Protein AF-0000000067870259 (afdb_homodimer)

Organism: Synechococcus elongatus (strain ATCC 33912 / PCC 7942 / FACHB-805) (NCBI:txid1140)

Secondary structure (DSSP, 8-state):
---BHHHHHT--HHHHHHHTB---BSSS---EEE-GGGGGT---GGGTTHHHHHHHHHHHHHHHHHS--STTSHHHHHHHHHT-BPPPTTBTT----SSTT--SB-HHHHHHHHHHHHHHHHTT---GGGGGSGGGT-TT--HHHHHHHHHHHTTTHHHHHHHHHHHHHT--EEEEEETTEEEEEEB-TTT--B-B--BGGGEEE---S-HHHHHHHHHTT-HHHHHHHHHHHGGGGB-TTS-B----HHHHHHHHHH-HHHHHHHHHHHHHSPPPPP-TTT-TT-TTHHHHHHHHHHHHS------S---TTTHHHHHHHHHHHHHHHHHTSSGGGGGB-TTSPBPPHHHHHHHHHHHHHHHHHHTT-EEEES--SSSS--SEEEEETTTEEEEEEEEETTS-HHHIIIIIHHHHHHHHT-SEEEEEEEE-SS--HHHHHHHHHHHHHHHTT---PEEEEEE---PPPGGG--/---BHHHHHT--HHHHHHHTB---BSSS---EEE-GGGGGT---GGGTTHHHHHHHHHHHHHHHHHH--STTSHHHHHHHHHT-BPPPTTBTT----SSTT--SB-HHHHHHHHHHHHHHHHTT---GGGGGSGGGT-TT--HHHHHHHHHHHTTTHHHHHHHHHHHHHT--EEEEEETTEEEEEEB-TTT--B-B--BGGGEEE---S-HHHHHHHHHTT-HHHHHHHHHHHGGGGB-TTSSB----HHHHHHHHHH-HHHHHHHHHHHHHSPPPPP-TTT-TT-TTHHHHHHHHHHHHS------S---TTTHHHHHHHHHHHHHHHHHTSSGGGGGB-TT-PBPPHHHHHHHHHHHHHHHHHHTT-EEEES--SSSS--SEEEEETTTEEEEEEEEETTS-HHHIIIIIHHHHHHHHT-SEEEEEEEE-SS--HHHHHHHHHHHHHHHTT---PEEEEEE---PPPGGGG-

Solvent-accessible surface area (backbone atoms only — not comparable to full-atom values): 50590 Å² total; per-residue (Å²): 130,84,49,36,47,29,65,64,64,72,48,52,64,66,59,35,51,75,72,35,42,51,69,48,34,70,29,30,49,40,66,50,24,47,37,68,68,29,32,72,71,43,82,52,74,61,40,61,56,40,36,56,50,50,45,51,56,40,44,53,36,47,53,27,39,70,68,35,86,47,92,74,36,73,37,30,47,53,32,28,61,71,46,44,24,59,60,66,81,47,57,53,53,27,73,51,44,71,57,93,71,43,48,29,32,37,67,48,60,12,45,55,48,42,51,51,49,39,54,44,39,72,64,68,51,80,62,49,66,53,68,77,49,38,51,58,39,37,81,93,30,45,56,62,44,48,16,30,44,44,49,58,69,37,52,69,33,37,48,53,42,22,25,50,50,22,62,77,66,67,42,54,58,30,82,43,75,56,94,91,39,77,41,52,21,30,22,44,78,67,69,60,46,53,41,43,54,47,53,42,61,32,31,29,71,42,68,73,80,56,51,40,60,57,44,42,62,68,32,59,82,30,59,65,57,46,47,49,52,44,59,70,57,42,74,78,35,35,38,98,83,64,42,79,42,80,58,37,28,52,57,47,35,52,49,38,67,74,35,44,68,57,42,52,50,49,52,53,50,55,69,69,47,79,70,76,58,50,54,76,86,72,32,62,68,34,76,62,55,37,56,59,51,16,52,50,49,40,68,76,56,68,75,80,85,85,66,94,69,86,38,61,84,46,39,63,60,52,52,49,47,54,52,48,50,51,35,45,37,27,63,70,65,60,49,17,58,71,49,28,30,97,84,68,43,74,42,55,65,65,40,57,51,49,28,48,46,46,33,50,47,54,47,25,55,77,67,42,27,22,76,37,32,30,35,34,59,36,59,32,58,38,57,28,38,40,25,51,18,47,71,14,44,34,36,39,38,74,43,43,58,82,46,71,53,61,55,46,58,72,55,48,46,57,47,36,28,58,29,65,67,32,89,42,38,36,42,37,34,34,33,67,53,87,75,52,62,70,58,50,52,48,52,50,49,49,51,52,39,46,74,72,71,24,82,68,65,44,77,42,81,30,58,38,59,77,72,80,60,72,81,66,75,107,130,85,49,36,45,31,65,64,65,72,49,53,65,64,59,35,51,75,72,37,42,51,69,47,35,69,30,30,47,40,66,50,23,47,38,66,69,28,33,73,71,44,82,51,75,62,42,60,57,39,35,58,51,49,44,51,55,39,44,54,36,48,55,26,40,68,69,34,84,46,92,72,36,72,38,31,45,54,33,28,59,72,46,44,24,59,59,65,82,48,58,50,52,26,75,53,48,70,57,94,70,45,45,30,32,37,68,50,59,13,44,54,49,41,52,52,49,38,53,42,39,73,65,68,51,81,60,50,67,53,69,78,50,39,51,57,39,37,81,91,31,44,58,62,42,48,16,31,42,45,48,57,70,36,52,67,33,38,47,52,43,21,25,51,50,21,61,76,67,67,43,54,60,31,83,44,74,56,97,91,39,76,42,52,21,29,21,44,78,68,70,60,45,54,41,46,54,48,53,41,60,32,29,28,70,42,68,72,78,55,48,40,59,56,43,43,63,68,31,59,80,29,60,64,57,46,48,50,53,45,59,70,56,44,74,76,35,34,38,99,83,65,44,80,42,80,57,36,26,53,56,48,34,50,49,36,68,74,34,42,69,57,42,50,49,49,52,52,50,55,69,69,46,79,68,76,59,50,55,77,85,72,32,63,71,34,75,62,54,37,57,58,52,16,52,50,49,39,68,75,55,71,76,78,86,86,65,94,71,86,38,61,86,47,37,63,60,53,54,49,49,53,53,47,51,51,35,46,37,27,63,72,64,62,48,18,57,70,49,28,29,97,85,68,44,75,41,55,66,64,41,58,52,50,29,48,47,44,33,49,47,54,48,26,56,76,67,42,27,24,76,39,33,30,35,34,60,36,58,32,59,38,56,28,39,40,25,50,18,47,72,15,44,34,37,39,40,76,42,42,59,82,47,70,52,62,56,44,58,73,54,47,46,56,47,36,30,57,30,65,68,33,90,42,37,37,40,38,35,34,33,68,52,88,74,53,63,72,57,50,52,47,54,50,50,49,51,52,39,45,73,72,71,25,83,67,65,43,78,42,83,31,58,37,59,77,73,82,61,73,81,66,75,108

Structure (mmCIF, N/CA/C/O backbone):
data_AF-0000000067870259-model_v1
#
loop_
_entity.id
_entity.type
_entity.pdbx_description
1 polymer 'Protein NO VEIN C-terminal domain-containing protein'
#
loop_
_atom_site.group_PDB
_atom_site.id
_atom_site.type_symbol
_atom_site.label_atom_id
_atom_site.label_alt_id
_atom_site.label_comp_id
_atom_site.label_asym_id
_atom_site.label_entity_id
_atom_site.label_seq_id
_atom_site.pdbx_PDB_ins_code
_atom_site.Cartn_x
_atom_site.Cartn_y
_atom_site.Cartn_z
_atom_site.occupancy
_atom_site.B_iso_or_equiv
_atom_site.auth_seq_id
_atom_site.auth_comp_id
_atom_site.auth_asym_id
_atom_site.auth_atom_id
_atom_site.pdbx_PDB_model_num
ATOM 1 N N . MET A 1 1 ? 15.633 -12.688 -12.703 1 74.81 1 MET A N 1
ATOM 2 C CA . MET A 1 1 ? 16.297 -11.789 -11.758 1 74.81 1 MET A CA 1
ATOM 3 C C . MET A 1 1 ? 16.328 -10.359 -12.281 1 74.81 1 MET A C 1
ATOM 5 O O . MET A 1 1 ? 16.344 -10.141 -13.492 1 74.81 1 MET A O 1
ATOM 9 N N . PRO A 1 2 ? 16.234 -9.438 -11.305 1 81.19 2 PRO A N 1
ATOM 10 C CA . PRO A 1 2 ? 16.312 -8.031 -11.711 1 81.19 2 PRO A CA 1
ATOM 11 C C . PRO A 1 2 ? 17.625 -7.691 -12.414 1 81.19 2 PRO A C 1
ATOM 13 O O . PRO A 1 2 ? 18.641 -8.375 -12.211 1 81.19 2 PRO A O 1
ATOM 16 N N . ARG A 1 3 ? 17.594 -6.727 -13.32 1 83.69 3 ARG A N 1
ATOM 17 C CA . ARG A 1 3 ? 18.766 -6.285 -14.055 1 83.69 3 ARG A CA 1
ATOM 18 C C . ARG A 1 3 ? 19.188 -4.875 -13.633 1 83.69 3 ARG A C 1
ATOM 20 O O . ARG A 1 3 ? 18.328 -4.02 -13.398 1 83.69 3 ARG A O 1
ATOM 27 N N . ARG A 1 4 ? 20.469 -4.719 -13.578 1 89.06 4 ARG A N 1
ATOM 28 C CA . ARG A 1 4 ? 21.016 -3.398 -13.297 1 89.06 4 ARG A CA 1
ATOM 29 C C . ARG A 1 4 ? 21.031 -2.531 -14.547 1 89.06 4 ARG A C 1
ATOM 31 O O . ARG A 1 4 ? 20.891 -3.039 -15.664 1 89.06 4 ARG A O 1
ATOM 38 N N . ILE A 1 5 ? 21.188 -1.274 -14.336 1 88.94 5 ILE A N 1
ATOM 39 C CA . ILE A 1 5 ? 21.234 -0.318 -15.438 1 88.94 5 ILE A CA 1
ATOM 40 C C . ILE A 1 5 ? 22.359 -0.676 -16.406 1 88.94 5 ILE A C 1
ATOM 42 O O . ILE A 1 5 ? 22.188 -0.619 -17.625 1 88.94 5 ILE A O 1
ATOM 46 N N . SER A 1 6 ? 23.5 -1.085 -15.867 1 92.56 6 SER A N 1
ATOM 47 C CA . SER A 1 6 ? 24.625 -1.472 -16.703 1 92.56 6 SER A CA 1
ATOM 48 C C . SER A 1 6 ? 24.266 -2.637 -17.625 1 92.56 6 SER A C 1
ATOM 50 O O . SER A 1 6 ? 24.609 -2.637 -18.797 1 92.56 6 SER A O 1
ATOM 52 N N . GLU A 1 7 ? 23.516 -3.578 -17.047 1 89.81 7 GLU A N 1
ATOM 53 C CA . GLU A 1 7 ? 23.109 -4.758 -17.797 1 89.81 7 GLU A CA 1
ATOM 54 C C . GLU A 1 7 ? 22.062 -4.398 -18.859 1 89.81 7 GLU A C 1
ATOM 56 O O . GLU A 1 7 ? 22.094 -4.918 -19.969 1 89.81 7 GLU A O 1
ATOM 61 N N . ILE A 1 8 ? 21.219 -3.559 -18.562 1 85.31 8 ILE A N 1
ATOM 62 C CA . ILE A 1 8 ? 20.109 -3.184 -19.453 1 85.31 8 ILE A CA 1
ATOM 63 C C . ILE A 1 8 ? 20.656 -2.426 -20.656 1 85.31 8 ILE A C 1
ATOM 65 O O . ILE A 1 8 ? 20.219 -2.65 -21.797 1 85.31 8 ILE A O 1
ATOM 69 N N . PHE A 1 9 ? 21.641 -1.62 -20.438 1 90 9 PHE A N 1
ATOM 70 C CA . PHE A 1 9 ? 22.156 -0.773 -21.516 1 90 9 PHE A CA 1
ATOM 71 C C . PHE A 1 9 ? 23.406 -1.378 -22.141 1 90 9 PHE A C 1
ATOM 73 O O . PHE A 1 9 ? 23.953 -0.83 -23.094 1 90 9 PHE A O 1
ATOM 80 N N . GLY A 1 10 ? 23.859 -2.455 -21.625 1 91.12 10 GLY A N 1
ATOM 81 C CA . GLY A 1 10 ? 24.969 -3.18 -22.203 1 91.12 10 GLY A CA 1
ATOM 82 C C . GLY A 1 10 ? 26.297 -2.467 -22.031 1 91.12 10 GLY A C 1
ATOM 83 O O . GLY A 1 10 ? 27.109 -2.398 -22.969 1 91.12 10 GLY A O 1
ATOM 84 N N . VAL A 1 11 ? 26.5 -1.808 -20.953 1 94.75 11 VAL A N 1
ATOM 85 C CA . VAL A 1 11 ? 27.75 -1.147 -20.625 1 94.75 11 VAL A CA 1
ATOM 86 C C . VAL A 1 11 ? 28.344 -1.751 -19.359 1 94.75 11 VAL A C 1
ATOM 88 O O . VAL A 1 11 ? 27.656 -2.473 -18.625 1 94.75 11 VAL A O 1
ATOM 91 N N . THR A 1 12 ? 29.594 -1.467 -19.125 1 95.12 12 THR A N 1
ATOM 92 C CA . THR A 1 12 ? 30.25 -2.014 -17.938 1 95.12 12 THR A CA 1
ATOM 93 C C . THR A 1 12 ? 29.922 -1.164 -16.719 1 95.12 12 THR A C 1
ATOM 95 O O . THR A 1 12 ? 29.594 0.019 -16.844 1 95.12 12 THR A O 1
ATOM 98 N N . GLU A 1 13 ? 29.984 -1.777 -15.586 1 93.75 13 GLU A N 1
ATOM 99 C CA . GLU A 1 13 ? 29.797 -1.045 -14.336 1 93.75 13 GLU A CA 1
ATOM 100 C C . GLU A 1 13 ? 30.844 0.064 -14.195 1 93.75 13 GLU A C 1
ATOM 102 O O . GLU A 1 13 ? 30.547 1.137 -13.664 1 93.75 13 GLU A O 1
ATOM 107 N N . GLU A 1 14 ? 32 -0.22 -14.609 1 94.94 14 GLU A N 1
ATOM 108 C CA . GLU A 1 14 ? 33.094 0.755 -14.531 1 94.94 14 GLU A CA 1
ATOM 109 C C . GLU A 1 14 ? 32.781 1.977 -15.398 1 94.94 14 GLU A C 1
ATOM 111 O O . GLU A 1 14 ? 33.094 3.107 -15.008 1 94.94 14 GLU A O 1
ATOM 116 N N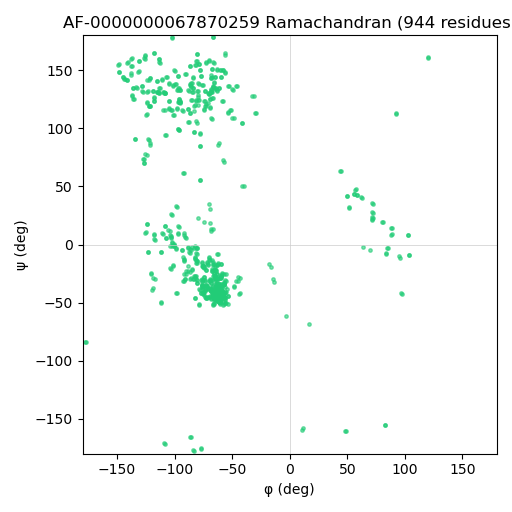 . ASP A 1 15 ? 32.219 1.736 -16.547 1 96.19 15 ASP A N 1
ATOM 117 C CA . ASP A 1 15 ? 31.859 2.84 -17.422 1 96.19 15 ASP A CA 1
ATOM 118 C C . ASP A 1 15 ? 30.844 3.764 -16.75 1 96.19 15 ASP A C 1
ATOM 120 O O . ASP A 1 15 ? 30.969 4.988 -16.828 1 96.19 15 ASP A O 1
ATOM 124 N N . LEU A 1 16 ? 29.875 3.18 -16.141 1 94.81 16 LEU A N 1
ATOM 125 C CA . LEU A 1 16 ? 28.875 3.969 -15.438 1 94.81 16 LEU A CA 1
ATOM 126 C C . LEU A 1 16 ? 29.5 4.723 -14.266 1 94.81 16 LEU A C 1
ATOM 128 O O . LEU A 1 16 ? 29.156 5.883 -14.023 1 94.81 16 LEU A O 1
ATOM 132 N N . ARG A 1 17 ? 30.344 4.035 -13.602 1 94.12 17 ARG A N 1
ATOM 133 C CA . ARG A 1 17 ? 31.016 4.641 -12.461 1 94.12 17 ARG A CA 1
ATOM 134 C C . ARG A 1 17 ? 31.844 5.855 -12.891 1 94.12 17 ARG A C 1
ATOM 136 O O . ARG A 1 17 ? 31.859 6.871 -12.195 1 94.12 17 ARG A O 1
ATOM 143 N N . ARG A 1 18 ? 32.5 5.766 -13.961 1 95.12 18 ARG A N 1
ATOM 144 C CA . ARG A 1 18 ? 33.312 6.863 -14.484 1 95.12 18 ARG A CA 1
ATOM 145 C C . ARG A 1 18 ? 32.438 8.078 -14.789 1 95.12 18 ARG A C 1
ATOM 147 O O . ARG A 1 18 ? 32.875 9.219 -14.633 1 95.12 18 ARG A O 1
ATOM 154 N N . GLU A 1 19 ? 31.25 7.762 -15.242 1 96 19 GLU A N 1
ATOM 155 C CA . GLU A 1 19 ? 30.328 8.844 -15.57 1 96 19 GLU A CA 1
ATOM 156 C C . GLU A 1 19 ? 29.531 9.289 -14.336 1 96 19 GLU A C 1
ATOM 158 O O . GLU A 1 19 ? 28.766 10.25 -14.398 1 96 19 GLU A O 1
ATOM 163 N N . GLY A 1 20 ? 29.672 8.547 -13.195 1 94.88 20 GLY A N 1
ATOM 164 C CA . GLY A 1 20 ? 28.984 8.883 -11.945 1 94.88 20 GLY A CA 1
ATOM 165 C C . GLY A 1 20 ? 27.547 8.43 -11.914 1 94.88 20 GLY A C 1
ATOM 166 O O . GLY A 1 20 ? 26.75 8.914 -11.102 1 94.88 20 GLY A O 1
ATOM 167 N N . VAL A 1 21 ? 27.172 7.48 -12.766 1 94.69 21 VAL A N 1
ATOM 168 C CA . VAL A 1 21 ? 25.781 7.055 -12.914 1 94.69 21 VAL A CA 1
ATOM 169 C C . VAL A 1 21 ? 25.453 6.02 -11.844 1 94.69 21 VAL A C 1
ATOM 171 O O .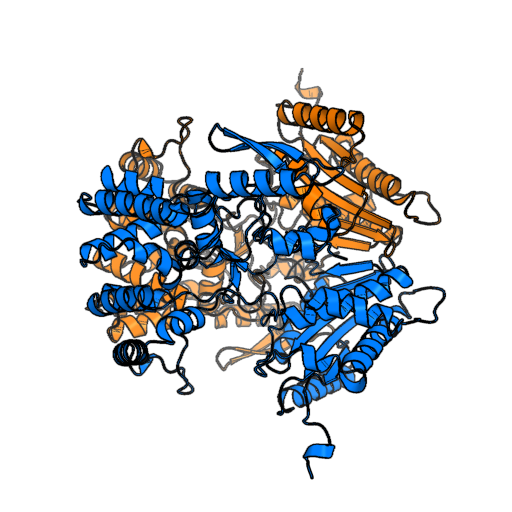 VAL A 1 21 ? 26.25 5.125 -11.555 1 94.69 21 VAL A O 1
ATOM 174 N N . PHE A 1 22 ? 24.281 6.219 -11.234 1 93 22 PHE A N 1
ATOM 175 C CA . PHE A 1 22 ? 23.75 5.23 -10.305 1 93 22 PHE A CA 1
ATOM 176 C C . PHE A 1 22 ? 23.328 3.961 -11.039 1 93 22 PHE A C 1
ATOM 178 O O . PHE A 1 22 ? 22.453 3.992 -11.898 1 93 22 PHE A O 1
ATOM 185 N N . ASN A 1 23 ? 24.031 2.926 -10.656 1 91.75 23 ASN A N 1
ATOM 186 C CA . ASN A 1 23 ? 23.766 1.647 -11.312 1 91.75 23 ASN A CA 1
ATOM 187 C C . ASN A 1 23 ? 22.719 0.831 -10.547 1 91.75 23 ASN A C 1
ATOM 189 O O . ASN A 1 23 ? 23.016 -0.278 -10.094 1 91.75 23 ASN A O 1
ATOM 193 N N . GLY A 1 24 ? 21.516 1.433 -10.461 1 88.69 24 GLY A N 1
ATOM 194 C CA . GLY A 1 24 ? 20.438 0.778 -9.75 1 88.69 24 GLY A CA 1
ATOM 195 C C . GLY A 1 24 ? 19.641 -0.189 -10.609 1 88.69 24 GLY A C 1
ATOM 196 O O . GLY A 1 24 ? 20.172 -0.727 -11.586 1 88.69 24 GLY A O 1
ATOM 197 N N . PHE A 1 25 ? 18.5 -0.562 -10.086 1 83.62 25 PHE A N 1
ATOM 198 C CA . PHE A 1 25 ? 17.594 -1.468 -10.789 1 83.62 25 PHE A CA 1
ATOM 199 C C . PHE A 1 25 ? 16.5 -0.69 -11.516 1 83.62 25 PHE A C 1
ATOM 201 O O . PHE A 1 25 ? 16.062 0.359 -11.047 1 83.62 25 PHE A O 1
ATOM 208 N N . ILE A 1 26 ? 16.141 -1.173 -12.602 1 72.25 26 ILE A N 1
ATOM 209 C CA . ILE A 1 26 ? 15.031 -0.535 -13.289 1 72.25 26 ILE A CA 1
ATOM 210 C C . ILE A 1 26 ? 13.719 -1.203 -12.883 1 72.25 26 ILE A C 1
ATOM 212 O O . ILE A 1 26 ? 12.688 -0.537 -12.758 1 72.25 26 ILE A O 1
ATOM 216 N N . ASP A 1 27 ? 13.828 -2.52 -12.586 1 73.5 27 ASP A N 1
ATOM 217 C CA . ASP A 1 27 ? 12.617 -3.303 -12.391 1 73.5 27 ASP A CA 1
ATOM 218 C C . ASP A 1 27 ? 12.328 -3.496 -10.898 1 73.5 27 ASP A C 1
ATOM 220 O O . ASP A 1 27 ? 11.328 -4.125 -10.531 1 73.5 27 ASP A O 1
ATOM 224 N N . LEU A 1 28 ? 13.195 -2.977 -10.086 1 78 28 LEU A N 1
ATOM 225 C CA . LEU A 1 28 ? 13.055 -3.082 -8.641 1 78 28 LEU A CA 1
ATOM 226 C C . LEU A 1 28 ? 13.289 -1.735 -7.965 1 78 28 LEU A C 1
ATOM 228 O O . LEU A 1 28 ? 14.195 -0.993 -8.359 1 78 28 LEU A O 1
ATOM 232 N N . ASP A 1 29 ? 12.469 -1.399 -7.043 1 71.44 29 ASP A N 1
ATOM 233 C CA . ASP A 1 29 ? 12.641 -0.141 -6.32 1 71.44 29 ASP A CA 1
ATOM 234 C C . ASP A 1 29 ? 13.828 -0.216 -5.363 1 71.44 29 ASP A C 1
ATOM 236 O O . ASP A 1 29 ? 14 -1.216 -4.664 1 71.44 29 ASP A O 1
ATOM 240 N N . SER A 1 30 ? 14.719 0.724 -5.664 1 75.06 30 SER A N 1
ATOM 241 C CA . SER A 1 30 ? 15.758 0.895 -4.66 1 75.06 30 SER A CA 1
ATOM 242 C C . SER A 1 30 ? 15.414 2.016 -3.686 1 75.06 30 SER A C 1
ATOM 244 O O . SER A 1 30 ? 14.828 3.025 -4.078 1 75.06 30 SER A O 1
ATOM 246 N N . LYS A 1 31 ? 15.539 1.817 -2.482 1 79.38 31 LYS A N 1
ATOM 247 C CA . LYS A 1 31 ? 15.125 2.762 -1.449 1 79.38 31 LYS A CA 1
ATOM 248 C C . LYS A 1 31 ? 16.141 3.889 -1.296 1 79.38 31 LYS A C 1
ATOM 250 O O . LYS A 1 31 ? 16.703 4.094 -0.211 1 79.38 31 LYS A O 1
ATOM 255 N N . PHE A 1 32 ? 16.422 4.598 -2.473 1 85.75 32 PHE A N 1
ATOM 256 C CA . PHE A 1 32 ? 17.25 5.801 -2.453 1 85.75 32 PHE A CA 1
ATOM 257 C C . PHE A 1 32 ? 16.422 7.031 -2.814 1 85.75 32 PHE A C 1
ATOM 259 O O . PHE A 1 32 ? 15.352 6.914 -3.424 1 85.75 32 PHE A O 1
ATOM 266 N N . TYR A 1 33 ? 16.922 8.188 -2.352 1 85.44 33 TYR A N 1
ATOM 267 C CA . TYR A 1 33 ? 16.266 9.43 -2.74 1 85.44 33 TYR A CA 1
ATOM 268 C C . TYR A 1 33 ? 17.281 10.5 -3.1 1 85.44 33 TYR A C 1
ATOM 270 O O . TYR A 1 33 ? 18.438 10.445 -2.662 1 85.44 33 TYR A O 1
ATOM 278 N N . VAL A 1 34 ? 16.891 11.383 -3.912 1 89.69 34 VAL A N 1
ATOM 279 C CA . VAL A 1 34 ? 17.719 12.539 -4.246 1 89.69 34 VAL A CA 1
ATOM 280 C C . VAL A 1 34 ? 17.719 13.531 -3.084 1 89.69 34 VAL A C 1
ATOM 282 O O . VAL A 1 34 ? 16.672 14.086 -2.74 1 89.69 34 VAL A O 1
ATOM 285 N N . ASP A 1 35 ? 18.859 13.719 -2.52 1 88.88 35 ASP A N 1
ATOM 286 C CA . ASP A 1 35 ? 19.016 14.617 -1.378 1 88.88 35 ASP A CA 1
ATOM 287 C C . ASP A 1 35 ? 19.422 16.016 -1.834 1 88.88 35 ASP A C 1
ATOM 289 O O . ASP A 1 35 ? 20.531 16.219 -2.326 1 88.88 35 ASP A O 1
ATOM 293 N N . PRO A 1 36 ? 18.562 16.969 -1.602 1 91.88 36 PRO A N 1
ATOM 294 C CA . PRO A 1 36 ? 18.906 18.328 -2.037 1 91.88 36 PRO A CA 1
ATOM 295 C C . PRO A 1 36 ? 20.188 18.844 -1.391 1 91.88 36 PRO A C 1
ATOM 297 O O . PRO A 1 36 ? 20.891 19.672 -1.982 1 91.88 36 PRO A O 1
ATOM 300 N N . HIS A 1 37 ? 20.516 18.406 -0.236 1 89.44 37 HIS A N 1
ATOM 301 C CA . HIS A 1 37 ? 21.719 18.844 0.465 1 89.44 37 HIS A CA 1
ATOM 302 C C . HIS A 1 37 ? 22.969 18.453 -0.308 1 89.44 37 HIS A C 1
ATOM 304 O O . HIS A 1 37 ? 23.984 19.156 -0.239 1 89.44 37 HIS A O 1
ATOM 310 N N . LEU A 1 38 ? 22.875 17.422 -1.017 1 92.38 38 LEU A N 1
ATOM 311 C CA . LEU A 1 38 ? 24.031 16.906 -1.745 1 92.38 38 LEU A CA 1
ATOM 312 C C . LEU A 1 38 ? 24.25 17.672 -3.047 1 92.38 38 LEU A C 1
ATOM 314 O O . LEU A 1 38 ? 25.312 17.578 -3.662 1 92.38 38 LEU A O 1
ATOM 318 N N . LEU A 1 39 ? 23.234 18.406 -3.467 1 93.62 39 LEU A N 1
ATOM 319 C CA . LEU A 1 39 ? 23.359 19.203 -4.676 1 93.62 39 LEU A CA 1
ATOM 320 C C . LEU A 1 39 ? 24.406 20.297 -4.492 1 93.62 39 LEU A C 1
ATOM 322 O O . LEU A 1 39 ? 25 20.766 -5.469 1 93.62 39 LEU A O 1
ATOM 326 N N . ARG A 1 40 ? 24.688 20.641 -3.262 1 90 40 ARG A N 1
ATOM 327 C CA . ARG A 1 40 ? 25.609 21.719 -2.947 1 90 40 ARG A CA 1
ATOM 328 C C . ARG A 1 40 ? 27.047 21.344 -3.312 1 90 40 ARG A C 1
ATOM 330 O O . ARG A 1 40 ? 27.844 22.203 -3.693 1 90 40 ARG A O 1
ATOM 337 N N . SER A 1 41 ? 27.328 20.109 -3.232 1 88.81 41 SER A N 1
ATOM 338 C CA . SER A 1 41 ? 28.734 19.703 -3.334 1 88.81 41 SER A CA 1
ATOM 339 C C . SER A 1 41 ? 28.953 18.828 -4.555 1 88.81 41 SER A C 1
ATOM 341 O O . SER A 1 41 ? 30.062 18.328 -4.77 1 88.81 41 SER A O 1
ATOM 343 N N . THR A 1 42 ? 27.938 18.656 -5.32 1 92.06 42 THR A N 1
ATOM 344 C CA . THR A 1 42 ? 28.094 17.75 -6.453 1 92.06 42 THR A CA 1
ATOM 345 C C . THR A 1 42 ? 29.109 18.297 -7.445 1 92.06 42 THR A C 1
ATOM 347 O O . THR A 1 42 ? 29.234 19.516 -7.617 1 92.06 42 THR A O 1
ATOM 350 N N . LYS A 1 43 ? 29.891 17.391 -8.062 1 92.31 43 LYS A N 1
ATOM 351 C CA . LYS A 1 43 ? 30.922 17.75 -9.031 1 92.31 43 LYS A CA 1
ATOM 352 C C . LYS A 1 43 ? 30.453 17.5 -10.461 1 92.31 43 LYS A C 1
ATOM 354 O O . LYS A 1 43 ? 31.203 17.719 -11.414 1 92.31 43 LYS A O 1
ATOM 359 N N . ILE A 1 44 ? 29.25 17.047 -10.617 1 95 44 ILE A N 1
ATOM 360 C CA . ILE A 1 44 ? 28.688 16.812 -11.945 1 95 44 ILE A CA 1
ATOM 361 C C . ILE A 1 44 ? 28.453 18.156 -12.641 1 95 44 ILE A C 1
ATOM 363 O O . ILE A 1 44 ? 27.703 19 -12.148 1 95 44 ILE A O 1
ATOM 367 N N . PRO A 1 45 ? 29 18.297 -13.797 1 95.69 45 PRO A N 1
ATOM 368 C CA . PRO A 1 45 ? 28.969 19.609 -14.445 1 95.69 45 PRO A CA 1
ATOM 369 C C . PRO A 1 45 ? 27.547 20.109 -14.719 1 95.69 45 PRO A C 1
ATOM 371 O O . PRO A 1 45 ? 27.25 21.281 -14.508 1 95.69 45 PRO A O 1
ATOM 374 N N . GLU A 1 46 ? 26.719 19.234 -15.195 1 96.56 46 GLU A N 1
ATOM 375 C CA . GLU A 1 46 ? 25.359 19.609 -15.57 1 96.56 46 GLU A CA 1
ATOM 376 C C . GLU A 1 46 ? 24.547 20.047 -14.344 1 96.56 46 GLU A C 1
ATOM 378 O O . GLU A 1 46 ? 23.516 20.688 -14.484 1 96.56 46 GLU A O 1
ATOM 383 N N . LEU A 1 47 ? 25 19.688 -13.086 1 96.56 47 LEU A N 1
ATOM 384 C CA . LEU A 1 47 ? 24.234 19.969 -11.875 1 96.56 47 LEU A CA 1
ATOM 385 C C . LEU A 1 47 ? 24.891 21.078 -11.062 1 96.56 47 LEU A C 1
ATOM 387 O O . LEU A 1 47 ? 24.547 21.297 -9.898 1 96.56 47 LEU A O 1
ATOM 391 N N . GLU A 1 48 ? 25.766 21.797 -11.617 1 94.62 48 GLU A N 1
ATOM 392 C CA . GLU A 1 48 ? 26.531 22.812 -10.906 1 94.62 48 GLU A CA 1
ATOM 393 C C . GLU A 1 48 ? 25.625 23.891 -10.32 1 94.62 48 GLU A C 1
ATOM 395 O O . GLU A 1 48 ? 25.844 24.359 -9.203 1 94.62 48 GLU A O 1
ATOM 400 N N . ASN A 1 49 ? 24.594 24.25 -11.047 1 94.5 49 ASN A N 1
ATOM 401 C CA . ASN A 1 49 ? 23.703 25.328 -10.609 1 94.5 49 ASN A CA 1
ATOM 402 C C . ASN A 1 49 ? 22.391 24.797 -10.055 1 94.5 49 ASN A C 1
ATOM 404 O O . ASN A 1 49 ? 21.438 25.547 -9.852 1 94.5 49 ASN A O 1
ATOM 408 N N . SER A 1 50 ? 22.344 23.5 -9.906 1 96.06 50 SER A N 1
ATOM 409 C CA . SER A 1 50 ? 21.094 22.891 -9.5 1 96.06 50 SER A CA 1
ATOM 410 C C . SER A 1 50 ? 20.672 23.344 -8.102 1 96.06 50 SER A C 1
ATOM 412 O O . SER A 1 50 ? 19.5 23.594 -7.852 1 96.06 50 SER A O 1
ATOM 414 N N . TYR A 1 51 ? 21.656 23.453 -7.211 1 95 51 TYR A N 1
ATOM 415 C CA . TYR A 1 51 ? 21.312 23.891 -5.863 1 95 51 TYR A CA 1
ATOM 416 C C . TYR A 1 51 ? 20.828 25.328 -5.871 1 95 51 TYR A C 1
ATOM 418 O O . TYR A 1 51 ? 19.891 25.688 -5.137 1 95 51 TYR A O 1
ATOM 426 N N . LEU A 1 52 ? 21.453 26.156 -6.645 1 94.94 52 LEU A N 1
ATOM 427 C CA . LEU A 1 52 ? 21 27.531 -6.773 1 94.94 52 LEU A CA 1
ATOM 428 C C . LEU A 1 52 ? 19.562 27.594 -7.289 1 94.94 52 LEU A C 1
ATOM 430 O O . LEU A 1 52 ? 18.766 28.406 -6.816 1 94.94 52 LEU A O 1
ATOM 434 N N . SER A 1 53 ? 19.297 26.781 -8.273 1 95.25 53 SER A N 1
ATOM 435 C CA . SER A 1 53 ? 17.938 26.703 -8.797 1 95.25 53 SER A CA 1
ATOM 436 C C . SER A 1 53 ? 16.953 26.297 -7.703 1 95.25 53 SER A C 1
ATOM 438 O O . SER A 1 53 ? 15.852 26.828 -7.621 1 95.25 53 SER A O 1
ATOM 440 N N . PHE A 1 54 ? 17.391 25.359 -6.945 1 94.75 54 PHE A N 1
ATOM 441 C CA . PHE A 1 54 ? 16.594 24.875 -5.816 1 94.75 54 PHE A CA 1
ATOM 442 C C . PHE A 1 54 ? 16.328 26 -4.824 1 94.75 54 PHE A C 1
ATOM 444 O O . PHE A 1 54 ? 15.18 26.266 -4.453 1 94.75 54 PHE A O 1
ATOM 451 N N . LYS A 1 55 ? 17.344 26.719 -4.477 1 94.31 55 LYS A N 1
ATOM 452 C CA . LYS A 1 55 ? 17.234 27.828 -3.527 1 94.31 55 LYS A CA 1
ATOM 453 C C . LYS A 1 55 ? 16.375 28.953 -4.086 1 94.31 55 LYS A C 1
ATOM 455 O O . LYS A 1 55 ? 15.547 29.516 -3.363 1 94.31 55 LYS A O 1
ATOM 460 N N . THR A 1 56 ? 16.594 29.234 -5.32 1 96 56 THR A N 1
ATOM 461 C CA . THR A 1 56 ? 15.844 30.312 -5.961 1 96 56 THR A CA 1
ATOM 462 C C . THR A 1 56 ? 14.352 30.016 -5.969 1 96 56 THR A C 1
ATOM 464 O O . THR A 1 56 ? 13.531 30.891 -5.707 1 96 56 THR A O 1
ATOM 467 N N . HIS A 1 57 ? 14.047 28.781 -6.289 1 96.75 57 HIS A N 1
ATOM 468 C CA . HIS A 1 57 ? 12.648 28.375 -6.305 1 96.75 57 HIS A CA 1
ATOM 469 C C . HIS A 1 57 ? 11.984 28.625 -4.953 1 96.75 57 HIS A C 1
ATOM 471 O O . HIS A 1 57 ? 10.906 29.203 -4.887 1 96.75 57 HIS A O 1
ATOM 477 N N . PHE A 1 58 ? 12.625 28.281 -3.893 1 96.81 58 PHE A N 1
ATOM 478 C CA . PHE A 1 58 ? 12.008 28.359 -2.572 1 96.81 58 PHE A CA 1
ATOM 479 C C . PHE A 1 58 ? 12.102 29.766 -2.018 1 96.81 58 PHE A C 1
ATOM 481 O O . PHE A 1 58 ? 11.242 30.203 -1.236 1 96.81 58 PHE A O 1
ATOM 488 N N . THR A 1 59 ? 13.133 30.5 -2.467 1 96.88 59 THR A N 1
ATOM 489 C CA . THR A 1 59 ? 13.18 31.922 -2.111 1 96.88 59 THR A CA 1
ATOM 490 C C . THR A 1 59 ? 11.961 32.656 -2.658 1 96.88 59 THR A C 1
ATOM 492 O O . THR A 1 59 ? 11.375 33.5 -1.974 1 96.88 59 THR A O 1
ATOM 495 N N . LYS A 1 60 ? 11.602 32.312 -3.832 1 97.12 60 LYS A N 1
ATOM 496 C CA . LYS A 1 60 ? 10.406 32.906 -4.422 1 97.12 60 LYS A CA 1
ATOM 497 C C . LYS A 1 60 ? 9.164 32.562 -3.6 1 97.12 60 LYS A C 1
ATOM 499 O O . LYS A 1 60 ? 8.297 33.406 -3.395 1 97.12 60 LYS A O 1
ATOM 504 N N . ILE A 1 61 ? 9.102 31.375 -3.16 1 97.12 61 ILE A N 1
ATOM 505 C CA . ILE A 1 61 ? 7.965 30.922 -2.365 1 97.12 61 ILE A CA 1
ATOM 506 C C . ILE A 1 61 ? 7.934 31.672 -1.037 1 97.12 61 ILE A C 1
ATOM 508 O O . ILE A 1 61 ? 6.867 32.094 -0.585 1 97.12 61 ILE A O 1
ATOM 512 N N . ILE A 1 62 ? 9.094 31.844 -0.438 1 96.62 62 ILE A N 1
ATOM 513 C CA . ILE A 1 62 ? 9.188 32.562 0.835 1 96.62 62 ILE A CA 1
ATOM 514 C C . ILE A 1 62 ? 8.711 34 0.664 1 96.62 62 ILE A C 1
ATOM 516 O O . ILE A 1 62 ? 7.949 34.5 1.485 1 96.62 62 ILE A O 1
ATOM 520 N N . HIS A 1 63 ? 9.109 34.625 -0.428 1 96.69 63 HIS A N 1
ATOM 521 C CA . HIS A 1 63 ? 8.695 36 -0.696 1 96.69 63 HIS A CA 1
ATOM 522 C C . HIS A 1 63 ? 7.18 36.094 -0.835 1 96.69 63 HIS A C 1
ATOM 524 O O . HIS A 1 63 ? 6.562 37.031 -0.319 1 96.69 63 HIS A O 1
ATOM 530 N N . LEU A 1 64 ? 6.668 35.156 -1.486 1 96.88 64 LEU A N 1
ATOM 531 C CA . LEU A 1 64 ? 5.219 35.125 -1.651 1 96.88 64 LEU A CA 1
ATOM 532 C C . LEU A 1 64 ? 4.523 34.969 -0.305 1 96.88 64 LEU A C 1
ATOM 534 O O . LEU A 1 64 ? 3.531 35.625 -0.028 1 96.88 64 LEU A O 1
ATOM 538 N N . LEU A 1 65 ? 5.07 34.125 0.517 1 95.75 65 LEU A N 1
ATOM 539 C CA . LEU A 1 65 ? 4.434 33.812 1.794 1 95.75 65 LEU A CA 1
ATOM 540 C C . LEU A 1 65 ? 4.637 34.969 2.787 1 95.75 65 LEU A C 1
ATOM 542 O O . LEU A 1 65 ? 3.801 35.156 3.668 1 95.75 65 LEU A O 1
ATOM 546 N N . GLU A 1 66 ? 5.727 35.656 2.641 1 95.31 66 GLU A N 1
ATOM 547 C CA . GLU A 1 66 ? 5.93 36.875 3.447 1 95.31 66 GLU A CA 1
ATOM 548 C C . GLU A 1 66 ? 4.879 37.938 3.139 1 95.31 66 GLU A C 1
ATOM 550 O O . GLU A 1 66 ? 4.469 38.688 4.023 1 95.31 66 GLU A O 1
ATOM 555 N N . ALA A 1 67 ? 4.5 37.969 1.925 1 94.06 67 ALA A N 1
ATOM 556 C CA . ALA A 1 67 ? 3.527 38.969 1.471 1 94.06 67 ALA A CA 1
ATOM 557 C C . ALA A 1 67 ? 2.102 38.531 1.784 1 94.06 67 ALA A C 1
ATOM 559 O O . ALA A 1 67 ? 1.157 39.312 1.661 1 94.06 67 ALA A O 1
ATOM 560 N N . THR A 1 68 ? 1.988 37.281 2.166 1 91.56 68 THR A N 1
ATOM 561 C CA . THR A 1 68 ? 0.678 36.719 2.457 1 91.56 68 THR A CA 1
ATOM 562 C C . THR A 1 68 ? 0.102 37.312 3.74 1 91.56 68 THR A C 1
ATOM 564 O O . THR A 1 68 ? 0.797 37.406 4.754 1 91.56 68 THR A O 1
ATOM 567 N N . LYS A 1 69 ? -1.114 37.781 3.705 1 84.31 69 LYS A N 1
ATOM 568 C CA . LYS A 1 69 ? -1.776 38.344 4.875 1 84.31 69 LYS A CA 1
ATOM 569 C C . LYS A 1 69 ? -2.693 37.312 5.543 1 84.31 69 LYS A C 1
ATOM 571 O O . LYS A 1 69 ? -2.805 37.281 6.77 1 84.31 69 LYS A O 1
ATOM 576 N N . HIS A 1 70 ? -3.33 36.656 4.73 1 78.19 70 HIS A N 1
ATOM 577 C CA . HIS A 1 70 ? -4.176 35.594 5.258 1 78.19 70 HIS A CA 1
ATOM 578 C C . HIS A 1 70 ? -4.133 34.375 4.363 1 78.19 70 HIS A C 1
ATOM 580 O O . HIS A 1 70 ? -3.775 34.469 3.188 1 78.19 70 HIS A O 1
ATOM 586 N N . SER A 1 71 ? -4.441 33.312 5.016 1 72.38 71 SER A N 1
ATOM 587 C CA . SER A 1 71 ? -4.457 32.062 4.273 1 72.38 71 SER A CA 1
ATOM 588 C C . SER A 1 71 ? -5.43 32.125 3.104 1 72.38 71 SER A C 1
ATOM 590 O O . SER A 1 71 ? -6.559 32.594 3.25 1 72.38 71 SER A O 1
ATOM 592 N N . GLY A 1 72 ? -4.992 31.875 1.871 1 72.12 72 GLY A N 1
ATOM 593 C CA . GLY A 1 72 ? -5.875 31.812 0.715 1 72.12 72 GLY A CA 1
ATOM 594 C C . GLY A 1 72 ? -5.789 33.062 -0.16 1 72.12 72 GLY A C 1
ATOM 595 O O . GLY A 1 72 ? -6.371 33.094 -1.246 1 72.12 72 GLY A O 1
ATOM 596 N N . ASP A 1 73 ? -5.098 34 0.37 1 83.31 73 ASP A N 1
ATOM 597 C CA . ASP A 1 73 ? -5.012 35.188 -0.469 1 83.31 73 ASP A CA 1
ATOM 598 C C . ASP A 1 73 ? -4.211 34.906 -1.739 1 83.31 73 ASP A C 1
ATOM 600 O O . ASP A 1 73 ? -3.84 33.781 -2.006 1 83.31 73 ASP A O 1
ATOM 604 N N . SER A 1 74 ? -4.102 35.906 -2.557 1 88.31 74 SER A N 1
ATOM 605 C CA . SER A 1 74 ? -3.504 35.719 -3.875 1 88.31 74 SER A CA 1
ATOM 606 C C . SER A 1 74 ? -2.061 35.25 -3.766 1 88.31 74 SER A C 1
ATOM 608 O O . SER A 1 74 ? -1.634 34.344 -4.52 1 88.31 74 SER A O 1
ATOM 610 N N . PHE A 1 75 ? -1.298 35.812 -2.848 1 92.5 75 PHE A N 1
ATOM 611 C CA . PHE A 1 75 ? 0.095 35.406 -2.66 1 92.5 75 PHE A CA 1
ATOM 612 C C . PHE A 1 75 ? 0.193 34 -2.121 1 92.5 75 PHE A C 1
ATOM 614 O O . PHE A 1 75 ? 1.049 33.219 -2.551 1 92.5 75 PHE A O 1
ATOM 621 N N . PHE A 1 76 ? -0.663 33.688 -1.234 1 90.44 76 PHE A N 1
ATOM 622 C CA . PHE A 1 76 ? -0.728 32.344 -0.674 1 90.44 76 PHE A CA 1
ATOM 623 C C . PHE A 1 76 ? -1.01 31.312 -1.765 1 90.44 76 PHE A C 1
ATOM 625 O O . PHE A 1 76 ? -0.333 30.297 -1.848 1 90.44 76 PHE A O 1
ATOM 632 N N . ARG A 1 77 ? -1.899 31.625 -2.602 1 88.12 77 ARG A N 1
ATOM 633 C CA . ARG A 1 77 ? -2.279 30.719 -3.686 1 88.12 77 ARG A CA 1
ATOM 634 C C . ARG A 1 77 ? -1.136 30.547 -4.676 1 88.12 77 ARG A C 1
ATOM 636 O O . ARG A 1 77 ? -0.932 29.453 -5.211 1 88.12 77 ARG A O 1
ATOM 643 N N . ALA A 1 78 ? -0.559 31.594 -4.875 1 93.94 78 ALA A N 1
ATOM 644 C CA . ALA A 1 78 ? 0.593 31.531 -5.77 1 93.94 78 ALA A CA 1
ATOM 645 C C . ALA A 1 78 ? 1.682 30.625 -5.195 1 93.94 78 ALA A C 1
ATOM 647 O O . ALA A 1 78 ? 2.295 29.844 -5.922 1 93.94 78 ALA A O 1
ATOM 648 N N . ALA A 1 79 ? 1.918 30.734 -3.934 1 95.44 79 ALA A N 1
ATOM 649 C CA . ALA A 1 79 ? 2.891 29.875 -3.26 1 95.44 79 ALA A CA 1
ATOM 650 C C . ALA A 1 79 ? 2.453 28.406 -3.295 1 95.44 79 ALA A C 1
ATOM 652 O O . ALA A 1 79 ? 3.264 27.516 -3.553 1 95.44 79 ALA A O 1
ATOM 653 N N . HIS A 1 80 ? 1.203 28.219 -3.08 1 91.44 80 HIS A N 1
ATOM 654 C CA . HIS A 1 80 ? 0.62 26.875 -3.117 1 91.44 80 HIS A CA 1
ATOM 655 C C . HIS A 1 80 ? 0.857 26.219 -4.465 1 91.44 80 HIS A C 1
ATOM 657 O O . HIS A 1 80 ? 1.294 25.062 -4.523 1 91.44 80 HIS A O 1
ATOM 663 N N . LYS A 1 81 ? 0.663 26.906 -5.496 1 91.69 81 LYS A N 1
ATOM 664 C CA . LYS A 1 81 ? 0.841 26.375 -6.848 1 91.69 81 LYS A CA 1
ATOM 665 C C . LYS A 1 81 ? 2.293 25.984 -7.098 1 91.69 81 LYS A C 1
ATOM 667 O O . LYS A 1 81 ? 2.562 24.984 -7.77 1 91.69 81 LYS A O 1
ATOM 672 N N . LYS A 1 82 ? 3.141 26.703 -6.5 1 95.44 82 LYS A N 1
ATOM 673 C CA . LYS A 1 82 ? 4.566 26.469 -6.723 1 95.44 82 LYS A CA 1
ATOM 674 C C . LYS A 1 82 ? 5.074 25.312 -5.867 1 95.44 82 LYS A C 1
ATOM 676 O O . LYS A 1 82 ? 6.195 24.844 -6.062 1 95.44 82 LYS A O 1
ATOM 681 N N . LEU A 1 83 ? 4.223 24.859 -5.004 1 94.31 83 LEU A N 1
ATOM 682 C CA . LEU A 1 83 ? 4.629 23.766 -4.121 1 94.31 83 LEU A CA 1
ATOM 683 C C . LEU A 1 83 ? 4.027 22.453 -4.578 1 94.31 83 LEU A C 1
ATOM 685 O O . LEU A 1 83 ? 4.164 21.438 -3.896 1 94.31 83 LEU A O 1
ATOM 689 N N . ILE A 1 84 ? 3.383 22.469 -5.699 1 90.12 84 ILE A N 1
ATOM 690 C CA . ILE A 1 84 ? 2.867 21.25 -6.305 1 90.12 84 ILE A CA 1
ATOM 691 C C . ILE A 1 84 ? 3.932 20.625 -7.203 1 90.12 84 ILE A C 1
ATOM 693 O O . ILE A 1 84 ? 4.402 21.25 -8.148 1 90.12 84 ILE A O 1
ATOM 697 N N . PHE A 1 85 ? 4.336 19.438 -6.812 1 89.06 85 PHE A N 1
ATOM 698 C CA . PHE A 1 85 ? 5.367 18.719 -7.551 1 89.06 85 PHE A CA 1
ATOM 699 C C . PHE A 1 85 ? 4.863 17.359 -7.996 1 89.06 85 PHE A C 1
ATOM 701 O O . PHE A 1 85 ? 5.074 16.359 -7.305 1 89.06 85 PHE A O 1
ATOM 708 N N . PRO A 1 86 ? 4.305 17.25 -9.133 1 77.12 86 PRO A N 1
ATOM 709 C CA . PRO A 1 86 ? 3.854 15.945 -9.609 1 77.12 86 PRO A CA 1
ATOM 710 C C . PRO A 1 86 ? 5.008 14.984 -9.883 1 77.12 86 PRO A C 1
ATOM 712 O O . PRO A 1 86 ? 6.148 15.422 -10.07 1 77.12 86 PRO A O 1
ATOM 715 N N . GLU A 1 87 ? 4.66 13.703 -9.844 1 71 87 GLU A N 1
ATOM 716 C CA . GLU A 1 87 ? 5.684 12.703 -10.141 1 71 87 GLU A CA 1
ATOM 717 C C . GLU A 1 87 ? 6.09 12.75 -11.609 1 71 87 GLU A C 1
ATOM 719 O O . GLU A 1 87 ? 5.242 12.938 -12.492 1 71 87 GLU A O 1
ATOM 724 N N . LEU A 1 88 ? 7.395 12.773 -11.766 1 69.25 88 LEU A N 1
ATOM 725 C CA . LEU A 1 88 ? 7.902 12.812 -13.133 1 69.25 88 LEU A CA 1
ATOM 726 C C . LEU A 1 88 ? 8.062 11.398 -13.688 1 69.25 88 LEU A C 1
ATOM 728 O O . LEU A 1 88 ? 8.57 10.508 -12.992 1 69.25 88 LEU A O 1
ATOM 732 N N . PRO A 1 89 ? 7.543 11.336 -14.859 1 62.16 89 PRO A N 1
ATOM 733 C CA . PRO A 1 89 ? 7.734 10.031 -15.5 1 62.16 89 PRO A CA 1
ATOM 734 C C . PRO A 1 89 ? 9.195 9.75 -15.852 1 62.16 89 PRO A C 1
ATOM 736 O O . PRO A 1 89 ? 10.023 10.664 -15.828 1 62.16 89 PRO A O 1
ATOM 739 N N . PHE A 1 90 ? 9.758 8.648 -15.93 1 62.97 90 PHE A N 1
ATOM 740 C CA . PHE A 1 90 ? 11 8.164 -16.531 1 62.97 90 PHE A CA 1
ATOM 741 C C . PHE A 1 90 ? 12.125 8.133 -15.508 1 62.97 90 PHE A C 1
ATOM 743 O O . PHE A 1 90 ? 13.273 7.836 -15.844 1 62.97 90 PHE A O 1
ATOM 750 N N . VAL A 1 91 ? 11.734 8.789 -14.297 1 61.56 91 VAL A N 1
ATOM 751 C CA . VAL A 1 91 ? 12.828 8.766 -13.328 1 61.56 91 VAL A CA 1
ATOM 752 C C . VAL A 1 91 ? 12.859 7.406 -12.617 1 61.56 91 VAL A C 1
ATOM 754 O O . VAL A 1 91 ? 11.836 6.949 -12.102 1 61.56 91 VAL A O 1
ATOM 757 N N . SER A 1 92 ? 13.844 6.621 -12.992 1 57.31 92 SER A N 1
ATOM 758 C CA . SER A 1 92 ? 14.016 5.238 -12.555 1 57.31 92 SER A CA 1
ATOM 759 C C . SER A 1 92 ? 14.391 5.164 -11.078 1 57.31 92 SER A C 1
ATOM 761 O O . SER A 1 92 ? 15.367 4.512 -10.711 1 57.31 92 SER A O 1
ATOM 763 N N . LEU A 1 93 ? 14.25 6.066 -10.172 1 55.5 93 LEU A N 1
ATOM 764 C CA . LEU A 1 93 ? 14.617 5.809 -8.781 1 55.5 93 LEU A CA 1
ATOM 765 C C . LEU A 1 93 ? 13.531 5.008 -8.07 1 55.5 93 LEU A C 1
ATOM 767 O O . LEU A 1 93 ? 13.742 4.527 -6.957 1 55.5 93 LEU A O 1
ATOM 771 N N . GLY A 1 94 ? 12.75 4.301 -8.922 1 50.34 94 GLY A N 1
ATOM 772 C CA . GLY A 1 94 ? 11.945 3.184 -8.461 1 50.34 94 GLY A CA 1
ATOM 773 C C . GLY A 1 94 ? 10.867 3.596 -7.477 1 50.34 94 GLY A C 1
ATOM 774 O O . GLY A 1 94 ? 10.391 2.773 -6.691 1 50.34 94 GLY A O 1
ATOM 775 N N . TYR A 1 95 ? 10.727 4.91 -7.047 1 45.5 95 TYR A N 1
ATOM 776 C CA . TYR A 1 95 ? 9.711 5.035 -6 1 45.5 95 TYR A CA 1
ATOM 777 C C . TYR A 1 95 ? 8.312 4.805 -6.562 1 45.5 95 TYR A C 1
ATOM 779 O O . TYR A 1 95 ? 7.398 5.586 -6.301 1 45.5 95 TYR A O 1
ATOM 787 N N . SER A 1 96 ? 8.227 3.891 -7.551 1 42.34 96 SER A N 1
ATOM 788 C CA . SER A 1 96 ? 6.863 3.859 -8.078 1 42.34 96 SER A CA 1
ATOM 789 C C . SER A 1 96 ? 5.852 3.562 -6.98 1 42.34 96 SER A C 1
ATOM 791 O O . SER A 1 96 ? 5.977 2.566 -6.266 1 42.34 96 SER A O 1
ATOM 793 N N . THR A 1 97 ? 5.602 4.508 -6.047 1 39.47 97 THR A N 1
ATOM 794 C CA . THR A 1 97 ? 4.492 4.25 -5.133 1 39.47 97 THR A CA 1
ATOM 795 C C . THR A 1 97 ? 3.385 3.469 -5.832 1 39.47 97 THR A C 1
ATOM 797 O O . THR A 1 97 ? 3.248 3.535 -7.055 1 39.47 97 THR A O 1
ATOM 800 N N . GLU A 1 98 ? 3.037 2.5 -5.289 1 38.19 98 GLU A N 1
ATOM 801 C CA . GLU A 1 98 ? 1.793 1.787 -5.562 1 38.19 98 GLU A CA 1
ATOM 802 C C . GLU A 1 98 ? 0.703 2.742 -6.039 1 38.19 98 GLU A C 1
ATOM 804 O O . GLU A 1 98 ? 0.433 3.756 -5.395 1 38.19 98 GLU A O 1
ATOM 809 N N . GLY A 1 99 ? 0.232 2.635 -7.398 1 39.59 99 GLY A N 1
ATOM 810 C CA . GLY A 1 99 ? -0.879 3.277 -8.078 1 39.59 99 GLY A CA 1
ATOM 811 C C . GLY A 1 99 ? -0.486 4.57 -8.773 1 39.59 99 GLY A C 1
ATOM 812 O O . GLY A 1 99 ? 0.524 5.184 -8.422 1 39.59 99 GLY A O 1
ATOM 813 N N . ILE A 1 100 ? -0.501 4.684 -10 1 36.94 100 ILE A N 1
ATOM 814 C CA . ILE A 1 100 ? -0.396 5.898 -10.797 1 36.94 100 ILE A CA 1
ATOM 815 C C . ILE A 1 100 ? -0.61 7.125 -9.914 1 36.94 100 ILE A C 1
ATOM 817 O O . ILE A 1 100 ? -0.245 8.242 -10.289 1 36.94 100 ILE A O 1
ATOM 821 N N . SER A 1 101 ? -1.376 6.891 -8.93 1 37.34 101 SER A N 1
ATOM 822 C CA . SER A 1 101 ? -1.63 8.156 -8.25 1 37.34 101 SER A CA 1
ATOM 823 C C . SER A 1 101 ? -0.5 8.508 -7.289 1 37.34 101 SER A C 1
ATOM 825 O O . SER A 1 101 ? -0.742 8.773 -6.109 1 37.34 101 SER A O 1
ATOM 827 N N . GLY A 1 102 ? 0.56 7.711 -7.102 1 46.88 102 GLY A N 1
ATOM 828 C CA . GLY A 1 102 ? 1.68 8.172 -6.297 1 46.88 102 GLY A CA 1
ATOM 829 C C . GLY A 1 102 ? 2.02 9.633 -6.531 1 46.88 102 GLY A C 1
ATOM 830 O O . GLY A 1 102 ? 3.004 9.945 -7.203 1 46.88 102 GLY A O 1
ATOM 831 N N . SER A 1 103 ? 1.119 10.352 -6.465 1 55.31 103 SER A N 1
ATOM 832 C CA . SER A 1 103 ? 1.171 11.727 -6.945 1 55.31 103 SER A CA 1
ATOM 833 C C . SER A 1 103 ? 2.199 12.547 -6.172 1 55.31 103 SER A C 1
ATOM 835 O O . SER A 1 103 ? 2.426 12.305 -4.984 1 55.31 103 SER A O 1
ATOM 837 N N . GLY A 1 104 ? 3.576 12.586 -6.5 1 71.75 104 GLY A N 1
ATOM 838 C CA . GLY A 1 104 ? 4.383 13.68 -5.977 1 71.75 104 GLY A CA 1
ATOM 839 C C . GLY A 1 104 ? 3.668 14.5 -4.918 1 71.75 104 GLY A C 1
ATOM 840 O O . GLY A 1 104 ? 2.979 13.938 -4.059 1 71.75 104 GLY A O 1
ATOM 841 N N . ILE A 1 105 ? 4.039 15.406 -4.785 1 85.44 105 ILE A N 1
ATOM 842 C CA . ILE A 1 105 ? 3.336 16.359 -3.93 1 85.44 105 ILE A CA 1
ATOM 843 C C . ILE A 1 105 ? 2.148 16.953 -4.684 1 85.44 105 ILE A C 1
ATOM 845 O O . ILE A 1 105 ? 2.312 17.859 -5.5 1 85.44 105 ILE A O 1
ATOM 849 N N . GLY A 1 106 ? 1.045 16.328 -4.422 1 80.12 106 GLY A N 1
ATOM 850 C CA . GLY A 1 106 ? -0.178 16.812 -5.043 1 80.12 106 GLY A CA 1
ATOM 851 C C . GLY A 1 106 ? -0.736 18.062 -4.375 1 80.12 106 GLY A C 1
ATOM 852 O O . GLY A 1 106 ? -0.141 18.578 -3.432 1 80.12 106 GLY A O 1
ATOM 853 N N . SER A 1 107 ? -1.838 18.5 -4.801 1 78.06 107 SER A N 1
ATOM 854 C CA . SER A 1 107 ? -2.428 19.766 -4.375 1 78.06 107 SER A CA 1
ATOM 855 C C . SER A 1 107 ? -2.713 19.766 -2.875 1 78.06 107 SER A C 1
ATOM 857 O O . SER A 1 107 ? -2.453 20.75 -2.188 1 78.06 107 SER A O 1
ATOM 859 N N . GLY A 1 108 ? -3.215 18.656 -2.352 1 75.88 108 GLY A N 1
ATOM 860 C CA . GLY A 1 108 ? -3.537 18.578 -0.936 1 75.88 108 GLY A CA 1
ATOM 861 C C . GLY A 1 108 ? -2.314 18.656 -0.041 1 75.88 108 GLY A C 1
ATOM 862 O O . GLY A 1 108 ? -2.271 19.453 0.896 1 75.88 108 GLY A O 1
ATOM 863 N N . ILE A 1 109 ? -1.392 17.828 -0.352 1 81 109 ILE A N 1
ATOM 864 C CA . ILE A 1 109 ? -0.149 17.828 0.412 1 81 109 ILE A CA 1
ATOM 865 C C . ILE A 1 109 ? 0.533 19.188 0.305 1 81 109 ILE A C 1
ATOM 867 O O . ILE A 1 109 ? 1.062 19.703 1.293 1 81 109 ILE A O 1
ATOM 871 N N . ALA A 1 110 ? 0.451 19.781 -0.894 1 88.44 110 ALA A N 1
ATOM 872 C CA . ALA A 1 110 ? 1.057 21.078 -1.134 1 88.44 110 ALA A CA 1
ATOM 873 C C . ALA A 1 110 ? 0.393 22.156 -0.281 1 88.44 110 ALA A C 1
ATOM 875 O O . ALA A 1 110 ? 1.059 23.078 0.186 1 88.44 110 ALA A O 1
ATOM 876 N N . LEU A 1 111 ? -0.783 22.047 -0.15 1 83.62 111 LEU A N 1
ATOM 877 C CA . LEU A 1 111 ? -1.505 23.016 0.655 1 83.62 111 LEU A CA 1
ATOM 878 C C . LEU A 1 111 ? -1.052 22.969 2.111 1 83.62 111 LEU A C 1
ATOM 880 O O . LEU A 1 111 ? -0.814 24.016 2.729 1 83.62 111 LEU A O 1
ATOM 884 N N . ASN A 1 112 ? -0.986 21.797 2.635 1 80.69 112 ASN A N 1
ATOM 885 C CA . ASN A 1 112 ? -0.49 21.641 3.998 1 80.69 112 ASN A CA 1
ATOM 886 C C . ASN A 1 112 ? 0.924 22.188 4.148 1 80.69 112 ASN A C 1
ATOM 888 O O . ASN A 1 112 ? 1.238 22.844 5.148 1 80.69 112 ASN A O 1
ATOM 892 N N . LEU A 1 113 ? 1.631 21.875 3.201 1 89.75 113 LEU A N 1
ATOM 893 C CA . LEU A 1 113 ? 3.002 22.375 3.205 1 89.75 113 LEU A CA 1
ATOM 894 C C . LEU A 1 113 ? 3.029 23.891 3.172 1 89.75 113 LEU A C 1
ATOM 896 O O . LEU A 1 113 ? 3.848 24.516 3.85 1 89.75 113 LEU A O 1
ATOM 900 N N . THR A 1 114 ? 2.189 24.469 2.396 1 91.31 114 THR A N 1
ATOM 901 C CA . THR A 1 114 ? 2.113 25.922 2.289 1 91.31 114 THR A CA 1
ATOM 902 C C . THR A 1 114 ? 1.736 26.531 3.631 1 91.31 114 THR A C 1
ATOM 904 O O . THR A 1 114 ? 2.336 27.531 4.055 1 91.31 114 THR A O 1
ATOM 907 N N . ASN A 1 115 ? 0.825 25.969 4.25 1 84.19 115 ASN A N 1
ATOM 908 C CA . ASN A 1 115 ? 0.411 26.453 5.562 1 84.19 115 ASN A CA 1
ATOM 909 C C . ASN A 1 115 ? 1.549 26.375 6.578 1 84.19 115 ASN A C 1
ATOM 911 O O . ASN A 1 115 ? 1.794 27.328 7.324 1 84.19 115 ASN A O 1
ATOM 915 N N . THR A 1 116 ? 2.111 25.266 6.586 1 86.19 116 THR A N 1
ATOM 916 C CA . THR A 1 116 ? 3.223 25.062 7.508 1 86.19 116 THR A CA 1
ATOM 917 C C . THR A 1 116 ? 4.355 26.047 7.223 1 86.19 116 THR A C 1
ATOM 919 O O . THR A 1 116 ? 4.914 26.641 8.148 1 86.19 116 THR A O 1
ATOM 922 N N . ALA A 1 117 ? 4.668 26.172 5.996 1 92.56 117 ALA A N 1
ATOM 923 C CA . ALA A 1 117 ? 5.723 27.109 5.605 1 92.56 117 ALA A CA 1
ATOM 924 C C . ALA A 1 117 ? 5.367 28.531 6.02 1 92.56 117 ALA A C 1
ATOM 926 O O . ALA A 1 117 ? 6.223 29.281 6.504 1 92.56 117 ALA A O 1
ATOM 927 N N . TRP A 1 118 ? 4.195 28.859 5.781 1 92.19 118 TRP A N 1
ATOM 928 C CA . TRP A 1 118 ? 3.742 30.188 6.148 1 92.19 118 TRP A CA 1
ATOM 929 C C . TRP A 1 118 ? 3.896 30.422 7.648 1 92.19 118 TRP A C 1
ATOM 931 O O . TRP A 1 118 ? 4.375 31.469 8.07 1 92.19 118 TRP A O 1
ATOM 941 N N . GLU A 1 119 ? 3.545 29.469 8.438 1 85.19 119 GLU A N 1
ATOM 942 C CA . GLU A 1 119 ? 3.686 29.562 9.883 1 85.19 119 GLU A CA 1
ATOM 943 C C . GLU A 1 119 ? 5.148 29.719 10.289 1 85.19 119 GLU A C 1
ATOM 945 O O . GLU A 1 119 ? 5.465 30.5 11.188 1 85.19 119 GLU A O 1
ATOM 950 N N . ILE A 1 120 ? 5.938 29 9.695 1 89.19 120 ILE A N 1
ATOM 951 C CA . ILE A 1 120 ? 7.367 29.047 9.984 1 89.19 120 ILE A CA 1
ATOM 952 C C . ILE A 1 120 ? 7.914 30.438 9.648 1 89.19 120 ILE A C 1
ATOM 954 O O . ILE A 1 120 ? 8.68 31.016 10.422 1 89.19 120 ILE A O 1
ATOM 958 N N . ILE A 1 121 ? 7.48 30.906 8.539 1 92 121 ILE A N 1
ATOM 959 C CA . ILE A 1 121 ? 7.945 32.219 8.078 1 92 121 ILE A CA 1
ATOM 960 C C . ILE A 1 121 ? 7.438 33.312 9.023 1 92 121 ILE A C 1
ATOM 962 O O . ILE A 1 121 ? 8.164 34.25 9.344 1 92 121 ILE A O 1
ATOM 966 N N . GLN A 1 122 ? 6.277 33.156 9.523 1 89.06 122 GLN A N 1
ATOM 967 C CA . GLN A 1 122 ? 5.723 34.094 10.484 1 89.06 122 GLN A CA 1
ATOM 968 C C . GLN A 1 122 ? 6.496 34.062 11.797 1 89.06 122 GLN A C 1
ATOM 970 O O . GLN A 1 122 ? 6.539 35.062 12.523 1 89.06 122 GLN A O 1
ATOM 975 N N . ALA A 1 123 ? 7.043 33 12.039 1 86.25 123 ALA A N 1
ATOM 976 C CA . ALA A 1 123 ? 7.84 32.844 13.25 1 86.25 123 ALA A CA 1
ATOM 977 C C . ALA A 1 123 ? 9.234 33.438 13.07 1 86.25 123 ALA A C 1
ATOM 979 O O . ALA A 1 123 ? 10.055 33.406 13.992 1 86.25 123 ALA A O 1
ATOM 980 N N . GLY A 1 124 ? 9.484 33.906 11.883 1 87.88 124 GLY A N 1
ATOM 981 C CA . GLY A 1 124 ? 10.711 34.656 11.656 1 87.88 124 GLY A CA 1
ATOM 982 C C . GLY A 1 124 ? 11.781 33.844 10.953 1 87.88 124 GLY A C 1
ATOM 983 O O . GLY A 1 124 ? 12.93 34.281 10.836 1 87.88 124 GLY A O 1
ATOM 984 N N . ILE A 1 125 ? 11.469 32.719 10.516 1 90.44 125 ILE A N 1
ATOM 985 C CA . ILE A 1 125 ? 12.43 31.859 9.82 1 90.44 125 ILE A CA 1
ATOM 986 C C . ILE A 1 125 ? 12.203 31.969 8.312 1 90.44 125 ILE A C 1
ATOM 988 O O . ILE A 1 125 ? 11.234 31.406 7.789 1 90.44 125 ILE A O 1
ATOM 992 N N . THR A 1 126 ? 13.141 32.562 7.594 1 93.44 126 THR A N 1
ATOM 993 C CA . THR A 1 126 ? 12.922 32.812 6.176 1 93.44 126 THR A CA 1
ATOM 994 C C . THR A 1 126 ? 14.031 32.188 5.332 1 93.44 126 THR A C 1
ATOM 996 O O . THR A 1 126 ? 14.242 32.594 4.184 1 93.44 126 THR A O 1
ATOM 999 N N . ASP A 1 127 ? 14.766 31.266 5.898 1 92.81 127 ASP A N 1
ATOM 1000 C CA . ASP A 1 127 ? 15.805 30.562 5.156 1 92.81 127 ASP A CA 1
ATOM 1001 C C . ASP A 1 127 ? 15.211 29.469 4.289 1 92.81 127 ASP A C 1
ATOM 1003 O O . ASP A 1 127 ? 14.539 28.562 4.793 1 92.81 127 ASP A O 1
ATOM 1007 N N . PRO A 1 128 ? 15.523 29.422 3.014 1 93.88 128 PRO A N 1
ATOM 1008 C CA . PRO A 1 128 ? 14.961 28.422 2.111 1 93.88 128 PRO A CA 1
ATOM 1009 C C . PRO A 1 128 ? 15.359 27 2.49 1 93.88 128 PRO A C 1
ATOM 1011 O O . PRO A 1 128 ? 14.711 26.031 2.072 1 93.88 128 PRO A O 1
ATOM 1014 N N . VAL A 1 129 ? 16.375 26.859 3.281 1 90.44 129 VAL A N 1
ATOM 1015 C CA . VAL A 1 129 ? 16.891 25.562 3.695 1 90.44 129 VAL A CA 1
ATOM 1016 C C . VAL A 1 129 ? 15.812 24.812 4.477 1 90.44 129 VAL A C 1
ATOM 1018 O O . VAL A 1 129 ? 15.852 23.578 4.578 1 90.44 129 VAL A O 1
ATOM 1021 N N . ILE A 1 130 ? 14.828 25.516 4.91 1 89.56 130 ILE A N 1
ATOM 1022 C CA . ILE A 1 130 ? 13.766 24.922 5.699 1 89.56 130 ILE A CA 1
ATOM 1023 C C . ILE A 1 130 ? 13.016 23.891 4.852 1 89.56 130 ILE A C 1
ATOM 1025 O O . ILE A 1 130 ? 12.508 22.891 5.371 1 89.56 130 ILE A O 1
ATOM 1029 N N . PHE A 1 131 ? 12.992 24.078 3.584 1 91.69 131 PHE A N 1
ATOM 1030 C CA . PHE A 1 131 ? 12.242 23.188 2.701 1 91.69 131 PHE A CA 1
ATOM 1031 C C . PHE A 1 131 ? 12.984 21.875 2.508 1 91.69 131 PHE A C 1
ATOM 1033 O O . PHE A 1 131 ? 12.391 20.875 2.111 1 91.69 131 PHE A O 1
ATOM 1040 N N . GLU A 1 132 ? 14.266 21.859 2.797 1 88.25 132 GLU A N 1
ATOM 1041 C CA . GLU A 1 132 ? 15.016 20.609 2.797 1 88.25 132 GLU A CA 1
ATOM 1042 C C . GLU A 1 132 ? 14.688 19.766 4.027 1 88.25 132 GLU A C 1
ATOM 1044 O O . GLU A 1 132 ? 14.875 18.547 4.02 1 88.25 132 GLU A O 1
ATOM 1049 N N . LEU A 1 133 ? 14.133 20.453 5.008 1 83.75 133 LEU A N 1
ATOM 1050 C CA . LEU A 1 133 ? 13.891 19.812 6.293 1 83.75 133 LEU A CA 1
ATOM 1051 C C . LEU A 1 133 ? 12.398 19.547 6.484 1 83.75 133 LEU A C 1
ATOM 1053 O O . LEU A 1 133 ? 11.984 19.047 7.535 1 83.75 133 LEU A O 1
ATOM 1057 N N . VAL A 1 134 ? 11.633 19.797 5.5 1 85.69 134 VAL A N 1
ATOM 1058 C CA . VAL A 1 134 ? 10.18 19.719 5.648 1 85.69 134 VAL A CA 1
ATOM 1059 C C . VAL A 1 134 ? 9.773 18.266 5.938 1 85.69 134 VAL A C 1
ATOM 1061 O O . VAL A 1 134 ? 8.742 18.031 6.559 1 85.69 134 VAL A O 1
ATOM 1064 N N . GLY A 1 135 ? 10.555 17.297 5.496 1 80.69 135 GLY A N 1
ATOM 1065 C CA . GLY A 1 135 ? 10.289 15.891 5.766 1 80.69 135 GLY A CA 1
ATOM 1066 C C . GLY A 1 135 ? 10.258 15.562 7.246 1 80.69 135 GLY A C 1
ATOM 1067 O O . GLY A 1 135 ? 9.68 14.555 7.652 1 80.69 135 GLY A O 1
ATOM 1068 N N . LEU A 1 136 ? 10.781 16.438 8.031 1 76 136 LEU A N 1
ATOM 1069 C CA . LEU A 1 136 ? 10.836 16.234 9.469 1 76 136 LEU A CA 1
ATOM 1070 C C . LEU A 1 136 ? 9.531 16.688 10.133 1 76 136 LEU A C 1
ATOM 1072 O O . LEU A 1 136 ? 9.195 16.219 11.219 1 76 136 LEU A O 1
ATOM 1076 N N . ILE A 1 137 ? 8.828 17.531 9.445 1 77.25 137 ILE A N 1
ATOM 1077 C CA . ILE A 1 137 ? 7.75 18.203 10.172 1 77.25 137 ILE A CA 1
ATOM 1078 C C . ILE A 1 137 ? 6.41 17.906 9.5 1 77.25 137 ILE A C 1
ATOM 1080 O O . ILE A 1 137 ? 5.355 18.031 10.133 1 77.25 137 ILE A O 1
ATOM 1084 N N . GLU A 1 138 ? 6.547 17.625 8.266 1 79.12 138 GLU A N 1
ATOM 1085 C CA . GLU A 1 138 ? 5.297 17.359 7.555 1 79.12 138 GLU A CA 1
ATOM 1086 C C . GLU A 1 138 ? 5 15.867 7.488 1 79.12 138 GLU A C 1
ATOM 1088 O O . GLU A 1 138 ? 5.777 15.102 6.914 1 79.12 138 GLU A O 1
ATOM 1093 N N . GLU A 1 139 ? 3.904 15.367 7.961 1 71.5 139 GLU A N 1
ATOM 1094 C CA . GLU A 1 139 ? 3.537 13.961 8.086 1 71.5 139 GLU A CA 1
ATOM 1095 C C . GLU A 1 139 ? 3.471 13.281 6.719 1 71.5 139 GLU A C 1
ATOM 1097 O O . GLU A 1 139 ? 3.891 12.133 6.57 1 71.5 139 GLU A O 1
ATOM 1102 N N . ASN A 1 140 ? 2.994 13.898 5.711 1 75.44 140 ASN A N 1
ATOM 1103 C CA . ASN A 1 140 ? 2.777 13.227 4.434 1 75.44 140 ASN A CA 1
ATOM 1104 C C . ASN A 1 140 ? 3.941 13.453 3.477 1 75.44 140 ASN A C 1
ATOM 1106 O O . ASN A 1 140 ? 3.855 13.117 2.295 1 75.44 140 ASN A O 1
ATOM 1110 N N . ILE A 1 141 ? 5.008 13.914 4.051 1 82.44 141 ILE A N 1
ATOM 1111 C CA . ILE A 1 141 ? 6.172 14.133 3.199 1 82.44 141 ILE A CA 1
ATOM 1112 C C . ILE A 1 141 ? 7.367 13.359 3.754 1 82.44 141 ILE A C 1
ATOM 1114 O O . ILE A 1 141 ? 7.812 13.617 4.875 1 82.44 141 ILE A O 1
ATOM 1118 N N . GLY A 1 142 ? 7.754 12.383 3.021 1 79.19 142 GLY A N 1
ATOM 1119 C CA . GLY A 1 142 ? 8.969 11.648 3.34 1 79.19 142 GLY A CA 1
ATOM 1120 C C . GLY A 1 142 ? 10.102 11.914 2.373 1 79.19 142 GLY A C 1
ATOM 1121 O O . GLY A 1 142 ? 10.039 12.859 1.579 1 79.19 142 GLY A O 1
ATOM 1122 N N . ALA A 1 143 ? 11.125 11.148 2.518 1 79.5 143 ALA A N 1
ATOM 1123 C CA . ALA A 1 143 ? 12.305 11.328 1.671 1 79.5 143 ALA A CA 1
ATOM 1124 C C . ALA A 1 143 ? 11.961 11.117 0.199 1 79.5 143 ALA A C 1
ATOM 1126 O O . ALA A 1 143 ? 12.531 11.773 -0.678 1 79.5 143 ALA A O 1
ATOM 1127 N N . ASP A 1 144 ? 11 10.328 -0.067 1 80.19 144 ASP A N 1
ATOM 1128 C CA . ASP A 1 144 ? 10.57 10.07 -1.438 1 80.19 144 ASP A CA 1
ATOM 1129 C C . ASP A 1 144 ? 9.992 11.328 -2.08 1 80.19 144 ASP A C 1
ATOM 1131 O O . ASP A 1 144 ? 10.312 11.648 -3.225 1 80.19 144 ASP A O 1
ATOM 1135 N N . ARG A 1 145 ? 9.18 11.992 -1.342 1 84 145 ARG A N 1
ATOM 1136 C CA . ARG A 1 145 ? 8.555 13.203 -1.872 1 84 145 ARG A CA 1
ATOM 1137 C C . ARG A 1 145 ? 9.555 14.352 -1.944 1 84 145 ARG A C 1
ATOM 1139 O O . ARG A 1 145 ? 9.469 15.203 -2.83 1 84 145 ARG A O 1
ATOM 1146 N N . ILE A 1 146 ? 10.516 14.336 -1.009 1 86.56 146 ILE A N 1
ATOM 1147 C CA . ILE A 1 146 ? 11.609 15.289 -1.11 1 86.56 146 ILE A CA 1
ATOM 1148 C C . ILE A 1 146 ? 12.391 15.047 -2.396 1 86.56 146 ILE A C 1
ATOM 1150 O O . ILE A 1 146 ? 12.789 15.992 -3.078 1 86.56 146 ILE A O 1
ATOM 1154 N N . SER A 1 147 ? 12.562 13.781 -2.641 1 86.69 147 SER A N 1
ATOM 1155 C CA . SER A 1 147 ? 13.234 13.406 -3.879 1 86.69 147 SER A CA 1
ATOM 1156 C C . SER A 1 147 ? 12.461 13.898 -5.098 1 86.69 147 SER A C 1
ATOM 1158 O O . SER A 1 147 ? 13.047 14.492 -6.008 1 86.69 147 SER A O 1
ATOM 1160 N N . ASP A 1 148 ? 11.203 13.742 -5.066 1 84.38 148 ASP A N 1
ATOM 1161 C CA . ASP A 1 148 ? 10.352 14.172 -6.176 1 84.38 148 ASP A CA 1
ATOM 1162 C C . ASP A 1 148 ? 10.406 15.68 -6.363 1 84.38 148 ASP A C 1
ATOM 1164 O O . ASP A 1 148 ? 10.508 16.172 -7.492 1 84.38 148 ASP A O 1
ATOM 1168 N N . MET A 1 149 ? 10.289 16.328 -5.281 1 90.81 149 MET A N 1
ATOM 1169 C CA . MET A 1 149 ? 10.359 17.781 -5.305 1 90.81 149 MET A CA 1
ATOM 1170 C C . MET A 1 149 ? 11.688 18.25 -5.887 1 90.81 149 MET A C 1
ATOM 1172 O O . MET A 1 149 ? 11.719 19.125 -6.75 1 90.81 149 MET A O 1
ATOM 1176 N N . THR A 1 150 ? 12.727 17.641 -5.469 1 91.12 150 THR A N 1
ATOM 1177 C CA . THR A 1 150 ? 14.062 18.016 -5.918 1 91.12 150 THR A CA 1
ATOM 1178 C C . THR A 1 150 ? 14.234 17.734 -7.406 1 91.12 150 THR A C 1
ATOM 1180 O O . THR A 1 150 ? 14.703 18.594 -8.164 1 91.12 150 THR A O 1
ATOM 1183 N N . ILE A 1 151 ? 13.836 16.562 -7.797 1 90 151 ILE A N 1
ATOM 1184 C CA . ILE A 1 151 ? 13.945 16.156 -9.195 1 90 151 ILE A CA 1
ATOM 1185 C C . ILE A 1 151 ? 13.125 17.109 -10.07 1 90 151 ILE A C 1
ATOM 1187 O O . ILE A 1 151 ? 13.562 17.5 -11.148 1 90 151 ILE A O 1
ATOM 1191 N N . HIS A 1 152 ? 12.008 17.484 -9.594 1 89.5 152 HIS A N 1
ATOM 1192 C CA . HIS A 1 152 ? 11.148 18.391 -10.344 1 89.5 152 HIS A CA 1
ATOM 1193 C C . HIS A 1 152 ? 11.82 19.75 -10.562 1 89.5 152 HIS A C 1
ATOM 1195 O O . HIS A 1 152 ? 11.703 20.328 -11.633 1 89.5 152 HIS A O 1
ATOM 1201 N N . ILE A 1 153 ? 12.438 20.172 -9.594 1 92.25 153 ILE A N 1
ATOM 1202 C CA . ILE A 1 153 ? 13.055 21.484 -9.641 1 92.25 153 ILE A CA 1
ATOM 1203 C C . ILE A 1 153 ? 14.273 21.453 -10.562 1 92.25 153 ILE A C 1
ATOM 1205 O O . ILE A 1 153 ? 14.508 22.391 -11.328 1 92.25 153 ILE A O 1
ATOM 1209 N N . ILE A 1 154 ? 14.953 20.375 -10.547 1 90.88 154 ILE A N 1
ATOM 1210 C CA . ILE A 1 154 ? 16.172 20.312 -11.344 1 90.88 154 ILE A CA 1
ATOM 1211 C C . ILE A 1 154 ? 15.922 19.516 -12.617 1 90.88 154 ILE A C 1
ATOM 1213 O O . ILE A 1 154 ? 16.828 18.859 -13.133 1 90.88 154 ILE A O 1
ATOM 1217 N N . LEU A 1 155 ? 14.797 19.391 -13.141 1 85.69 155 LEU A N 1
ATOM 1218 C CA . LEU A 1 155 ? 14.297 18.516 -14.188 1 85.69 155 LEU A CA 1
ATOM 1219 C C . LEU A 1 155 ? 15.07 18.703 -15.477 1 85.69 155 LEU A C 1
ATOM 1221 O O . LEU A 1 155 ? 15.156 17.781 -16.297 1 85.69 155 LEU A O 1
ATOM 1225 N N . LEU A 1 156 ? 15.672 19.875 -15.695 1 89 156 LEU A N 1
ATOM 1226 C CA . LEU A 1 156 ? 16.391 20.078 -16.953 1 89 156 LEU A CA 1
ATOM 1227 C C . LEU A 1 156 ? 17.844 19.625 -16.828 1 89 156 LEU A C 1
ATOM 1229 O O . LEU A 1 156 ? 18.453 19.219 -17.828 1 89 156 LEU A O 1
ATOM 1233 N N . ASP A 1 157 ? 18.312 19.594 -15.664 1 94.69 157 ASP A N 1
ATOM 1234 C CA . ASP A 1 157 ? 19.703 19.25 -15.43 1 94.69 157 ASP A CA 1
ATOM 1235 C C . ASP A 1 157 ? 19.922 17.734 -15.57 1 94.69 157 ASP A C 1
ATOM 1237 O O . ASP A 1 157 ? 20.922 17.297 -16.156 1 94.69 157 ASP A O 1
ATOM 1241 N N . LEU A 1 158 ? 18.984 16.938 -15.172 1 92.69 158 LEU A N 1
ATOM 1242 C CA . LEU A 1 158 ? 19.156 15.492 -15.156 1 92.69 158 LEU A CA 1
ATOM 1243 C C . LEU A 1 158 ? 19.062 14.922 -16.562 1 92.69 158 LEU A C 1
ATOM 1245 O O . LEU A 1 158 ? 19.875 14.07 -16.953 1 92.69 158 LEU A O 1
ATOM 1249 N N . PRO A 1 159 ? 18.125 15.375 -17.391 1 91.75 159 PRO A N 1
ATOM 1250 C CA . PRO A 1 159 ? 18.125 14.914 -18.781 1 91.75 159 PRO A CA 1
ATOM 1251 C C . PRO A 1 159 ? 19.375 15.344 -19.547 1 91.75 159 PRO A C 1
ATOM 1253 O O . PRO A 1 159 ? 19.891 14.586 -20.375 1 91.75 159 PRO A O 1
ATOM 1256 N N . THR A 1 160 ? 19.844 16.578 -19.266 1 95.69 160 THR A N 1
ATOM 1257 C CA . THR A 1 160 ? 21.094 17.016 -19.906 1 95.69 160 THR A CA 1
ATOM 1258 C C . THR A 1 160 ? 22.25 16.109 -19.516 1 95.69 160 THR A C 1
ATOM 1260 O O . THR A 1 160 ? 23.047 15.719 -20.375 1 95.69 160 THR A O 1
ATOM 1263 N N . TYR A 1 161 ? 22.359 15.828 -18.266 1 95.94 161 TYR A N 1
ATOM 1264 C CA . TYR A 1 161 ? 23.344 14.883 -17.766 1 95.94 161 TYR A CA 1
ATOM 1265 C C . TYR A 1 161 ? 23.203 13.531 -18.438 1 95.94 161 TYR A C 1
ATOM 1267 O O . TYR A 1 161 ? 24.188 12.945 -18.891 1 95.94 161 TYR A O 1
ATOM 1275 N N . SER A 1 162 ? 21.984 13.016 -18.547 1 94.56 162 SER A N 1
ATOM 1276 C CA . SER A 1 162 ? 21.703 11.719 -19.141 1 94.56 162 SER A CA 1
ATOM 1277 C C . SER A 1 162 ? 22.062 11.695 -20.609 1 94.56 162 SER A C 1
ATOM 1279 O O . SER A 1 162 ? 22.562 10.688 -21.125 1 94.56 162 SER A O 1
ATOM 1281 N N . GLU A 1 163 ? 21.781 12.789 -21.25 1 96.12 163 GLU A N 1
ATOM 1282 C CA . GLU A 1 163 ? 22.125 12.906 -22.672 1 96.12 163 GLU A CA 1
ATOM 1283 C C . GLU A 1 163 ? 23.625 12.836 -22.875 1 96.12 163 GLU A C 1
ATOM 1285 O O . GLU A 1 163 ? 24.109 12.148 -23.797 1 96.12 163 GLU A O 1
ATOM 1290 N N . ARG A 1 164 ? 24.359 13.547 -22.109 1 97.12 164 ARG A N 1
ATOM 1291 C CA . ARG A 1 164 ? 25.812 13.508 -22.203 1 97.12 164 ARG A CA 1
ATOM 1292 C C . ARG A 1 164 ? 26.344 12.102 -21.953 1 97.12 164 ARG A C 1
ATOM 1294 O O . ARG A 1 164 ? 27.203 11.617 -22.703 1 97.12 164 ARG A O 1
ATOM 1301 N N . VAL A 1 165 ? 25.875 11.469 -20.938 1 96.88 165 VAL A N 1
ATOM 1302 C CA . VAL A 1 165 ? 26.312 10.117 -20.578 1 96.88 165 VAL A CA 1
ATOM 1303 C C . VAL A 1 165 ? 26 9.164 -21.734 1 96.88 165 VAL A C 1
ATOM 1305 O O . VAL A 1 165 ? 26.812 8.305 -22.078 1 96.88 165 VAL A O 1
ATOM 1308 N N . ALA A 1 166 ? 24.797 9.305 -22.281 1 96.06 166 ALA A N 1
ATOM 1309 C CA . ALA A 1 166 ? 24.391 8.445 -23.391 1 96.06 166 ALA A CA 1
ATOM 1310 C C . ALA A 1 166 ? 25.344 8.609 -24.578 1 96.06 166 ALA A C 1
ATOM 1312 O O . ALA A 1 166 ? 25.719 7.621 -25.219 1 96.06 166 ALA A O 1
ATOM 1313 N N . LYS A 1 167 ? 25.688 9.812 -24.844 1 96.75 167 LYS A N 1
ATOM 1314 C CA . LYS A 1 167 ? 26.625 10.102 -25.938 1 96.75 167 LYS A CA 1
ATOM 1315 C C . LYS A 1 167 ? 28 9.516 -25.656 1 96.75 167 LYS A C 1
ATOM 1317 O O . LYS A 1 167 ? 28.578 8.844 -26.516 1 96.75 167 LYS A O 1
ATOM 1322 N N . ASN A 1 168 ? 28.484 9.727 -24.453 1 97.44 168 ASN A N 1
ATOM 1323 C CA . ASN A 1 168 ? 29.812 9.266 -24.078 1 97.44 168 ASN A CA 1
ATOM 1324 C C . ASN A 1 168 ? 29.906 7.738 -24.125 1 97.44 168 ASN A C 1
ATOM 1326 O O . ASN A 1 168 ? 30.953 7.191 -24.484 1 97.44 168 ASN A O 1
ATOM 1330 N N . LEU A 1 169 ? 28.844 7.07 -23.766 1 96.88 169 LEU A N 1
ATOM 1331 C CA . LEU A 1 169 ? 28.859 5.613 -23.672 1 96.88 169 LEU A CA 1
ATOM 1332 C C . LEU A 1 169 ? 28.219 4.984 -24.906 1 96.88 169 LEU A C 1
ATOM 1334 O O . LEU A 1 169 ? 28.047 3.764 -24.969 1 96.88 169 LEU A O 1
ATOM 1338 N N . SER A 1 170 ? 27.766 5.742 -25.828 1 95.25 170 SER A N 1
ATOM 1339 C CA . SER A 1 170 ? 27.141 5.285 -27.062 1 95.25 170 SER A CA 1
ATOM 1340 C C . SER A 1 170 ? 25.938 4.391 -26.797 1 95.25 170 SER A C 1
ATOM 1342 O O . SER A 1 170 ? 25.844 3.291 -27.344 1 95.25 170 SER A O 1
ATOM 1344 N N . LEU A 1 171 ? 25.109 4.879 -25.891 1 93.88 171 LEU A N 1
ATOM 1345 C CA . LEU A 1 171 ? 23.891 4.141 -25.578 1 93.88 171 LEU A CA 1
ATOM 1346 C C . LEU A 1 171 ? 22.828 4.359 -26.641 1 93.88 171 LEU A C 1
ATOM 1348 O O . LEU A 1 171 ? 22.875 5.348 -27.375 1 93.88 171 LEU A O 1
ATOM 1352 N N . ASN A 1 172 ? 21.938 3.375 -26.719 1 91.44 172 ASN A N 1
ATOM 1353 C CA . ASN A 1 172 ? 20.734 3.607 -27.516 1 91.44 172 ASN A CA 1
ATOM 1354 C C . ASN A 1 172 ? 19.891 4.746 -26.938 1 91.44 172 ASN A C 1
ATOM 1356 O O . ASN A 1 172 ? 19.719 4.84 -25.719 1 91.44 172 ASN A O 1
ATOM 1360 N N . THR A 1 173 ? 19.469 5.664 -27.781 1 92.19 173 THR A N 1
ATOM 1361 C CA . THR A 1 173 ? 18.75 6.832 -27.281 1 92.19 173 THR A CA 1
ATOM 1362 C C . THR A 1 173 ? 17.406 6.992 -28 1 92.19 173 THR A C 1
ATOM 1364 O O . THR A 1 173 ? 17.188 6.352 -29.031 1 92.19 173 THR A O 1
ATOM 1367 N N . CYS A 1 174 ? 16.562 7.676 -27.422 1 89 174 CYS A N 1
ATOM 1368 C CA . CYS A 1 174 ? 15.312 8.102 -28.031 1 89 174 CYS A CA 1
ATOM 1369 C C . CYS A 1 174 ? 15.016 9.562 -27.688 1 89 174 CYS A C 1
ATOM 1371 O O . CYS A 1 174 ? 15.562 10.102 -26.734 1 89 174 CYS A O 1
ATOM 1373 N N . GLN A 1 175 ? 14.172 10.109 -28.5 1 89.75 175 GLN A N 1
ATOM 1374 C CA . GLN A 1 175 ? 13.797 11.508 -28.281 1 89.75 175 GLN A CA 1
ATOM 1375 C C . GLN A 1 175 ? 12.758 11.641 -27.188 1 89.75 175 GLN A C 1
ATOM 1377 O O . GLN A 1 175 ? 11.828 10.836 -27.094 1 89.75 175 GLN A O 1
ATOM 1382 N N . ALA A 1 176 ? 13.016 12.547 -26.297 1 85.38 176 ALA A N 1
ATOM 1383 C CA . ALA A 1 176 ? 12.07 12.867 -25.219 1 85.38 176 ALA A CA 1
ATOM 1384 C C . ALA A 1 176 ? 11.977 14.375 -25 1 85.38 176 ALA A C 1
ATOM 1386 O O . ALA A 1 176 ? 12.93 15.109 -25.266 1 85.38 176 ALA A O 1
ATOM 1387 N N . LYS A 1 177 ? 10.82 14.75 -24.656 1 84.94 177 LYS A N 1
ATOM 1388 C CA . LYS A 1 177 ? 10.602 16.172 -24.422 1 84.94 177 LYS A CA 1
ATOM 1389 C C . LYS A 1 177 ? 10.289 16.453 -22.938 1 84.94 177 LYS A C 1
ATOM 1391 O O . LYS A 1 177 ? 9.555 15.688 -22.312 1 84.94 177 LYS A O 1
ATOM 1396 N N . ALA A 1 178 ? 10.938 17.375 -22.359 1 80.94 178 ALA A N 1
ATOM 1397 C CA . ALA A 1 178 ? 10.688 17.859 -21 1 80.94 178 ALA A CA 1
ATOM 1398 C C . ALA A 1 178 ? 10.703 19.375 -20.938 1 80.94 178 ALA A C 1
ATOM 1400 O O . ALA A 1 178 ? 11.672 20.016 -21.359 1 80.94 178 ALA A O 1
ATOM 1401 N N . ARG A 1 179 ? 9.688 20 -20.453 1 82.56 179 ARG A N 1
ATOM 1402 C CA . ARG A 1 179 ? 9.539 21.438 -20.297 1 82.56 179 ARG A CA 1
ATOM 1403 C C . ARG A 1 179 ? 9.875 22.172 -21.594 1 82.56 179 ARG A C 1
ATOM 1405 O O . ARG A 1 179 ? 10.664 23.109 -21.594 1 82.56 179 ARG A O 1
ATOM 1412 N N . GLY A 1 180 ? 9.445 21.656 -22.688 1 83.31 180 GLY A N 1
ATOM 1413 C CA . GLY A 1 180 ? 9.578 22.312 -23.984 1 83.31 180 GLY A CA 1
ATOM 1414 C C . GLY A 1 180 ? 10.922 22.047 -24.641 1 83.31 180 GLY A C 1
ATOM 1415 O O . GLY A 1 180 ? 11.148 22.453 -25.781 1 83.31 180 GLY A O 1
ATOM 1416 N N . LYS A 1 181 ? 11.773 21.359 -24 1 90.38 181 LYS A N 1
ATOM 1417 C CA . LYS A 1 181 ? 13.094 21.047 -24.547 1 90.38 181 LYS A CA 1
ATOM 1418 C C . LYS A 1 181 ? 13.188 19.578 -24.953 1 90.38 181 LYS A C 1
ATOM 1420 O O . LYS A 1 181 ? 12.602 18.719 -24.297 1 90.38 181 LYS A O 1
ATOM 1425 N N . GLU A 1 182 ? 13.883 19.391 -26 1 93.31 182 GLU A N 1
ATOM 1426 C CA . GLU A 1 182 ? 14.055 18.031 -26.5 1 93.31 182 GLU A CA 1
ATOM 1427 C C . GLU A 1 182 ? 15.406 17.453 -26.078 1 93.31 182 GLU A C 1
ATOM 1429 O O . GLU A 1 182 ? 16.406 18.156 -26.062 1 93.31 182 GLU A O 1
ATOM 1434 N N . PHE A 1 183 ? 15.367 16.25 -25.703 1 92.69 183 PHE A N 1
ATOM 1435 C CA . PHE A 1 183 ? 16.562 15.531 -25.266 1 92.69 183 PHE A CA 1
ATOM 1436 C C . PHE A 1 183 ? 16.656 14.172 -25.953 1 92.69 183 PHE A C 1
ATOM 1438 O O . PHE A 1 183 ? 15.648 13.625 -26.391 1 92.69 183 PHE A O 1
ATOM 1445 N N . LEU A 1 184 ? 17.875 13.727 -26.172 1 94.19 184 LEU A N 1
ATOM 1446 C CA . LEU A 1 184 ? 18.125 12.336 -26.547 1 94.19 184 LEU A CA 1
ATOM 1447 C C . LEU A 1 184 ? 18.516 11.5 -25.312 1 94.19 184 LEU A C 1
ATOM 1449 O O . LEU A 1 184 ? 19.688 11.438 -24.953 1 94.19 184 LEU A O 1
ATOM 1453 N N . LEU A 1 185 ? 17.531 10.82 -24.828 1 91.75 185 LEU A N 1
ATOM 1454 C CA . LEU A 1 185 ? 17.734 10.094 -23.578 1 91.75 185 LEU A CA 1
ATOM 1455 C C . LEU A 1 185 ? 18 8.617 -23.844 1 91.75 185 LEU A C 1
ATOM 1457 O O . LEU A 1 185 ? 17.578 8.078 -24.875 1 91.75 185 LEU A O 1
ATOM 1461 N N . PRO A 1 186 ? 18.812 8.023 -22.906 1 90.94 186 PRO A N 1
ATOM 1462 C CA . PRO A 1 186 ? 18.984 6.574 -23.031 1 90.94 186 PRO A CA 1
ATOM 1463 C C . PRO A 1 186 ? 17.656 5.832 -23.094 1 90.94 186 PRO A C 1
ATOM 1465 O O . PRO A 1 186 ? 16.719 6.176 -22.375 1 90.94 186 PRO A O 1
ATOM 1468 N N . ALA A 1 187 ? 17.625 4.875 -24.031 1 86.5 187 ALA A N 1
ATOM 1469 C CA . ALA A 1 187 ? 16.406 4.109 -24.234 1 86.5 187 ALA A CA 1
ATOM 1470 C C . ALA A 1 187 ? 16.656 2.613 -24.094 1 86.5 187 ALA A C 1
ATOM 1472 O O . ALA A 1 187 ? 17.688 2.105 -24.547 1 86.5 187 ALA A O 1
ATOM 1473 N N . ILE A 1 188 ? 15.836 1.966 -23.328 1 77.38 188 ILE A N 1
ATOM 1474 C CA . ILE A 1 188 ? 15.945 0.518 -23.188 1 77.38 188 ILE A CA 1
ATOM 1475 C C . ILE A 1 188 ? 15.664 -0.157 -24.531 1 77.38 188 ILE A C 1
ATOM 1477 O O . ILE A 1 188 ? 14.688 0.168 -25.203 1 77.38 188 ILE A O 1
ATOM 1481 N N . ALA A 1 189 ? 16.516 -1.05 -24.766 1 72.06 189 ALA A N 1
ATOM 1482 C CA . ALA A 1 189 ? 16.391 -1.732 -26.047 1 72.06 189 ALA A CA 1
ATOM 1483 C C . ALA A 1 189 ? 15.062 -2.459 -26.156 1 72.06 189 ALA A C 1
ATOM 1485 O O . ALA A 1 189 ? 14.609 -3.088 -25.203 1 72.06 189 ALA A O 1
ATOM 1486 N N . GLY A 1 190 ? 14.367 -2.377 -27.219 1 66.19 190 GLY A N 1
ATOM 1487 C CA . GLY A 1 190 ? 13.117 -3.084 -27.438 1 66.19 190 GLY A CA 1
ATOM 1488 C C . GLY A 1 190 ? 11.891 -2.242 -27.141 1 66.19 190 GLY A C 1
ATOM 1489 O O . GLY A 1 190 ? 10.883 -2.33 -27.844 1 66.19 190 GLY A O 1
ATOM 1490 N N . SER A 1 191 ? 12 -1.463 -25.984 1 64.94 191 SER A N 1
ATOM 1491 C CA . SER A 1 191 ? 10.82 -0.686 -25.594 1 64.94 191 SER A CA 1
ATOM 1492 C C . SER A 1 191 ? 10.977 0.781 -25.984 1 64.94 191 SER A C 1
ATOM 1494 O O . SER A 1 191 ? 9.992 1.521 -26.047 1 64.94 191 SER A O 1
ATOM 1496 N N . ASN A 1 192 ? 12.117 1.256 -26.234 1 68.88 192 ASN A N 1
ATOM 1497 C CA . ASN A 1 192 ? 12.445 2.648 -26.516 1 68.88 192 ASN A CA 1
ATOM 1498 C C . ASN A 1 192 ? 11.883 3.586 -25.453 1 68.88 192 ASN A C 1
ATOM 1500 O O . ASN A 1 192 ? 11.359 4.652 -25.781 1 68.88 192 ASN A O 1
ATOM 1504 N N . ARG A 1 193 ? 11.805 3.158 -24.328 1 73.06 193 ARG A N 1
ATOM 1505 C CA . ARG A 1 193 ? 11.422 4.004 -23.203 1 73.06 193 ARG A CA 1
ATOM 1506 C C . ARG A 1 193 ? 12.602 4.836 -22.719 1 73.06 193 ARG A C 1
ATOM 1508 O O . ARG A 1 193 ? 13.664 4.297 -22.406 1 73.06 193 ARG A O 1
ATOM 1515 N N . PRO A 1 194 ? 12.305 6.129 -22.734 1 81.81 194 PRO A N 1
ATOM 1516 C CA . PRO A 1 194 ? 13.406 6.965 -22.25 1 81.81 194 PRO A CA 1
ATOM 1517 C C . PRO A 1 194 ? 13.688 6.781 -20.766 1 81.81 194 PRO A C 1
ATOM 1519 O O . PRO A 1 194 ? 12.758 6.574 -19.984 1 81.81 194 PRO A O 1
ATOM 1522 N N . THR A 1 195 ? 14.93 6.855 -20.406 1 84.06 195 THR A N 1
ATOM 1523 C CA . THR A 1 195 ? 15.367 6.707 -19.031 1 84.06 195 THR A CA 1
ATOM 1524 C C . THR A 1 195 ? 16.25 7.883 -18.609 1 84.06 195 THR A C 1
ATOM 1526 O O . THR A 1 195 ? 17.156 8.273 -19.344 1 84.06 195 THR A O 1
ATOM 1529 N N . VAL A 1 196 ? 15.898 8.414 -17.453 1 89.44 196 VAL A N 1
ATOM 1530 C CA . VAL A 1 196 ? 16.734 9.469 -16.891 1 89.44 196 VAL A CA 1
ATOM 1531 C C . VAL A 1 196 ? 17.719 8.859 -15.875 1 89.44 196 VAL A C 1
ATOM 1533 O O . VAL A 1 196 ? 17.297 8.18 -14.938 1 89.44 196 VAL A O 1
ATOM 1536 N N . LEU A 1 197 ? 18.953 9.094 -16.141 1 91.31 197 LEU A N 1
ATOM 1537 C CA . LEU A 1 197 ? 20 8.586 -15.25 1 91.31 197 LEU A CA 1
ATOM 1538 C C . LEU A 1 197 ? 20.219 9.531 -14.078 1 91.31 197 LEU A C 1
ATOM 1540 O O . LEU A 1 197 ? 20.109 10.75 -14.227 1 91.31 197 LEU A O 1
ATOM 1544 N N . ILE A 1 198 ? 20.5 8.992 -12.953 1 91.81 198 ILE A N 1
ATOM 1545 C CA . ILE A 1 198 ? 20.719 9.781 -11.742 1 91.81 198 ILE A CA 1
ATOM 1546 C C . ILE A 1 198 ? 22.156 9.617 -11.266 1 91.81 198 ILE A C 1
ATOM 1548 O O . ILE A 1 198 ? 22.672 8.5 -11.188 1 91.81 198 ILE A O 1
ATOM 1552 N N . PRO A 1 199 ? 22.828 10.719 -10.984 1 94.12 199 PRO A N 1
ATOM 1553 C CA . PRO A 1 199 ? 24.172 10.625 -10.445 1 94.12 199 PRO A CA 1
ATOM 1554 C C . PRO A 1 199 ? 24.203 10.047 -9.031 1 94.12 199 PRO A C 1
ATOM 1556 O O . PRO A 1 199 ? 23.375 10.398 -8.195 1 94.12 199 PRO A O 1
ATOM 1559 N N . CYS A 1 200 ? 25.203 9.25 -8.711 1 93 200 CYS A N 1
ATOM 1560 C CA . CYS A 1 200 ? 25.375 8.656 -7.391 1 93 200 CYS A CA 1
ATOM 1561 C C . CYS A 1 200 ? 25.609 9.727 -6.332 1 93 200 CYS A C 1
ATOM 1563 O O . CYS A 1 200 ? 25.141 9.586 -5.195 1 93 200 CYS A O 1
ATOM 1565 N N . GLU A 1 201 ? 26.172 10.789 -6.711 1 93.25 201 GLU A N 1
ATOM 1566 C CA . GLU A 1 201 ? 26.656 11.805 -5.77 1 93.25 201 GLU A CA 1
ATOM 1567 C C . GLU A 1 201 ? 25.5 12.555 -5.129 1 93.25 201 GLU A C 1
ATOM 1569 O O . GLU A 1 201 ? 25.672 13.242 -4.125 1 93.25 201 GLU A O 1
ATOM 1574 N N . ILE A 1 202 ? 24.312 12.438 -5.695 1 93.25 202 ILE A N 1
ATOM 1575 C CA . ILE A 1 202 ? 23.219 13.219 -5.137 1 93.25 202 ILE A CA 1
ATOM 1576 C C . ILE A 1 202 ? 22.219 12.281 -4.465 1 93.25 202 ILE A C 1
ATOM 1578 O O . ILE A 1 202 ? 21.125 12.711 -4.062 1 93.25 202 ILE A O 1
ATOM 1582 N N . LEU A 1 203 ? 22.594 11.008 -4.324 1 90.81 203 LEU A N 1
ATOM 1583 C CA . LEU A 1 203 ? 21.672 10.016 -3.773 1 90.81 203 LEU A CA 1
ATOM 1584 C C . LEU A 1 203 ? 22.062 9.672 -2.338 1 90.81 203 LEU A C 1
ATOM 1586 O O . LEU A 1 203 ? 23.234 9.57 -2.01 1 90.81 203 LEU A O 1
ATOM 1590 N N . ASN A 1 204 ? 21.031 9.57 -1.572 1 87.56 204 ASN A N 1
ATOM 1591 C CA . ASN A 1 204 ? 21.172 9.07 -0.21 1 87.56 204 ASN A CA 1
ATOM 1592 C C . ASN A 1 204 ? 20.141 7.973 0.088 1 87.56 204 ASN A C 1
ATOM 1594 O O . ASN A 1 204 ? 19.172 7.801 -0.654 1 87.56 204 ASN A O 1
ATOM 1598 N N . ASP A 1 205 ? 20.469 7.188 1.073 1 81.25 205 ASP A N 1
ATOM 1599 C CA . ASP A 1 205 ? 19.562 6.109 1.474 1 81.25 205 ASP A CA 1
ATOM 1600 C C . ASP A 1 205 ? 18.25 6.664 2.035 1 81.25 205 ASP A C 1
ATOM 1602 O O . ASP A 1 205 ? 18.25 7.711 2.686 1 81.25 205 ASP A O 1
ATOM 1606 N N . LEU A 1 206 ? 17.219 6.027 1.514 1 69.06 206 LEU A N 1
ATOM 1607 C CA . LEU A 1 206 ? 15.922 6.418 2.039 1 69.06 206 LEU A CA 1
ATOM 1608 C C . LEU A 1 206 ? 15.766 5.988 3.494 1 69.06 206 LEU A C 1
ATOM 1610 O O . LEU A 1 206 ? 15.945 4.812 3.82 1 69.06 206 LEU A O 1
ATOM 1614 N N . PRO A 1 207 ? 15.805 7.102 4.344 1 57.47 207 PRO A N 1
ATOM 1615 C CA . PRO A 1 207 ? 15.609 6.688 5.734 1 57.47 207 PRO A CA 1
ATOM 1616 C C . PRO A 1 207 ? 14.344 5.859 5.93 1 57.47 207 PRO A C 1
ATOM 1618 O O . PRO A 1 207 ? 13.359 6.039 5.207 1 57.47 207 PRO A O 1
ATOM 1621 N N . VAL A 1 208 ? 14.43 4.648 6.273 1 47.59 208 VAL A N 1
ATOM 1622 C CA . VAL A 1 208 ? 13.211 3.916 6.605 1 47.59 208 VAL A CA 1
ATOM 1623 C C . VAL A 1 208 ? 12.289 4.801 7.434 1 47.59 208 VAL A C 1
ATOM 1625 O O . VAL A 1 208 ? 12.742 5.508 8.336 1 47.59 208 VAL A O 1
ATOM 1628 N N . ALA A 1 209 ? 11.312 5.285 6.863 1 44.81 209 ALA A N 1
ATOM 1629 C CA . ALA A 1 209 ? 10.273 6.266 7.168 1 44.81 209 ALA A CA 1
ATOM 1630 C C . ALA A 1 209 ? 10.203 6.539 8.664 1 44.81 209 ALA A C 1
ATOM 1632 O O . ALA A 1 209 ? 9.336 7.289 9.125 1 44.81 209 ALA A O 1
ATOM 1633 N N . ASN A 1 210 ? 10.68 5.777 9.609 1 39.16 210 ASN A N 1
ATOM 1634 C CA . ASN A 1 210 ? 10.039 6.059 10.891 1 39.16 210 ASN A CA 1
ATOM 1635 C C . ASN A 1 210 ? 10.68 7.254 11.586 1 39.16 210 ASN A C 1
ATOM 1637 O O . ASN A 1 210 ? 11.883 7.258 11.844 1 39.16 210 ASN A O 1
ATOM 1641 N N . GLY A 1 211 ? 9.922 8.359 11.758 1 42.47 211 GLY A N 1
ATOM 1642 C CA . GLY A 1 211 ? 9.867 9.609 12.508 1 42.47 211 GLY A CA 1
ATOM 1643 C C . GLY A 1 211 ? 11.195 9.992 13.133 1 42.47 211 GLY A C 1
ATOM 1644 O O . GLY A 1 211 ? 11.773 11.023 12.789 1 42.47 211 GLY A O 1
ATOM 1645 N N . TRP A 1 212 ? 11.641 9.25 14.117 1 41.62 212 TRP A N 1
ATOM 1646 C CA . TRP A 1 212 ? 12.758 9.633 14.977 1 41.62 212 TRP A CA 1
ATOM 1647 C C . TRP A 1 212 ? 14.086 9.484 14.242 1 41.62 212 TRP A C 1
ATOM 1649 O O . TRP A 1 212 ? 14.992 10.297 14.422 1 41.62 212 TRP A O 1
ATOM 1659 N N . ASP A 1 213 ? 14.055 8.508 13.5 1 49.69 213 ASP A N 1
ATOM 1660 C CA . ASP A 1 213 ? 15.352 8.258 12.875 1 49.69 213 ASP A CA 1
ATOM 1661 C C . ASP A 1 213 ? 15.742 9.406 11.945 1 49.69 213 ASP A C 1
ATOM 1663 O O . ASP A 1 213 ? 16.922 9.68 11.75 1 49.69 213 ASP A O 1
ATOM 1667 N N . ASP A 1 214 ? 14.688 10 11.641 1 53.44 214 ASP A N 1
ATOM 1668 C CA . ASP A 1 214 ? 14.961 11.148 10.789 1 53.44 214 ASP A CA 1
ATOM 1669 C C . ASP A 1 214 ? 15.523 12.32 11.602 1 53.44 214 ASP A C 1
ATOM 1671 O O . ASP A 1 214 ? 16.406 13.039 11.133 1 53.44 214 ASP A O 1
ATOM 1675 N N . ILE A 1 215 ? 14.992 12.367 12.852 1 53.84 215 ILE A N 1
ATOM 1676 C CA . ILE A 1 215 ? 15.461 13.438 13.727 1 53.84 215 ILE A CA 1
ATOM 1677 C C . ILE A 1 215 ? 16.906 13.148 14.156 1 53.84 215 ILE A C 1
ATOM 1679 O O . ILE A 1 215 ? 17.734 14.055 14.203 1 53.84 215 ILE A O 1
ATOM 1683 N N . ASP A 1 216 ? 16.969 11.93 14.484 1 53.97 216 ASP A N 1
ATOM 1684 C CA . ASP A 1 216 ? 18.312 11.562 14.953 1 53.97 216 ASP A CA 1
ATOM 1685 C C . ASP A 1 216 ? 19.359 11.844 13.891 1 53.97 216 ASP A C 1
ATOM 1687 O O . ASP A 1 216 ? 20.484 12.25 14.203 1 53.97 216 ASP A O 1
ATOM 1691 N N . ARG A 1 217 ? 18.922 11.656 12.812 1 55.22 217 ARG A N 1
ATOM 1692 C CA . ARG A 1 217 ? 19.844 11.938 11.727 1 55.22 217 ARG A CA 1
ATOM 1693 C C . ARG A 1 217 ? 20.188 13.43 11.68 1 55.22 217 ARG A C 1
ATOM 1695 O O . ARG A 1 217 ? 21.344 13.797 11.484 1 55.22 217 ARG A O 1
ATOM 1702 N N . VAL A 1 218 ? 19.094 14.094 11.852 1 54.34 218 VAL A N 1
ATOM 1703 C CA . VAL A 1 218 ? 19.312 15.531 11.75 1 54.34 218 VAL A CA 1
ATOM 1704 C C . VAL A 1 218 ? 19.969 16.047 13.039 1 54.34 218 VAL A C 1
ATOM 1706 O O . VAL A 1 218 ? 20.828 16.922 13 1 54.34 218 VAL A O 1
ATOM 1709 N N . CYS A 1 219 ? 19.469 15.383 14.148 1 54.28 219 CYS A N 1
ATOM 1710 C CA . CYS A 1 219 ? 19.938 15.875 15.438 1 54.28 219 CYS A CA 1
ATOM 1711 C C . CYS A 1 219 ? 21.188 15.117 15.883 1 54.28 219 CYS A C 1
ATOM 1713 O O . CYS A 1 219 ? 21.734 15.383 16.953 1 54.28 219 CYS A O 1
ATOM 1715 N N . ALA A 1 220 ? 21.375 14.07 15.156 1 51.59 220 ALA A N 1
ATOM 1716 C CA . ALA A 1 220 ? 22.469 13.25 15.633 1 51.59 220 ALA A CA 1
ATOM 1717 C C . ALA A 1 220 ? 23.703 14.102 15.961 1 51.59 220 ALA A C 1
ATOM 1719 O O . ALA A 1 220 ? 24.406 13.828 16.922 1 51.59 220 ALA A O 1
ATOM 1720 N N . HIS A 1 221 ? 23.781 15.109 15.227 1 48.75 221 HIS A N 1
ATOM 1721 C CA . HIS A 1 221 ? 25.016 15.867 15.422 1 48.75 221 HIS A CA 1
ATOM 1722 C C . HIS A 1 221 ? 24.828 16.984 16.438 1 48.75 221 HIS A C 1
ATOM 1724 O O . HIS A 1 221 ? 25.766 17.719 16.75 1 48.75 221 HIS A O 1
ATOM 1730 N N . ASN A 1 222 ? 23.547 17.047 16.828 1 53.03 222 ASN A N 1
ATOM 1731 C CA . ASN A 1 222 ? 23.391 18.141 17.781 1 53.03 222 ASN A CA 1
ATOM 1732 C C . ASN A 1 222 ? 22.75 17.672 19.078 1 53.03 222 ASN A C 1
ATOM 1734 O O . ASN A 1 222 ? 21.547 17.797 19.266 1 53.03 222 ASN A O 1
ATOM 1738 N N . GLU A 1 223 ? 23.625 17.062 19.812 1 59.31 223 GLU A N 1
ATOM 1739 C CA . GLU A 1 223 ? 23.203 16.547 21.109 1 59.31 223 GLU A CA 1
ATOM 1740 C C . GLU A 1 223 ? 22.438 17.609 21.891 1 59.31 223 GLU A C 1
ATOM 1742 O O . GLU A 1 223 ? 21.469 17.297 22.594 1 59.31 223 GLU A O 1
ATOM 1747 N N . ASP A 1 224 ? 22.891 18.812 21.719 1 59.59 224 ASP A N 1
ATOM 1748 C CA . ASP A 1 224 ? 22.25 19.906 22.453 1 59.59 224 ASP A CA 1
ATOM 1749 C C . ASP A 1 224 ? 20.797 20.094 22 1 59.59 224 ASP A C 1
ATOM 1751 O O . ASP A 1 224 ? 19.906 20.25 22.828 1 59.59 224 ASP A O 1
ATOM 1755 N N . LEU A 1 225 ? 20.656 20.047 20.75 1 62.44 225 LEU A N 1
ATOM 1756 C CA . LEU A 1 225 ? 19.297 20.172 20.203 1 62.44 225 LEU A CA 1
ATOM 1757 C C . LEU A 1 225 ? 18.422 19.016 20.656 1 62.44 225 LEU A C 1
ATOM 1759 O O . LEU A 1 225 ? 17.266 19.219 21.031 1 62.44 225 LEU A O 1
ATOM 1763 N N . ARG A 1 226 ? 19.047 17.891 20.656 1 63.06 226 ARG A N 1
ATOM 1764 C CA . ARG A 1 226 ? 18.328 16.719 21.125 1 63.06 226 ARG A CA 1
ATOM 1765 C C . ARG A 1 226 ? 17.922 16.875 22.594 1 63.06 226 ARG A C 1
ATOM 1767 O O . ARG A 1 226 ? 16.781 16.578 22.953 1 63.06 226 ARG A O 1
ATOM 1774 N N . ASN A 1 227 ? 18.812 17.344 23.297 1 65.69 227 ASN A N 1
ATOM 1775 C CA . ASN A 1 227 ? 18.562 17.531 24.719 1 65.69 227 ASN A CA 1
ATOM 1776 C C . ASN A 1 227 ? 17.484 18.594 24.969 1 65.69 227 ASN A C 1
ATOM 1778 O O . ASN A 1 227 ? 16.625 18.406 25.828 1 65.69 227 ASN A O 1
ATOM 1782 N N . ARG A 1 228 ? 17.578 19.578 24.219 1 64.69 228 ARG A N 1
ATOM 1783 C CA . ARG A 1 228 ? 16.594 20.656 24.375 1 64.69 228 ARG A CA 1
ATOM 1784 C C . ARG A 1 228 ? 15.203 20.188 23.984 1 64.69 228 ARG A C 1
ATOM 1786 O O . ARG A 1 228 ? 14.227 20.484 24.672 1 64.69 228 ARG A O 1
ATOM 1793 N N . VAL A 1 229 ? 15.164 19.531 22.875 1 65.25 229 VAL A N 1
ATOM 1794 C CA . VAL A 1 229 ? 13.891 18.984 22.438 1 65.25 229 VAL A CA 1
ATOM 1795 C C . VAL A 1 229 ? 13.359 18 23.484 1 65.25 229 VAL A C 1
ATOM 1797 O O . VAL A 1 229 ? 12.172 18.016 23.812 1 65.25 229 VAL A O 1
ATOM 1800 N N . ASN A 1 230 ? 14.336 17.25 23.984 1 63.91 230 ASN A N 1
ATOM 1801 C CA . ASN A 1 230 ? 13.961 16.281 25.016 1 63.91 230 ASN A CA 1
ATOM 1802 C C . ASN A 1 230 ? 13.461 16.969 26.266 1 63.91 230 ASN A C 1
ATOM 1804 O O . ASN A 1 230 ? 12.539 16.484 26.922 1 63.91 230 ASN A O 1
ATOM 1808 N N . GLU A 1 231 ? 14.094 17.938 26.609 1 64.06 231 GLU A N 1
ATOM 1809 C CA . GLU A 1 231 ? 13.703 18.703 27.797 1 64.06 231 GLU A CA 1
ATOM 1810 C C . GLU A 1 231 ? 12.297 19.281 27.641 1 64.06 231 GLU A C 1
ATOM 1812 O O . GLU A 1 231 ? 11.523 19.297 28.594 1 64.06 231 GLU A O 1
ATOM 1817 N N . ILE A 1 232 ? 12.102 19.734 26.469 1 60.34 232 ILE A N 1
ATOM 1818 C CA . ILE A 1 232 ? 10.805 20.344 26.203 1 60.34 232 ILE A CA 1
ATOM 1819 C C . ILE A 1 232 ? 9.727 19.266 26.203 1 60.34 232 ILE A C 1
ATOM 1821 O O . ILE A 1 232 ? 8.625 19.484 26.719 1 60.34 232 ILE A O 1
ATOM 1825 N N . ILE A 1 233 ? 10.055 18.172 25.531 1 58.47 233 ILE A N 1
ATOM 1826 C CA . ILE A 1 233 ? 9.086 17.094 25.453 1 58.47 233 ILE A CA 1
ATOM 1827 C C . ILE A 1 233 ? 8.883 16.484 26.844 1 58.47 233 ILE A C 1
ATOM 1829 O O . ILE A 1 233 ? 7.801 15.984 27.156 1 58.47 233 ILE A O 1
ATOM 1833 N N . GLY A 1 234 ? 9.719 16.734 27.766 1 52.06 234 GLY A N 1
ATOM 1834 C CA . GLY A 1 234 ? 9.648 16.234 29.125 1 52.06 234 GLY A CA 1
ATOM 1835 C C . GLY A 1 234 ? 9.398 14.75 29.219 1 52.06 234 GLY A C 1
ATOM 1836 O O . GLY A 1 234 ? 9.734 14 28.297 1 52.06 234 GLY A O 1
ATOM 1837 N N . ASP A 1 235 ? 8.938 14.219 30.328 1 49.84 235 ASP A N 1
ATOM 1838 C CA . ASP A 1 235 ? 8.633 12.844 30.719 1 49.84 235 ASP A CA 1
ATOM 1839 C C . ASP A 1 235 ? 7.461 12.289 29.922 1 49.84 235 ASP A C 1
ATOM 1841 O O . ASP A 1 235 ? 7.188 11.086 29.953 1 49.84 235 ASP A O 1
ATOM 1845 N N . SER A 1 236 ? 6.863 13.07 29.438 1 46.44 236 SER A N 1
ATOM 1846 C CA . SER A 1 236 ? 5.652 12.664 28.734 1 46.44 236 SER A CA 1
ATOM 1847 C C . SER A 1 236 ? 5.977 11.727 27.562 1 46.44 236 SER A C 1
ATOM 1849 O O . SER A 1 236 ? 5.078 11.109 27 1 46.44 236 SER A O 1
ATOM 1851 N N . TRP A 1 237 ? 7.203 11.594 27.312 1 49.41 237 TRP A N 1
ATOM 1852 C CA . TRP A 1 237 ? 7.617 10.859 26.125 1 49.41 237 TRP A CA 1
ATOM 1853 C C . TRP A 1 237 ? 8.117 9.469 26.484 1 49.41 237 TRP A C 1
ATOM 1855 O O . TRP A 1 237 ? 8.742 8.789 25.672 1 49.41 237 TRP A O 1
ATOM 1865 N N . LYS A 1 238 ? 8.078 9.312 27.625 1 52.62 238 LYS A N 1
ATOM 1866 C CA . LYS A 1 238 ? 8.43 7.949 28.016 1 52.62 238 LYS A CA 1
ATOM 1867 C C . LYS A 1 238 ? 7.234 7.012 27.891 1 52.62 238 LYS A C 1
ATOM 1869 O O . LYS A 1 238 ? 6.094 7.414 28.141 1 52.62 238 LYS A O 1
ATOM 1874 N N . ASP A 1 239 ? 7.48 6.074 27.078 1 51.25 239 ASP A N 1
ATOM 1875 C CA . ASP A 1 239 ? 6.43 5.062 27.016 1 51.25 239 ASP A CA 1
ATOM 1876 C C . ASP A 1 239 ? 6.164 4.469 28.406 1 51.25 239 ASP A C 1
ATOM 1878 O O . ASP A 1 239 ? 6.82 4.836 29.375 1 51.25 239 ASP A O 1
ATOM 1882 N N . ALA A 1 240 ? 5.016 3.771 28.531 1 46.78 240 ALA A N 1
ATOM 1883 C CA . ALA A 1 240 ? 4.629 3.143 29.797 1 46.78 240 ALA A CA 1
ATOM 1884 C C . ALA A 1 240 ? 5.805 2.412 30.438 1 46.78 240 ALA A C 1
ATOM 1886 O O . ALA A 1 240 ? 5.824 2.188 31.641 1 46.78 240 ALA A O 1
ATOM 1887 N N . SER A 1 241 ? 6.715 1.969 29.625 1 47.38 241 SER A N 1
ATOM 1888 C CA . SER A 1 241 ? 7.828 1.205 30.172 1 47.38 241 SER A CA 1
ATOM 1889 C C . SER A 1 241 ? 9 2.113 30.516 1 47.38 241 SER A C 1
ATOM 1891 O O . SER A 1 241 ? 10.078 1.633 30.891 1 47.38 241 SER A O 1
ATOM 1893 N N . GLY A 1 242 ? 8.805 3.418 30.438 1 51.41 242 GLY A N 1
ATOM 1894 C CA . GLY A 1 242 ? 9.875 4.355 30.766 1 51.41 242 GLY A CA 1
ATOM 1895 C C . GLY A 1 242 ? 10.828 4.594 29.609 1 51.41 242 GLY A C 1
ATOM 1896 O O . GLY A 1 242 ? 11.812 5.32 29.766 1 51.41 242 GLY A O 1
ATOM 1897 N N . LYS A 1 243 ? 10.641 3.832 28.594 1 51.5 243 LYS A N 1
ATOM 1898 C CA . LYS A 1 243 ? 11.508 4.008 27.438 1 51.5 243 LYS A CA 1
ATOM 1899 C C . LYS A 1 243 ? 11.07 5.199 26.594 1 51.5 243 LYS A C 1
ATOM 1901 O O . LYS A 1 243 ? 9.883 5.516 26.531 1 51.5 243 LYS A O 1
ATOM 1906 N N . ARG A 1 244 ? 12.133 5.918 26.172 1 50.53 244 ARG A N 1
ATOM 1907 C CA . ARG A 1 244 ? 11.953 7.109 25.359 1 50.53 244 ARG A CA 1
ATOM 1908 C C . ARG A 1 244 ? 11.023 6.832 24.172 1 50.53 244 ARG A C 1
ATOM 1910 O O . ARG A 1 244 ? 11.227 5.871 23.438 1 50.53 244 ARG A O 1
ATOM 1917 N N . ARG A 1 245 ? 9.883 7.387 24.281 1 56.25 245 ARG A N 1
ATOM 1918 C CA . ARG A 1 245 ? 8.922 7.168 23.203 1 56.25 245 ARG A CA 1
ATOM 1919 C C . ARG A 1 245 ? 9.344 7.898 21.938 1 56.25 245 ARG A C 1
ATOM 1921 O O . ARG A 1 245 ? 9.984 8.953 22 1 56.25 245 ARG A O 1
ATOM 1928 N N . LYS A 1 246 ? 9.383 7.273 20.797 1 59.94 246 LYS A N 1
ATOM 1929 C CA . LYS A 1 246 ? 9.633 7.875 19.5 1 59.94 246 LYS A CA 1
ATOM 1930 C C . LYS A 1 246 ? 8.711 9.062 19.25 1 59.94 246 LYS A C 1
ATOM 1932 O O . LYS A 1 246 ? 7.516 9 19.531 1 59.94 246 LYS A O 1
ATOM 1937 N N . ILE A 1 247 ? 9.297 10.312 19.125 1 62.62 247 ILE A N 1
ATOM 1938 C CA . ILE A 1 247 ? 8.523 11.516 18.844 1 62.62 247 ILE A CA 1
ATOM 1939 C C . ILE A 1 247 ? 7.957 11.438 17.422 1 62.62 247 ILE A C 1
ATOM 1941 O O . ILE A 1 247 ? 8.648 11.016 16.5 1 62.62 247 ILE A O 1
ATOM 1945 N N . THR A 1 248 ? 6.703 11.758 17.281 1 67.38 248 THR A N 1
ATOM 1946 C CA . THR A 1 248 ? 6.066 11.766 15.961 1 67.38 248 THR A CA 1
ATOM 1947 C C . THR A 1 248 ? 6.375 13.062 15.219 1 67.38 248 THR A C 1
ATOM 1949 O O . THR A 1 248 ? 6.773 14.055 15.836 1 67.38 248 THR A O 1
ATOM 1952 N N . LYS A 1 249 ? 6.266 13.062 13.898 1 71.69 249 LYS A N 1
ATOM 1953 C CA . LYS A 1 249 ? 6.473 14.258 13.094 1 71.69 249 LYS A CA 1
ATOM 1954 C C . LYS A 1 249 ? 5.535 15.383 13.531 1 71.69 249 LYS A C 1
ATOM 1956 O O . LYS A 1 249 ? 5.926 16.547 13.547 1 71.69 249 LYS A O 1
ATOM 1961 N N . CYS A 1 250 ? 4.434 15.047 13.953 1 67.75 250 CYS A N 1
ATOM 1962 C CA . CYS A 1 250 ? 3.455 16.031 14.383 1 67.75 250 CYS A CA 1
ATOM 1963 C C . CYS A 1 250 ? 3.908 16.734 15.664 1 67.75 250 CYS A C 1
ATOM 1965 O O . CYS A 1 250 ? 3.783 17.953 15.789 1 67.75 250 CYS A O 1
ATOM 1967 N N . GLU A 1 251 ? 4.34 15.945 16.562 1 68.12 251 GLU A N 1
ATOM 1968 C CA . GLU A 1 251 ? 4.84 16.5 17.812 1 68.12 251 GLU A CA 1
ATOM 1969 C C . GLU A 1 251 ? 6.043 17.406 17.578 1 68.12 251 GLU A C 1
ATOM 1971 O O . GLU A 1 251 ? 6.152 18.469 18.188 1 68.12 251 GLU A O 1
ATOM 1976 N N . LEU A 1 252 ? 6.84 16.906 16.734 1 75.88 252 LEU A N 1
ATOM 1977 C CA . LEU A 1 252 ? 8.023 17.703 16.422 1 75.88 252 LEU A CA 1
ATOM 1978 C C . LEU A 1 252 ? 7.629 19.031 15.766 1 75.88 252 LEU A C 1
ATOM 1980 O O . LEU A 1 252 ? 8.195 20.078 16.094 1 75.88 252 LEU A O 1
ATOM 1984 N N . LYS A 1 253 ? 6.746 18.953 14.828 1 77.56 253 LYS A N 1
ATOM 1985 C CA . LYS A 1 253 ? 6.238 20.156 14.188 1 77.56 253 LYS A CA 1
ATOM 1986 C C . LYS A 1 253 ? 5.703 21.156 15.219 1 77.56 253 LYS A C 1
ATOM 1988 O O . LYS A 1 253 ? 6.016 22.344 15.156 1 77.56 253 LYS A O 1
ATOM 1993 N N . TYR A 1 254 ? 5.012 20.656 16.094 1 70.25 254 TYR A N 1
ATOM 1994 C CA . TYR A 1 254 ? 4.434 21.484 17.156 1 70.25 254 TYR A CA 1
ATOM 1995 C C . TYR A 1 254 ? 5.527 22.156 17.969 1 70.25 254 TYR A C 1
ATOM 1997 O O . TYR A 1 254 ? 5.465 23.359 18.234 1 70.25 254 TYR A O 1
ATOM 2005 N N . ILE A 1 255 ? 6.434 21.406 18.359 1 71.06 255 ILE A N 1
ATOM 2006 C CA . ILE A 1 255 ? 7.523 21.922 19.203 1 71.06 255 ILE A CA 1
ATOM 2007 C C . ILE A 1 255 ? 8.312 22.969 18.422 1 71.06 255 ILE A C 1
ATOM 2009 O O . ILE A 1 255 ? 8.602 24.047 18.953 1 71.06 255 ILE A O 1
ATOM 2013 N N . LEU A 1 256 ? 8.617 22.688 17.281 1 78.06 256 LEU A N 1
ATOM 2014 C CA . LEU A 1 256 ? 9.461 23.578 16.484 1 78.06 256 LEU A CA 1
ATOM 2015 C C . LEU A 1 256 ? 8.727 24.875 16.156 1 78.06 256 LEU A C 1
ATOM 2017 O O . LEU A 1 256 ? 9.359 25.938 16.078 1 78.06 256 LEU A O 1
ATOM 2021 N N . LEU A 1 257 ? 7.469 24.812 16.031 1 76.19 257 LEU A N 1
ATOM 2022 C CA . LEU A 1 257 ? 6.688 26 15.719 1 76.19 257 LEU A CA 1
ATOM 2023 C C . LEU A 1 257 ? 6.523 26.891 16.953 1 76.19 257 LEU A C 1
ATOM 2025 O O . LEU A 1 257 ? 6.438 28.109 16.844 1 76.19 257 LEU A O 1
ATOM 2029 N N . HIS A 1 258 ? 6.492 26.281 18.078 1 73.12 258 HIS A N 1
ATOM 2030 C CA . HIS A 1 258 ? 6.281 27.047 19.297 1 73.12 258 HIS A CA 1
ATOM 2031 C C . HIS A 1 258 ? 7.609 27.469 19.922 1 73.12 258 HIS A C 1
ATOM 2033 O O . HIS A 1 258 ? 7.633 28.281 20.844 1 73.12 258 HIS A O 1
ATOM 2039 N N . HIS A 1 259 ? 8.609 26.891 19.469 1 78.94 259 HIS A N 1
ATOM 2040 C CA . HIS A 1 259 ? 9.953 27.297 19.875 1 78.94 259 HIS A CA 1
ATOM 2041 C C . HIS A 1 259 ? 10.82 27.578 18.656 1 78.94 259 HIS A C 1
ATOM 2043 O O . HIS A 1 259 ? 11.766 26.828 18.375 1 78.94 259 HIS A O 1
ATOM 2049 N N . PRO A 1 260 ? 10.539 28.656 18.078 1 83.75 260 PRO A N 1
ATOM 2050 C CA . PRO A 1 260 ? 11.195 28.953 16.797 1 83.75 260 PRO A CA 1
ATOM 2051 C C . PRO A 1 260 ? 12.719 29 16.922 1 83.75 260 PRO A C 1
ATOM 2053 O O . PRO A 1 260 ? 13.43 28.766 15.93 1 83.75 260 PRO A O 1
ATOM 2056 N N . GLU A 1 261 ? 13.227 29.328 18.094 1 83.94 261 GLU A N 1
ATOM 2057 C CA . GLU A 1 261 ? 14.672 29.344 18.297 1 83.94 261 GLU A CA 1
ATOM 2058 C C . GLU A 1 261 ? 15.289 27.984 18.047 1 83.94 261 GLU A C 1
ATOM 2060 O O . GLU A 1 261 ? 16.406 27.875 17.547 1 83.94 261 GLU A O 1
ATOM 2065 N N . LEU A 1 262 ? 14.562 27 18.375 1 80.25 262 LEU A N 1
ATOM 2066 C CA . LEU A 1 262 ? 15.031 25.641 18.125 1 80.25 262 LEU A CA 1
ATOM 2067 C C . LEU A 1 262 ? 15.117 25.359 16.625 1 80.25 262 LEU A C 1
ATOM 2069 O O . LEU A 1 262 ? 16.047 24.703 16.156 1 80.25 262 LEU A O 1
ATOM 2073 N N . LEU A 1 263 ? 14.148 25.828 15.93 1 83 263 LEU A N 1
ATOM 2074 C CA . LEU A 1 263 ? 14.125 25.641 14.484 1 83 263 LEU A CA 1
ATOM 2075 C C . LEU A 1 263 ? 15.258 26.406 13.82 1 83 263 LEU A C 1
ATOM 2077 O O . LEU A 1 263 ? 15.875 25.922 12.875 1 83 263 LEU A O 1
ATOM 2081 N N . LYS A 1 264 ? 15.469 27.562 14.297 1 85.81 264 LYS A N 1
ATOM 2082 C CA . LYS A 1 264 ? 16.594 28.359 13.789 1 85.81 264 LYS A CA 1
ATOM 2083 C C . LYS A 1 264 ? 17.922 27.656 14.016 1 85.81 264 LYS A C 1
ATOM 2085 O O . LYS A 1 264 ? 18.766 27.625 13.125 1 85.81 264 LYS A O 1
ATOM 2090 N N . ASP A 1 265 ? 18.016 27.156 15.156 1 82.62 265 ASP A N 1
ATOM 2091 C CA . ASP A 1 265 ? 19.234 26.406 15.484 1 82.62 265 ASP A CA 1
ATOM 2092 C C . ASP A 1 265 ? 19.375 25.172 14.602 1 82.62 265 ASP A C 1
ATOM 2094 O O . ASP A 1 265 ? 20.484 24.828 14.18 1 82.62 265 ASP A O 1
ATOM 2098 N N . LEU A 1 266 ? 18.312 24.531 14.367 1 80.75 266 LEU A N 1
ATOM 2099 C CA . LEU A 1 266 ? 18.312 23.344 13.516 1 80.75 266 LEU A CA 1
ATOM 2100 C C . LEU A 1 266 ? 18.766 23.703 12.102 1 80.75 266 LEU A C 1
ATOM 2102 O O . LEU A 1 266 ? 19.562 22.969 11.508 1 80.75 266 LEU A O 1
ATOM 2106 N N . VAL A 1 267 ? 18.281 24.734 11.609 1 83.88 267 VAL A N 1
ATOM 2107 C CA . VAL A 1 267 ? 18.625 25.188 10.266 1 83.88 267 VAL A CA 1
ATOM 2108 C C . VAL A 1 267 ? 20.109 25.531 10.195 1 83.88 267 VAL A C 1
ATOM 2110 O O . VAL A 1 267 ? 20.797 25.172 9.242 1 83.88 267 VAL A O 1
ATOM 2113 N N . GLU A 1 268 ? 20.594 26.188 11.188 1 83.44 268 GLU A N 1
ATOM 2114 C CA . GLU A 1 268 ? 21.984 26.594 11.219 1 83.44 268 GLU A CA 1
ATOM 2115 C C . GLU A 1 268 ? 22.906 25.375 11.289 1 83.44 268 GLU A C 1
ATOM 2117 O O . GLU A 1 268 ? 23.938 25.328 10.609 1 83.44 268 GLU A O 1
ATOM 2122 N N . GLN A 1 269 ? 22.547 24.469 12.078 1 77.75 269 GLN A N 1
ATOM 2123 C CA . GLN A 1 269 ? 23.359 23.25 12.195 1 77.75 269 GLN A CA 1
ATOM 2124 C C . GLN A 1 269 ? 23.344 22.453 10.891 1 77.75 269 GLN A C 1
ATOM 2126 O O . GLN A 1 269 ? 24.375 21.891 10.5 1 77.75 269 GLN A O 1
ATOM 2131 N N . TYR A 1 270 ? 22.203 22.375 10.328 1 79.38 270 TYR A N 1
ATOM 2132 C CA . TYR A 1 270 ? 22.062 21.672 9.055 1 79.38 270 TYR A CA 1
ATOM 2133 C C . TYR A 1 270 ? 22.953 22.297 7.984 1 79.38 270 TYR A C 1
ATOM 2135 O O . TYR A 1 270 ? 23.594 21.578 7.215 1 79.38 270 TYR A O 1
ATOM 2143 N N . LYS A 1 271 ? 23.016 23.562 7.996 1 82.38 271 LYS A N 1
ATOM 2144 C CA . LYS A 1 271 ? 23.828 24.297 7.012 1 82.38 271 LYS A CA 1
ATOM 2145 C C . LYS A 1 271 ? 25.312 24.078 7.254 1 82.38 271 LYS A C 1
ATOM 2147 O O . LYS A 1 271 ? 26.094 24 6.301 1 82.38 271 LYS A O 1
ATOM 2152 N N . LYS A 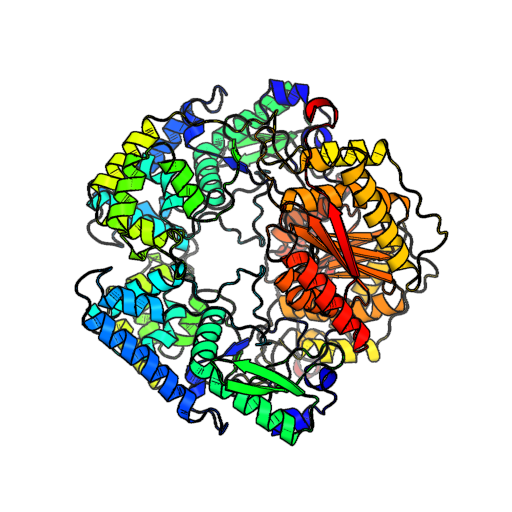1 272 ? 25.625 23.906 8.453 1 79.12 272 LYS A N 1
ATOM 2153 C CA . LYS A 1 272 ? 27.047 23.781 8.82 1 79.12 272 LYS A CA 1
ATOM 2154 C C . LYS A 1 272 ? 27.547 22.359 8.562 1 79.12 272 LYS A C 1
ATOM 2156 O O . LYS A 1 272 ? 28.719 22.172 8.266 1 79.12 272 LYS A O 1
ATOM 2161 N N . ASN A 1 273 ? 26.641 21.484 8.672 1 75.56 273 ASN A N 1
ATOM 2162 C CA . ASN A 1 273 ? 27.047 20.094 8.508 1 75.56 273 ASN A CA 1
ATOM 2163 C C . ASN A 1 273 ? 27.062 19.703 7.031 1 75.56 273 ASN A C 1
ATOM 2165 O O . ASN A 1 273 ? 26.172 20.047 6.273 1 75.56 273 ASN A O 1
ATOM 2169 N N . SER A 1 274 ? 28.188 19.094 6.73 1 73.38 274 SER A N 1
ATOM 2170 C CA . SER A 1 274 ? 28.297 18.594 5.359 1 73.38 274 SER A CA 1
ATOM 2171 C C . SER A 1 274 ? 27.469 17.328 5.164 1 73.38 274 SER A C 1
ATOM 2173 O O . SER A 1 274 ? 27.359 16.5 6.074 1 73.38 274 SER A O 1
ATOM 2175 N N . ALA A 1 275 ? 26.797 17.312 4.023 1 75.75 275 ALA A N 1
ATOM 2176 C CA . ALA A 1 275 ? 26.016 16.109 3.703 1 75.75 275 ALA A CA 1
ATOM 2177 C C . ALA A 1 275 ? 26.938 14.961 3.297 1 75.75 275 ALA A C 1
ATOM 2179 O O . ALA A 1 275 ? 27.953 15.172 2.623 1 75.75 275 ALA A O 1
ATOM 2180 N N . GLU A 1 276 ? 26.672 13.844 3.883 1 77.5 276 GLU A N 1
ATOM 2181 C CA . GLU A 1 276 ? 27.422 12.656 3.475 1 77.5 276 GLU A CA 1
ATOM 2182 C C . GLU A 1 276 ? 26.641 11.852 2.432 1 77.5 276 GLU A C 1
ATOM 2184 O O . GLU A 1 276 ? 25.453 11.57 2.613 1 77.5 276 GLU A O 1
ATOM 2189 N N . LYS A 1 277 ? 27.328 11.68 1.356 1 82.62 277 LYS A N 1
ATOM 2190 C CA . LYS A 1 277 ? 26.719 10.875 0.309 1 82.62 277 LYS A CA 1
ATOM 2191 C C . LYS A 1 277 ? 26.703 9.391 0.686 1 82.62 277 LYS A C 1
ATOM 2193 O O . LYS A 1 277 ? 27.5 8.953 1.518 1 82.62 277 LYS A O 1
ATOM 2198 N N . TYR A 1 278 ? 25.844 8.703 0.135 1 88.69 278 TYR A N 1
ATOM 2199 C CA . TYR A 1 278 ? 25.766 7.266 0.349 1 88.69 278 TYR A CA 1
ATOM 2200 C C . TYR A 1 278 ? 26.984 6.559 -0.234 1 88.69 278 TYR A C 1
ATOM 2202 O O . TYR A 1 278 ? 27.453 6.902 -1.324 1 88.69 278 TYR A O 1
ATOM 2210 N N . ASP A 1 279 ? 27.531 5.637 0.521 1 90.56 279 ASP A N 1
ATOM 2211 C CA . ASP A 1 279 ? 28.672 4.859 0.048 1 90.56 279 ASP A CA 1
ATOM 2212 C C . ASP A 1 279 ? 28.219 3.691 -0.821 1 90.56 279 ASP A C 1
ATOM 2214 O O . ASP A 1 279 ? 27.922 2.607 -0.311 1 90.56 279 ASP A O 1
ATOM 2218 N N . PHE A 1 280 ? 28.25 3.877 -2.084 1 91.69 280 PHE A N 1
ATOM 2219 C CA . PHE A 1 280 ? 27.719 2.873 -3.002 1 91.69 280 PHE A CA 1
ATOM 2220 C C . PHE A 1 280 ? 28.688 1.707 -3.139 1 91.69 280 PHE A C 1
ATOM 2222 O O . PHE A 1 280 ? 28.328 0.64 -3.633 1 91.69 280 PHE A O 1
ATOM 2229 N N . ASP A 1 281 ? 29.891 1.924 -2.719 1 89.75 281 ASP A N 1
ATOM 2230 C CA . ASP A 1 281 ? 30.859 0.829 -2.752 1 89.75 281 ASP A CA 1
ATOM 2231 C C . ASP A 1 281 ? 30.594 -0.172 -1.629 1 89.75 281 ASP A C 1
ATOM 2233 O O . ASP A 1 281 ? 30.594 -1.383 -1.858 1 89.75 281 ASP A O 1
ATOM 2237 N N . LYS A 1 282 ? 30.281 0.337 -0.537 1 90.75 282 LYS A N 1
ATOM 2238 C CA . LYS A 1 282 ? 30.047 -0.517 0.623 1 90.75 282 LYS A CA 1
ATOM 2239 C C . LYS A 1 282 ? 28.562 -0.899 0.726 1 90.75 282 LYS A C 1
ATOM 2241 O O . LYS A 1 282 ? 28.219 -1.915 1.335 1 90.75 282 LYS A O 1
ATOM 2246 N N . ASP A 1 283 ? 27.688 -0.11 0.188 1 92.12 283 ASP A N 1
ATOM 2247 C CA . ASP A 1 283 ? 26.234 -0.304 0.229 1 92.12 283 ASP A CA 1
ATOM 2248 C C . ASP A 1 283 ? 25.781 -0.73 1.622 1 92.12 283 ASP A C 1
ATOM 2250 O O . ASP A 1 283 ? 25.188 -1.804 1.788 1 92.12 283 ASP A O 1
ATOM 2254 N N . PRO A 1 284 ? 25.969 0.097 2.58 1 90.25 284 PRO A N 1
ATOM 2255 C CA . PRO A 1 284 ? 25.703 -0.283 3.969 1 90.25 284 PRO A CA 1
ATOM 2256 C C . PRO A 1 284 ? 24.266 -0.761 4.188 1 90.25 284 PRO A C 1
ATOM 2258 O O . PRO A 1 284 ? 24.031 -1.675 4.984 1 90.25 284 PRO A O 1
ATOM 2261 N N . SER A 1 285 ? 23.297 -0.232 3.504 1 88.75 285 SER A N 1
ATOM 2262 C CA . SER A 1 285 ? 21.891 -0.633 3.668 1 88.75 285 SER A CA 1
ATOM 2263 C C . SER A 1 285 ? 21.594 -1.908 2.891 1 88.75 285 SER A C 1
ATOM 2265 O O . SER A 1 285 ? 20.547 -2.535 3.098 1 88.75 285 SER A O 1
ATOM 2267 N N . GLY A 1 286 ? 22.5 -2.293 2.008 1 91.44 286 GLY A N 1
ATOM 2268 C CA . GLY A 1 286 ? 22.359 -3.531 1.255 1 91.44 286 GLY A CA 1
ATOM 2269 C C . GLY A 1 286 ? 21.281 -3.469 0.188 1 91.44 286 GLY A C 1
ATOM 2270 O O . GLY A 1 286 ? 20.719 -4.496 -0.182 1 91.44 286 GLY A O 1
ATOM 2271 N N . GLN A 1 287 ? 21.016 -2.287 -0.312 1 88.69 287 GLN A N 1
ATOM 2272 C CA . GLN A 1 287 ? 19.938 -2.104 -1.277 1 88.69 287 GLN A CA 1
ATOM 2273 C C . GLN A 1 287 ? 20.328 -2.641 -2.65 1 88.69 287 GLN A C 1
ATOM 2275 O O . GLN A 1 287 ? 19.469 -2.943 -3.475 1 88.69 287 GLN A O 1
ATOM 2280 N N . LEU A 1 288 ? 21.625 -2.777 -2.881 1 90.69 288 LEU A N 1
ATOM 2281 C CA . LEU A 1 288 ? 22.094 -3.172 -4.207 1 90.69 288 LEU A CA 1
ATOM 2282 C C . LEU A 1 288 ? 22.859 -4.496 -4.145 1 90.69 288 LEU A C 1
ATOM 2284 O O . LEU A 1 288 ? 22.609 -5.391 -4.961 1 90.69 288 LEU A O 1
ATOM 2288 N N . ILE A 1 289 ? 23.594 -4.699 -3.145 1 93.38 289 ILE A N 1
ATOM 2289 C CA . ILE A 1 289 ? 24.594 -5.758 -3.1 1 93.38 289 ILE A CA 1
ATOM 2290 C C . ILE A 1 289 ? 23.906 -7.113 -2.961 1 93.38 289 ILE A C 1
ATOM 2292 O O . ILE A 1 289 ? 24.516 -8.156 -3.24 1 93.38 289 ILE A O 1
ATOM 2296 N N . TRP A 1 290 ? 22.672 -7.105 -2.467 1 94.06 290 TRP A N 1
ATOM 2297 C CA . TRP A 1 290 ? 21.969 -8.367 -2.252 1 94.06 290 TRP A CA 1
ATOM 2298 C C . TRP A 1 290 ? 21.938 -9.195 -3.533 1 94.06 290 TRP A C 1
ATOM 2300 O O . TRP A 1 290 ? 22.047 -10.422 -3.494 1 94.06 290 TRP A O 1
ATOM 2310 N N . LEU A 1 291 ? 21.766 -8.586 -4.703 1 93.25 291 LEU A N 1
ATOM 2311 C CA . LEU A 1 291 ? 21.656 -9.289 -5.977 1 93.25 291 LEU A CA 1
ATOM 2312 C C . LEU A 1 291 ? 22.969 -9.969 -6.344 1 93.25 291 LEU A C 1
ATOM 2314 O O . LEU A 1 291 ? 22.984 -11.133 -6.758 1 93.25 291 LEU A O 1
ATOM 2318 N N . ASP A 1 292 ? 24.047 -9.242 -6.164 1 94.19 292 ASP A N 1
ATOM 2319 C CA . ASP A 1 292 ? 25.359 -9.805 -6.461 1 94.19 292 ASP A CA 1
ATOM 2320 C C . ASP A 1 292 ? 25.656 -11.008 -5.562 1 94.19 292 ASP A C 1
ATOM 2322 O O . ASP A 1 292 ? 26.156 -12.031 -6.031 1 94.19 292 ASP A O 1
ATOM 2326 N N . ILE A 1 293 ? 25.328 -10.836 -4.34 1 96.06 293 ILE A N 1
ATOM 2327 C CA . ILE A 1 293 ? 25.547 -11.914 -3.377 1 96.06 293 ILE A CA 1
ATOM 2328 C C . ILE A 1 293 ? 24.703 -13.125 -3.766 1 96.06 293 ILE A C 1
ATOM 2330 O O . ILE A 1 293 ? 25.203 -14.25 -3.812 1 96.06 293 ILE A O 1
ATOM 2334 N N . ALA A 1 294 ? 23.438 -12.883 -4.039 1 96.31 294 ALA A N 1
ATOM 2335 C CA . ALA A 1 294 ? 22.531 -13.969 -4.402 1 96.31 294 ALA A CA 1
ATOM 2336 C C . ALA A 1 294 ? 23.031 -14.719 -5.637 1 96.31 294 ALA A C 1
ATOM 2338 O O . ALA A 1 294 ? 23.031 -15.945 -5.668 1 96.31 294 ALA A O 1
ATOM 2339 N N . ARG A 1 295 ? 23.484 -13.977 -6.621 1 95.06 295 ARG A N 1
ATOM 2340 C CA . ARG A 1 295 ? 23.984 -14.578 -7.859 1 95.06 295 ARG A CA 1
ATOM 2341 C C . ARG A 1 295 ? 25.234 -15.406 -7.602 1 95.06 295 ARG A C 1
ATOM 2343 O O . ARG A 1 295 ? 25.359 -16.531 -8.086 1 95.06 295 ARG A O 1
ATOM 2350 N N . GLU A 1 296 ? 26.109 -14.836 -6.852 1 96.44 296 GLU A N 1
ATOM 2351 C CA . GLU A 1 296 ? 27.359 -15.516 -6.531 1 96.44 296 GLU A CA 1
ATOM 2352 C C . GLU A 1 296 ? 27.094 -16.828 -5.801 1 96.44 296 GLU A C 1
ATOM 2354 O O . GLU A 1 296 ? 27.594 -17.875 -6.207 1 96.44 296 GLU A O 1
ATOM 2359 N N . TYR A 1 297 ? 26.297 -16.797 -4.797 1 96.75 297 TYR A N 1
ATOM 2360 C CA . TYR A 1 297 ? 26.047 -17.984 -3.975 1 96.75 297 TYR A CA 1
ATOM 2361 C C . TYR A 1 297 ? 25.25 -19.031 -4.746 1 96.75 297 TYR A C 1
ATOM 2363 O O . TYR A 1 297 ? 25.516 -20.219 -4.625 1 96.75 297 TYR A O 1
ATOM 2371 N N . ALA A 1 298 ? 24.297 -18.562 -5.52 1 95.56 298 ALA A N 1
ATOM 2372 C CA . ALA A 1 298 ? 23.516 -19.5 -6.316 1 95.56 298 ALA A CA 1
ATOM 2373 C C . ALA A 1 298 ? 24.406 -20.234 -7.324 1 95.56 298 ALA A C 1
ATOM 2375 O O . ALA A 1 298 ? 24.203 -21.406 -7.602 1 95.56 298 ALA A O 1
ATOM 2376 N N . ASN A 1 299 ? 25.406 -19.516 -7.871 1 95 299 ASN A N 1
ATOM 2377 C CA . ASN A 1 299 ? 26.312 -20.094 -8.844 1 95 299 ASN A CA 1
ATOM 2378 C C . ASN A 1 299 ? 27.312 -21.047 -8.172 1 95 299 ASN A C 1
ATOM 2380 O O . ASN A 1 299 ? 27.594 -22.125 -8.695 1 95 299 ASN A O 1
ATOM 2384 N N . LEU A 1 300 ? 27.828 -20.688 -7.004 1 96.31 300 LEU A N 1
ATOM 2385 C CA . LEU A 1 300 ? 28.828 -21.469 -6.289 1 96.31 300 LEU A CA 1
ATOM 2386 C C . LEU A 1 300 ? 28.203 -22.719 -5.684 1 96.31 300 LEU A C 1
ATOM 2388 O O . LEU A 1 300 ? 28.875 -23.75 -5.578 1 96.31 300 LEU A O 1
ATOM 2392 N N . TYR A 1 301 ? 26.938 -22.594 -5.25 1 96.31 301 TYR A N 1
ATOM 2393 C CA . TYR A 1 301 ? 26.297 -23.688 -4.531 1 96.31 301 TYR A CA 1
ATOM 2394 C C . TYR A 1 301 ? 24.969 -24.062 -5.172 1 96.31 301 TYR A C 1
ATOM 2396 O O . TYR A 1 301 ? 23.906 -23.875 -4.574 1 96.31 301 TYR A O 1
ATOM 2404 N N . PRO A 1 302 ? 24.984 -24.656 -6.34 1 94.88 302 PRO A N 1
ATOM 2405 C CA . PRO A 1 302 ? 23.734 -25.062 -6.98 1 94.88 302 PRO A CA 1
ATOM 2406 C C . PRO A 1 302 ? 22.969 -26.109 -6.18 1 94.88 302 PRO A C 1
ATOM 2408 O O . PRO A 1 302 ? 23.562 -26.828 -5.379 1 94.88 302 PRO A O 1
ATOM 2411 N N . LEU A 1 303 ? 21.656 -26.109 -6.305 1 94.19 303 LEU A N 1
ATOM 2412 C CA . LEU A 1 303 ? 20.781 -27.047 -5.594 1 94.19 303 LEU A CA 1
ATOM 2413 C C . LEU A 1 303 ? 20.016 -27.922 -6.574 1 94.19 303 LEU A C 1
ATOM 2415 O O . LEU A 1 303 ? 19.422 -27.422 -7.527 1 94.19 303 LEU A O 1
ATOM 2419 N N . LEU A 1 304 ? 20.094 -29.203 -6.398 1 91.44 304 LEU A N 1
ATOM 2420 C CA . LEU A 1 304 ? 19.266 -30.172 -7.121 1 91.44 304 LEU A CA 1
ATOM 2421 C C . LEU A 1 304 ? 18.172 -30.734 -6.219 1 91.44 304 LEU A C 1
ATOM 2423 O O . LEU A 1 304 ? 18.469 -31.297 -5.168 1 91.44 304 LEU A O 1
ATOM 2427 N N . LEU A 1 305 ? 16.953 -30.484 -6.566 1 90.19 305 LEU A N 1
ATOM 2428 C CA . LEU A 1 305 ? 15.852 -30.938 -5.734 1 90.19 305 LEU A CA 1
ATOM 2429 C C . LEU A 1 305 ? 15.633 -32.438 -5.902 1 90.19 305 LEU A C 1
ATOM 2431 O O . LEU A 1 305 ? 15.078 -33.094 -5.012 1 90.19 305 LEU A O 1
ATOM 2435 N N . GLY A 1 306 ? 16.109 -33.094 -6.934 1 84.25 306 GLY A N 1
ATOM 2436 C CA . GLY A 1 306 ? 16.109 -34.531 -7.113 1 84.25 306 GLY A CA 1
ATOM 2437 C C . GLY A 1 306 ? 14.742 -35.125 -7.379 1 84.25 306 GLY A C 1
ATOM 2438 O O . GLY A 1 306 ? 14.414 -36.188 -6.898 1 84.25 306 GLY A O 1
ATOM 2439 N N . VAL A 1 307 ? 13.812 -34.312 -7.891 1 84.56 307 VAL A N 1
ATOM 2440 C CA . VAL A 1 307 ? 12.492 -34.844 -8.188 1 84.56 307 VAL A CA 1
ATOM 2441 C C . VAL A 1 307 ? 12.148 -34.594 -9.648 1 84.56 307 VAL A C 1
ATOM 2443 O O . VAL A 1 307 ? 12.531 -33.594 -10.227 1 84.56 307 VAL A O 1
ATOM 2446 N N . ASP A 1 308 ? 11.492 -35.594 -10.219 1 81.12 308 ASP A N 1
ATOM 2447 C CA . ASP A 1 308 ? 11.117 -35.5 -11.625 1 81.12 308 ASP A CA 1
ATOM 2448 C C . ASP A 1 308 ? 9.891 -34.625 -11.805 1 81.12 308 ASP A C 1
ATOM 2450 O O . ASP A 1 308 ? 9.789 -33.875 -12.797 1 81.12 308 ASP A O 1
ATOM 2454 N N . LYS A 1 309 ? 8.984 -34.844 -10.766 1 86.75 309 LYS A N 1
ATOM 2455 C CA . LYS A 1 309 ? 7.742 -34.094 -10.891 1 86.75 309 LYS A CA 1
ATOM 2456 C C . LYS A 1 309 ? 7.336 -33.469 -9.547 1 86.75 309 LYS A C 1
ATOM 2458 O O . LYS A 1 309 ? 7.434 -34.125 -8.508 1 86.75 309 LYS A O 1
ATOM 2463 N N . VAL A 1 310 ? 6.965 -32.25 -9.648 1 90.88 310 VAL A N 1
ATOM 2464 C CA . VAL A 1 310 ? 6.449 -31.562 -8.469 1 90.88 310 VAL A CA 1
ATOM 2465 C C . VAL A 1 310 ? 4.953 -31.828 -8.32 1 90.88 310 VAL A C 1
ATOM 2467 O O . VAL A 1 310 ? 4.195 -31.672 -9.281 1 90.88 310 VAL A O 1
ATOM 2470 N N . THR A 1 311 ? 4.551 -32.344 -7.168 1 90.88 311 THR A N 1
ATOM 2471 C CA . THR A 1 311 ? 3.156 -32.656 -6.867 1 90.88 311 THR A CA 1
ATOM 2472 C C . THR A 1 311 ? 2.713 -31.969 -5.578 1 90.88 311 THR A C 1
ATOM 2474 O O . THR A 1 311 ? 3.543 -31.453 -4.824 1 90.88 311 THR A O 1
ATOM 2477 N N . PRO A 1 312 ? 1.389 -31.875 -5.387 1 91.31 312 PRO A N 1
ATOM 2478 C CA . PRO A 1 312 ? 0.888 -31.312 -4.133 1 91.31 312 PRO A CA 1
ATOM 2479 C C . PRO A 1 312 ? 1.416 -32.031 -2.902 1 91.31 312 PRO A C 1
ATOM 2481 O O . PRO A 1 312 ? 1.58 -31.438 -1.842 1 91.31 312 PRO A O 1
ATOM 2484 N N . GLU A 1 313 ? 1.778 -33.281 -3.047 1 92.19 313 GLU A N 1
ATOM 2485 C CA . GLU A 1 313 ? 2.195 -34.125 -1.916 1 92.19 313 GLU A CA 1
ATOM 2486 C C . GLU A 1 313 ? 3.66 -33.875 -1.564 1 92.19 313 GLU A C 1
ATOM 2488 O O . GLU A 1 313 ? 4.059 -34.031 -0.408 1 92.19 313 GLU A O 1
ATOM 2493 N N . ASN A 1 314 ? 4.445 -33.469 -2.568 1 94.75 314 ASN A N 1
ATOM 2494 C CA . ASN A 1 314 ? 5.871 -33.375 -2.285 1 94.75 314 ASN A CA 1
ATOM 2495 C C . ASN A 1 314 ? 6.352 -31.938 -2.281 1 94.75 314 ASN A C 1
ATOM 2497 O O . ASN A 1 314 ? 7.504 -31.656 -1.934 1 94.75 314 ASN A O 1
ATOM 2501 N N . ILE A 1 315 ? 5.484 -30.984 -2.646 1 94.94 315 ILE A N 1
ATOM 2502 C CA . ILE A 1 315 ? 5.891 -29.594 -2.848 1 94.94 315 ILE A CA 1
ATOM 2503 C C . ILE A 1 315 ? 6.445 -29.031 -1.545 1 94.94 315 ILE A C 1
ATOM 2505 O O . ILE A 1 315 ? 7.445 -28.312 -1.554 1 94.94 315 ILE A O 1
ATOM 2509 N N . LEU A 1 316 ? 5.844 -29.344 -0.394 1 95.94 316 LEU A N 1
ATOM 2510 C CA . LEU A 1 316 ? 6.324 -28.812 0.88 1 95.94 316 LEU A CA 1
ATOM 2511 C C . LEU A 1 316 ? 7.754 -29.266 1.149 1 95.94 316 LEU A C 1
ATOM 2513 O O . LEU A 1 316 ? 8.609 -28.453 1.518 1 95.94 316 LEU A O 1
ATOM 2517 N N . GLN A 1 317 ? 7.965 -30.547 0.902 1 95.56 317 GLN A N 1
ATOM 2518 C CA . GLN A 1 317 ? 9.297 -31.094 1.132 1 95.56 317 GLN A CA 1
ATOM 2519 C C . GLN A 1 317 ? 10.32 -30.453 0.205 1 95.56 317 GLN A C 1
ATOM 2521 O O . GLN A 1 317 ? 11.469 -30.219 0.604 1 95.56 317 GLN A O 1
ATOM 2526 N N . LEU A 1 318 ? 9.93 -30.219 -0.959 1 95.69 318 LEU A N 1
ATOM 2527 C CA . LEU A 1 318 ? 10.828 -29.609 -1.932 1 95.69 318 LEU A CA 1
ATOM 2528 C C . LEU A 1 318 ? 11.195 -28.188 -1.511 1 95.69 318 LEU A C 1
ATOM 2530 O O . LEU A 1 318 ? 12.359 -27.797 -1.604 1 95.69 318 LEU A O 1
ATOM 2534 N N . ILE A 1 319 ? 10.188 -27.375 -1.054 1 97.06 319 ILE A N 1
ATOM 2535 C CA . ILE A 1 319 ? 10.453 -26.016 -0.632 1 97.06 319 ILE A CA 1
ATOM 2536 C C . ILE A 1 319 ? 11.273 -26.016 0.655 1 97.06 319 ILE A C 1
ATOM 2538 O O . ILE A 1 319 ? 12.148 -25.172 0.848 1 97.06 319 ILE A O 1
ATOM 2542 N N . LEU A 1 320 ? 11.07 -27.016 1.533 1 97.62 320 LEU A N 1
ATOM 2543 C CA . LEU A 1 320 ? 11.891 -27.156 2.73 1 97.62 320 LEU A CA 1
ATOM 2544 C C . LEU A 1 320 ? 13.344 -27.453 2.365 1 97.62 320 LEU A C 1
ATOM 2546 O O . LEU A 1 320 ? 14.258 -27.016 3.059 1 97.62 320 LEU A O 1
ATOM 2550 N N . LYS A 1 321 ? 13.531 -28.188 1.278 1 97 321 LYS A N 1
ATOM 2551 C CA . LYS A 1 321 ? 14.883 -28.438 0.793 1 97 321 LYS A CA 1
ATOM 2552 C C . LYS A 1 321 ? 15.57 -27.141 0.369 1 97 321 LYS A C 1
ATOM 2554 O O . LYS A 1 321 ? 16.766 -26.953 0.621 1 97 321 LYS A O 1
ATOM 2559 N N . ILE A 1 322 ? 14.836 -26.281 -0.264 1 97.25 322 ILE A N 1
ATOM 2560 C CA . ILE A 1 322 ? 15.367 -24.969 -0.649 1 97.25 322 ILE A CA 1
ATOM 2561 C C . ILE A 1 322 ? 15.727 -24.172 0.601 1 97.25 322 ILE A C 1
ATOM 2563 O O . ILE A 1 322 ? 16.797 -23.578 0.677 1 97.25 322 ILE A O 1
ATOM 2567 N N . CYS A 1 323 ? 14.805 -24.172 1.63 1 98.12 323 CYS A N 1
ATOM 2568 C CA . CYS A 1 323 ? 15.047 -23.469 2.889 1 98.12 323 CYS A CA 1
ATOM 2569 C C . CYS A 1 323 ? 16.266 -24.047 3.6 1 98.12 323 CYS A C 1
ATOM 2571 O O . CYS A 1 323 ? 17.078 -23.312 4.16 1 98.12 323 CYS A O 1
ATOM 2573 N N . ASP A 1 324 ? 16.391 -25.344 3.523 1 98 324 ASP A N 1
ATOM 2574 C CA . ASP A 1 324 ? 17.516 -26.016 4.16 1 98 324 ASP A CA 1
ATOM 2575 C C . ASP A 1 324 ? 18.828 -25.625 3.482 1 98 324 ASP A C 1
ATOM 2577 O O . ASP A 1 324 ? 19.844 -25.391 4.156 1 98 324 ASP A O 1
ATOM 2581 N N . HIS A 1 325 ? 18.797 -25.641 2.193 1 97.62 325 HIS A N 1
ATOM 2582 C CA . HIS A 1 325 ? 19.984 -25.203 1.466 1 97.62 325 HIS A CA 1
ATOM 2583 C C . HIS A 1 325 ? 20.359 -23.766 1.821 1 97.62 325 HIS A C 1
ATOM 2585 O O . HIS A 1 325 ? 21.531 -23.453 2.018 1 97.62 325 HIS A O 1
ATOM 2591 N N . PHE A 1 326 ? 19.375 -22.859 1.867 1 98.12 326 PHE A N 1
ATOM 2592 C CA . PHE A 1 326 ? 19.594 -21.484 2.295 1 98.12 326 PHE A CA 1
ATOM 2593 C C . PHE A 1 326 ? 20.219 -21.438 3.688 1 98.12 326 PHE A C 1
ATOM 2595 O O . PHE A 1 326 ? 21.141 -20.656 3.939 1 98.12 326 PHE A O 1
ATOM 2602 N N . LYS A 1 327 ? 19.75 -22.297 4.582 1 98.31 327 LYS A N 1
ATOM 2603 C CA . LYS A 1 327 ? 20.297 -22.422 5.93 1 98.31 327 LYS A CA 1
ATOM 2604 C C . LYS A 1 327 ? 21.781 -22.766 5.895 1 98.31 327 LYS A C 1
ATOM 2606 O O . LYS A 1 327 ? 22.578 -22.172 6.613 1 98.31 327 LYS A O 1
ATOM 2611 N N . VAL A 1 328 ? 22.125 -23.703 5.086 1 97.88 328 VAL A N 1
ATOM 2612 C CA . VAL A 1 328 ? 23.531 -24.125 4.961 1 97.88 328 VAL A CA 1
ATOM 2613 C C . VAL A 1 328 ? 24.375 -22.953 4.465 1 97.88 328 VAL A C 1
ATOM 2615 O O . VAL A 1 328 ? 25.469 -22.703 4.977 1 97.88 328 VAL A O 1
ATOM 2618 N N . LEU A 1 329 ? 23.812 -22.219 3.465 1 97.94 329 LEU A N 1
ATOM 2619 C CA . LEU A 1 329 ? 24.547 -21.062 2.957 1 97.94 329 LEU A CA 1
ATOM 2620 C C . LEU A 1 329 ? 24.766 -20.031 4.062 1 97.94 329 LEU A C 1
ATOM 2622 O O . LEU A 1 329 ? 25.844 -19.438 4.152 1 97.94 329 LEU A O 1
ATOM 2626 N N . VAL A 1 330 ? 23.75 -19.797 4.918 1 97.62 330 VAL A N 1
ATOM 2627 C CA . VAL A 1 330 ? 23.797 -18.781 5.969 1 97.62 330 VAL A CA 1
ATOM 2628 C C . VAL A 1 330 ? 24.734 -19.25 7.09 1 97.62 330 VAL A C 1
ATOM 2630 O O . VAL A 1 330 ? 25.625 -18.516 7.508 1 97.62 330 VAL A O 1
ATOM 2633 N N . GLU A 1 331 ? 24.609 -20.469 7.512 1 96.88 331 GLU A N 1
ATOM 2634 C CA . GLU A 1 331 ? 25.25 -20.922 8.742 1 96.88 331 GLU A CA 1
ATOM 2635 C C . GLU A 1 331 ? 26.641 -21.484 8.461 1 96.88 331 GLU A C 1
ATOM 2637 O O . GLU A 1 331 ? 27.547 -21.391 9.305 1 96.88 331 GLU A O 1
ATOM 2642 N N . ALA A 1 332 ? 26.859 -22.047 7.273 1 95.5 332 ALA A N 1
ATOM 2643 C CA . ALA A 1 332 ? 28.094 -22.797 7.047 1 95.5 332 ALA A CA 1
ATOM 2644 C C . ALA A 1 332 ? 28.938 -22.141 5.945 1 95.5 332 ALA A C 1
ATOM 2646 O O . ALA A 1 332 ? 30.156 -22.297 5.906 1 95.5 332 ALA A O 1
ATOM 2647 N N . ASN A 1 333 ? 28.297 -21.484 5.02 1 95.81 333 ASN A N 1
ATOM 2648 C CA . ASN A 1 333 ? 29.031 -20.953 3.875 1 95.81 333 ASN A CA 1
ATOM 2649 C C . ASN A 1 333 ? 29.234 -19.438 3.979 1 95.81 333 ASN A C 1
ATOM 2651 O O . ASN A 1 333 ? 29.469 -18.781 2.973 1 95.81 333 ASN A O 1
ATOM 2655 N N . GLY A 1 334 ? 28.969 -18.875 5.09 1 93.69 334 GLY A N 1
ATOM 2656 C CA . GLY A 1 334 ? 29.375 -17.516 5.375 1 93.69 334 GLY A CA 1
ATOM 2657 C C . GLY A 1 334 ? 28.359 -16.469 4.934 1 93.69 334 GLY A C 1
ATOM 2658 O O . GLY A 1 334 ? 28.656 -15.281 4.91 1 93.69 334 GLY A O 1
ATOM 2659 N N . LEU A 1 335 ? 27.156 -16.859 4.508 1 96.44 335 LEU A N 1
ATOM 2660 C CA . LEU A 1 335 ? 26.156 -15.922 4.02 1 96.44 335 LEU A CA 1
ATOM 2661 C C . LEU A 1 335 ? 25.656 -15.031 5.148 1 96.44 335 LEU A C 1
ATOM 2663 O O . LEU A 1 335 ? 25.188 -13.914 4.902 1 96.44 335 LEU A O 1
ATOM 2667 N N . SER A 1 336 ? 25.797 -15.406 6.418 1 96.12 336 SER A N 1
ATOM 2668 C CA . SER A 1 336 ? 25.281 -14.703 7.586 1 96.12 336 SER A CA 1
ATOM 2669 C C . SER A 1 336 ? 25.906 -13.32 7.73 1 96.12 336 SER A C 1
ATOM 2671 O O . SER A 1 336 ? 25.25 -12.383 8.203 1 96.12 336 SER A O 1
ATOM 2673 N N . VAL A 1 337 ? 27.125 -13.18 7.305 1 95.12 337 VAL A N 1
ATOM 2674 C CA . VAL A 1 337 ? 27.875 -11.938 7.496 1 95.12 337 VAL A CA 1
ATOM 2675 C C . VAL A 1 337 ? 27.188 -10.797 6.75 1 95.12 337 VAL A C 1
ATOM 2677 O O . VAL A 1 337 ? 27.266 -9.633 7.156 1 95.12 337 VAL A O 1
ATOM 2680 N N . HIS A 1 338 ? 26.453 -11.156 5.73 1 95.81 338 HIS A N 1
ATOM 2681 C CA . HIS A 1 338 ? 25.875 -10.133 4.867 1 95.81 338 HIS A CA 1
ATOM 2682 C C . HIS A 1 338 ? 24.609 -9.547 5.477 1 95.81 338 HIS A C 1
ATOM 2684 O O . HIS A 1 338 ? 24.125 -8.5 5.031 1 95.81 338 HIS A O 1
ATOM 2690 N N . PHE A 1 339 ? 24.047 -10.211 6.508 1 96.69 339 PHE A N 1
ATOM 2691 C CA . PHE A 1 339 ? 22.891 -9.641 7.199 1 96.69 339 PHE A CA 1
ATOM 2692 C C . PHE A 1 339 ? 23.312 -8.414 8.008 1 96.69 339 PHE A C 1
ATOM 2694 O O . PHE A 1 339 ? 22.453 -7.652 8.461 1 96.69 339 PHE A O 1
ATOM 2701 N N . TRP A 1 340 ? 24.562 -8.258 8.125 1 93.88 340 TRP A N 1
ATOM 2702 C CA . TRP A 1 340 ? 25.156 -7.188 8.93 1 93.88 340 TRP A CA 1
ATOM 2703 C C . TRP A 1 340 ? 26.047 -6.297 8.07 1 93.88 340 TRP A C 1
ATOM 2705 O O . TRP A 1 340 ? 26.734 -6.777 7.164 1 93.88 340 TRP A O 1
ATOM 2715 N N . ASP A 1 341 ? 26.016 -5.059 8.359 1 91.06 341 ASP A N 1
ATOM 2716 C CA . ASP A 1 341 ? 26.906 -4.18 7.609 1 91.06 341 ASP A CA 1
ATOM 2717 C C . ASP A 1 341 ? 28.312 -4.18 8.219 1 91.06 341 ASP A C 1
ATOM 2719 O O . ASP A 1 341 ? 28.578 -4.922 9.164 1 91.06 341 ASP A O 1
ATOM 2723 N N . GLU A 1 342 ? 29.219 -3.393 7.688 1 87.5 342 GLU A N 1
ATOM 2724 C CA . GLU A 1 342 ? 30.609 -3.385 8.133 1 87.5 342 GLU A CA 1
ATOM 2725 C C . GLU A 1 342 ? 30.719 -2.887 9.57 1 87.5 342 GLU A C 1
ATOM 2727 O O . GLU A 1 342 ? 31.656 -3.258 10.289 1 87.5 342 GLU A O 1
ATOM 2732 N N . SER A 1 343 ? 29.75 -2.104 9.984 1 86.44 343 SER A N 1
ATOM 2733 C CA . SER A 1 343 ? 29.734 -1.575 11.344 1 86.44 343 SER A CA 1
ATOM 2734 C C . SER A 1 343 ? 29 -2.508 12.297 1 86.44 343 SER A C 1
ATOM 2736 O O . SER A 1 343 ? 28.656 -2.119 13.414 1 86.44 343 SER A O 1
ATOM 2738 N N . LYS A 1 344 ? 28.594 -3.686 11.836 1 87.56 344 LYS A N 1
ATOM 2739 C CA . LYS A 1 344 ? 27.938 -4.727 12.625 1 87.56 344 LYS A CA 1
ATOM 2740 C C . LYS A 1 344 ? 26.5 -4.324 12.984 1 87.56 344 LYS A C 1
ATOM 2742 O O . LYS A 1 344 ? 26 -4.691 14.047 1 87.56 344 LYS A O 1
ATOM 2747 N N . ASN A 1 345 ? 26.047 -3.428 12.195 1 89.81 345 ASN A N 1
ATOM 2748 C CA . ASN A 1 345 ? 24.609 -3.141 12.312 1 89.81 345 ASN A CA 1
ATOM 2749 C C . ASN A 1 345 ? 23.781 -4.09 11.461 1 89.81 345 ASN A C 1
ATOM 2751 O O . ASN A 1 345 ? 24.156 -4.395 10.32 1 89.81 345 ASN A O 1
ATOM 2755 N N . LEU A 1 346 ? 22.734 -4.547 12.055 1 93.19 346 LEU A N 1
ATOM 2756 C CA . LEU A 1 346 ? 21.828 -5.445 11.344 1 93.19 346 LEU A CA 1
ATOM 2757 C C . LEU A 1 346 ? 21.125 -4.711 10.219 1 93.19 346 LEU A C 1
ATOM 2759 O O . LEU A 1 346 ? 20.578 -3.625 10.422 1 93.19 346 LEU A O 1
ATOM 2763 N N . ARG A 1 347 ? 21.234 -5.293 9.008 1 92.69 347 ARG A N 1
ATOM 2764 C CA . ARG A 1 347 ? 20.484 -4.719 7.891 1 92.69 347 ARG A CA 1
ATOM 2765 C C . ARG A 1 347 ? 18.984 -4.945 8.047 1 92.69 347 ARG A C 1
ATOM 2767 O O . ARG A 1 347 ? 18.562 -5.848 8.773 1 92.69 347 ARG A O 1
ATOM 2774 N N . ASN A 1 348 ? 18.203 -4.117 7.363 1 90.38 348 ASN A N 1
ATOM 2775 C CA . ASN A 1 348 ? 16.75 -4.246 7.402 1 90.38 348 ASN A CA 1
ATOM 2776 C C . ASN A 1 348 ? 16.297 -5.629 6.941 1 90.38 348 ASN A C 1
ATOM 2778 O O . ASN A 1 348 ? 16.922 -6.23 6.066 1 90.38 348 ASN A O 1
ATOM 2782 N N . GLU A 1 349 ? 15.195 -6.059 7.461 1 93.88 349 GLU A N 1
ATOM 2783 C CA . GLU A 1 349 ? 14.633 -7.367 7.141 1 93.88 349 GLU A CA 1
ATOM 2784 C C . GLU A 1 349 ? 14.414 -7.523 5.637 1 93.88 349 GLU A C 1
ATOM 2786 O O . GLU A 1 349 ? 14.492 -8.633 5.105 1 93.88 349 GLU A O 1
ATOM 2791 N N . ARG A 1 350 ? 14.148 -6.465 4.973 1 90.62 350 ARG A N 1
ATOM 2792 C CA . ARG A 1 350 ? 13.953 -6.473 3.525 1 90.62 350 ARG A CA 1
ATOM 2793 C C . ARG A 1 350 ? 15.18 -7.035 2.812 1 90.62 350 ARG A C 1
ATOM 2795 O O . ARG A 1 350 ? 15.055 -7.711 1.79 1 90.62 350 ARG A O 1
ATOM 2802 N N . PHE A 1 351 ? 16.344 -6.766 3.387 1 93.56 351 PHE A N 1
ATOM 2803 C CA . PHE A 1 351 ? 17.562 -7.305 2.803 1 93.56 351 PHE A CA 1
ATOM 2804 C C . PHE A 1 351 ? 17.531 -8.828 2.781 1 93.56 351 PHE A C 1
ATOM 2806 O O . PHE A 1 351 ? 17.812 -9.445 1.752 1 93.56 351 PHE A O 1
ATOM 2813 N N . ALA A 1 352 ? 17.203 -9.367 3.914 1 96.75 352 ALA A N 1
ATOM 2814 C CA . ALA A 1 352 ? 17.141 -10.82 4.023 1 96.75 352 ALA A CA 1
ATOM 2815 C C . ALA A 1 352 ? 16.094 -11.398 3.084 1 96.75 352 ALA A C 1
ATOM 2817 O O . ALA A 1 352 ? 16.297 -12.453 2.48 1 96.75 352 ALA A O 1
ATOM 2818 N N . GLN A 1 353 ? 14.977 -10.766 2.992 1 96 353 GLN A N 1
ATOM 2819 C CA . GLN A 1 353 ? 13.906 -11.203 2.104 1 96 353 GLN A CA 1
ATOM 2820 C C . GLN A 1 353 ? 14.359 -11.18 0.646 1 96 353 GLN A C 1
ATOM 2822 O O . GLN A 1 353 ? 14.117 -12.133 -0.096 1 96 353 GLN A O 1
ATOM 2827 N N . LEU A 1 354 ? 15.047 -10.102 0.276 1 94.38 354 LEU A N 1
ATOM 2828 C CA . LEU A 1 354 ? 15.523 -9.992 -1.098 1 94.38 354 LEU A CA 1
ATOM 2829 C C . LEU A 1 354 ? 16.625 -11.016 -1.38 1 94.38 354 LEU A C 1
ATOM 2831 O O . LEU A 1 354 ? 16.672 -11.586 -2.473 1 94.38 354 LEU A O 1
ATOM 2835 N N . LEU A 1 355 ? 17.453 -11.195 -0.379 1 96.62 355 LEU A N 1
ATOM 2836 C CA . LEU A 1 355 ? 18.516 -12.188 -0.529 1 96.62 355 LEU A CA 1
ATOM 2837 C C . LEU A 1 355 ? 17.938 -13.578 -0.736 1 96.62 355 LEU A C 1
ATOM 2839 O O . LEU A 1 355 ? 18.359 -14.305 -1.639 1 96.62 355 LEU A O 1
ATOM 2843 N N . PHE A 1 356 ? 16.953 -13.922 0.075 1 97.5 356 PHE A N 1
ATOM 2844 C CA . PHE A 1 356 ? 16.266 -15.188 -0.104 1 97.5 356 PHE A CA 1
ATOM 2845 C C . PHE A 1 356 ? 15.594 -15.25 -1.474 1 97.5 356 PHE A C 1
ATOM 2847 O O . PHE A 1 356 ? 15.664 -16.266 -2.158 1 97.5 356 PHE A O 1
ATOM 2854 N N . PHE A 1 357 ? 15.008 -14.195 -1.85 1 94.62 357 PHE A N 1
ATOM 2855 C CA . PHE A 1 357 ? 14.344 -14.109 -3.143 1 94.62 357 PHE A CA 1
ATOM 2856 C C . PHE A 1 357 ? 15.305 -14.438 -4.277 1 94.62 357 PHE A C 1
ATOM 2858 O O . PHE A 1 357 ? 15 -15.258 -5.141 1 94.62 357 PHE A O 1
ATOM 2865 N N . GLY A 1 358 ? 16.453 -13.781 -4.246 1 94.06 358 GLY A N 1
ATOM 2866 C CA . GLY A 1 358 ? 17.438 -14.008 -5.293 1 94.06 358 GLY A CA 1
ATOM 2867 C C . GLY A 1 358 ? 17.938 -15.438 -5.355 1 94.06 358 GLY A C 1
ATOM 2868 O O . GLY A 1 358 ? 18 -16.031 -6.434 1 94.06 358 GLY A O 1
ATOM 2869 N N . ILE A 1 359 ? 18.188 -16.016 -4.258 1 95.94 359 ILE A N 1
ATOM 2870 C CA . ILE A 1 359 ? 18.734 -17.359 -4.188 1 95.94 359 ILE A CA 1
ATOM 2871 C C . ILE A 1 359 ? 17.672 -18.375 -4.57 1 95.94 359 ILE A C 1
ATOM 2873 O O . ILE A 1 359 ? 17.906 -19.25 -5.406 1 95.94 359 ILE A O 1
ATOM 2877 N N . ALA A 1 360 ? 16.484 -18.172 -3.996 1 95.94 360 ALA A N 1
ATOM 2878 C CA . ALA A 1 360 ? 15.375 -19.078 -4.273 1 95.94 360 ALA A CA 1
ATOM 2879 C C . ALA A 1 360 ? 14.961 -19.016 -5.738 1 95.94 360 ALA A C 1
ATOM 2881 O O . ALA A 1 360 ? 14.562 -20.016 -6.328 1 95.94 360 ALA A O 1
ATOM 2882 N N . ASP A 1 361 ? 15.031 -17.812 -6.258 1 94.06 361 ASP A N 1
ATOM 2883 C CA . ASP A 1 361 ? 14.648 -17.625 -7.652 1 94.06 361 ASP A CA 1
ATOM 2884 C C . ASP A 1 361 ? 15.5 -18.5 -8.578 1 94.06 361 ASP A C 1
ATOM 2886 O O . ASP A 1 361 ? 14.992 -19.094 -9.523 1 94.06 361 ASP A O 1
ATOM 2890 N N . ALA A 1 362 ? 16.797 -18.594 -8.305 1 93 362 ALA A N 1
ATOM 2891 C CA . ALA A 1 362 ? 17.703 -19.406 -9.102 1 93 362 ALA A CA 1
ATOM 2892 C C . ALA A 1 362 ? 17.297 -20.891 -9.039 1 93 362 ALA A C 1
ATOM 2894 O O . ALA A 1 362 ? 17.266 -21.562 -10.062 1 93 362 ALA A O 1
ATOM 2895 N N . TYR A 1 363 ? 16.984 -21.328 -7.891 1 94.25 363 TYR A N 1
ATOM 2896 C CA . TYR A 1 363 ? 16.641 -22.734 -7.703 1 94.25 363 TYR A CA 1
ATOM 2897 C C . TYR A 1 363 ? 15.266 -23.047 -8.281 1 94.25 363 TYR A C 1
ATOM 2899 O O . TYR A 1 363 ? 15.055 -24.109 -8.852 1 94.25 363 TYR A O 1
ATOM 2907 N N . CYS A 1 364 ? 14.328 -22.109 -8.117 1 94.19 364 CYS A N 1
ATOM 2908 C CA . CYS A 1 364 ? 13 -22.281 -8.695 1 94.19 364 CYS A CA 1
ATOM 2909 C C . CYS A 1 364 ? 13.062 -22.312 -10.211 1 94.19 364 CYS A C 1
ATOM 2911 O O . CYS A 1 364 ? 12.391 -23.125 -10.844 1 94.19 364 CYS A O 1
ATOM 2913 N N . GLY A 1 365 ? 13.914 -21.484 -10.773 1 91.25 365 GLY A N 1
ATOM 2914 C CA . GLY A 1 365 ? 14.102 -21.5 -12.211 1 91.25 365 GLY A CA 1
ATOM 2915 C C . GLY A 1 365 ? 14.641 -22.828 -12.727 1 91.25 365 GLY A C 1
ATOM 2916 O O . GLY A 1 365 ? 14.172 -23.328 -13.75 1 91.25 365 GLY A O 1
ATOM 2917 N N . ALA A 1 366 ? 15.531 -23.391 -11.992 1 90.12 366 ALA A N 1
ATOM 2918 C CA . ALA A 1 366 ? 16.188 -24.625 -12.391 1 90.12 366 ALA A CA 1
ATOM 2919 C C . ALA A 1 366 ? 15.219 -25.812 -12.312 1 90.12 366 ALA A C 1
ATOM 2921 O O . ALA A 1 366 ? 15.445 -26.844 -12.93 1 90.12 366 ALA A O 1
ATOM 2922 N N . HIS A 1 367 ? 14.141 -25.625 -11.609 1 91.94 367 HIS A N 1
ATOM 2923 C CA . HIS A 1 367 ? 13.25 -26.766 -11.383 1 91.94 367 HIS A CA 1
ATOM 2924 C C . HIS A 1 367 ? 11.828 -26.438 -11.828 1 91.94 367 HIS A C 1
ATOM 2926 O O . HIS A 1 367 ? 10.883 -27.141 -11.453 1 91.94 367 HIS A O 1
ATOM 2932 N N . ASN A 1 368 ? 11.594 -25.359 -12.492 1 92.5 368 ASN A N 1
ATOM 2933 C CA . ASN A 1 368 ? 10.352 -24.906 -13.102 1 92.5 368 ASN A CA 1
ATOM 2934 C C . ASN A 1 368 ? 9.266 -24.672 -12.055 1 92.5 368 ASN A C 1
ATOM 2936 O O . ASN A 1 368 ? 8.133 -25.141 -12.219 1 92.5 368 ASN A O 1
ATOM 2940 N N . LEU A 1 369 ? 9.641 -24.109 -10.945 1 94.88 369 LEU A N 1
ATOM 2941 C CA . LEU A 1 369 ? 8.719 -23.641 -9.914 1 94.88 369 LEU A CA 1
ATOM 2942 C C . LEU A 1 369 ? 8.453 -22.141 -10.062 1 94.88 369 LEU A C 1
ATOM 2944 O O . LEU A 1 369 ? 9.367 -21.375 -10.352 1 94.88 369 LEU A O 1
ATOM 2948 N N . ASP A 1 370 ? 7.238 -21.766 -9.969 1 95 370 ASP A N 1
ATOM 2949 C CA . ASP A 1 370 ? 6.91 -20.344 -10.016 1 95 370 ASP A CA 1
ATOM 2950 C C . ASP A 1 370 ? 7.121 -19.688 -8.656 1 95 370 ASP A C 1
ATOM 2952 O O . ASP A 1 370 ? 6.633 -20.188 -7.637 1 95 370 ASP A O 1
ATOM 2956 N N . LEU A 1 371 ? 7.918 -18.656 -8.633 1 95.44 371 LEU A N 1
ATOM 2957 C CA . LEU A 1 371 ? 8.156 -17.891 -7.422 1 95.44 371 LEU A CA 1
ATOM 2958 C C . LEU A 1 371 ? 7.516 -16.5 -7.527 1 95.44 371 LEU A C 1
ATOM 2960 O O . LEU A 1 371 ? 7.871 -15.719 -8.406 1 95.44 371 LEU A O 1
ATOM 2964 N N . ASN A 1 372 ? 6.531 -16.25 -6.664 1 95.19 372 ASN A N 1
ATOM 2965 C CA . ASN A 1 372 ? 5.848 -14.969 -6.625 1 95.19 372 ASN A CA 1
ATOM 2966 C C . ASN A 1 372 ? 6.207 -14.18 -5.367 1 95.19 372 ASN A C 1
ATOM 2968 O O . ASN A 1 372 ? 6.148 -14.711 -4.258 1 95.19 372 ASN A O 1
ATOM 2972 N N . ARG A 1 373 ? 6.555 -12.914 -5.578 1 93.69 373 ARG A N 1
ATOM 2973 C CA . ARG A 1 373 ? 6.836 -12.016 -4.461 1 93.69 373 ARG A CA 1
ATOM 2974 C C . ARG A 1 373 ? 5.609 -11.18 -4.105 1 93.69 373 ARG A C 1
ATOM 2976 O O . ARG A 1 373 ? 4.98 -10.586 -4.984 1 93.69 373 ARG A O 1
ATOM 2983 N N . GLU A 1 374 ? 5.195 -11.219 -2.898 1 91.94 374 GLU A N 1
ATOM 2984 C CA . GLU A 1 374 ? 4.18 -10.391 -2.254 1 91.94 374 GLU A CA 1
ATOM 2985 C C . GLU A 1 374 ? 2.838 -10.508 -2.969 1 91.94 374 GLU A C 1
ATOM 2987 O O . GLU A 1 374 ? 2.197 -9.492 -3.26 1 91.94 374 GLU A O 1
ATOM 2992 N N . PRO A 1 375 ? 2.463 -11.727 -3.354 1 91.88 375 PRO A N 1
ATOM 2993 C CA . PRO A 1 375 ? 1.083 -11.844 -3.832 1 91.88 375 PRO A CA 1
ATOM 2994 C C . PRO A 1 375 ? 0.056 -11.438 -2.777 1 91.88 375 PRO A C 1
ATOM 2996 O O . PRO A 1 375 ? 0.285 -11.633 -1.58 1 91.88 375 PRO A O 1
ATOM 2999 N N . ASN A 1 376 ? -1.044 -10.812 -3.24 1 87.12 376 ASN A N 1
ATOM 3000 C CA . ASN A 1 376 ? -2.076 -10.32 -2.336 1 87.12 376 ASN A CA 1
ATOM 3001 C C . ASN A 1 376 ? -3.475 -10.68 -2.826 1 87.12 376 ASN A C 1
ATOM 3003 O O . ASN A 1 376 ? -4.141 -9.867 -3.469 1 87.12 376 ASN A O 1
ATOM 3007 N N . ALA A 1 377 ? -3.889 -11.75 -2.391 1 77.88 377 ALA A N 1
ATOM 3008 C CA . ALA A 1 377 ? -5.195 -12.219 -2.848 1 77.88 377 ALA A CA 1
ATOM 3009 C C . ALA A 1 377 ? -6.312 -11.672 -1.961 1 77.88 377 ALA A C 1
ATOM 3011 O O . ALA A 1 377 ? -7.496 -11.891 -2.234 1 77.88 377 ALA A O 1
ATOM 3012 N N . GLY A 1 378 ? -5.887 -10.914 -0.895 1 76.44 378 GLY A N 1
ATOM 3013 C CA . GLY A 1 378 ? -6.977 -10.422 -0.065 1 76.44 378 GLY A CA 1
ATOM 3014 C C . GLY A 1 378 ? -6.508 -9.523 1.061 1 76.44 378 GLY A C 1
ATOM 3015 O O . GLY A 1 378 ? -6.457 -8.305 0.904 1 76.44 378 GLY A O 1
ATOM 3016 N N . ARG A 1 379 ? -6.066 -10.156 2.215 1 75.38 379 ARG A N 1
ATOM 3017 C CA . ARG A 1 379 ? -5.84 -9.438 3.463 1 75.38 379 ARG A CA 1
ATOM 3018 C C . ARG A 1 379 ? -4.363 -9.109 3.65 1 75.38 379 ARG A C 1
ATOM 3020 O O . ARG A 1 379 ? -3.838 -9.203 4.762 1 75.38 379 ARG A O 1
ATOM 3027 N N . GLY A 1 380 ? -3.67 -8.867 2.562 1 79.25 380 GLY A N 1
ATOM 3028 C CA . GLY A 1 380 ? -2.271 -8.477 2.645 1 79.25 380 GLY A CA 1
ATOM 3029 C C . GLY A 1 380 ? -1.339 -9.438 1.933 1 79.25 380 GLY A C 1
ATOM 3030 O O . GLY A 1 380 ? -1.66 -10.617 1.772 1 79.25 380 GLY A O 1
ATOM 3031 N N . PRO A 1 381 ? -0.207 -8.945 1.661 1 88.94 381 PRO A N 1
ATOM 3032 C CA . PRO A 1 381 ? 0.734 -9.734 0.865 1 88.94 381 PRO A CA 1
ATOM 3033 C C . PRO A 1 381 ? 1.584 -10.672 1.717 1 88.94 381 PRO A C 1
ATOM 3035 O O . PRO A 1 381 ? 1.982 -10.32 2.828 1 88.94 381 PRO A O 1
ATOM 3038 N N . VAL A 1 382 ? 1.759 -11.867 1.256 1 92.38 382 VAL A N 1
ATOM 3039 C CA . VAL A 1 382 ? 2.76 -12.773 1.809 1 92.38 382 VAL A CA 1
ATOM 3040 C C . VAL A 1 382 ? 4.105 -12.539 1.122 1 92.38 382 VAL A C 1
ATOM 3042 O O . VAL A 1 382 ? 4.152 -12.078 -0.021 1 92.38 382 VAL A O 1
ATOM 3045 N N . ASP A 1 383 ? 5.168 -12.852 1.833 1 94.75 383 ASP A N 1
ATOM 3046 C CA . ASP A 1 383 ? 6.477 -12.555 1.256 1 94.75 383 ASP A CA 1
ATOM 3047 C C . ASP A 1 383 ? 6.684 -13.312 -0.054 1 94.75 383 ASP A C 1
ATOM 3049 O O . ASP A 1 383 ? 7.059 -12.719 -1.067 1 94.75 383 ASP A O 1
ATOM 3053 N N . PHE A 1 384 ? 6.41 -14.656 0.032 1 96.94 384 PHE A N 1
ATOM 3054 C CA . PHE A 1 384 ? 6.629 -15.453 -1.17 1 96.94 384 PHE A CA 1
ATOM 3055 C C . PHE A 1 384 ? 5.574 -16.547 -1.293 1 96.94 384 PHE A C 1
ATOM 3057 O O . PHE A 1 384 ? 5.141 -17.109 -0.288 1 96.94 384 PHE A O 1
ATOM 3064 N N . LYS A 1 385 ? 5.164 -16.797 -2.447 1 96.88 385 LYS A N 1
ATOM 3065 C CA . LYS A 1 385 ? 4.406 -17.984 -2.812 1 96.88 385 LYS A CA 1
ATOM 3066 C C . LYS A 1 385 ? 5.113 -18.766 -3.91 1 96.88 385 LYS A C 1
ATOM 3068 O O . LYS A 1 385 ? 5.414 -18.234 -4.977 1 96.88 385 LYS A O 1
ATOM 3073 N N . ILE A 1 386 ? 5.469 -19.969 -3.629 1 96.94 386 ILE A N 1
ATOM 3074 C CA . ILE A 1 386 ? 6.125 -20.859 -4.586 1 96.94 386 ILE A CA 1
ATOM 3075 C C . ILE A 1 386 ? 5.152 -21.953 -5.023 1 96.94 386 ILE A C 1
ATOM 3077 O O . ILE A 1 386 ? 4.484 -22.562 -4.191 1 96.94 386 ILE A O 1
ATOM 3081 N N . SER A 1 387 ? 5.074 -22.125 -6.379 1 95.75 387 SER A N 1
ATOM 3082 C CA . SER A 1 387 ? 4.027 -23.047 -6.82 1 95.75 387 SER A CA 1
ATOM 3083 C C . SER A 1 387 ? 4.434 -23.781 -8.094 1 95.75 387 SER A C 1
ATOM 3085 O O . SER A 1 387 ? 5.371 -23.359 -8.781 1 95.75 387 SER A O 1
ATOM 3087 N N . SER A 1 388 ? 3.891 -24.891 -8.312 1 93.25 388 SER A N 1
ATOM 3088 C CA . SER A 1 388 ? 3.805 -25.625 -9.578 1 93.25 388 SER A CA 1
ATOM 3089 C C . SER A 1 388 ? 2.354 -25.875 -9.969 1 93.25 388 SER A C 1
ATOM 3091 O O . SER A 1 388 ? 1.802 -26.938 -9.664 1 93.25 388 SER A O 1
ATOM 3093 N N . GLY A 1 389 ? 1.788 -24.938 -10.617 1 90.12 389 GLY A N 1
ATOM 3094 C CA . GLY A 1 389 ? 0.376 -25.016 -10.953 1 90.12 389 GLY A CA 1
ATOM 3095 C C . GLY A 1 389 ? -0.533 -24.578 -9.828 1 90.12 389 GLY A C 1
ATOM 3096 O O . GLY A 1 389 ? -0.126 -23.781 -8.977 1 90.12 389 GLY A O 1
ATOM 3097 N N . TYR A 1 390 ? -1.786 -25.125 -9.914 1 90.44 390 TYR A N 1
ATOM 3098 C CA . TYR A 1 390 ? -2.848 -24.656 -9.031 1 90.44 390 TYR A CA 1
ATOM 3099 C C . TYR A 1 390 ? -2.82 -25.406 -7.699 1 90.44 390 TYR A C 1
ATOM 3101 O O . TYR A 1 390 ? -3.145 -24.828 -6.656 1 90.44 390 TYR A O 1
ATOM 3109 N N . ASN A 1 391 ? -2.367 -26.594 -7.695 1 90.5 391 ASN A N 1
ATOM 3110 C CA . ASN A 1 391 ? -2.604 -27.469 -6.547 1 90.5 391 ASN A CA 1
ATOM 3111 C C . ASN A 1 391 ? -1.353 -27.609 -5.684 1 90.5 391 ASN A C 1
ATOM 3113 O O . ASN A 1 391 ? -1.432 -28.047 -4.535 1 90.5 391 ASN A O 1
ATOM 3117 N N . ALA A 1 392 ? -0.216 -27.312 -6.242 1 94 392 ALA A N 1
ATOM 3118 C CA . ALA A 1 392 ? 1.041 -27.406 -5.504 1 94 392 ALA A CA 1
ATOM 3119 C C . ALA A 1 392 ? 1.597 -26.016 -5.184 1 94 392 ALA A C 1
ATOM 3121 O O . ALA A 1 392 ? 2.301 -25.422 -6.004 1 94 392 ALA A O 1
ATOM 3122 N N . ARG A 1 393 ? 1.269 -25.562 -4.016 1 94.88 393 ARG A N 1
ATOM 3123 C CA . ARG A 1 393 ? 1.643 -24.203 -3.645 1 94.88 393 ARG A CA 1
ATOM 3124 C C . ARG A 1 393 ? 2.057 -24.125 -2.18 1 94.88 393 ARG A C 1
ATOM 3126 O O . ARG A 1 393 ? 1.479 -24.812 -1.33 1 94.88 393 ARG A O 1
ATOM 3133 N N . VAL A 1 394 ? 3.066 -23.344 -1.861 1 96.94 394 VAL A N 1
ATOM 3134 C CA . VAL A 1 394 ? 3.559 -23.125 -0.504 1 96.94 394 VAL A CA 1
ATOM 3135 C C . VAL A 1 394 ? 3.85 -21.656 -0.288 1 96.94 394 VAL A C 1
ATOM 3137 O O . VAL A 1 394 ? 4.5 -21.016 -1.119 1 96.94 394 VAL A O 1
ATOM 3140 N N . ASN A 1 395 ? 3.301 -21.078 0.8 1 96.88 395 ASN A N 1
ATOM 3141 C CA . ASN A 1 395 ? 3.674 -19.734 1.216 1 96.88 395 ASN A CA 1
ATOM 3142 C C . ASN A 1 395 ? 4.922 -19.75 2.096 1 96.88 395 ASN A C 1
ATOM 3144 O O . ASN A 1 395 ? 5.098 -20.641 2.92 1 96.88 395 ASN A O 1
ATOM 3148 N N . VAL A 1 396 ? 5.781 -18.797 1.859 1 97.88 396 VAL A N 1
ATOM 3149 C CA . VAL A 1 396 ? 6.957 -18.625 2.705 1 97.88 396 VAL A CA 1
ATOM 3150 C C . VAL A 1 396 ? 6.988 -17.203 3.264 1 97.88 396 VAL A C 1
ATOM 3152 O O . VAL A 1 396 ? 6.938 -16.234 2.508 1 97.88 396 VAL A O 1
ATOM 3155 N N . GLU A 1 397 ? 7.008 -17.094 4.57 1 97.12 397 GLU A N 1
ATOM 3156 C CA . GLU A 1 397 ? 7.141 -15.82 5.277 1 97.12 397 GLU A CA 1
ATOM 3157 C C . GLU A 1 397 ? 8.461 -15.75 6.043 1 97.12 397 GLU A C 1
ATOM 3159 O O . GLU A 1 397 ? 8.836 -16.703 6.73 1 97.12 397 GLU A O 1
ATOM 3164 N N . ILE A 1 398 ? 9.195 -14.648 5.875 1 97.62 398 ILE A N 1
ATOM 3165 C CA . ILE A 1 398 ? 10.508 -14.508 6.48 1 97.62 398 ILE A CA 1
ATOM 3166 C C . ILE A 1 398 ? 10.469 -13.414 7.547 1 97.62 398 ILE A C 1
ATOM 3168 O O . ILE A 1 398 ? 9.891 -12.344 7.332 1 97.62 398 ILE A O 1
ATOM 3172 N N . LYS A 1 399 ? 11.055 -13.703 8.711 1 96.75 399 LYS A N 1
ATOM 3173 C CA . LYS A 1 399 ? 11.117 -12.719 9.789 1 96.75 399 LYS A CA 1
ATOM 3174 C C . LYS A 1 399 ? 12.422 -12.844 10.57 1 96.75 399 LYS A C 1
ATOM 3176 O O . LYS A 1 399 ? 12.922 -13.953 10.789 1 96.75 399 LYS A O 1
ATOM 3181 N N . TYR A 1 400 ? 12.953 -11.688 11.008 1 96.56 400 TYR A N 1
ATOM 3182 C CA . TYR A 1 400 ? 14.023 -11.656 12 1 96.56 400 TYR A CA 1
ATOM 3183 C C . TYR A 1 400 ? 13.477 -11.898 13.398 1 96.56 400 TYR A C 1
ATOM 3185 O O . TYR A 1 400 ? 12.367 -11.461 13.727 1 96.56 400 TYR A O 1
ATOM 3193 N N . THR A 1 401 ? 14.312 -12.492 14.25 1 95.31 401 THR A N 1
ATOM 3194 C CA . THR A 1 401 ? 13.906 -12.656 15.641 1 95.31 401 THR A CA 1
ATOM 3195 C C . THR A 1 401 ? 13.805 -11.305 16.344 1 95.31 401 THR A C 1
ATOM 3197 O O . THR A 1 401 ? 13.164 -11.195 17.391 1 95.31 401 THR A O 1
ATOM 3200 N N . SER A 1 402 ? 14.508 -10.32 15.812 1 92.06 402 SER A N 1
ATOM 3201 C CA . SER A 1 402 ? 14.445 -8.977 16.391 1 92.06 402 SER A CA 1
ATOM 3202 C C . SER A 1 402 ? 13.086 -8.336 16.141 1 92.06 402 SER A C 1
ATOM 3204 O O . SER A 1 402 ? 12.766 -7.312 16.75 1 92.06 402 SER A O 1
ATOM 3206 N N . ASN A 1 403 ? 12.281 -8.961 15.219 1 90 403 ASN A N 1
ATOM 3207 C CA . ASN A 1 403 ? 10.945 -8.461 14.922 1 90 403 ASN A CA 1
ATOM 3208 C C . ASN A 1 403 ? 9.867 -9.297 15.617 1 90 403 ASN A C 1
ATOM 3210 O O . ASN A 1 403 ? 10.18 -10.203 16.375 1 90 403 ASN A O 1
ATOM 3214 N N . ASN A 1 404 ? 8.633 -8.93 15.453 1 87.31 404 ASN A N 1
ATOM 3215 C CA . ASN A 1 404 ? 7.523 -9.594 16.125 1 87.31 404 ASN A CA 1
ATOM 3216 C C . ASN A 1 404 ? 7.156 -10.906 15.453 1 87.31 404 ASN A C 1
ATOM 3218 O O . ASN A 1 404 ? 6.18 -10.977 14.703 1 87.31 404 ASN A O 1
ATOM 3222 N N . ILE A 1 405 ? 7.832 -11.945 15.805 1 93.25 405 ILE A N 1
ATOM 3223 C CA . ILE A 1 405 ? 7.648 -13.234 15.148 1 93.25 405 ILE A CA 1
ATOM 3224 C C . ILE A 1 405 ? 6.34 -13.867 15.609 1 93.25 405 ILE A C 1
ATOM 3226 O O . ILE A 1 405 ? 5.699 -14.602 14.852 1 93.25 405 ILE A O 1
ATOM 3230 N N . ARG A 1 406 ? 5.906 -13.562 16.797 1 89.88 406 ARG A N 1
ATOM 3231 C CA . ARG A 1 406 ? 4.672 -14.156 17.312 1 89.88 406 ARG A CA 1
ATOM 3232 C C . ARG A 1 406 ? 3.467 -13.68 16.5 1 89.88 406 ARG A C 1
ATOM 3234 O O . ARG A 1 406 ? 2.676 -14.492 16.016 1 89.88 406 ARG A O 1
ATOM 3241 N N . ALA A 1 407 ? 3.34 -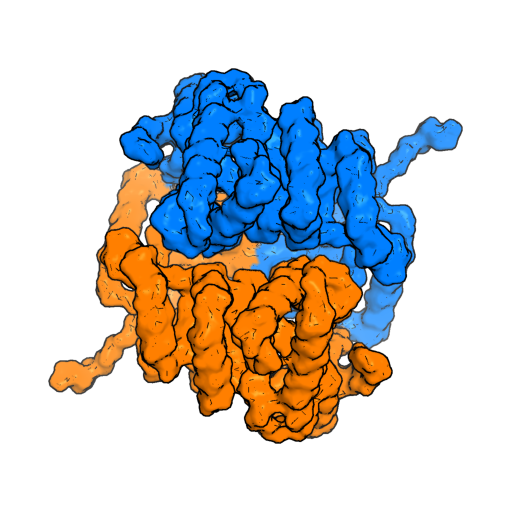12.438 16.328 1 83.94 407 ALA A N 1
ATOM 3242 C CA . ALA A 1 407 ? 2.227 -11.875 15.562 1 83.94 407 ALA A CA 1
ATOM 3243 C C . ALA A 1 407 ? 2.256 -12.359 14.109 1 83.94 407 ALA A C 1
ATOM 3245 O O . ALA A 1 407 ? 1.212 -12.672 13.539 1 83.94 407 ALA A O 1
ATOM 3246 N N . GLY A 1 408 ? 3.434 -12.414 13.586 1 87.62 408 GLY A N 1
ATOM 3247 C CA . GLY A 1 408 ? 3.572 -12.875 12.219 1 87.62 408 GLY A CA 1
ATOM 3248 C C . GLY A 1 408 ? 3.096 -14.305 12.016 1 87.62 408 GLY A C 1
ATOM 3249 O O . GLY A 1 408 ? 2.393 -14.602 11.055 1 87.62 408 GLY A O 1
ATOM 3250 N N . TYR A 1 409 ? 3.402 -15.125 12.961 1 92.06 409 TYR A N 1
ATOM 3251 C CA . TYR A 1 409 ? 3.092 -16.547 12.852 1 92.06 409 TYR A CA 1
ATOM 3252 C C . TYR A 1 409 ? 1.645 -16.828 13.242 1 92.06 409 TYR A C 1
ATOM 3254 O O . TYR A 1 409 ? 0.929 -17.547 12.547 1 92.06 409 TYR A O 1
ATOM 3262 N N . GLU A 1 410 ? 1.232 -16.266 14.305 1 84.44 410 GLU A N 1
ATOM 3263 C CA . GLU A 1 410 ? -0.057 -16.609 14.891 1 84.44 410 GLU A CA 1
ATOM 3264 C C . GLU A 1 410 ? -1.2 -15.891 14.188 1 84.44 410 GLU A C 1
ATOM 3266 O O . GLU A 1 410 ? -2.293 -16.438 14.039 1 84.44 410 GLU A O 1
ATOM 3271 N N . LYS A 1 411 ? -0.927 -14.758 13.758 1 77.62 411 LYS A N 1
ATOM 3272 C CA . LYS A 1 411 ? -2.027 -13.914 13.297 1 77.62 411 LYS A CA 1
ATOM 3273 C C . LYS A 1 411 ? -1.954 -13.703 11.781 1 77.62 411 LYS A C 1
ATOM 3275 O O . LYS A 1 411 ? -2.936 -13.93 11.07 1 77.62 411 LYS A O 1
ATOM 3280 N N . GLN A 1 412 ? -0.86 -13.32 11.242 1 80.5 412 GLN A N 1
ATOM 3281 C CA . GLN A 1 412 ? -0.747 -12.875 9.859 1 80.5 412 GLN A CA 1
ATOM 3282 C C . GLN A 1 412 ? -0.714 -14.062 8.906 1 80.5 412 GLN A C 1
ATOM 3284 O O . GLN A 1 412 ? -1.483 -14.109 7.941 1 80.5 412 GLN A O 1
ATOM 3289 N N . LEU A 1 413 ? 0.156 -15.016 9.156 1 87.88 413 LEU A N 1
ATOM 3290 C CA . LEU A 1 413 ? 0.424 -16.094 8.203 1 87.88 413 LEU A CA 1
ATOM 3291 C C . LEU A 1 413 ? -0.834 -16.906 7.934 1 87.88 413 LEU A C 1
ATOM 3293 O O . LEU A 1 413 ? -1.13 -17.25 6.785 1 87.88 413 LEU A O 1
ATOM 3297 N N . PRO A 1 414 ? -1.632 -17.219 8.969 1 82.38 414 PRO A N 1
ATOM 3298 C CA . PRO A 1 414 ? -2.859 -17.969 8.695 1 82.38 414 PRO A CA 1
ATOM 3299 C C . PRO A 1 414 ? -3.818 -17.203 7.777 1 82.38 414 PRO A C 1
ATOM 3301 O O . PRO A 1 414 ? -4.492 -17.812 6.941 1 82.38 414 PRO A O 1
ATOM 3304 N N . ILE A 1 415 ? -3.842 -15.945 7.906 1 79.19 415 ILE A N 1
ATOM 3305 C CA . ILE A 1 415 ? -4.691 -15.102 7.078 1 79.19 415 ILE A CA 1
ATOM 3306 C C . ILE A 1 415 ? -4.207 -15.141 5.629 1 79.19 415 ILE A C 1
ATOM 3308 O O . ILE A 1 415 ? -5.008 -15.281 4.703 1 79.19 415 ILE A O 1
ATOM 3312 N N . TYR A 1 416 ? -2.908 -15.078 5.48 1 84.94 416 TYR A N 1
ATOM 3313 C CA . TYR A 1 416 ? -2.332 -15.125 4.141 1 84.94 416 TYR A CA 1
ATOM 3314 C C . TYR A 1 416 ? -2.562 -16.484 3.498 1 84.94 416 TYR A C 1
ATOM 3316 O O . TYR A 1 416 ? -2.844 -16.578 2.301 1 84.94 416 TYR A O 1
ATOM 3324 N N . ASP A 1 417 ? -2.434 -17.516 4.277 1 87.5 417 ASP A N 1
ATOM 3325 C CA . ASP A 1 417 ? -2.635 -18.875 3.775 1 87.5 417 ASP A CA 1
ATOM 3326 C C . ASP A 1 417 ? -4.059 -19.062 3.254 1 87.5 417 ASP A C 1
ATOM 3328 O O . ASP A 1 417 ? -4.262 -19.641 2.191 1 87.5 417 ASP A O 1
ATOM 3332 N N . ALA A 1 418 ? -4.953 -18.547 4.012 1 81.44 418 ALA A N 1
ATOM 3333 C CA . ALA A 1 418 ? -6.355 -18.656 3.613 1 81.44 418 ALA A CA 1
ATOM 3334 C C . ALA A 1 418 ? -6.629 -17.859 2.34 1 81.44 418 ALA A C 1
ATOM 3336 O O . ALA A 1 418 ? -7.312 -18.344 1.435 1 81.44 418 ALA A O 1
ATOM 3337 N N . ALA A 1 419 ? -6.066 -16.703 2.289 1 82.31 419 ALA A N 1
ATOM 3338 C CA . ALA A 1 419 ? -6.277 -15.836 1.136 1 82.31 419 ALA A CA 1
ATOM 3339 C C . ALA A 1 419 ? -5.676 -16.438 -0.128 1 82.31 419 ALA A C 1
ATOM 3341 O O . ALA A 1 419 ? -6.285 -16.406 -1.198 1 82.31 419 ALA A O 1
ATOM 3342 N N . GLU A 1 420 ? -4.488 -17 0.029 1 86.06 420 GLU A N 1
ATOM 3343 C CA . GLU A 1 420 ? -3.777 -17.578 -1.107 1 86.06 420 GLU A CA 1
ATOM 3344 C C . GLU A 1 420 ? -4.191 -19.031 -1.34 1 86.06 420 GLU A C 1
ATOM 3346 O O . GLU A 1 420 ? -3.746 -19.672 -2.299 1 86.06 420 GLU A O 1
ATOM 3351 N N . ARG A 1 421 ? -5.043 -19.547 -0.463 1 83.56 421 ARG A N 1
ATOM 3352 C CA . ARG A 1 421 ? -5.566 -20.906 -0.562 1 83.56 421 ARG A CA 1
ATOM 3353 C C . ARG A 1 421 ? -4.434 -21.922 -0.62 1 83.56 421 ARG A C 1
ATOM 3355 O O . ARG A 1 421 ? -4.41 -22.781 -1.501 1 83.56 421 ARG A O 1
ATOM 3362 N N . THR A 1 422 ? -3.467 -21.688 0.237 1 87.5 422 THR A N 1
ATOM 3363 C CA . THR A 1 422 ? -2.371 -22.641 0.358 1 87.5 422 THR A CA 1
ATOM 3364 C C . THR A 1 422 ? -2.549 -23.516 1.596 1 87.5 422 THR A C 1
ATOM 3366 O O . THR A 1 422 ? -2.939 -23.031 2.658 1 87.5 422 THR A O 1
ATOM 3369 N N . GLN A 1 423 ? -2.318 -24.719 1.408 1 82.81 423 GLN A N 1
ATOM 3370 C CA . GLN A 1 423 ? -2.434 -25.656 2.518 1 82.81 423 GLN A CA 1
ATOM 3371 C C . GLN A 1 423 ? -1.166 -25.672 3.367 1 82.81 423 GLN A C 1
ATOM 3373 O O . GLN A 1 423 ? -1.22 -25.922 4.57 1 82.81 423 GLN A O 1
ATOM 3378 N N . TYR A 1 424 ? -0.085 -25.391 2.682 1 92.12 424 TYR A N 1
ATOM 3379 C CA . TYR A 1 424 ? 1.209 -25.438 3.354 1 92.12 424 TYR A CA 1
ATOM 3380 C C . TYR A 1 424 ? 1.848 -24.062 3.4 1 92.12 424 TYR A C 1
ATOM 3382 O O . TYR A 1 424 ? 1.664 -23.25 2.488 1 92.12 424 TYR A O 1
ATOM 3390 N N . SER A 1 425 ? 2.475 -23.781 4.523 1 96 425 SER A N 1
ATOM 3391 C CA . SER A 1 425 ? 3.248 -22.547 4.625 1 96 425 SER A CA 1
ATOM 3392 C C . SER A 1 425 ? 4.445 -22.734 5.555 1 96 425 SER A C 1
ATOM 3394 O O . SER A 1 425 ? 4.461 -23.625 6.395 1 96 425 SER A O 1
ATOM 3396 N N . ILE A 1 426 ? 5.473 -22.031 5.262 1 97.75 426 ILE A N 1
ATOM 3397 C CA . ILE A 1 426 ? 6.719 -22.047 6.023 1 97.75 426 ILE A CA 1
ATOM 3398 C C . ILE A 1 426 ? 6.984 -20.672 6.605 1 97.75 426 ILE A C 1
ATOM 3400 O O . ILE A 1 426 ? 6.938 -19.672 5.887 1 97.75 426 ILE A O 1
ATOM 3404 N N . PHE A 1 427 ? 7.129 -20.594 7.891 1 97.94 427 PHE A N 1
ATOM 3405 C CA . PHE A 1 427 ? 7.605 -19.391 8.57 1 97.94 427 PHE A CA 1
ATOM 3406 C C . PHE A 1 427 ? 9.102 -19.484 8.836 1 97.94 427 PHE A C 1
ATOM 3408 O O . PHE A 1 427 ? 9.531 -20.141 9.789 1 97.94 427 PHE A O 1
ATOM 3415 N N . LEU A 1 428 ? 9.906 -18.859 7.973 1 98.38 428 LEU A N 1
ATOM 3416 C CA . LEU A 1 428 ? 11.359 -18.891 8.07 1 98.38 428 LEU A CA 1
ATOM 3417 C C . LEU A 1 428 ? 11.875 -17.797 8.984 1 98.38 428 LEU A C 1
ATOM 3419 O O . LEU A 1 428 ? 11.742 -16.609 8.672 1 98.38 428 LEU A O 1
ATOM 3423 N N . ILE A 1 429 ? 12.422 -18.172 10.086 1 98.25 429 ILE A N 1
ATOM 3424 C CA . ILE A 1 429 ? 12.914 -17.234 11.086 1 98.25 429 ILE A CA 1
ATOM 3425 C C . ILE A 1 429 ? 14.438 -17.172 11.031 1 98.25 429 ILE A C 1
ATOM 3427 O O . ILE A 1 429 ? 15.117 -18.188 11.172 1 98.25 429 ILE A O 1
ATOM 3431 N N . ILE A 1 430 ? 14.969 -16.016 10.844 1 98.12 430 ILE A N 1
ATOM 3432 C CA . ILE A 1 430 ? 16.406 -15.781 10.914 1 98.12 430 ILE A CA 1
ATOM 3433 C C . ILE A 1 430 ? 16.766 -15.234 12.289 1 98.12 430 ILE A C 1
ATOM 3435 O O . ILE A 1 430 ? 16.344 -14.141 12.672 1 98.12 430 ILE A O 1
ATOM 3439 N N . ARG A 1 431 ? 17.531 -15.992 12.984 1 97.31 431 ARG A N 1
ATOM 3440 C CA . ARG A 1 431 ? 17.953 -15.57 14.312 1 97.31 431 ARG A CA 1
ATOM 3441 C C . ARG A 1 431 ? 18.984 -14.453 14.234 1 97.31 431 ARG A C 1
ATOM 3443 O O . ARG A 1 431 ? 20.078 -14.641 13.688 1 97.31 431 ARG A O 1
ATOM 3450 N N . THR A 1 432 ? 18.641 -13.336 14.797 1 96 432 THR A N 1
ATOM 3451 C CA . THR A 1 432 ? 19.531 -12.18 14.789 1 96 432 THR A CA 1
ATOM 3452 C C . THR A 1 432 ? 19.812 -11.703 16.219 1 96 432 THR A C 1
ATOM 3454 O O . THR A 1 432 ? 20.594 -10.773 16.422 1 96 432 THR A O 1
ATOM 3457 N N . THR A 1 433 ? 19.125 -12.305 17.172 1 94.25 433 THR A N 1
ATOM 3458 C CA . THR A 1 433 ? 19.281 -11.938 18.578 1 94.25 433 THR A CA 1
ATOM 3459 C C . THR A 1 433 ? 19.906 -13.078 19.375 1 94.25 433 THR A C 1
ATOM 3461 O O . THR A 1 433 ? 19.844 -14.234 18.969 1 94.25 433 THR A O 1
ATOM 3464 N N . GLU A 1 434 ? 20.453 -12.711 20.484 1 91.31 434 GLU A N 1
ATOM 3465 C CA . GLU A 1 434 ? 21.016 -13.719 21.375 1 91.31 434 GLU A CA 1
ATOM 3466 C C . GLU A 1 434 ? 19.922 -14.445 22.141 1 91.31 434 GLU A C 1
ATOM 3468 O O . GLU A 1 434 ? 19.953 -15.672 22.297 1 91.31 434 GLU A O 1
ATOM 3473 N N . SER A 1 435 ? 19 -13.625 22.562 1 92.31 435 SER A N 1
ATOM 3474 C CA . SER A 1 435 ? 17.891 -14.219 23.297 1 92.31 435 SER A CA 1
ATOM 3475 C C . SER A 1 435 ? 17.062 -15.133 22.391 1 92.31 435 SER A C 1
ATOM 3477 O O . SER A 1 435 ? 16.812 -14.812 21.234 1 92.31 435 SER A O 1
ATOM 3479 N N . ILE A 1 436 ? 16.641 -16.266 22.906 1 91.5 436 ILE A N 1
ATOM 3480 C CA . ILE A 1 436 ? 15.859 -17.219 22.141 1 91.5 436 ILE A CA 1
ATOM 3481 C C . ILE A 1 436 ? 14.484 -17.406 22.781 1 91.5 436 ILE A C 1
ATOM 3483 O O . ILE A 1 436 ? 13.742 -18.328 22.438 1 91.5 436 ILE A O 1
ATOM 3487 N N . LYS A 1 437 ? 14.172 -16.609 23.719 1 93.69 437 LYS A N 1
ATOM 3488 C CA . LYS A 1 437 ? 12.938 -16.766 24.484 1 93.69 437 LYS A CA 1
ATOM 3489 C C . LYS A 1 437 ? 11.719 -16.719 23.562 1 93.69 437 LYS A C 1
ATOM 3491 O O . LYS A 1 437 ? 10.883 -17.625 23.578 1 93.69 437 LYS A O 1
ATOM 3496 N N . ALA A 1 438 ? 11.633 -15.688 22.75 1 93.31 438 ALA A N 1
ATOM 3497 C CA . ALA A 1 438 ? 10.5 -15.539 21.844 1 93.31 438 ALA A CA 1
ATOM 3498 C C . ALA A 1 438 ? 10.398 -16.719 20.891 1 93.31 438 ALA A C 1
ATOM 3500 O O . ALA A 1 438 ? 9.305 -17.188 20.578 1 93.31 438 ALA A O 1
ATOM 3501 N N . LEU A 1 439 ? 11.523 -17.188 20.422 1 95.62 439 LEU A N 1
ATOM 3502 C CA . LEU A 1 439 ? 11.578 -18.328 19.5 1 95.62 439 LEU A CA 1
ATOM 3503 C C . LEU A 1 439 ? 11.094 -19.594 20.172 1 95.62 439 LEU A C 1
ATOM 3505 O O . LEU A 1 439 ? 10.32 -20.359 19.594 1 95.62 439 LEU A O 1
ATOM 3509 N N . GLU A 1 440 ? 11.539 -19.766 21.359 1 96.38 440 GLU A N 1
ATOM 3510 C CA . GLU A 1 440 ? 11.148 -20.953 22.109 1 96.38 440 GLU A CA 1
ATOM 3511 C C . GLU A 1 440 ? 9.648 -20.953 22.391 1 96.38 440 GLU A C 1
ATOM 3513 O O . GLU A 1 440 ? 8.992 -22 22.281 1 96.38 440 GLU A O 1
ATOM 3518 N N . GLU A 1 441 ? 9.188 -19.844 22.75 1 95.44 441 GLU A N 1
ATOM 3519 C CA . GLU A 1 441 ? 7.754 -19.719 22.984 1 95.44 441 GLU A CA 1
ATOM 3520 C C . GLU A 1 441 ? 6.953 -20.031 21.719 1 95.44 441 GLU A C 1
ATOM 3522 O O . GLU A 1 441 ? 5.902 -20.672 21.797 1 95.44 441 GLU A O 1
ATOM 3527 N N . LEU A 1 442 ? 7.43 -19.578 20.656 1 95.81 442 LEU A N 1
ATOM 3528 C CA . LEU A 1 442 ? 6.75 -19.812 19.391 1 95.81 442 LEU A CA 1
ATOM 3529 C C . LEU A 1 442 ? 6.773 -21.297 19.016 1 95.81 442 LEU A C 1
ATOM 3531 O O . LEU A 1 442 ? 5.777 -21.828 18.531 1 95.81 442 LEU A O 1
ATOM 3535 N N . ILE A 1 443 ? 7.883 -21.922 19.203 1 96.19 443 ILE A N 1
ATOM 3536 C CA . ILE A 1 443 ? 8.023 -23.344 18.906 1 96.19 443 ILE A CA 1
ATOM 3537 C C . ILE A 1 443 ? 7.082 -24.156 19.797 1 96.19 443 ILE A C 1
ATOM 3539 O O . ILE A 1 443 ? 6.434 -25.094 19.328 1 96.19 443 ILE A O 1
ATOM 3543 N N . LYS A 1 444 ? 7.031 -23.781 21.016 1 95.38 444 LYS A N 1
ATOM 3544 C CA . LYS A 1 444 ? 6.105 -24.438 21.938 1 95.38 444 LYS A CA 1
ATOM 3545 C C . LYS A 1 444 ? 4.66 -24.234 21.5 1 95.38 444 LYS A C 1
ATOM 3547 O O . LYS A 1 444 ? 3.861 -25.172 21.531 1 95.38 444 LYS A O 1
ATOM 3552 N N . PHE A 1 445 ? 4.398 -23.047 21.156 1 93.31 445 PHE A N 1
ATOM 3553 C CA . PHE A 1 445 ? 3.057 -22.75 20.672 1 93.31 445 PHE A CA 1
ATOM 3554 C C . PHE A 1 445 ? 2.693 -23.656 19.5 1 93.31 445 PHE A C 1
ATOM 3556 O O . PHE A 1 445 ? 1.605 -24.234 19.484 1 93.31 445 PHE A O 1
ATOM 3563 N N . ARG A 1 446 ? 3.527 -23.75 18.516 1 94.12 446 ARG A N 1
ATOM 3564 C CA . ARG A 1 446 ? 3.264 -24.609 17.375 1 94.12 446 ARG A CA 1
ATOM 3565 C C . ARG A 1 446 ? 3.049 -26.062 17.812 1 94.12 446 ARG A C 1
ATOM 3567 O O . ARG A 1 446 ? 2.145 -26.734 17.312 1 94.12 446 ARG A O 1
ATOM 3574 N N . LYS A 1 447 ? 3.924 -26.531 18.703 1 95.12 447 LYS A N 1
ATOM 3575 C CA . LYS A 1 447 ? 3.809 -27.906 19.203 1 95.12 447 LYS A CA 1
ATOM 3576 C C . LYS A 1 447 ? 2.438 -28.141 19.828 1 95.12 447 LYS A C 1
ATOM 3578 O O . LYS A 1 447 ? 1.823 -29.188 19.609 1 95.12 447 LYS A O 1
ATOM 3583 N N . ASP A 1 448 ? 2.023 -27.203 20.531 1 91.69 448 ASP A N 1
ATOM 3584 C CA . ASP A 1 448 ? 0.715 -27.281 21.172 1 91.69 448 ASP A CA 1
ATOM 3585 C C . ASP A 1 448 ? -0.402 -27.344 20.125 1 91.69 448 ASP A C 1
ATOM 3587 O O . ASP A 1 448 ? -1.369 -28.094 20.297 1 91.69 448 ASP A O 1
ATOM 3591 N N . GLN A 1 449 ? -0.265 -26.578 19.109 1 88.19 449 GLN A N 1
ATOM 3592 C CA . GLN A 1 449 ? -1.262 -26.562 18.047 1 88.19 449 GLN A CA 1
ATOM 3593 C C . GLN A 1 449 ? -1.312 -27.906 17.328 1 88.19 449 GLN A C 1
ATOM 3595 O O . GLN A 1 449 ? -2.395 -28.438 17.078 1 88.19 449 GLN A O 1
ATOM 3600 N N . VAL A 1 450 ? -0.171 -28.453 17.062 1 90 450 VAL A N 1
ATOM 3601 C CA . VAL A 1 450 ? -0.076 -29.734 16.359 1 90 450 VAL A CA 1
ATOM 3602 C C . VAL A 1 450 ? -0.634 -30.844 17.25 1 90 450 VAL A C 1
ATOM 3604 O O . VAL A 1 450 ? -1.362 -31.719 16.781 1 90 450 VAL A O 1
ATOM 3607 N N . ALA A 1 451 ? -0.355 -30.781 18.5 1 92.19 451 ALA A N 1
ATOM 3608 C CA . ALA A 1 451 ? -0.852 -31.766 19.453 1 92.19 451 ALA A CA 1
ATOM 3609 C C . ALA A 1 451 ? -2.373 -31.703 19.562 1 92.19 451 ALA A C 1
ATOM 3611 O O . ALA A 1 451 ? -3.025 -32.719 19.797 1 92.19 451 ALA A O 1
ATOM 3612 N N . ALA A 1 452 ? -2.891 -30.594 19.344 1 85.12 452 ALA A N 1
ATOM 3613 C CA . ALA A 1 452 ? -4.336 -30.391 19.391 1 85.12 452 ALA A CA 1
ATOM 3614 C C . ALA A 1 452 ? -5 -30.781 18.078 1 85.12 452 ALA A C 1
ATOM 3616 O O . ALA A 1 452 ? -6.211 -30.609 17.906 1 85.12 452 ALA A O 1
ATOM 3617 N N . GLY A 1 453 ? -4.18 -31.188 17.047 1 81.88 453 GLY A N 1
ATOM 3618 C CA . GLY A 1 453 ? -4.707 -31.656 15.766 1 81.88 453 GLY A CA 1
ATOM 3619 C C . GLY A 1 453 ? -4.93 -30.531 14.773 1 81.88 453 GLY A C 1
ATOM 3620 O O . GLY A 1 453 ? -5.617 -30.719 13.766 1 81.88 453 GLY A O 1
ATOM 3621 N N . LYS A 1 454 ? -4.352 -29.406 15.102 1 79.25 454 LYS A N 1
ATOM 3622 C CA . LYS A 1 454 ? -4.52 -28.266 14.211 1 79.25 454 LYS A CA 1
ATOM 3623 C C . LYS A 1 454 ? -3.404 -28.203 13.164 1 79.25 454 LYS A C 1
ATOM 3625 O O . LYS A 1 454 ? -2.295 -28.688 13.414 1 79.25 454 LYS A O 1
ATOM 3630 N N . ARG A 1 455 ? -3.83 -27.719 11.992 1 79.88 455 ARG A N 1
ATOM 3631 C CA . ARG A 1 455 ? -2.809 -27.438 10.992 1 79.88 455 ARG A CA 1
ATOM 3632 C C . ARG A 1 455 ? -2.016 -26.188 11.344 1 79.88 455 ARG A C 1
ATOM 3634 O O . ARG A 1 455 ? -2.596 -25.156 11.688 1 79.88 455 ARG A O 1
ATOM 3641 N N . ALA A 1 456 ? -0.72 -26.344 11.43 1 88.88 456 ALA A N 1
ATOM 3642 C CA . ALA A 1 456 ? 0.15 -25.219 11.773 1 88.88 456 ALA A CA 1
ATOM 3643 C C . ALA A 1 456 ? 1.292 -25.078 10.766 1 88.88 456 ALA A C 1
ATOM 3645 O O . ALA A 1 456 ? 1.881 -26.078 10.352 1 88.88 456 ALA A O 1
ATOM 3646 N N . PRO A 1 457 ? 1.57 -23.844 10.367 1 92.81 457 PRO A N 1
ATOM 3647 C CA . PRO A 1 457 ? 2.689 -23.609 9.453 1 92.81 457 PRO A CA 1
ATOM 3648 C C . PRO A 1 457 ? 4.016 -24.156 9.992 1 92.81 457 PRO A C 1
ATOM 3650 O O . PRO A 1 457 ? 4.223 -24.188 11.203 1 92.81 457 PRO A O 1
ATOM 3653 N N . GLU A 1 458 ? 4.855 -24.578 9.102 1 95.69 458 GLU A N 1
ATOM 3654 C CA . GLU A 1 458 ? 6.191 -25.047 9.484 1 95.69 458 GLU A CA 1
ATOM 3655 C C . GLU A 1 458 ? 7.043 -23.875 9.992 1 95.69 458 GLU A C 1
ATOM 3657 O O . GLU A 1 458 ? 6.996 -22.781 9.438 1 95.69 458 GLU A O 1
ATOM 3662 N N . ILE A 1 459 ? 7.668 -24.109 11.125 1 97.5 459 ILE A N 1
ATOM 3663 C CA . ILE A 1 459 ? 8.664 -23.156 11.594 1 97.5 459 ILE A CA 1
ATOM 3664 C C . ILE A 1 459 ? 10.062 -23.609 11.164 1 97.5 459 ILE A C 1
ATOM 3666 O O . ILE A 1 459 ? 10.453 -24.75 11.43 1 97.5 459 ILE A O 1
ATOM 3670 N N . PHE A 1 460 ? 10.734 -22.812 10.461 1 98 460 PHE A N 1
ATOM 3671 C CA . PHE A 1 460 ? 12.086 -23.109 9.984 1 98 460 PHE A CA 1
ATOM 3672 C C . PHE A 1 460 ? 13.07 -22.062 10.484 1 98 460 PHE A C 1
ATOM 3674 O O . PHE A 1 460 ? 12.961 -20.875 10.141 1 98 460 PHE A O 1
ATOM 3681 N N . VAL A 1 461 ? 14.07 -22.469 11.25 1 97.94 461 VAL A N 1
ATOM 3682 C CA . VAL A 1 461 ? 14.961 -21.516 11.914 1 97.94 461 VAL A CA 1
ATOM 3683 C C . VAL A 1 461 ? 16.344 -21.547 11.25 1 97.94 461 VAL A C 1
ATOM 3685 O O . VAL A 1 461 ? 16.891 -22.625 11.023 1 97.94 461 VAL A O 1
ATOM 3688 N N . VAL A 1 462 ? 16.859 -20.422 10.914 1 97.88 462 VAL A N 1
ATOM 3689 C CA . VAL A 1 462 ? 18.203 -20.188 10.383 1 97.88 462 VAL A CA 1
ATOM 3690 C C . VAL A 1 462 ? 18.984 -19.281 11.328 1 97.88 462 VAL A C 1
ATOM 3692 O O . VAL A 1 462 ? 18.469 -18.25 11.766 1 97.88 462 VAL A O 1
ATOM 3695 N N . ASP A 1 463 ? 20.172 -19.625 11.648 1 97.12 463 ASP A N 1
ATOM 3696 C CA . ASP A 1 463 ? 20.984 -18.781 12.523 1 97.12 463 ASP A CA 1
ATOM 3697 C C . ASP A 1 463 ? 21.75 -17.734 11.727 1 97.12 463 ASP A C 1
ATOM 3699 O O . ASP A 1 463 ? 22.766 -18.062 11.086 1 97.12 463 ASP A O 1
ATOM 3703 N N . GLY A 1 464 ? 21.297 -16.547 11.805 1 96.69 464 GLY A N 1
ATOM 3704 C CA . GLY A 1 464 ? 21.922 -15.477 11.039 1 96.69 464 GLY A CA 1
ATOM 3705 C C . GLY A 1 464 ? 22.922 -14.672 11.844 1 96.69 464 GLY A C 1
ATOM 3706 O O . GLY A 1 464 ? 23.391 -13.625 11.391 1 96.69 464 GLY A O 1
ATOM 3707 N N . ARG A 1 465 ? 23.297 -15.117 13.133 1 94.12 465 ARG A N 1
ATOM 3708 C CA . ARG A 1 465 ? 24.281 -14.414 13.969 1 94.12 465 ARG A CA 1
ATOM 3709 C C . ARG A 1 465 ? 25.703 -14.688 13.5 1 94.12 465 ARG A C 1
ATOM 3711 O O . ARG A 1 465 ? 25.969 -15.719 12.883 1 94.12 465 ARG A O 1
ATOM 3718 N N . VAL A 1 466 ? 26.438 -13.594 13.68 1 89.06 466 VAL A N 1
ATOM 3719 C CA . VAL A 1 466 ? 27.844 -13.719 13.312 1 89.06 466 VAL A CA 1
ATOM 3720 C C . VAL A 1 466 ? 28.688 -13.883 14.578 1 89.06 466 VAL A C 1
ATOM 3722 O O . VAL A 1 466 ? 28.578 -13.086 15.508 1 89.06 466 VAL A O 1
ATOM 3725 N N . PHE A 1 467 ? 29.344 -15.047 14.727 1 76.88 467 PHE A N 1
ATOM 3726 C CA . PHE A 1 467 ? 30.203 -15.312 15.875 1 76.88 467 PHE A CA 1
ATOM 3727 C C . PHE A 1 467 ? 31.672 -15.062 15.523 1 76.88 467 PHE A C 1
ATOM 3729 O O . PHE A 1 467 ? 32.062 -15.234 14.375 1 76.88 467 PHE A O 1
ATOM 3736 N N . PRO A 1 468 ? 32.312 -14.32 16.484 1 65.44 468 PRO A N 1
ATOM 3737 C CA . PRO A 1 468 ? 33.75 -14.164 16.266 1 65.44 468 PRO A CA 1
ATOM 3738 C C . PRO A 1 468 ? 34.438 -15.492 15.984 1 65.44 468 PRO A C 1
ATOM 3740 O O . PRO A 1 468 ? 34 -16.547 16.438 1 65.44 468 PRO A O 1
ATOM 3743 N N . SER A 1 469 ? 35.281 -15.648 15 1 54.5 469 SER A N 1
ATOM 3744 C CA . SER A 1 469 ? 36.062 -16.844 14.68 1 54.5 469 SER A CA 1
ATOM 3745 C C . SER A 1 469 ? 36.719 -17.422 15.93 1 54.5 469 SER A C 1
ATOM 3747 O O . SER A 1 469 ? 37 -16.703 16.891 1 54.5 469 SER A O 1
ATOM 3749 N N . ALA A 1 470 ? 36.656 -18.891 16.078 1 49.44 470 ALA A N 1
ATOM 3750 C CA . ALA A 1 470 ? 37.312 -19.656 17.141 1 49.44 470 ALA A CA 1
ATOM 3751 C C . ALA A 1 470 ? 38.75 -19.172 17.375 1 49.44 470 ALA A C 1
ATOM 3753 O O . ALA A 1 470 ? 39.25 -19.203 18.5 1 49.44 470 ALA A O 1
ATOM 3754 N N . SER A 1 471 ? 39.438 -18.922 16.5 1 39.38 471 SER A N 1
ATOM 3755 C CA . SER A 1 471 ? 40.812 -18.578 16.844 1 39.38 471 SER A CA 1
ATOM 3756 C C . SER A 1 471 ? 40.875 -17.359 17.75 1 39.38 471 SER A C 1
ATOM 3758 O O . SER A 1 471 ? 41.906 -17.047 18.328 1 39.38 471 SER A O 1
ATOM 3760 N N . LYS A 1 472 ? 40 -16.484 17.766 1 42.22 472 LYS A N 1
ATOM 3761 C CA . LYS A 1 472 ? 40.125 -15.352 18.688 1 42.22 472 LYS A CA 1
ATOM 3762 C C . LYS A 1 472 ? 39.531 -15.68 20.047 1 42.22 472 LYS A C 1
ATOM 3764 O O . LYS A 1 472 ? 39.531 -14.836 20.953 1 42.22 472 LYS A O 1
ATOM 3769 N N . MET A 1 473 ? 38.688 -16.531 20.203 1 38.88 473 MET A N 1
ATOM 3770 C CA . MET A 1 473 ? 38.312 -16.906 21.547 1 38.88 473 MET A CA 1
ATOM 3771 C C . MET A 1 473 ? 39.469 -17.594 22.281 1 38.88 473 MET A C 1
ATOM 3773 O O . MET A 1 473 ? 39.312 -18.109 23.391 1 38.88 473 MET A O 1
ATOM 3777 N N . LYS A 1 474 ? 40.656 -17.562 21.844 1 30.19 474 LYS A N 1
ATOM 3778 C CA . LYS A 1 474 ? 41.688 -17.922 22.812 1 30.19 474 LYS A CA 1
ATOM 3779 C C . LYS A 1 474 ? 42.062 -16.734 23.688 1 30.19 474 LYS A C 1
ATOM 3781 O O . LYS A 1 474 ? 42.219 -15.625 23.188 1 30.19 474 LYS A O 1
ATOM 3786 N N . MET B 1 1 ? -11.203 -20.234 -4.023 1 75 1 MET B N 1
ATOM 3787 C CA . MET B 1 1 ? -12.117 -19.109 -3.945 1 75 1 MET B CA 1
ATOM 3788 C C . MET B 1 1 ? -12.352 -18.688 -2.496 1 75 1 MET B C 1
ATOM 3790 O O . MET B 1 1 ? -12.305 -19.531 -1.595 1 75 1 MET B O 1
ATOM 3794 N N . PRO B 1 2 ? -12.539 -17.359 -2.344 1 81.31 2 PRO B N 1
ATOM 3795 C CA . PRO B 1 2 ? -12.836 -16.891 -0.989 1 81.31 2 PRO B CA 1
ATOM 3796 C C . PRO B 1 2 ? -14.117 -17.5 -0.417 1 81.31 2 PRO B C 1
ATOM 3798 O O . PRO B 1 2 ? -15 -17.906 -1.173 1 81.31 2 PRO B O 1
ATOM 3801 N N . ARG B 1 3 ? -14.18 -17.656 0.891 1 83.62 3 ARG B N 1
ATOM 3802 C CA . ARG B 1 3 ? -15.352 -18.203 1.57 1 83.62 3 ARG B CA 1
ATOM 3803 C C . ARG B 1 3 ? -16.047 -17.125 2.4 1 83.62 3 ARG B C 1
ATOM 3805 O O . ARG B 1 3 ? -15.391 -16.281 3.021 1 83.62 3 ARG B O 1
ATOM 3812 N N . ARG B 1 4 ? -17.328 -17.234 2.365 1 89 4 ARG B N 1
ATOM 3813 C CA . ARG B 1 4 ? -18.141 -16.344 3.189 1 89 4 ARG B CA 1
ATOM 3814 C C . ARG B 1 4 ? -18.203 -16.828 4.633 1 89 4 ARG B C 1
ATOM 3816 O O . ARG B 1 4 ? -17.875 -17.984 4.914 1 89 4 ARG B O 1
ATOM 3823 N N . ILE B 1 5 ? -18.609 -15.977 5.484 1 88.81 5 ILE B N 1
ATOM 3824 C CA . ILE B 1 5 ? -18.719 -16.297 6.902 1 88.81 5 ILE B CA 1
ATOM 3825 C C . ILE B 1 5 ? -19.672 -17.484 7.09 1 88.81 5 ILE B C 1
ATOM 3827 O O . ILE B 1 5 ? -19.406 -18.375 7.883 1 88.81 5 ILE B O 1
ATOM 3831 N N . SER B 1 6 ? -20.766 -17.5 6.332 1 92.5 6 SER B N 1
ATOM 3832 C CA . SER B 1 6 ? -21.719 -18.609 6.422 1 92.5 6 SER B CA 1
ATOM 3833 C C . SER B 1 6 ? -21.062 -19.938 6.082 1 92.5 6 SER B C 1
ATOM 3835 O O . SER B 1 6 ? -21.297 -20.938 6.766 1 92.5 6 SER B O 1
ATOM 3837 N N . GLU B 1 7 ? -20.219 -19.875 5.055 1 89.88 7 GLU B N 1
ATOM 3838 C CA . GLU B 1 7 ? -19.531 -21.094 4.613 1 89.88 7 GLU B CA 1
ATOM 3839 C C . GLU B 1 7 ? -18.484 -21.531 5.629 1 89.88 7 GLU B C 1
ATOM 3841 O O . GLU B 1 7 ? -18.312 -22.719 5.879 1 89.88 7 GLU B O 1
ATOM 3846 N N . ILE B 1 8 ? -17.828 -20.656 6.207 1 85.38 8 ILE B N 1
ATOM 3847 C CA . ILE B 1 8 ? -16.734 -20.922 7.137 1 85.38 8 ILE B CA 1
ATOM 3848 C C . ILE B 1 8 ? -17.297 -21.547 8.414 1 85.38 8 ILE B C 1
ATOM 3850 O O . ILE B 1 8 ? -16.719 -22.5 8.953 1 85.38 8 ILE B O 1
ATOM 3854 N N . PHE B 1 9 ? -18.422 -21.094 8.828 1 90 9 PHE B N 1
ATOM 3855 C CA . PHE B 1 9 ? -18.984 -21.547 10.102 1 90 9 PHE B CA 1
ATOM 3856 C C . PHE B 1 9 ? -20.031 -22.625 9.875 1 90 9 PHE B C 1
ATOM 3858 O O . PHE B 1 9 ? -20.594 -23.172 10.828 1 90 9 PHE B O 1
ATOM 3865 N N . GLY B 1 10 ? -20.328 -22.922 8.672 1 91.06 10 GLY B N 1
ATOM 3866 C CA . GLY B 1 10 ? -21.234 -24.016 8.344 1 91.06 10 GLY B CA 1
ATOM 3867 C C . GLY B 1 10 ? -22.672 -23.703 8.68 1 91.06 10 GLY B C 1
ATOM 3868 O O . GLY B 1 10 ? -23.391 -24.562 9.211 1 91.06 10 GLY B O 1
ATOM 3869 N N . VAL B 1 11 ? -23.094 -22.516 8.539 1 94.75 11 VAL B N 1
ATOM 3870 C CA . VAL B 1 11 ? -24.469 -22.109 8.758 1 94.75 11 VAL B CA 1
ATOM 3871 C C . VAL B 1 11 ? -25.062 -21.562 7.457 1 94.75 11 VAL B C 1
ATOM 3873 O O . VAL B 1 11 ? -24.328 -21.266 6.508 1 94.75 11 VAL B O 1
ATOM 3876 N N . THR B 1 12 ? -26.359 -21.453 7.434 1 95.06 12 THR B N 1
ATOM 3877 C CA . THR B 1 12 ? -27.016 -20.938 6.227 1 95.06 12 THR B CA 1
ATOM 3878 C C . THR B 1 12 ? -26.969 -19.422 6.191 1 95.06 12 THR B C 1
ATOM 3880 O O . THR B 1 12 ? -26.859 -18.766 7.234 1 95.06 12 THR B O 1
ATOM 3883 N N . GLU B 1 13 ? -27.031 -18.906 5.023 1 93.69 13 GLU B N 1
ATOM 3884 C CA . GLU B 1 13 ? -27.094 -17.453 4.871 1 93.69 13 GLU B CA 1
ATOM 3885 C C . GLU B 1 13 ? -28.328 -16.875 5.562 1 93.69 13 GLU B C 1
ATOM 3887 O O . GLU B 1 13 ? -28.281 -15.781 6.125 1 93.69 13 GLU B O 1
ATOM 3892 N N . GLU B 1 14 ? -29.375 -17.578 5.484 1 94.88 14 GLU B N 1
ATOM 3893 C CA . GLU B 1 14 ? -30.625 -17.156 6.113 1 94.88 14 GLU B CA 1
ATOM 3894 C C . GLU B 1 14 ? -30.484 -17.078 7.629 1 94.88 14 GLU B C 1
ATOM 3896 O O . GLU B 1 14 ? -31.016 -16.172 8.258 1 94.88 14 GLU B O 1
ATOM 3901 N N . ASP B 1 15 ? -29.797 -18.031 8.18 1 96.12 15 ASP B N 1
ATOM 3902 C CA . ASP B 1 15 ? -29.547 -18.016 9.625 1 96.12 15 ASP B CA 1
ATOM 3903 C C . ASP B 1 15 ? -28.797 -16.766 10.039 1 96.12 15 ASP B C 1
ATOM 3905 O O . ASP B 1 15 ? -29.125 -16.141 11.047 1 96.12 15 ASP B O 1
ATOM 3909 N N . LEU B 1 16 ? -27.781 -16.438 9.305 1 94.75 16 LEU B N 1
ATOM 3910 C CA . LEU B 1 16 ? -27.016 -15.242 9.602 1 94.75 16 LEU B CA 1
ATOM 3911 C C . LEU B 1 16 ? -27.859 -13.992 9.438 1 94.75 16 LEU B C 1
ATOM 3913 O O . LEU B 1 16 ? -27.766 -13.062 10.242 1 94.75 16 LEU B O 1
ATOM 3917 N N . ARG B 1 17 ? -28.641 -14.023 8.414 1 94.06 17 ARG B N 1
ATOM 3918 C CA . ARG B 1 17 ? -29.516 -12.891 8.148 1 94.06 17 ARG B CA 1
ATOM 3919 C C . ARG B 1 17 ? -30.5 -12.672 9.289 1 94.06 17 ARG B C 1
ATOM 3921 O O . ARG B 1 17 ? -30.781 -11.539 9.672 1 94.06 17 ARG B O 1
ATOM 3928 N N . ARG B 1 18 ? -31.031 -13.711 9.797 1 95.06 18 ARG B N 1
ATOM 3929 C CA . ARG B 1 18 ? -31.984 -13.633 10.906 1 95.06 18 ARG B CA 1
ATOM 3930 C C . ARG B 1 18 ? -31.328 -13.008 12.141 1 95.06 18 ARG B C 1
ATOM 3932 O O . ARG B 1 18 ? -31.984 -12.305 12.906 1 95.06 18 ARG B O 1
ATOM 3939 N N . GLU B 1 19 ? -30.047 -13.328 12.273 1 95.94 19 GLU B N 1
ATOM 3940 C CA . GLU B 1 19 ? -29.328 -12.781 13.414 1 95.94 19 GLU B CA 1
ATOM 3941 C C . GLU B 1 19 ? -28.75 -11.406 13.094 1 95.94 19 GLU B C 1
ATOM 3943 O O . GLU B 1 19 ? -28.172 -10.758 13.961 1 95.94 19 GLU B O 1
ATOM 3948 N N . GLY B 1 20 ? -28.844 -10.953 11.812 1 94.75 20 GLY B N 1
ATOM 3949 C CA . GLY B 1 20 ? -28.359 -9.641 11.391 1 94.75 20 GLY B CA 1
ATOM 3950 C C . GLY B 1 20 ? -26.859 -9.609 11.141 1 94.75 20 GLY B C 1
ATOM 3951 O O . GLY B 1 20 ? -26.266 -8.539 11.117 1 94.75 20 GLY B O 1
ATOM 3952 N N . VAL B 1 21 ? -26.25 -10.766 10.938 1 94.5 21 VAL B N 1
ATOM 3953 C CA . VAL B 1 21 ? -24.797 -10.867 10.812 1 94.5 21 VAL B CA 1
ATOM 3954 C C . VAL B 1 21 ? -24.375 -10.555 9.375 1 94.5 21 VAL B C 1
ATOM 3956 O O . VAL B 1 21 ? -25.031 -11 8.422 1 94.5 21 VAL B O 1
ATOM 3959 N N . PHE B 1 22 ? -23.328 -9.742 9.273 1 92.88 22 PHE B N 1
ATOM 3960 C CA . PHE B 1 22 ? -22.719 -9.477 7.98 1 92.88 22 PHE B CA 1
ATOM 3961 C C . PHE B 1 22 ? -22 -10.719 7.453 1 92.88 22 PHE B C 1
ATOM 3963 O O . PHE B 1 22 ? -21.062 -11.211 8.07 1 92.88 22 PHE B O 1
ATOM 3970 N N . ASN B 1 23 ? -22.516 -11.141 6.336 1 91.69 23 ASN B N 1
ATOM 3971 C CA . ASN B 1 23 ? -21.953 -12.352 5.738 1 91.69 23 ASN B CA 1
ATOM 3972 C C . ASN B 1 23 ? -20.859 -12.023 4.727 1 91.69 23 ASN B C 1
ATOM 3974 O O . ASN B 1 23 ? -20.984 -12.359 3.549 1 91.69 23 ASN B O 1
ATOM 3978 N N . GLY B 1 24 ? -19.812 -11.383 5.262 1 88.75 24 GLY B N 1
ATOM 3979 C CA . GLY B 1 24 ? -18.688 -10.992 4.414 1 88.75 24 GLY B CA 1
ATOM 3980 C C . GLY B 1 24 ? -17.656 -12.094 4.25 1 88.75 24 GLY B C 1
ATOM 3981 O O . GLY B 1 24 ? -17.984 -13.281 4.367 1 88.75 24 GLY B O 1
ATOM 3982 N N . PHE B 1 25 ? -16.516 -11.68 3.746 1 83.62 25 PHE B N 1
ATOM 3983 C CA . PHE B 1 25 ? -15.391 -12.594 3.541 1 83.62 25 PHE B CA 1
ATOM 3984 C C . PHE B 1 25 ? -14.414 -12.516 4.703 1 83.62 25 PHE B C 1
ATOM 3986 O O . PHE B 1 25 ? -14.227 -11.453 5.293 1 83.62 25 PHE B O 1
ATOM 3993 N N . ILE B 1 26 ? -13.859 -13.586 5.012 1 72.38 26 ILE B N 1
ATOM 3994 C CA . ILE B 1 26 ? -12.828 -13.555 6.043 1 72.38 26 ILE B CA 1
ATOM 3995 C C . ILE B 1 26 ? -11.453 -13.375 5.395 1 72.38 26 ILE B C 1
ATOM 3997 O O . ILE B 1 26 ? -10.586 -12.688 5.945 1 72.38 26 ILE B O 1
ATOM 4001 N N . ASP B 1 27 ? -11.344 -13.922 4.172 1 73.5 27 ASP B N 1
ATOM 4002 C CA . ASP B 1 27 ? -10.023 -13.984 3.553 1 73.5 27 ASP B CA 1
ATOM 4003 C C . ASP B 1 27 ? -9.844 -12.867 2.527 1 73.5 27 ASP B C 1
ATOM 4005 O O . ASP B 1 27 ? -8.789 -12.75 1.909 1 73.5 27 ASP B O 1
ATOM 4009 N N . LEU B 1 28 ? -10.875 -12.086 2.357 1 77.94 28 LEU B N 1
ATOM 4010 C CA . LEU B 1 28 ? -10.852 -10.977 1.416 1 77.94 28 LEU B CA 1
ATOM 4011 C C . LEU B 1 28 ? -11.398 -9.703 2.059 1 77.94 28 LEU B C 1
ATOM 4013 O O . LEU B 1 28 ? -12.391 -9.758 2.793 1 77.94 28 LEU B O 1
ATOM 4017 N N . ASP B 1 29 ? -10.727 -8.633 1.867 1 71.5 29 ASP B N 1
ATOM 4018 C CA . ASP B 1 29 ? -11.203 -7.363 2.416 1 71.5 29 ASP B CA 1
ATOM 4019 C C . ASP B 1 29 ? -12.438 -6.867 1.664 1 71.5 29 ASP B C 1
ATOM 4021 O O . ASP B 1 29 ? -12.484 -6.922 0.434 1 71.5 29 ASP B O 1
ATOM 4025 N N . SER B 1 30 ? -13.453 -6.715 2.512 1 74.81 30 SER B N 1
ATOM 4026 C CA . SER B 1 30 ? -14.602 -6.02 1.939 1 74.81 30 SER B CA 1
ATOM 4027 C C . SER B 1 30 ? -14.562 -4.527 2.26 1 74.81 30 SER B C 1
ATOM 4029 O O . SER B 1 30 ? -14.125 -4.133 3.342 1 74.81 30 SER B O 1
ATOM 4031 N N . LYS B 1 31 ? -14.766 -3.717 1.365 1 79.31 31 LYS B N 1
ATOM 4032 C CA . LYS B 1 31 ? -14.641 -2.27 1.517 1 79.31 31 LYS B CA 1
ATOM 4033 C C . LYS B 1 31 ? -15.859 -1.685 2.225 1 79.31 31 LYS B C 1
ATOM 4035 O O . LYS B 1 31 ? -16.531 -0.805 1.684 1 79.31 31 LYS B O 1
ATOM 4040 N N . PHE B 1 32 ? -16.141 -2.27 3.469 1 85.56 32 PHE B N 1
ATOM 4041 C CA . PHE B 1 32 ? -17.188 -1.713 4.332 1 85.56 32 PHE B CA 1
ATOM 4042 C C . PHE B 1 32 ? -16.562 -1.133 5.602 1 85.56 32 PHE B C 1
ATOM 4044 O O . PHE B 1 32 ? -15.445 -1.484 5.977 1 85.56 32 PHE B O 1
ATOM 4051 N N . TYR B 1 33 ? -17.328 -0.187 6.203 1 85.31 33 TYR B N 1
ATOM 4052 C CA . TYR B 1 33 ? -16.875 0.349 7.484 1 85.31 33 TYR B CA 1
ATOM 4053 C C . TYR B 1 33 ? -18.031 0.497 8.453 1 85.31 33 TYR B C 1
ATOM 4055 O O . TYR B 1 33 ? -19.188 0.59 8.039 1 85.31 33 TYR B O 1
ATOM 4063 N N . VAL B 1 34 ? -17.734 0.441 9.672 1 89.69 34 VAL B N 1
ATOM 4064 C CA . VAL B 1 34 ? -18.734 0.692 10.711 1 89.69 34 VAL B CA 1
ATOM 4065 C C . VAL B 1 34 ? -19.031 2.189 10.797 1 89.69 34 VAL B C 1
ATOM 4067 O O . VAL B 1 34 ? -18.141 2.982 11.125 1 89.69 34 VAL B O 1
ATOM 4070 N N . ASP B 1 35 ? -20.219 2.529 10.508 1 88.81 35 ASP B N 1
ATOM 4071 C CA . ASP B 1 35 ? -20.672 3.92 10.516 1 88.81 35 ASP B CA 1
ATOM 4072 C C . ASP B 1 35 ? -21.266 4.297 11.867 1 88.81 35 ASP B C 1
ATOM 4074 O O . ASP B 1 35 ? -22.359 3.818 12.219 1 88.81 35 ASP B O 1
ATOM 4078 N N . PRO B 1 36 ? -20.641 5.199 12.555 1 91.81 36 PRO B N 1
ATOM 4079 C CA . PRO B 1 36 ? -21.172 5.578 13.859 1 91.81 36 PRO B CA 1
ATOM 4080 C C . PRO B 1 36 ? -22.594 6.152 13.773 1 91.81 36 PRO B C 1
ATOM 4082 O O . PRO B 1 36 ? -23.375 6.031 14.719 1 91.81 36 PRO B O 1
ATOM 4085 N N . HIS B 1 37 ? -22.938 6.754 12.703 1 89.31 37 HIS B N 1
ATOM 4086 C CA . HIS B 1 37 ? -24.25 7.336 12.516 1 89.31 37 HIS B CA 1
ATOM 4087 C C . HIS B 1 37 ? -25.344 6.266 12.555 1 89.31 37 HIS B C 1
ATOM 4089 O O . HIS B 1 37 ? -26.469 6.535 12.961 1 89.31 37 HIS B O 1
ATOM 4095 N N . LEU B 1 38 ? -25 5.125 12.164 1 92.38 38 LEU B N 1
ATOM 4096 C CA . LEU B 1 38 ? -25.969 4.031 12.078 1 92.38 38 LEU B CA 1
ATOM 4097 C C . LEU B 1 38 ? -26.188 3.4 13.453 1 92.38 38 LEU B C 1
ATOM 4099 O O . LEU B 1 38 ? -27.156 2.664 13.648 1 92.38 38 LEU B O 1
ATOM 4103 N N . LEU B 1 39 ? -25.297 3.67 14.383 1 93.56 39 LEU B N 1
ATOM 4104 C CA . LEU B 1 39 ? -25.453 3.154 15.734 1 93.56 39 LEU B CA 1
ATOM 4105 C C . LEU B 1 39 ? -26.703 3.732 16.391 1 93.56 39 LEU B C 1
ATOM 4107 O O . LEU B 1 39 ? -27.281 3.113 17.297 1 93.56 39 LEU B O 1
ATOM 4111 N N . ARG B 1 40 ? -27.141 4.859 15.906 1 89.88 40 ARG B N 1
ATOM 4112 C CA . ARG B 1 40 ? -28.281 5.562 16.5 1 89.88 40 ARG B CA 1
ATOM 4113 C C . ARG B 1 40 ? -29.578 4.785 16.266 1 89.88 40 ARG B C 1
ATOM 4115 O O . ARG B 1 40 ? -30.484 4.832 17.109 1 89.88 40 ARG B O 1
ATOM 4122 N N . SER B 1 41 ? -29.625 4.078 15.219 1 88.88 41 SER B N 1
ATOM 4123 C CA . SER B 1 41 ? -30.906 3.502 14.82 1 88.88 41 SER B CA 1
ATOM 4124 C C . SER B 1 41 ? -30.859 1.978 14.828 1 88.88 41 SER B C 1
ATOM 4126 O O . SER B 1 41 ? -31.812 1.315 14.438 1 88.88 41 SER B O 1
ATOM 4128 N N . THR B 1 42 ? -29.766 1.466 15.266 1 92.12 42 THR B N 1
ATOM 4129 C CA . THR B 1 42 ? -29.641 0.014 15.219 1 92.12 42 THR B CA 1
ATOM 4130 C C . THR B 1 42 ? -30.656 -0.651 16.141 1 92.12 42 THR B C 1
ATOM 4132 O O . THR B 1 42 ? -30.984 -0.106 17.203 1 92.12 42 THR B O 1
ATOM 4135 N N . LYS B 1 43 ? -31.188 -1.809 15.727 1 92.38 43 LYS B N 1
ATOM 4136 C CA . LYS B 1 43 ? -32.156 -2.561 16.5 1 92.38 43 LYS B CA 1
ATOM 4137 C C . LYS B 1 43 ? -31.516 -3.756 17.203 1 92.38 43 LYS B C 1
ATOM 4139 O O . LYS B 1 43 ? -32.188 -4.527 17.875 1 92.38 43 LYS B O 1
ATOM 4144 N N . ILE B 1 44 ? -30.25 -3.918 17.062 1 95 44 ILE B N 1
ATOM 4145 C CA . ILE B 1 44 ? -29.531 -4.992 17.734 1 95 44 ILE B CA 1
ATOM 4146 C C . ILE B 1 44 ? -29.484 -4.73 19.234 1 95 44 ILE B C 1
ATOM 4148 O O . ILE B 1 44 ? -28.969 -3.705 19.672 1 95 44 ILE B O 1
ATOM 4152 N N . PRO B 1 45 ? -29.938 -5.664 19.984 1 95.62 45 PRO B N 1
ATOM 4153 C CA . PRO B 1 45 ? -30.094 -5.418 21.422 1 95.62 45 PRO B CA 1
ATOM 4154 C C . PRO B 1 45 ? -28.766 -5.082 22.109 1 95.62 45 PRO B C 1
ATOM 4156 O O . PRO B 1 45 ? -28.703 -4.184 22.953 1 95.62 45 PRO B O 1
ATOM 4159 N N . GLU B 1 46 ? -27.75 -5.812 21.781 1 96.5 46 GLU B N 1
ATOM 4160 C CA . GLU B 1 46 ? -26.453 -5.633 22.438 1 96.5 46 GLU B CA 1
ATOM 4161 C C . GLU B 1 46 ? -25.859 -4.262 22.109 1 96.5 46 GLU B C 1
ATOM 4163 O O . GLU B 1 46 ? -24.938 -3.803 22.797 1 96.5 46 GLU B O 1
ATOM 4168 N N . LEU B 1 47 ? -26.359 -3.547 21.031 1 96.5 47 LEU B N 1
ATOM 4169 C CA . LEU B 1 47 ? -25.781 -2.281 20.594 1 96.5 47 LEU B CA 1
ATOM 4170 C C . LEU B 1 47 ? -26.703 -1.117 20.922 1 96.5 47 LEU B C 1
ATOM 4172 O O . LEU B 1 47 ? -26.516 -0.007 20.422 1 96.5 47 LEU B O 1
ATOM 4176 N N . GLU B 1 48 ? -27.641 -1.3 21.75 1 94.62 48 GLU B N 1
ATOM 4177 C CA . GLU B 1 48 ? -28.641 -0.29 22.062 1 94.62 48 GLU B CA 1
ATOM 4178 C C . GLU B 1 48 ? -28 0.966 22.641 1 94.62 48 GLU B C 1
ATOM 4180 O O . GLU B 1 48 ? -28.422 2.084 22.328 1 94.62 48 GLU B O 1
ATOM 4185 N N . ASN B 1 49 ? -26.984 0.796 23.469 1 94.56 49 ASN B N 1
ATOM 4186 C CA . ASN B 1 49 ? -26.359 1.93 24.141 1 94.56 49 ASN B CA 1
ATOM 4187 C C . ASN B 1 49 ? -25.031 2.303 23.484 1 94.56 49 ASN B C 1
ATOM 4189 O O . ASN B 1 49 ? -24.266 3.08 24.047 1 94.56 49 ASN B O 1
ATOM 4193 N N . SER B 1 50 ? -24.766 1.679 22.391 1 96 50 SER B N 1
ATOM 4194 C CA . SER B 1 50 ? -23.453 1.879 21.766 1 96 50 SER B CA 1
ATOM 4195 C C . SER B 1 50 ? -23.266 3.328 21.328 1 96 50 SER B C 1
ATOM 4197 O O . SER B 1 50 ? -22.188 3.895 21.484 1 96 50 SER B O 1
ATOM 4199 N N . TYR B 1 51 ? -24.328 3.924 20.781 1 95 51 TYR B N 1
ATOM 4200 C CA . TYR B 1 51 ? -24.203 5.312 20.359 1 95 51 TYR B CA 1
ATOM 4201 C C . TYR B 1 51 ? -24 6.234 21.547 1 95 51 TYR B C 1
ATOM 4203 O O . TYR B 1 51 ? -23.219 7.191 21.469 1 95 51 TYR B O 1
ATOM 4211 N N . LEU B 1 52 ? -24.703 5.984 22.609 1 94.88 52 LEU B N 1
ATOM 4212 C CA . LEU B 1 52 ? -24.5 6.77 23.828 1 94.88 52 LEU B CA 1
ATOM 4213 C C . LEU B 1 52 ? -23.062 6.66 24.312 1 94.88 52 LEU B C 1
ATOM 4215 O O . LEU B 1 52 ? -22.469 7.652 24.75 1 94.88 52 LEU B O 1
ATOM 4219 N N . SER B 1 53 ? -22.547 5.461 24.281 1 95.19 53 SER B N 1
ATOM 4220 C CA . SER B 1 53 ? -21.156 5.258 24.656 1 95.19 53 SER B CA 1
ATOM 4221 C C . SER B 1 53 ? -20.219 6.07 23.766 1 95.19 53 SER B C 1
ATOM 4223 O O . SER B 1 53 ? -19.25 6.656 24.25 1 95.19 53 SER B O 1
ATOM 4225 N N . PHE B 1 54 ? -20.531 6.062 22.531 1 94.62 54 PHE B N 1
ATOM 4226 C CA . PHE B 1 54 ? -19.766 6.828 21.547 1 94.62 54 PHE B CA 1
ATOM 4227 C C . PHE B 1 54 ? -19.812 8.32 21.875 1 94.62 54 PHE B C 1
ATOM 4229 O O . PHE B 1 54 ? -18.781 8.977 21.953 1 94.62 54 PHE B O 1
ATOM 4236 N N . LYS B 1 55 ? -20.984 8.805 22.141 1 94.31 55 LYS B N 1
ATOM 4237 C CA . LYS B 1 55 ? -21.172 10.219 22.453 1 94.31 55 LYS B CA 1
ATOM 4238 C C . LYS B 1 55 ? -20.484 10.586 23.766 1 94.31 55 LYS B C 1
ATOM 4240 O O . LYS B 1 55 ? -19.859 11.648 23.859 1 94.31 55 LYS B O 1
ATOM 4245 N N . THR B 1 56 ? -20.641 9.734 24.703 1 96 56 THR B N 1
ATOM 4246 C CA . THR B 1 56 ? -20.047 9.992 26.016 1 96 56 THR B CA 1
ATOM 4247 C C . THR B 1 56 ? -18.531 10.094 25.922 1 96 56 THR B C 1
ATOM 4249 O O . THR B 1 56 ? -17.922 10.969 26.531 1 96 56 THR B O 1
ATOM 4252 N N . HIS B 1 57 ? -17.969 9.188 25.172 1 96.69 57 HIS B N 1
ATOM 4253 C CA . HIS B 1 57 ? -16.516 9.195 24.984 1 96.69 57 HIS B CA 1
ATOM 4254 C C . HIS B 1 57 ? -16.047 10.531 24.438 1 96.69 57 HIS B C 1
ATOM 4256 O O . HIS B 1 57 ? -15.102 11.125 24.953 1 96.69 57 HIS B O 1
ATOM 4262 N N . PHE B 1 58 ? -16.703 11.047 23.453 1 96.75 58 PHE B N 1
ATOM 4263 C CA . PHE B 1 58 ? -16.25 12.258 22.781 1 96.75 58 PHE B CA 1
ATOM 4264 C C . PHE B 1 58 ? -16.656 13.5 23.562 1 96.75 58 PHE B C 1
ATOM 4266 O O . PHE B 1 58 ? -15.969 14.523 23.5 1 96.75 58 PHE B O 1
ATOM 4273 N N . THR B 1 59 ? -17.766 13.375 24.328 1 96.88 59 THR B N 1
ATOM 4274 C CA . THR B 1 59 ? -18.094 14.469 25.234 1 96.88 59 THR B CA 1
ATOM 4275 C C . THR B 1 59 ? -17 14.688 26.25 1 96.88 59 THR B C 1
ATOM 4277 O O . THR B 1 59 ? -16.641 15.828 26.562 1 96.88 59 THR B O 1
ATOM 4280 N N . LYS B 1 60 ? -16.469 13.625 26.703 1 97.12 60 LYS B N 1
ATOM 4281 C CA . LYS B 1 60 ? -15.359 13.727 27.641 1 97.12 60 LYS B CA 1
ATOM 4282 C C . LYS B 1 60 ? -14.156 14.414 27 1 97.12 60 LYS B C 1
ATOM 4284 O O . LYS B 1 60 ? -13.492 15.234 27.625 1 97.12 60 LYS B O 1
ATOM 4289 N N . ILE B 1 61 ? -13.914 14.086 25.797 1 97.19 61 ILE B N 1
ATOM 4290 C CA . ILE B 1 61 ? -12.797 14.664 25.062 1 97.19 61 ILE B CA 1
ATOM 4291 C C . ILE B 1 61 ? -13.031 16.156 24.859 1 97.19 61 ILE B C 1
ATOM 4293 O O . ILE B 1 61 ? -12.109 16.969 25.031 1 97.19 61 ILE B O 1
ATOM 4297 N N . ILE B 1 62 ? -14.25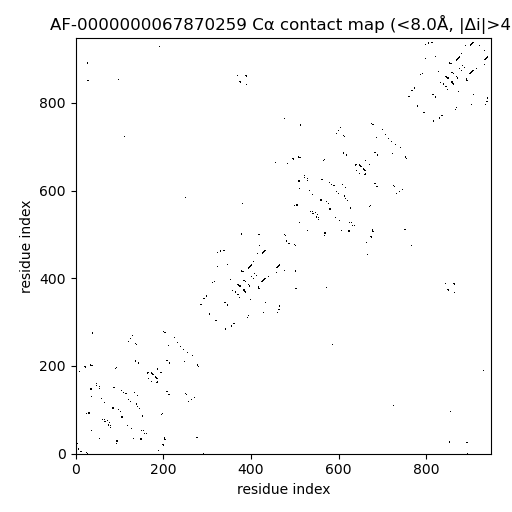 16.516 24.531 1 96.69 62 ILE B N 1
ATOM 4298 C CA . ILE B 1 62 ? -14.594 17.922 24.312 1 96.69 62 ILE B CA 1
ATOM 4299 C C . ILE B 1 62 ? -14.383 18.703 25.594 1 96.69 62 ILE B C 1
ATOM 4301 O O . ILE B 1 62 ? -13.812 19.797 25.578 1 96.69 62 ILE B O 1
ATOM 4305 N N . HIS B 1 63 ? -14.789 18.125 26.719 1 96.69 63 HIS B N 1
ATOM 4306 C CA . HIS B 1 63 ? -14.617 18.797 28 1 96.69 63 HIS B CA 1
ATOM 4307 C C . HIS B 1 63 ? -13.141 19.031 28.312 1 96.69 63 HIS B C 1
ATOM 4309 O O . HIS B 1 63 ? -12.766 20.094 28.797 1 96.69 63 HIS B O 1
ATOM 4315 N N . LEU B 1 64 ? -12.406 18.062 28 1 96.88 64 LEU B N 1
ATOM 4316 C CA . LEU B 1 64 ? -10.969 18.188 28.219 1 96.88 64 LEU B CA 1
ATOM 4317 C C . LEU B 1 64 ? -10.383 19.297 27.344 1 96.88 64 LEU B C 1
ATOM 4319 O O . LEU B 1 64 ? -9.57 20.094 27.812 1 96.88 64 LEU B O 1
ATOM 4323 N N . LEU B 1 65 ? -10.844 19.359 26.125 1 95.75 65 LEU B N 1
ATOM 4324 C CA . LEU B 1 65 ? -10.281 20.312 25.172 1 95.75 65 LEU B CA 1
ATOM 4325 C C . LEU B 1 65 ? -10.789 21.719 25.469 1 95.75 65 LEU B C 1
ATOM 4327 O O . LEU B 1 65 ? -10.094 22.703 25.188 1 95.75 65 LEU B O 1
ATOM 4331 N N . GLU B 1 66 ? -11.977 21.812 26.016 1 95.31 66 GLU B N 1
ATOM 4332 C CA . GLU B 1 66 ? -12.477 23.109 26.469 1 95.31 66 GLU B CA 1
ATOM 4333 C C . GLU B 1 66 ? -11.617 23.672 27.594 1 95.31 66 GLU B C 1
ATOM 4335 O O . GLU B 1 66 ? -11.445 24.891 27.688 1 95.31 66 GLU B O 1
ATOM 4340 N N . ALA B 1 67 ? -11.141 22.812 28.375 1 94 67 ALA B N 1
ATOM 4341 C CA . ALA B 1 67 ? -10.328 23.219 29.531 1 94 67 ALA B CA 1
ATOM 4342 C C . ALA B 1 67 ? -8.883 23.469 29.125 1 94 67 ALA B C 1
ATOM 4344 O O . ALA B 1 67 ? -8.094 24.016 29.906 1 94 67 ALA B O 1
ATOM 4345 N N . THR B 1 68 ? -8.578 23.078 27.938 1 91.38 68 THR B N 1
ATOM 4346 C CA . THR B 1 68 ? -7.215 23.219 27.422 1 91.38 68 THR B CA 1
ATOM 4347 C C . THR B 1 68 ? -6.883 24.688 27.172 1 91.38 68 THR B C 1
ATOM 4349 O O . THR B 1 68 ? -7.676 25.422 26.578 1 91.38 68 THR B O 1
ATOM 4352 N N . LYS B 1 69 ? -5.77 25.156 27.672 1 83.94 69 LYS B N 1
ATOM 4353 C CA . LYS B 1 69 ? -5.34 26.531 27.469 1 83.94 69 LYS B CA 1
ATOM 4354 C C . LYS B 1 69 ? -4.316 26.641 26.344 1 83.94 69 LYS B C 1
ATOM 4356 O O . LYS B 1 69 ? -4.32 27.609 25.594 1 83.94 69 LYS B O 1
ATOM 4361 N N . HIS B 1 70 ? -3.496 25.734 26.375 1 77.94 70 HIS B N 1
ATOM 4362 C CA . HIS B 1 70 ? -2.523 25.688 25.297 1 77.94 70 HIS B CA 1
ATOM 4363 C C . HIS B 1 70 ? -2.252 24.266 24.844 1 77.94 70 HIS B C 1
ATOM 4365 O O . HIS B 1 70 ? -2.508 23.312 25.594 1 77.94 70 HIS B O 1
ATOM 4371 N N . SER B 1 71 ? -1.808 24.219 23.656 1 72.25 71 SER B N 1
ATOM 4372 C CA . SER B 1 71 ? -1.49 22.906 23.109 1 72.25 71 SER B CA 1
ATOM 4373 C C . SER B 1 71 ? -0.436 22.203 23.953 1 72.25 71 SER B C 1
ATOM 4375 O O . SER B 1 71 ? 0.567 22.797 24.328 1 72.25 71 SER B O 1
ATOM 4377 N N . GLY B 1 72 ? -0.704 21 24.453 1 71.88 72 GLY B N 1
ATOM 4378 C CA . GLY B 1 72 ? 0.277 20.219 25.188 1 71.88 72 GLY B CA 1
ATOM 4379 C C . GLY B 1 72 ? 0.046 20.234 26.688 1 71.88 72 GLY B C 1
ATOM 4380 O O . GLY B 1 72 ? 0.71 19.5 27.422 1 71.88 72 GLY B O 1
ATOM 4381 N N . ASP B 1 73 ? -0.855 21.078 27.062 1 83.19 73 ASP B N 1
ATOM 4382 C CA . ASP B 1 73 ? -1.083 21.094 28.5 1 83.19 73 ASP B CA 1
ATOM 4383 C C . ASP B 1 73 ? -1.693 19.766 28.984 1 83.19 73 ASP B C 1
ATOM 4385 O O . ASP B 1 73 ? -1.82 18.828 28.203 1 83.19 73 ASP B O 1
ATOM 4389 N N . SER B 1 74 ? -1.902 19.672 30.234 1 88.12 74 SER B N 1
ATOM 4390 C CA . SER B 1 74 ? -2.33 18.406 30.828 1 88.12 74 SER B CA 1
ATOM 4391 C C . SER B 1 74 ? -3.662 17.938 30.25 1 88.12 74 SER B C 1
ATOM 4393 O O . SER B 1 74 ? -3.848 16.75 29.969 1 88.12 74 SER B O 1
ATOM 4395 N N . PHE B 1 75 ? -4.602 18.859 30.078 1 92.38 75 PHE B N 1
ATOM 4396 C CA . PHE B 1 75 ? -5.91 18.516 29.531 1 92.38 75 PHE B CA 1
ATOM 4397 C C . PHE B 1 75 ? -5.793 18.109 28.062 1 92.38 75 PHE B C 1
ATOM 4399 O O . PHE B 1 75 ? -6.441 17.156 27.641 1 92.38 75 PHE B O 1
ATOM 4406 N N . PHE B 1 76 ? -4.992 18.797 27.375 1 90.31 76 PHE B N 1
ATOM 4407 C CA . PHE B 1 76 ? -4.73 18.469 25.969 1 90.31 76 PHE B CA 1
ATOM 4408 C C . PHE B 1 76 ? -4.16 17.062 25.844 1 90.31 76 PHE B C 1
ATOM 4410 O O . PHE B 1 76 ? -4.621 16.266 25.016 1 90.31 76 PHE B O 1
ATOM 4417 N N . ARG B 1 77 ? -3.266 16.734 26.672 1 87.88 77 ARG B N 1
ATOM 4418 C CA . ARG B 1 77 ? -2.621 15.43 26.641 1 87.88 77 ARG B CA 1
ATOM 4419 C C . ARG B 1 77 ? -3.611 14.32 26.984 1 87.88 77 ARG B C 1
ATOM 4421 O O . ARG B 1 77 ? -3.557 13.234 26.422 1 87.88 77 ARG B O 1
ATOM 4428 N N . ALA B 1 78 ? -4.352 14.672 27.891 1 93.88 78 ALA B N 1
ATOM 4429 C CA . ALA B 1 78 ? -5.383 13.711 28.281 1 93.88 78 ALA B CA 1
ATOM 4430 C C . ALA B 1 78 ? -6.332 13.438 27.109 1 93.88 78 ALA B C 1
ATOM 4432 O O . ALA B 1 78 ? -6.711 12.289 26.859 1 93.88 78 ALA B O 1
ATOM 4433 N N . ALA B 1 79 ? -6.703 14.453 26.406 1 95.5 79 ALA B N 1
ATOM 4434 C CA . ALA B 1 79 ? -7.559 14.305 25.234 1 95.5 79 ALA B CA 1
ATOM 4435 C C . ALA B 1 79 ? -6.855 13.516 24.141 1 95.5 79 ALA B C 1
ATOM 4437 O O . ALA B 1 79 ? -7.457 12.633 23.516 1 95.5 79 ALA B O 1
ATOM 4438 N N . HIS B 1 80 ? -5.613 13.812 23.984 1 91.44 80 HIS B N 1
ATOM 4439 C CA . HIS B 1 80 ? -4.789 13.117 23 1 91.44 80 HIS B CA 1
ATOM 4440 C C . HIS B 1 80 ? -4.77 11.609 23.25 1 91.44 80 HIS B C 1
ATOM 4442 O O . HIS B 1 80 ? -4.977 10.812 22.344 1 91.44 80 HIS B O 1
ATOM 4448 N N . LYS B 1 81 ? -4.609 11.227 24.438 1 91.69 81 LYS B N 1
ATOM 4449 C CA . LYS B 1 81 ? -4.555 9.82 24.828 1 91.69 81 LYS B CA 1
ATOM 4450 C C . LYS B 1 81 ? -5.875 9.117 24.516 1 91.69 81 LYS B C 1
ATOM 4452 O O . LYS B 1 81 ? -5.891 7.957 24.109 1 91.69 81 LYS B O 1
ATOM 4457 N N . LYS B 1 82 ? -6.898 9.852 24.656 1 95.44 82 LYS B N 1
ATOM 4458 C CA . LYS B 1 82 ? -8.227 9.273 24.469 1 95.44 82 LYS B CA 1
ATOM 4459 C C . LYS B 1 82 ? -8.586 9.18 22.984 1 95.44 82 LYS B C 1
ATOM 4461 O O . LYS B 1 82 ? -9.57 8.531 22.625 1 95.44 82 LYS B O 1
ATOM 4466 N N . LEU B 1 83 ? -7.762 9.766 22.188 1 94.25 83 LEU B N 1
ATOM 4467 C CA . LEU B 1 83 ? -8.039 9.75 20.75 1 94.25 83 LEU B CA 1
ATOM 4468 C C . LEU B 1 83 ? -7.16 8.734 20.047 1 94.25 83 LEU B C 1
ATOM 4470 O O . LEU B 1 83 ? -7.168 8.656 18.812 1 94.25 83 LEU B O 1
ATOM 4474 N N . ILE B 1 84 ? -6.418 7.977 20.797 1 90 84 ILE B N 1
ATOM 4475 C CA . ILE B 1 84 ? -5.625 6.887 20.234 1 90 84 ILE B CA 1
ATOM 4476 C C . ILE B 1 84 ? -6.461 5.609 20.188 1 90 84 ILE B C 1
ATOM 4478 O O . ILE B 1 84 ? -6.945 5.141 21.219 1 90 84 ILE B O 1
ATOM 4482 N N . PHE B 1 85 ? -6.68 5.168 18.969 1 89.06 85 PHE B N 1
ATOM 4483 C CA . PHE B 1 85 ? -7.484 3.971 18.75 1 89.06 85 PHE B CA 1
ATOM 4484 C C . PHE B 1 85 ? -6.695 2.92 17.984 1 89.06 85 PHE B C 1
ATOM 4486 O O . PHE B 1 85 ? -6.797 2.838 16.75 1 89.06 85 PHE B O 1
ATOM 4493 N N . PRO B 1 86 ? -6.008 2.068 18.625 1 76.94 86 PRO B N 1
ATOM 4494 C CA . PRO B 1 86 ? -5.281 1.012 17.922 1 76.94 86 PRO B CA 1
ATOM 4495 C C . PRO B 1 86 ? -6.211 0.019 17.219 1 76.94 86 PRO B C 1
ATOM 4497 O O . PRO B 1 86 ? -7.383 -0.093 17.594 1 76.94 86 PRO B O 1
ATOM 4500 N N . GLU B 1 87 ? -5.648 -0.622 16.203 1 71 87 GLU B N 1
ATOM 4501 C CA . GLU B 1 87 ? -6.438 -1.631 15.508 1 71 87 GLU B CA 1
ATOM 4502 C C . GLU B 1 87 ? -6.695 -2.846 16.391 1 71 87 GLU B C 1
ATOM 4504 O O . GLU B 1 87 ? -5.809 -3.275 17.141 1 71 87 GLU B O 1
ATOM 4509 N N . LEU B 1 88 ? -7.953 -3.201 16.391 1 69.44 88 LEU B N 1
ATOM 4510 C CA . LEU B 1 88 ? -8.312 -4.367 17.188 1 69.44 88 LEU B CA 1
ATOM 4511 C C . LEU B 1 88 ? -8.172 -5.648 16.375 1 69.44 88 LEU B C 1
ATOM 4513 O O . LEU B 1 88 ? -8.586 -5.703 15.219 1 69.44 88 LEU B O 1
ATOM 4517 N N . PRO B 1 89 ? -7.539 -6.52 17.078 1 61.88 89 PRO B N 1
ATOM 4518 C CA . PRO B 1 89 ? -7.426 -7.812 16.406 1 61.88 89 PRO B CA 1
ATOM 4519 C C . PRO B 1 89 ? -8.773 -8.516 16.25 1 61.88 89 PRO B C 1
ATOM 4521 O O . PRO B 1 89 ? -9.75 -8.133 16.891 1 61.88 89 PRO B O 1
ATOM 4524 N N . PHE B 1 90 ? -9.117 -9.32 15.359 1 62.56 90 PHE B N 1
ATOM 4525 C CA . PHE B 1 90 ? -10.188 -10.305 15.211 1 62.56 90 PHE B CA 1
ATOM 4526 C C . PHE B 1 90 ? -11.375 -9.711 14.461 1 62.56 90 PHE B C 1
ATOM 4528 O O . PHE B 1 90 ? -12.406 -10.359 14.312 1 62.56 90 PHE B O 1
ATOM 4535 N N . VAL B 1 91 ? -11.242 -8.289 14.328 1 61.31 91 VAL B N 1
ATOM 4536 C CA . VAL B 1 91 ? -12.391 -7.738 13.617 1 61.31 91 VAL B CA 1
ATOM 4537 C C . VAL B 1 91 ? -12.211 -7.93 12.117 1 61.31 91 VAL B C 1
ATOM 4539 O O . VAL B 1 91 ? -11.172 -7.562 11.555 1 61.31 91 VAL B O 1
ATOM 4542 N N . SER B 1 92 ? -12.945 -8.898 11.578 1 56.97 92 SER B N 1
ATOM 4543 C CA . SER B 1 92 ? -12.852 -9.383 10.203 1 56.97 92 SER B CA 1
ATOM 4544 C C . SER B 1 92 ? -13.344 -8.328 9.211 1 56.97 92 SER B C 1
ATOM 4546 O O . SER B 1 92 ? -14.102 -8.633 8.289 1 56.97 92 SER B O 1
ATOM 4548 N N . LEU B 1 93 ? -13.57 -7.074 9.445 1 55.44 93 LEU B N 1
ATOM 4549 C CA . LEU B 1 93 ? -14.039 -6.207 8.375 1 55.44 93 LEU B CA 1
ATOM 4550 C C . LEU B 1 93 ? -12.906 -5.871 7.406 1 55.44 93 LEU B C 1
ATOM 4552 O O . LEU B 1 93 ? -13.148 -5.305 6.34 1 55.44 93 LEU B O 1
ATOM 4556 N N . GLY B 1 94 ? -11.844 -6.762 7.5 1 50.03 94 GLY B N 1
ATOM 4557 C CA . GLY B 1 94 ? -10.891 -6.848 6.406 1 50.03 94 GLY B CA 1
ATOM 4558 C C . GLY B 1 94 ? -10.016 -5.613 6.281 1 50.03 94 GLY B C 1
ATOM 4559 O O . GLY B 1 94 ? -9.43 -5.367 5.227 1 50.03 94 GLY B O 1
ATOM 4560 N N . TYR B 1 95 ? -10.227 -4.508 7.094 1 45.41 95 TYR B N 1
ATOM 4561 C CA . TYR B 1 95 ? -9.383 -3.395 6.676 1 45.41 95 TYR B CA 1
ATOM 4562 C C . TYR B 1 95 ? -7.914 -3.678 6.969 1 45.41 95 TYR B C 1
ATOM 4564 O O . TYR B 1 95 ? -7.312 -3.043 7.836 1 45.41 95 TYR B O 1
ATOM 4572 N N . SER B 1 96 ? -7.566 -4.984 6.922 1 42.25 96 SER B N 1
ATOM 4573 C CA . SER B 1 96 ? -6.176 -5.125 7.34 1 42.25 96 SER B CA 1
ATOM 4574 C C . SER B 1 96 ? -5.246 -4.289 6.465 1 42.25 96 SER B C 1
ATOM 4576 O O . SER B 1 96 ? -5.266 -4.406 5.238 1 42.25 96 SER B O 1
ATOM 4578 N N . THR B 1 97 ? -5.258 -2.936 6.609 1 39.25 97 THR B N 1
ATOM 4579 C CA . THR B 1 97 ? -4.223 -2.184 5.914 1 39.25 97 THR B CA 1
ATOM 4580 C C . THR B 1 97 ? -2.941 -3.002 5.801 1 39.25 97 THR B C 1
ATOM 4582 O O . THR B 1 97 ? -2.693 -3.893 6.617 1 39.25 97 THR B O 1
ATOM 4585 N N . GLU B 1 98 ? -2.494 -3.104 4.734 1 38 98 GLU B N 1
ATOM 4586 C CA . GLU B 1 98 ? -1.134 -3.523 4.41 1 38 98 GLU B CA 1
ATOM 4587 C C . GLU B 1 98 ? -0.157 -3.133 5.516 1 38 98 GLU B C 1
ATOM 4589 O O . GLU B 1 98 ? -0.117 -1.975 5.934 1 38 98 GLU B O 1
ATOM 4594 N N . GLY B 1 99 ? 0.471 -4.16 6.273 1 39.44 99 GLY B N 1
ATOM 4595 C CA . GLY B 1 99 ? 1.534 -4.113 7.266 1 39.44 99 GLY B CA 1
ATOM 4596 C C . GLY B 1 99 ? 1.021 -3.994 8.688 1 39.44 99 GLY B C 1
ATOM 4597 O O . GLY B 1 99 ? -0.107 -3.547 8.914 1 39.44 99 GLY B O 1
ATOM 4598 N N . ILE B 1 100 ? 1.148 -4.91 9.516 1 37 100 ILE B N 1
ATOM 4599 C CA . ILE B 1 100 ? 0.932 -4.883 10.953 1 37 100 ILE B CA 1
ATOM 4600 C C . ILE B 1 100 ? 0.829 -3.438 11.438 1 37 100 ILE B C 1
ATOM 4602 O O . ILE B 1 100 ? 0.297 -3.172 12.516 1 37 100 ILE B O 1
ATOM 4606 N N . SER B 1 101 ? 1.535 -2.641 10.766 1 37.5 101 SER B N 1
ATOM 4607 C CA . SER B 1 101 ? 1.5 -1.336 11.414 1 37.5 101 SER B CA 1
ATOM 4608 C C . SER B 1 101 ? 0.239 -0.565 11.039 1 37.5 101 SER B C 1
ATOM 4610 O O . SER B 1 101 ? 0.301 0.627 10.734 1 37.5 101 SER B O 1
ATOM 4612 N N . GLY B 1 102 ? -0.657 -1.039 10.164 1 46.91 102 GLY B N 1
ATOM 4613 C CA . GLY B 1 102 ? -1.897 -0.311 9.953 1 46.91 102 GLY B CA 1
ATOM 4614 C C . GLY B 1 102 ? -2.512 0.212 11.234 1 46.91 102 GLY B C 1
ATOM 4615 O O . GLY B 1 102 ? -3.488 -0.349 11.734 1 46.91 102 GLY B O 1
ATOM 4616 N N . SER B 1 103 ? -1.809 0.785 11.898 1 55.22 103 SER B N 1
ATOM 4617 C CA . SER B 1 103 ? -2.117 1.148 13.281 1 55.22 103 SER B CA 1
ATOM 4618 C C . SER B 1 103 ? -3.336 2.061 13.352 1 55.22 103 SER B C 1
ATOM 4620 O O . SER B 1 103 ? -3.594 2.838 12.43 1 55.22 103 SER B O 1
ATOM 4622 N N . GLY B 1 104 ? -4.664 1.592 13.43 1 71.69 104 GLY B N 1
ATOM 4623 C CA . GLY B 1 104 ? -5.719 2.488 13.883 1 71.69 104 GLY B CA 1
ATOM 4624 C C . GLY B 1 104 ? -5.273 3.936 13.961 1 71.69 104 GLY B C 1
ATOM 4625 O O . GLY B 1 104 ? -4.562 4.426 13.086 1 71.69 104 GLY B O 1
ATOM 4626 N N . ILE B 1 105 ? -5.832 4.492 14.578 1 85.38 105 ILE B N 1
ATOM 4627 C CA . ILE B 1 105 ? -5.41 5.855 14.891 1 85.38 105 ILE B CA 1
ATOM 4628 C C . ILE B 1 105 ? -4.289 5.824 15.93 1 85.38 105 ILE B C 1
ATOM 4630 O O . ILE B 1 105 ? -4.547 5.68 17.125 1 85.38 105 ILE B O 1
ATOM 4634 N N . GLY B 1 106 ? -3.111 5.867 15.375 1 79.94 106 GLY B N 1
ATOM 4635 C CA . GLY B 1 106 ? -1.949 5.887 16.25 1 79.94 106 GLY B CA 1
ATOM 4636 C C . GLY B 1 106 ? -1.698 7.242 16.875 1 79.94 106 GLY B C 1
ATOM 4637 O O . GLY B 1 106 ? -2.473 8.18 16.672 1 79.94 106 GLY B O 1
ATOM 4638 N N . SER B 1 107 ? -0.662 7.375 17.578 1 77.88 107 SER B N 1
ATOM 4639 C CA . SER B 1 107 ? -0.36 8.555 18.375 1 77.88 107 SER B CA 1
ATOM 4640 C C . SER B 1 107 ? -0.227 9.797 17.5 1 77.88 107 SER B C 1
ATOM 4642 O O . SER B 1 107 ? -0.734 10.867 17.844 1 77.88 107 SER B O 1
ATOM 4644 N N . GLY B 1 108 ? 0.421 9.656 16.344 1 75.62 108 GLY B N 1
ATOM 4645 C CA . GLY B 1 108 ? 0.614 10.797 15.461 1 75.62 108 GLY B CA 1
ATOM 4646 C C . GLY B 1 108 ? -0.682 11.32 14.867 1 75.62 108 GLY B C 1
ATOM 4647 O O . GLY B 1 108 ? -0.963 12.516 14.938 1 75.62 108 GLY B O 1
ATOM 4648 N N . ILE B 1 109 ? -1.401 10.422 14.328 1 81.06 109 ILE B N 1
ATOM 4649 C CA . ILE B 1 109 ? -2.688 10.789 13.742 1 81.06 109 ILE B CA 1
ATOM 4650 C C . ILE B 1 109 ? -3.598 11.367 14.828 1 81.06 109 ILE B C 1
ATOM 4652 O O . ILE B 1 109 ? -4.305 12.344 14.594 1 81.06 109 ILE B O 1
ATOM 4656 N N . ALA B 1 110 ? -3.512 10.781 16.016 1 88.38 110 ALA B N 1
ATOM 4657 C CA . ALA B 1 110 ? -4.324 11.234 17.156 1 88.38 110 ALA B CA 1
ATOM 4658 C C . ALA B 1 110 ? -3.957 12.656 17.547 1 88.38 110 ALA B C 1
ATOM 4660 O O . ALA B 1 110 ? -4.824 13.438 17.938 1 88.38 110 ALA B O 1
ATOM 4661 N N . LEU B 1 111 ? -2.795 12.906 17.484 1 83.44 111 LEU B N 1
ATOM 4662 C CA . LEU B 1 111 ? -2.35 14.25 17.844 1 83.44 111 LEU B CA 1
ATOM 4663 C C . LEU B 1 111 ? -2.922 15.289 16.891 1 83.44 111 LEU B C 1
ATOM 4665 O O . LEU B 1 111 ? -3.406 16.344 17.312 1 83.44 111 LEU B O 1
ATOM 4669 N N . ASN B 1 112 ? -2.82 15.016 15.625 1 80.69 112 ASN B N 1
ATOM 4670 C CA . ASN B 1 112 ? -3.406 15.914 14.633 1 80.69 112 ASN B CA 1
ATOM 4671 C C . ASN B 1 112 ? -4.906 16.094 14.852 1 80.69 112 ASN B C 1
ATOM 4673 O O . ASN B 1 112 ? -5.43 17.203 14.734 1 80.69 112 ASN B O 1
ATOM 4677 N N . LEU B 1 113 ? -5.449 15.023 15.117 1 89.75 113 LEU B N 1
ATOM 4678 C CA . LEU B 1 113 ? -6.883 15.055 15.383 1 89.75 113 LEU B CA 1
ATOM 4679 C C . LEU B 1 113 ? -7.188 15.906 16.609 1 89.75 113 LEU B C 1
ATOM 4681 O O . LEU B 1 113 ? -8.172 16.656 16.625 1 89.75 113 LEU B O 1
ATOM 4685 N N . THR B 1 114 ? -6.406 15.781 17.609 1 91.38 114 THR B N 1
ATOM 4686 C CA . THR B 1 114 ? -6.594 16.547 18.828 1 91.38 114 THR B CA 1
ATOM 4687 C C . THR B 1 114 ? -6.469 18.047 18.547 1 91.38 114 THR B C 1
ATOM 4689 O O . THR B 1 114 ? -7.277 18.844 19.031 1 91.38 114 THR B O 1
ATOM 4692 N N . ASN B 1 115 ? -5.527 18.375 17.812 1 84.19 115 ASN B N 1
ATOM 4693 C CA . ASN B 1 115 ? -5.34 19.781 17.438 1 84.19 115 ASN B CA 1
ATOM 4694 C C . ASN B 1 115 ? -6.531 20.312 16.656 1 84.19 115 ASN B C 1
ATOM 4696 O O . ASN B 1 115 ? -7.02 21.422 16.938 1 84.19 115 ASN B O 1
ATOM 4700 N N . THR B 1 116 ? -6.867 19.578 15.719 1 86.25 116 THR B N 1
ATOM 4701 C CA . THR B 1 116 ? -8.008 19.984 14.898 1 86.25 116 THR B CA 1
ATOM 4702 C C . THR B 1 116 ? -9.266 20.109 15.742 1 86.25 116 THR B C 1
ATOM 4704 O O . THR B 1 116 ? -10.008 21.094 15.609 1 86.25 116 THR B O 1
ATOM 4707 N N . ALA B 1 117 ? -9.484 19.156 16.562 1 92.69 117 ALA B N 1
ATOM 4708 C CA . ALA B 1 117 ? -10.648 19.188 17.438 1 92.69 117 ALA B CA 1
ATOM 4709 C C . ALA B 1 117 ? -10.609 20.406 18.344 1 92.69 117 ALA B C 1
ATOM 4711 O O . ALA B 1 117 ? -11.633 21.062 18.562 1 92.69 117 ALA B O 1
ATOM 4712 N N . TRP B 1 118 ? -9.508 20.625 18.859 1 92.31 118 TRP B N 1
ATOM 4713 C CA . TRP B 1 118 ? -9.352 21.781 19.734 1 92.31 118 TRP B CA 1
ATOM 4714 C C . TRP B 1 118 ? -9.688 23.078 19 1 92.31 118 TRP B C 1
ATOM 4716 O O . TRP B 1 118 ? -10.391 23.938 19.531 1 92.31 118 TRP B O 1
ATOM 4726 N N . GLU B 1 119 ? -9.227 23.203 17.797 1 85.06 119 GLU B N 1
ATOM 4727 C CA . GLU B 1 119 ? -9.523 24.375 16.969 1 85.06 119 GLU B CA 1
ATOM 4728 C C . GLU B 1 119 ? -11.023 24.516 16.734 1 85.06 119 GLU B C 1
ATOM 4730 O O . GLU B 1 119 ? -11.562 25.625 16.781 1 85.06 119 GLU B O 1
ATOM 4735 N N . ILE B 1 120 ? -11.602 23.484 16.453 1 89.38 120 ILE B N 1
ATOM 4736 C CA . ILE B 1 120 ? -13.039 23.469 16.188 1 89.38 120 ILE B CA 1
ATOM 4737 C C . ILE B 1 120 ? -13.805 23.891 17.438 1 89.38 120 ILE B C 1
ATOM 4739 O O . ILE B 1 120 ? -14.734 24.703 17.344 1 89.38 120 ILE B O 1
ATOM 4743 N N . ILE B 1 121 ? -13.367 23.391 18.516 1 92.25 121 ILE B N 1
ATOM 4744 C CA . ILE B 1 121 ? -14.023 23.688 19.781 1 92.25 121 ILE B CA 1
ATOM 4745 C C . ILE B 1 121 ? -13.82 25.172 20.125 1 92.25 121 ILE B C 1
ATOM 4747 O O . ILE B 1 121 ? -14.734 25.828 20.609 1 92.25 121 ILE B O 1
ATOM 4751 N N . GLN B 1 122 ? -12.695 25.703 19.828 1 89.12 122 GLN B N 1
ATOM 4752 C CA . GLN B 1 122 ? -12.422 27.109 20.047 1 89.12 122 GLN B CA 1
ATOM 4753 C C . GLN B 1 122 ? -13.297 27.984 19.156 1 89.12 122 GLN B C 1
ATOM 4755 O O . GLN B 1 122 ? -13.594 29.125 19.5 1 89.12 122 GLN B O 1
ATOM 4760 N N . ALA B 1 123 ? -13.656 27.438 18.109 1 86.31 123 ALA B N 1
ATOM 4761 C CA . ALA B 1 123 ? -14.523 28.172 17.188 1 86.31 123 ALA B CA 1
ATOM 4762 C C . ALA B 1 123 ? -15.977 28.109 17.641 1 86.31 123 ALA B C 1
ATOM 4764 O O . ALA B 1 123 ? -16.859 28.672 16.984 1 86.31 123 ALA B O 1
ATOM 4765 N N . GLY B 1 124 ? -16.203 27.391 18.688 1 88 124 GLY B N 1
ATOM 4766 C CA . GLY B 1 124 ? -17.516 27.406 19.297 1 88 124 GLY B CA 1
ATOM 4767 C C . GLY B 1 124 ? -18.344 26.188 18.984 1 88 124 GLY B C 1
ATOM 4768 O O . GLY B 1 124 ? -19.531 26.141 19.297 1 88 124 GLY B O 1
ATOM 4769 N N . ILE B 1 125 ? -17.797 25.25 18.391 1 90.69 125 ILE B N 1
ATOM 4770 C CA . ILE B 1 125 ? -18.516 24.031 18.047 1 90.69 125 ILE B CA 1
ATOM 4771 C C . ILE B 1 125 ? -18.156 22.922 19.047 1 90.69 125 ILE B C 1
ATOM 4773 O O . ILE B 1 125 ? -17.062 22.375 19.016 1 90.69 125 ILE B O 1
ATOM 4777 N N . THR B 1 126 ? -19.109 22.531 19.859 1 93.56 126 THR B N 1
ATOM 4778 C CA . THR B 1 126 ? -18.812 21.594 20.938 1 93.56 126 THR B CA 1
ATOM 4779 C C . THR B 1 126 ? -19.703 20.359 20.859 1 93.56 126 THR B C 1
ATOM 4781 O O . THR B 1 126 ? -19.875 19.641 21.844 1 93.56 126 THR B O 1
ATOM 4784 N N . ASP B 1 127 ? -20.297 20.141 19.734 1 92.94 127 ASP B N 1
ATOM 4785 C CA . ASP B 1 127 ? -21.125 18.953 19.516 1 92.94 127 ASP B CA 1
ATOM 4786 C C . ASP B 1 127 ? -20.25 17.734 19.219 1 92.94 127 ASP B C 1
ATOM 4788 O O . ASP B 1 127 ? -19.484 17.734 18.266 1 92.94 127 ASP B O 1
ATOM 4792 N N . PRO B 1 128 ? -20.422 16.641 19.938 1 94 128 PRO B N 1
ATOM 4793 C CA . PRO B 1 128 ? -19.594 15.438 19.734 1 94 128 PRO B CA 1
ATOM 4794 C C . PRO B 1 128 ? -19.766 14.836 18.344 1 94 128 PRO B C 1
ATOM 4796 O O . PRO B 1 128 ? -18.906 14.07 17.891 1 94 128 PRO B O 1
ATOM 4799 N N . VAL B 1 129 ? -20.812 15.203 17.672 1 90.5 129 VAL B N 1
ATOM 4800 C CA . VAL B 1 129 ? -21.109 14.68 16.344 1 90.5 129 VAL B CA 1
ATOM 4801 C C . VAL B 1 129 ? -20 15.062 15.367 1 90.5 129 VAL B C 1
ATOM 4803 O O . VAL B 1 129 ? -19.812 14.422 14.328 1 90.5 129 VAL B O 1
ATOM 4806 N N . ILE B 1 130 ? -19.203 16.016 15.75 1 89.62 130 ILE B N 1
ATOM 4807 C CA . ILE B 1 130 ? -18.125 16.484 14.898 1 89.62 130 ILE B CA 1
ATOM 4808 C C . ILE B 1 130 ? -17.125 15.359 14.664 1 89.62 130 ILE B C 1
ATOM 4810 O O . ILE B 1 130 ? -16.5 15.289 13.602 1 89.62 130 ILE B O 1
ATOM 4814 N N . PHE B 1 131 ? -17.016 14.469 15.586 1 91.75 131 PHE B N 1
ATOM 4815 C CA . PHE B 1 131 ? -16.031 13.391 15.477 1 91.75 131 PHE B CA 1
ATOM 4816 C C . PHE B 1 131 ? -16.5 12.336 14.477 1 91.75 131 PHE B C 1
ATOM 4818 O O . PHE B 1 131 ? -15.688 11.547 13.984 1 91.75 131 PHE B O 1
ATOM 4825 N N . GLU B 1 132 ? -17.766 12.32 14.172 1 88.25 132 GLU B N 1
ATOM 4826 C CA . GLU B 1 132 ? -18.266 11.453 13.109 1 88.25 132 GLU B CA 1
ATOM 4827 C C . GLU B 1 132 ? -17.906 12 11.734 1 88.25 132 GLU B C 1
ATOM 4829 O O . GLU B 1 132 ? -17.859 11.258 10.75 1 88.25 132 GLU B O 1
ATOM 4834 N N . LEU B 1 133 ? -17.578 13.289 11.742 1 83.81 133 LEU B N 1
ATOM 4835 C CA . LEU B 1 133 ? -17.344 13.984 10.484 1 83.81 133 LEU B CA 1
ATOM 4836 C C . LEU B 1 133 ? -15.852 14.266 10.289 1 83.81 133 LEU B C 1
ATOM 4838 O O . LEU B 1 133 ? -15.453 14.883 9.305 1 83.81 133 LEU B O 1
ATOM 4842 N N . VAL B 1 134 ? -15.047 13.773 11.156 1 85.69 134 VAL B N 1
ATOM 4843 C CA . VAL B 1 134 ? -13.633 14.109 11.133 1 85.69 134 VAL B CA 1
ATOM 4844 C C . VAL B 1 134 ? -12.992 13.578 9.852 1 85.69 134 VAL B C 1
ATOM 4846 O O . VAL B 1 134 ? -12 14.125 9.375 1 85.69 134 VAL B O 1
ATOM 4849 N N . GLY B 1 135 ? -13.539 12.516 9.281 1 80.94 135 GLY B N 1
ATOM 4850 C CA . GLY B 1 135 ? -13.039 11.961 8.031 1 80.94 135 GLY B CA 1
ATOM 4851 C C . GLY B 1 135 ? -13.086 12.945 6.875 1 80.94 135 GLY B C 1
ATOM 4852 O O . GLY B 1 135 ? -12.359 12.789 5.891 1 80.94 135 GLY B O 1
ATOM 4853 N N . LEU B 1 136 ? -13.844 13.977 7.043 1 76.25 136 LEU B N 1
ATOM 4854 C CA . LEU B 1 136 ? -13.992 14.992 6 1 76.25 136 LEU B CA 1
ATOM 4855 C C . LEU B 1 136 ? -12.867 16.016 6.086 1 76.25 136 LEU B C 1
ATOM 4857 O O . LEU B 1 136 ? -12.555 16.688 5.094 1 76.25 136 LEU B O 1
ATOM 4861 N N . ILE B 1 137 ? -12.266 16.109 7.238 1 77.44 137 ILE B N 1
ATOM 4862 C CA . ILE B 1 137 ? -11.406 17.281 7.422 1 77.44 137 ILE B CA 1
ATOM 4863 C C . ILE B 1 137 ? -9.977 16.828 7.719 1 77.44 137 ILE B C 1
ATOM 4865 O O . ILE B 1 137 ? -9.031 17.594 7.551 1 77.44 137 ILE B O 1
ATOM 4869 N N . GLU B 1 138 ? -9.945 15.648 8.219 1 79.31 138 GLU B N 1
ATOM 4870 C CA . GLU B 1 138 ? -8.609 15.172 8.562 1 79.31 138 GLU B CA 1
ATOM 4871 C C . GLU B 1 138 ? -8.031 14.305 7.449 1 79.31 138 GLU B C 1
ATOM 4873 O O . GLU B 1 138 ? -8.594 13.258 7.117 1 79.31 138 GLU B O 1
ATOM 4878 N N . GLU B 1 139 ? -6.91 14.602 6.871 1 71.38 139 GLU B N 1
ATOM 4879 C CA . GLU B 1 139 ? -6.301 13.945 5.715 1 71.38 139 GLU B CA 1
ATOM 4880 C C . GLU B 1 139 ? -5.98 12.484 6.012 1 71.38 139 GLU B C 1
ATOM 4882 O O . GLU B 1 139 ? -6.16 11.617 5.152 1 71.38 139 GLU B O 1
ATOM 4887 N N . ASN B 1 140 ? -5.535 12.133 7.152 1 75.19 140 ASN B N 1
ATOM 4888 C CA . ASN B 1 140 ? -5.078 10.773 7.414 1 75.19 140 ASN B CA 1
ATOM 4889 C C . ASN B 1 140 ? -6.168 9.93 8.07 1 75.19 140 ASN B C 1
ATOM 4891 O O . ASN B 1 140 ? -5.906 8.82 8.523 1 75.19 140 ASN B O 1
ATOM 4895 N N . ILE B 1 141 ? -7.355 10.453 7.977 1 82.44 141 ILE B N 1
ATOM 4896 C CA . ILE B 1 141 ? -8.453 9.688 8.555 1 82.44 141 ILE B CA 1
ATOM 4897 C C . ILE B 1 141 ? -9.531 9.453 7.504 1 82.44 141 ILE B C 1
ATOM 4899 O O . ILE B 1 141 ? -10.125 10.398 6.988 1 82.44 141 ILE B O 1
ATOM 4903 N N . GLY B 1 142 ? -9.648 8.227 7.141 1 79.12 142 GLY B N 1
ATOM 4904 C CA . GLY B 1 142 ? -10.727 7.82 6.25 1 79.12 142 GLY B CA 1
ATOM 4905 C C . GLY B 1 142 ? -11.797 6.996 6.945 1 79.12 142 GLY B C 1
ATOM 4906 O O . GLY B 1 142 ? -11.828 6.922 8.172 1 79.12 142 GLY B O 1
ATOM 4907 N N . ALA B 1 143 ? -12.672 6.473 6.148 1 79.19 143 ALA B N 1
ATOM 4908 C CA . ALA B 1 143 ? -13.773 5.684 6.688 1 79.19 143 ALA B CA 1
ATOM 4909 C C . ALA B 1 143 ? -13.258 4.461 7.445 1 79.19 143 ALA B C 1
ATOM 4911 O O . ALA B 1 143 ? -13.852 4.035 8.438 1 79.19 143 ALA B O 1
ATOM 4912 N N . ASP B 1 144 ? -12.156 3.975 7.07 1 80.12 144 ASP B N 1
ATOM 4913 C CA . ASP B 1 144 ? -11.555 2.818 7.73 1 80.12 144 ASP B CA 1
ATOM 4914 C C . ASP B 1 144 ? -11.156 3.148 9.164 1 80.12 144 ASP B C 1
ATOM 4916 O O . ASP B 1 144 ? -11.422 2.371 10.086 1 80.12 144 ASP B O 1
ATOM 4920 N N . ARG B 1 145 ? -10.555 4.27 9.32 1 83.88 145 ARG B N 1
ATOM 4921 C CA . ARG B 1 145 ? -10.117 4.668 10.656 1 83.88 145 ARG B CA 1
ATOM 4922 C C . ARG B 1 145 ? -11.305 5.086 11.516 1 83.88 145 ARG B C 1
ATOM 4924 O O . ARG B 1 145 ? -11.289 4.898 12.734 1 83.88 145 ARG B O 1
ATOM 4931 N N . ILE B 1 146 ? -12.328 5.645 10.852 1 86.5 146 ILE B N 1
ATOM 4932 C CA . ILE B 1 146 ? -13.562 5.914 11.578 1 86.5 146 ILE B CA 1
ATOM 4933 C C . ILE B 1 146 ? -14.164 4.602 12.086 1 86.5 146 ILE B C 1
ATOM 4935 O O . ILE B 1 146 ? -14.664 4.539 13.211 1 86.5 146 ILE B O 1
ATOM 4939 N N . SER B 1 147 ? -14.07 3.646 11.219 1 86.62 147 SER B N 1
ATOM 4940 C CA . SER B 1 147 ? -14.539 2.318 11.602 1 86.62 147 SER B CA 1
ATOM 4941 C C . SER B 1 147 ? -13.766 1.786 12.797 1 86.62 147 SER B C 1
ATOM 4943 O O . SER B 1 147 ? -14.359 1.302 13.766 1 86.62 147 SER B O 1
ATOM 4945 N N . ASP B 1 148 ? -12.5 1.959 12.773 1 84.25 148 ASP B N 1
ATOM 4946 C CA . ASP B 1 148 ? -11.641 1.484 13.852 1 84.25 148 ASP B CA 1
ATOM 4947 C C . ASP B 1 148 ? -11.961 2.201 15.164 1 84.25 148 ASP B C 1
ATOM 4949 O O . ASP B 1 148 ? -12.039 1.571 16.219 1 84.25 148 ASP B O 1
ATOM 4953 N N . MET B 1 149 ? -12.062 3.451 15.031 1 90.88 149 MET B N 1
ATOM 4954 C CA . MET B 1 149 ? -12.406 4.262 16.188 1 90.88 149 MET B CA 1
ATOM 4955 C C . MET B 1 149 ? -13.734 3.826 16.797 1 90.88 149 MET B C 1
ATOM 4957 O O . MET B 1 149 ? -13.844 3.641 18 1 90.88 149 MET B O 1
ATOM 4961 N N . THR B 1 150 ? -14.688 3.617 15.969 1 91.06 150 THR B N 1
ATOM 4962 C CA . THR B 1 150 ? -16.016 3.229 16.422 1 91.06 150 THR B CA 1
ATOM 4963 C C . THR B 1 150 ? -15.992 1.847 17.062 1 91.06 150 THR B C 1
ATOM 4965 O O . THR B 1 150 ? -16.531 1.657 18.156 1 91.06 150 THR B O 1
ATOM 4968 N N . ILE B 1 151 ? -15.344 0.933 16.406 1 89.94 151 ILE B N 1
ATOM 4969 C CA . ILE B 1 151 ? -15.25 -0.429 16.922 1 89.94 151 ILE B CA 1
ATOM 4970 C C . ILE B 1 151 ? -14.539 -0.422 18.281 1 89.94 151 ILE B C 1
ATOM 4972 O O . ILE B 1 151 ? -14.945 -1.14 19.188 1 89.94 151 ILE B O 1
ATOM 4976 N N . HIS B 1 152 ? -13.562 0.386 18.406 1 89.5 152 HIS B N 1
ATOM 4977 C CA . HIS B 1 152 ? -12.82 0.475 19.656 1 89.5 152 HIS B CA 1
ATOM 4978 C C . HIS B 1 152 ? -13.711 0.96 20.797 1 89.5 152 HIS B C 1
ATOM 4980 O O . HIS B 1 152 ? -13.602 0.47 21.922 1 89.5 152 HIS B O 1
ATOM 4986 N N . ILE B 1 153 ? -14.477 1.858 20.484 1 92.19 153 ILE B N 1
ATOM 4987 C CA . ILE B 1 153 ? -15.328 2.467 21.5 1 92.19 153 ILE B CA 1
ATOM 4988 C C . ILE B 1 153 ? -16.422 1.488 21.906 1 92.19 153 ILE B C 1
ATOM 4990 O O . ILE B 1 153 ? -16.766 1.379 23.094 1 92.19 153 ILE B O 1
ATOM 4994 N N . ILE B 1 154 ? -16.891 0.747 20.984 1 90.75 154 ILE B N 1
ATOM 4995 C CA . ILE B 1 154 ? -18 -0.148 21.297 1 90.75 154 ILE B CA 1
ATOM 4996 C C . ILE B 1 154 ? -17.484 -1.577 21.438 1 90.75 154 ILE B C 1
ATOM 4998 O O . ILE B 1 154 ? -18.203 -2.535 21.141 1 90.75 154 ILE B O 1
ATOM 5002 N N . LEU B 1 155 ? -16.312 -1.854 21.766 1 85.62 155 LEU B N 1
ATOM 5003 C CA . LEU B 1 155 ? -15.555 -3.1 21.75 1 85.62 155 LEU B CA 1
ATOM 5004 C C . LEU B 1 155 ? -16.219 -4.164 22.609 1 85.62 155 LEU B C 1
ATOM 5006 O O . LEU B 1 155 ? -16.047 -5.359 22.375 1 85.62 155 LEU B O 1
ATOM 5010 N N . LEU B 1 156 ? -17.016 -3.77 23.609 1 89 156 LEU B N 1
ATOM 5011 C CA . LEU B 1 156 ? -17.625 -4.773 24.453 1 89 156 LEU B CA 1
ATOM 5012 C C . LEU B 1 156 ? -18.984 -5.211 23.891 1 89 156 LEU B C 1
ATOM 5014 O O . LEU B 1 156 ? -19.406 -6.348 24.109 1 89 156 LEU B O 1
ATOM 5018 N N . ASP B 1 157 ? -19.547 -4.395 23.125 1 94.62 157 ASP B N 1
ATOM 5019 C CA . ASP B 1 157 ? -20.859 -4.68 22.578 1 94.62 157 ASP B CA 1
ATOM 5020 C C . ASP B 1 157 ? -20.781 -5.703 21.438 1 94.62 157 ASP B C 1
ATOM 5022 O O . ASP B 1 157 ? -21.625 -6.602 21.359 1 94.62 157 ASP B O 1
ATOM 5026 N N . LEU B 1 158 ? -19.75 -5.664 20.656 1 92.56 158 LEU B N 1
ATOM 5027 C CA . LEU B 1 158 ? -19.641 -6.523 19.484 1 92.56 158 LEU B CA 1
ATOM 5028 C C . LEU B 1 158 ? -19.328 -7.957 19.891 1 92.56 158 LEU B C 1
ATOM 5030 O O . LEU B 1 158 ? -19.922 -8.898 19.375 1 92.56 158 LEU B O 1
ATOM 5034 N N . PRO B 1 159 ? -18.422 -8.18 20.828 1 91.62 159 PRO B N 1
ATOM 5035 C CA . PRO B 1 159 ? -18.203 -9.547 21.297 1 91.62 159 PRO B CA 1
ATOM 5036 C C . PRO B 1 159 ? -19.438 -10.141 21.984 1 91.62 159 PRO B C 1
ATOM 5038 O O . PRO B 1 159 ? -19.719 -11.336 21.828 1 91.62 159 PRO B O 1
ATOM 5041 N N . THR B 1 160 ? -20.156 -9.297 22.75 1 95.62 160 THR B N 1
ATOM 5042 C CA . THR B 1 160 ? -21.391 -9.773 23.359 1 95.62 160 THR B CA 1
ATOM 5043 C C . THR B 1 160 ? -22.391 -10.203 22.297 1 95.62 160 THR B C 1
ATOM 5045 O O . THR B 1 160 ? -23.016 -11.266 22.422 1 95.62 160 THR B O 1
ATOM 5048 N N . TYR B 1 161 ? -22.562 -9.391 21.312 1 95.88 161 TYR B N 1
ATOM 5049 C CA . TYR B 1 161 ? -23.406 -9.734 20.172 1 95.88 161 TYR B CA 1
ATOM 5050 C C . TYR B 1 161 ? -22.953 -11.031 19.531 1 95.88 161 TYR B C 1
ATOM 5052 O O . TYR B 1 161 ? -23.766 -11.914 19.25 1 95.88 161 TYR B O 1
ATOM 5060 N N . SER B 1 162 ? -21.656 -11.172 19.281 1 94.44 162 SER B N 1
ATOM 5061 C CA . SER B 1 162 ? -21.078 -12.352 18.641 1 94.44 162 SER B CA 1
ATOM 5062 C C . SER B 1 162 ? -21.297 -13.609 19.469 1 94.44 162 SER B C 1
ATOM 5064 O O . SER B 1 162 ? -21.547 -14.68 18.938 1 94.44 162 SER B O 1
ATOM 5066 N N . GLU B 1 163 ? -21.156 -13.43 20.75 1 96.12 163 GLU B N 1
ATOM 5067 C CA . GLU B 1 163 ? -21.375 -14.547 21.656 1 96.12 163 GLU B CA 1
ATOM 5068 C C . GLU B 1 163 ? -22.828 -15.039 21.594 1 96.12 163 GLU B C 1
ATOM 5070 O O . GLU B 1 163 ? -23.078 -16.25 21.547 1 96.12 163 GLU B O 1
ATOM 5075 N N . ARG B 1 164 ? -23.75 -14.141 21.625 1 97.06 164 ARG B N 1
ATOM 5076 C CA . ARG B 1 164 ? -25.156 -14.516 21.531 1 97.06 164 ARG B CA 1
ATOM 5077 C C . ARG B 1 164 ? -25.438 -15.227 20.203 1 97.06 164 ARG B C 1
ATOM 5079 O O . ARG B 1 164 ? -26.109 -16.266 20.188 1 97.06 164 ARG B O 1
ATOM 5086 N N . VAL B 1 165 ? -24.953 -14.695 19.125 1 96.81 165 VAL B N 1
ATOM 5087 C CA . VAL B 1 165 ? -25.172 -15.281 17.812 1 96.81 165 VAL B CA 1
ATOM 5088 C C . VAL B 1 165 ? -24.562 -16.688 17.766 1 96.81 165 VAL B C 1
ATOM 5090 O O . VAL B 1 165 ? -25.172 -17.609 17.219 1 96.81 165 VAL B O 1
ATOM 5093 N N . ALA B 1 166 ? -23.359 -16.812 18.312 1 96 166 ALA B N 1
ATOM 5094 C CA . ALA B 1 166 ? -22.703 -18.125 18.344 1 96 166 ALA B CA 1
ATOM 5095 C C . ALA B 1 166 ? -23.547 -19.141 19.094 1 96 166 ALA B C 1
ATOM 5097 O O . ALA B 1 166 ? -23.672 -20.297 18.656 1 96 166 ALA B O 1
ATOM 5098 N N . LYS B 1 167 ? -24.094 -18.719 20.188 1 96.75 167 LYS B N 1
ATOM 5099 C CA . LYS B 1 167 ? -24.953 -19.594 20.984 1 96.75 167 LYS B CA 1
ATOM 5100 C C . LYS B 1 167 ? -26.219 -19.969 20.219 1 96.75 167 LYS B C 1
ATOM 5102 O O . LYS B 1 167 ? -26.594 -21.141 20.156 1 96.75 167 LYS B O 1
ATOM 5107 N N . ASN B 1 168 ? -26.844 -18.984 19.609 1 97.38 168 ASN B N 1
ATOM 5108 C CA . ASN B 1 168 ? -28.094 -19.188 18.891 1 97.38 168 ASN B CA 1
ATOM 5109 C C . ASN B 1 168 ? -27.906 -20.141 17.703 1 97.38 168 ASN B C 1
ATOM 5111 O O . ASN B 1 168 ? -28.797 -20.938 17.391 1 97.38 168 ASN B O 1
ATOM 5115 N N . LEU B 1 169 ? -26.766 -20.031 17.062 1 96.88 169 LEU B N 1
ATOM 5116 C CA . LEU B 1 169 ? -26.516 -20.812 15.844 1 96.88 169 LEU B CA 1
ATOM 5117 C C . LEU B 1 169 ? -25.656 -22.031 16.141 1 96.88 169 LEU B C 1
ATOM 5119 O O . LEU B 1 169 ? -25.266 -22.766 15.234 1 96.88 169 LEU B O 1
ATOM 5123 N N . SER B 1 170 ? -25.266 -22.25 17.344 1 95.25 170 SER B N 1
ATOM 5124 C CA . SER B 1 170 ? -24.469 -23.375 17.781 1 95.25 170 SER B CA 1
ATOM 5125 C C . SER B 1 170 ? -23.141 -23.453 17.016 1 95.25 170 SER B C 1
ATOM 5127 O O . SER B 1 170 ? -22.797 -24.516 16.484 1 95.25 170 SER B O 1
ATOM 5129 N N . LEU B 1 171 ? -22.516 -22.312 16.953 1 93.88 171 LEU B N 1
ATOM 5130 C CA . LEU B 1 171 ? -21.219 -22.25 16.281 1 93.88 171 LEU B CA 1
ATOM 5131 C C . LEU B 1 171 ? -20.109 -22.781 17.203 1 93.88 171 LEU B C 1
ATOM 5133 O O . LEU B 1 171 ? -20.281 -22.797 18.422 1 93.88 171 LEU B O 1
ATOM 5137 N N . ASN B 1 172 ? -19.062 -23.234 16.547 1 91.5 172 ASN B N 1
ATOM 5138 C CA . ASN B 1 172 ? -17.844 -23.516 17.328 1 91.5 172 ASN B CA 1
ATOM 5139 C C . ASN B 1 172 ? -17.297 -22.25 17.969 1 91.5 172 ASN B C 1
ATOM 5141 O O . ASN B 1 172 ? -17.266 -21.188 17.328 1 91.5 172 ASN B O 1
ATOM 5145 N N . THR B 1 173 ? -16.969 -22.297 19.234 1 92.06 173 THR B N 1
ATOM 5146 C CA . THR B 1 173 ? -16.516 -21.094 19.922 1 92.06 173 THR B CA 1
ATOM 5147 C C . THR B 1 173 ? -15.172 -21.328 20.609 1 92.06 173 THR B C 1
ATOM 5149 O O . THR B 1 173 ? -14.727 -22.469 20.734 1 92.06 173 THR B O 1
ATOM 5152 N N . CYS B 1 174 ? -14.531 -20.312 20.891 1 88.94 174 CYS B N 1
ATOM 5153 C CA . CYS B 1 174 ? -13.32 -20.312 21.703 1 88.94 174 CYS B CA 1
ATOM 5154 C C . CYS B 1 174 ? -13.328 -19.156 22.688 1 88.94 174 CYS B C 1
ATOM 5156 O O . CYS B 1 174 ? -14.055 -18.172 22.484 1 88.94 174 CYS B O 1
ATOM 5158 N N . GLN B 1 175 ? -12.539 -19.297 23.688 1 89.69 175 GLN B N 1
ATOM 5159 C CA . GLN B 1 175 ? -12.461 -18.25 24.703 1 89.69 175 GLN B CA 1
ATOM 5160 C C . GLN B 1 175 ? -11.562 -17.109 24.25 1 89.69 175 GLN B C 1
ATOM 5162 O O . GLN B 1 175 ? -10.508 -17.344 23.641 1 89.69 175 GLN B O 1
ATOM 5167 N N . ALA B 1 176 ? -12.055 -15.922 24.406 1 85.25 176 ALA B N 1
ATOM 5168 C CA . ALA B 1 176 ? -11.281 -14.719 24.094 1 85.25 176 ALA B CA 1
ATOM 5169 C C . ALA B 1 176 ? -11.492 -13.656 25.172 1 85.25 176 ALA B C 1
ATOM 5171 O O . ALA B 1 176 ? -12.539 -13.609 25.828 1 85.25 176 ALA B O 1
ATOM 5172 N N . LYS B 1 177 ? -10.461 -12.938 25.359 1 84.88 177 LYS B N 1
ATOM 5173 C CA . LYS B 1 177 ? -10.531 -11.883 26.375 1 84.88 177 LYS B CA 1
ATOM 5174 C C . LYS B 1 177 ? -10.422 -10.5 25.734 1 84.88 177 LYS B C 1
ATOM 5176 O O . LYS B 1 177 ? -9.625 -10.305 24.812 1 84.88 177 LYS B O 1
ATOM 5181 N N . ALA B 1 178 ? -11.281 -9.617 26.062 1 80.81 178 ALA B N 1
ATOM 5182 C CA . ALA B 1 178 ? -11.25 -8.219 25.641 1 80.81 178 ALA B CA 1
ATOM 5183 C C . ALA B 1 178 ? -11.555 -7.289 26.812 1 80.81 178 ALA B C 1
ATOM 5185 O O . ALA B 1 178 ? -12.578 -7.434 27.484 1 80.81 178 ALA B O 1
ATOM 5186 N N . ARG B 1 179 ? -10.719 -6.355 27.094 1 82.44 179 ARG B N 1
ATOM 5187 C CA . ARG B 1 179 ? -10.852 -5.371 28.172 1 82.44 179 ARG B CA 1
ATOM 5188 C C . ARG B 1 179 ? -11.188 -6.047 29.5 1 82.44 179 ARG B C 1
ATOM 5190 O O . ARG B 1 179 ? -12.133 -5.645 30.172 1 82.44 179 ARG B O 1
ATOM 5197 N N . GLY B 1 180 ? -10.578 -7.133 29.781 1 83.12 180 GLY B N 1
ATOM 5198 C CA . GLY B 1 180 ? -10.703 -7.82 31.062 1 83.12 180 GLY B CA 1
ATOM 5199 C C . GLY B 1 180 ? -11.906 -8.742 31.125 1 83.12 180 GLY B C 1
ATOM 5200 O O . GLY B 1 180 ? -12.086 -9.461 32.125 1 83.12 180 GLY B O 1
ATOM 5201 N N . LYS B 1 181 ? -12.688 -8.773 30.125 1 90.31 181 LYS B N 1
ATOM 5202 C CA . LYS B 1 181 ? -13.867 -9.641 30.094 1 90.31 181 LYS B CA 1
ATOM 5203 C C . LYS B 1 181 ? -13.648 -10.82 29.156 1 90.31 181 LYS B C 1
ATOM 5205 O O . LYS B 1 181 ? -12.992 -10.695 28.125 1 90.31 181 LYS B O 1
ATOM 5210 N N . GLU B 1 182 ? -14.188 -11.906 29.578 1 93.25 182 GLU B N 1
ATOM 5211 C CA . GLU B 1 182 ? -14.07 -13.125 28.781 1 93.25 182 GLU B CA 1
ATOM 5212 C C . GLU B 1 182 ? -15.32 -13.359 27.953 1 93.25 182 GLU B C 1
ATOM 5214 O O . GLU B 1 182 ? -16.438 -13.125 28.406 1 93.25 182 GLU B O 1
ATOM 5219 N N . PHE B 1 183 ? -15.094 -13.75 26.766 1 92.62 183 PHE B N 1
ATOM 5220 C CA . PHE B 1 183 ? -16.172 -14.047 25.828 1 92.62 183 PHE B CA 1
ATOM 5221 C C . PHE B 1 183 ? -15.953 -15.391 25.156 1 92.62 183 PHE B C 1
ATOM 5223 O O . PHE B 1 183 ? -14.82 -15.875 25.078 1 92.62 183 PHE B O 1
ATOM 5230 N N . LEU B 1 184 ? -17.047 -16.047 24.812 1 94.19 184 LEU B N 1
ATOM 5231 C CA . LEU B 1 184 ? -17 -17.203 23.906 1 94.19 184 LEU B CA 1
ATOM 5232 C C . LEU B 1 184 ? -17.328 -16.781 22.484 1 94.19 184 LEU B C 1
ATOM 5234 O O . LEU B 1 184 ? -18.5 -16.734 22.109 1 94.19 184 LEU B O 1
ATOM 5238 N N . LEU B 1 185 ? -16.297 -16.609 21.734 1 91.69 185 LEU B N 1
ATOM 5239 C CA . LEU B 1 185 ? -16.484 -16.062 20.391 1 91.69 185 LEU B CA 1
ATOM 5240 C C . LEU B 1 185 ? -16.453 -17.188 19.344 1 91.69 185 LEU B C 1
ATOM 5242 O O . LEU B 1 185 ? -15.852 -18.234 19.578 1 91.69 185 LEU B O 1
ATOM 5246 N N . PRO B 1 186 ? -17.219 -16.938 18.234 1 90.81 186 PRO B N 1
ATOM 5247 C CA . PRO B 1 186 ? -17.109 -17.906 17.156 1 90.81 186 PRO B CA 1
ATOM 5248 C C . PRO B 1 186 ? -15.664 -18.141 16.719 1 90.81 186 PRO B C 1
ATOM 5250 O O . PRO B 1 186 ? -14.875 -17.203 16.656 1 90.81 186 PRO B O 1
ATOM 5253 N N . ALA B 1 187 ? -15.375 -19.438 16.531 1 86.44 187 ALA B N 1
ATOM 5254 C CA . ALA B 1 187 ? -14.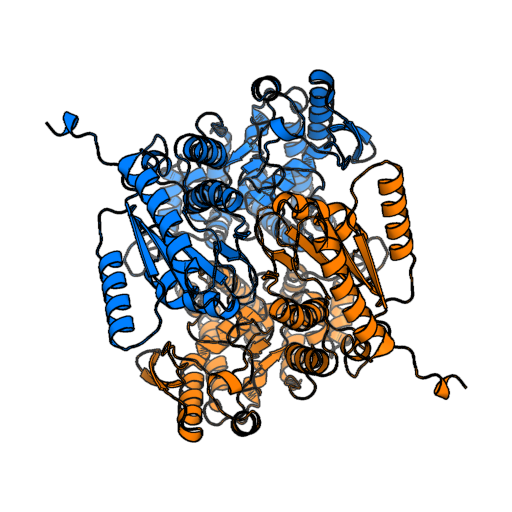016 -19.812 16.156 1 86.44 187 ALA B CA 1
ATOM 5255 C C . ALA B 1 187 ? -14 -20.609 14.852 1 86.44 187 ALA B C 1
ATOM 5257 O O . ALA B 1 187 ? -14.875 -21.453 14.625 1 86.44 187 ALA B O 1
ATOM 5258 N N . ILE B 1 188 ? -13.141 -20.234 13.953 1 77.38 188 ILE B N 1
ATOM 5259 C CA . ILE B 1 188 ? -12.992 -20.984 12.703 1 77.38 188 ILE B CA 1
ATOM 5260 C C . ILE B 1 188 ? -12.469 -22.391 13.008 1 77.38 188 ILE B C 1
ATOM 5262 O O . ILE B 1 188 ? -11.516 -22.547 13.766 1 77.38 188 ILE B O 1
ATOM 5266 N N . ALA B 1 189 ? -13.117 -23.234 12.359 1 72.19 189 ALA B N 1
ATOM 5267 C CA . ALA B 1 189 ? -12.75 -24.625 12.602 1 72.19 189 ALA B CA 1
ATOM 5268 C C . ALA B 1 189 ? -11.305 -24.891 12.219 1 72.19 189 ALA B C 1
ATOM 5270 O O . ALA B 1 189 ? -10.828 -24.422 11.188 1 72.19 189 ALA B O 1
ATOM 5271 N N . GLY B 1 190 ? -10.539 -25.547 12.977 1 66.31 190 GLY B N 1
ATOM 5272 C CA . GLY B 1 190 ? -9.164 -25.906 12.664 1 66.31 190 GLY B CA 1
ATOM 5273 C C . GLY B 1 190 ? -8.148 -24.953 13.266 1 66.31 190 GLY B C 1
ATOM 5274 O O . GLY B 1 190 ? -7.086 -25.375 13.719 1 66.31 190 GLY B O 1
ATOM 5275 N N . SER B 1 191 ? -8.508 -23.609 13.164 1 65.19 191 SER B N 1
ATOM 5276 C CA . SER B 1 191 ? -7.535 -22.641 13.656 1 65.19 191 SER B CA 1
ATOM 5277 C C . SER B 1 191 ? -7.926 -22.125 15.039 1 65.19 191 SER B C 1
ATOM 5279 O O . SER B 1 191 ? -7.094 -21.562 15.75 1 65.19 191 SER B O 1
ATOM 5281 N N . ASN B 1 192 ? -9.102 -22.266 15.469 1 69 192 ASN B N 1
ATOM 5282 C CA . ASN B 1 192 ? -9.648 -21.734 16.719 1 69 192 ASN B CA 1
ATOM 5283 C C . ASN B 1 192 ? -9.375 -20.25 16.859 1 69 192 ASN B C 1
ATOM 5285 O O . ASN B 1 192 ? -9.023 -19.781 17.953 1 69 192 ASN B O 1
ATOM 5289 N N . ARG B 1 193 ? -9.32 -19.594 15.859 1 73.06 193 ARG B N 1
ATOM 5290 C CA . ARG B 1 193 ? -9.211 -18.141 15.883 1 73.06 193 ARG B CA 1
ATOM 5291 C C . ARG B 1 193 ? -10.562 -17.484 16.156 1 73.06 193 ARG B C 1
ATOM 5293 O O . ARG B 1 193 ? -11.531 -17.766 15.445 1 73.06 193 ARG B O 1
ATOM 5300 N N . PRO B 1 194 ? -10.516 -16.688 17.203 1 81.62 194 PRO B N 1
ATOM 5301 C CA . PRO B 1 194 ? -11.797 -16.031 17.469 1 81.62 194 PRO B CA 1
ATOM 5302 C C . PRO B 1 194 ? -12.172 -15.016 16.406 1 81.62 194 PRO B C 1
ATOM 5304 O O . PRO B 1 194 ? -11.297 -14.344 15.852 1 81.62 194 PRO B O 1
ATOM 5307 N N . THR B 1 195 ? -13.438 -14.914 16.156 1 83.94 195 THR B N 1
ATOM 5308 C CA . THR B 1 195 ? -13.969 -13.977 15.172 1 83.94 195 THR B CA 1
ATOM 5309 C C . THR B 1 195 ? -15.086 -13.125 15.773 1 83.94 195 THR B C 1
ATOM 5311 O O . THR B 1 195 ? -15.969 -13.648 16.453 1 83.94 195 THR B O 1
ATOM 5314 N N . VAL B 1 196 ? -14.953 -11.844 15.523 1 89.38 196 VAL B N 1
ATOM 5315 C CA . VAL B 1 196 ? -16.016 -10.938 15.945 1 89.38 196 VAL B CA 1
ATOM 5316 C C . VAL B 1 196 ? -16.969 -10.68 14.773 1 89.38 196 VAL B C 1
ATOM 5318 O O . VAL B 1 196 ? -16.531 -10.25 13.703 1 89.38 196 VAL B O 1
ATOM 5321 N N . LEU B 1 197 ? -18.188 -10.984 15.008 1 91.19 197 LEU B N 1
ATOM 5322 C CA . LEU B 1 197 ? -19.203 -10.773 13.977 1 91.19 197 LEU B CA 1
ATOM 5323 C C . LEU B 1 197 ? -19.719 -9.336 14 1 91.19 197 LEU B C 1
ATOM 5325 O O . LEU B 1 197 ? -19.812 -8.727 15.07 1 91.19 197 LEU B O 1
ATOM 5329 N N . ILE B 1 198 ? -19.984 -8.812 12.875 1 91.69 198 ILE B N 1
ATOM 5330 C CA . ILE B 1 198 ? -20.453 -7.434 12.758 1 91.69 198 ILE B CA 1
ATOM 5331 C C . ILE B 1 198 ? -21.875 -7.414 12.203 1 91.69 198 ILE B C 1
ATOM 5333 O O . ILE B 1 198 ? -22.188 -8.094 11.227 1 91.69 198 ILE B O 1
ATOM 5337 N N . PRO B 1 199 ? -22.766 -6.668 12.836 1 94.06 199 PRO B N 1
ATOM 5338 C CA . PRO B 1 199 ? -24.125 -6.543 12.312 1 94.06 199 PRO B CA 1
ATOM 5339 C C . PRO B 1 199 ? -24.172 -5.762 11 1 94.06 199 PRO B C 1
ATOM 5341 O O . PRO B 1 199 ? -23.5 -4.742 10.859 1 94.06 199 PRO B O 1
ATOM 5344 N N . CYS B 1 200 ? -25.031 -6.152 10.086 1 92.88 200 CYS B N 1
ATOM 5345 C CA . CYS B 1 200 ? -25.203 -5.484 8.805 1 92.88 200 CYS B CA 1
ATOM 5346 C C . CYS B 1 200 ? -25.734 -4.066 9 1 92.88 200 CYS B C 1
ATOM 5348 O O . CYS B 1 200 ? -25.375 -3.16 8.242 1 92.88 200 CYS B O 1
ATOM 5350 N N . GLU B 1 201 ? -26.453 -3.852 10.023 1 93.19 201 GLU B N 1
ATOM 5351 C CA . GLU B 1 201 ? -27.203 -2.611 10.219 1 93.19 201 GLU B CA 1
ATOM 5352 C C . GLU B 1 201 ? -26.266 -1.448 10.531 1 93.19 201 GLU B C 1
ATOM 5354 O O . GLU B 1 201 ? -26.656 -0.285 10.453 1 93.19 201 GLU B O 1
ATOM 5359 N N . ILE B 1 202 ? -25.047 -1.749 10.891 1 93.19 202 ILE B N 1
ATOM 5360 C CA . ILE B 1 202 ? -24.156 -0.649 11.273 1 93.19 202 ILE B CA 1
ATOM 5361 C C . ILE B 1 202 ? -23.078 -0.47 10.219 1 93.19 202 ILE B C 1
ATOM 5363 O O . ILE B 1 202 ? -22.125 0.302 10.414 1 93.19 202 ILE B O 1
ATOM 5367 N N . LEU B 1 203 ? -23.219 -1.168 9.086 1 90.81 203 LEU B N 1
ATOM 5368 C CA . LEU B 1 203 ? -22.188 -1.136 8.055 1 90.81 203 LEU B CA 1
ATOM 5369 C C . LEU B 1 203 ? -22.625 -0.271 6.879 1 90.81 203 LEU B C 1
ATOM 5371 O O . LEU B 1 203 ? -23.797 -0.289 6.488 1 90.81 203 LEU B O 1
ATOM 5375 N N . ASN B 1 204 ? -21.672 0.471 6.438 1 87.5 204 ASN B N 1
ATOM 5376 C CA . ASN B 1 204 ? -21.844 1.229 5.199 1 87.5 204 ASN B CA 1
ATOM 5377 C C . ASN B 1 204 ? -20.656 1.021 4.254 1 87.5 204 ASN B C 1
ATOM 5379 O O . ASN B 1 204 ? -19.609 0.523 4.664 1 87.5 204 ASN B O 1
ATOM 5383 N N . ASP B 1 205 ? -20.906 1.26 3.004 1 80.88 205 ASP B N 1
ATOM 5384 C CA . ASP B 1 205 ? -19.859 1.108 2.006 1 80.88 205 ASP B CA 1
ATOM 5385 C C . ASP B 1 205 ? -18.75 2.145 2.213 1 80.88 205 ASP B C 1
ATOM 5387 O O . ASP B 1 205 ? -19.016 3.262 2.658 1 80.88 205 ASP B O 1
ATOM 5391 N N . LEU B 1 206 ? -17.562 1.592 2.111 1 68.69 206 LEU B N 1
ATOM 5392 C CA . LEU B 1 206 ? -16.422 2.494 2.219 1 68.69 206 LEU B CA 1
ATOM 5393 C C . LEU B 1 206 ? -16.359 3.443 1.026 1 68.69 206 LEU B C 1
ATOM 5395 O O . LEU B 1 206 ? -16.344 3 -0.124 1 68.69 206 LEU B O 1
ATOM 5399 N N . PRO B 1 207 ? -16.703 4.746 1.396 1 56.88 207 PRO B N 1
ATOM 5400 C CA . PRO B 1 207 ? -16.594 5.66 0.255 1 56.88 207 PRO B CA 1
ATOM 5401 C C . PRO B 1 207 ? -15.219 5.609 -0.413 1 56.88 207 PRO B C 1
ATOM 5403 O O . PRO B 1 207 ? -14.211 5.336 0.25 1 56.88 207 PRO B O 1
ATOM 5406 N N . VAL B 1 208 ? -15.086 5.164 -1.585 1 47.75 208 VAL B N 1
ATOM 5407 C CA . VAL B 1 208 ? -13.797 5.273 -2.258 1 47.75 208 VAL B CA 1
ATOM 5408 C C . VAL B 1 208 ? -13.172 6.637 -1.974 1 47.75 208 VAL B C 1
ATOM 5410 O O . VAL B 1 208 ? -13.867 7.66 -1.997 1 47.75 208 VAL B O 1
ATOM 5413 N N . ALA B 1 209 ? -12.25 6.699 -1.181 1 44.34 209 ALA B N 1
ATOM 5414 C CA . ALA B 1 209 ? -11.469 7.73 -0.503 1 44.34 209 ALA B CA 1
ATOM 5415 C C . ALA B 1 209 ? -11.625 9.078 -1.201 1 44.34 209 ALA B C 1
ATOM 5417 O O . ALA B 1 209 ? -10.922 10.039 -0.871 1 44.34 209 ALA B O 1
ATOM 5418 N N . ASN B 1 210 ? -12.102 9.25 -2.439 1 39.84 210 ASN B N 1
ATOM 5419 C CA . ASN B 1 210 ? -11.703 10.578 -2.891 1 39.84 210 ASN B CA 1
ATOM 5420 C C . ASN B 1 210 ? -12.609 11.664 -2.316 1 39.84 210 ASN B C 1
ATOM 5422 O O . ASN B 1 210 ? -13.828 11.531 -2.33 1 39.84 210 ASN B O 1
ATOM 5426 N N . GLY B 1 211 ? -11.984 12.594 -1.557 1 42.53 211 GLY B N 1
ATOM 5427 C CA . GLY B 1 211 ? -12.289 13.852 -0.888 1 42.53 211 GLY B CA 1
ATOM 5428 C C . GLY B 1 211 ? -13.703 14.336 -1.136 1 42.53 211 GLY B C 1
ATOM 5429 O O . GLY B 1 211 ? -14.477 14.523 -0.192 1 42.53 211 GLY B O 1
ATOM 5430 N N . TRP B 1 212 ? -14.039 14.594 -2.332 1 41.66 212 TRP B N 1
ATOM 5431 C CA . TRP B 1 212 ? -15.273 15.289 -2.672 1 41.66 212 TRP B CA 1
ATOM 5432 C C . TRP B 1 212 ? -16.469 14.367 -2.521 1 41.66 212 TRP B C 1
ATOM 5434 O O . TRP B 1 212 ? -17.547 14.797 -2.082 1 41.66 212 TRP B O 1
ATOM 5444 N N . ASP B 1 213 ? -16.172 13.219 -2.881 1 49.62 213 ASP B N 1
ATOM 5445 C CA . ASP B 1 213 ? -17.344 12.336 -2.85 1 49.62 213 ASP B CA 1
ATOM 5446 C C . ASP B 1 213 ? -17.859 12.164 -1.425 1 49.62 213 ASP B C 1
ATOM 5448 O O . ASP B 1 213 ? -19.047 11.945 -1.217 1 49.62 213 ASP B O 1
ATOM 5452 N N . ASP B 1 214 ? -16.906 12.438 -0.657 1 53.06 214 ASP B N 1
ATOM 5453 C CA . ASP B 1 214 ? -17.312 12.352 0.742 1 53.06 214 ASP B CA 1
ATOM 5454 C C . ASP B 1 214 ? -18.141 13.57 1.148 1 53.06 214 ASP B C 1
ATOM 5456 O O . ASP B 1 214 ? -19.109 13.453 1.903 1 53.06 214 ASP B O 1
ATOM 5460 N N . ILE B 1 215 ? -17.719 14.695 0.519 1 53.53 215 ILE B N 1
ATOM 5461 C CA . ILE B 1 215 ? -18.453 15.914 0.813 1 53.53 215 ILE B CA 1
ATOM 5462 C C . ILE B 1 215 ? -19.844 15.844 0.181 1 53.53 215 ILE B C 1
ATOM 5464 O O . ILE B 1 215 ? -20.844 16.234 0.796 1 53.53 215 ILE B O 1
ATOM 5468 N N . ASP B 1 216 ? -19.703 15.398 -1.01 1 53.38 216 ASP B N 1
ATOM 5469 C CA . ASP B 1 216 ? -20.984 15.328 -1.712 1 53.38 216 ASP B CA 1
ATOM 5470 C C . ASP B 1 216 ? -21.969 14.43 -0.965 1 53.38 216 ASP B C 1
ATOM 5472 O O . ASP B 1 216 ? -23.172 14.711 -0.935 1 53.38 216 ASP B O 1
ATOM 5476 N N . ARG B 1 217 ? -21.391 13.523 -0.462 1 54.81 217 ARG B N 1
ATOM 5477 C CA . ARG B 1 217 ? -22.266 12.641 0.303 1 54.81 217 ARG B CA 1
ATOM 5478 C C . ARG B 1 217 ? -22.875 13.367 1.505 1 54.81 217 ARG B C 1
ATOM 5480 O O . ARG B 1 217 ? -24.047 13.203 1.809 1 54.81 217 ARG B O 1
ATOM 5487 N N . VAL B 1 218 ? -21.922 14.07 2.061 1 54.16 218 VAL B N 1
ATOM 5488 C CA . VAL B 1 218 ? -22.406 14.75 3.258 1 54.16 218 VAL B CA 1
ATOM 5489 C C . VAL B 1 218 ? -23.25 15.969 2.861 1 54.16 218 VAL B C 1
ATOM 5491 O O . VAL B 1 218 ? -24.25 16.281 3.518 1 54.16 218 VAL B O 1
ATOM 5494 N N . CYS B 1 219 ? -22.75 16.578 1.721 1 53.94 219 CYS B N 1
ATOM 5495 C CA . CYS B 1 219 ? -23.438 17.812 1.325 1 53.94 219 CYS B CA 1
ATOM 5496 C C . CYS B 1 219 ? -24.547 17.516 0.323 1 53.94 219 CYS B C 1
ATOM 5498 O O . CYS B 1 219 ? -25.203 18.438 -0.165 1 53.94 219 CYS B O 1
ATOM 5500 N N . ALA B 1 220 ? -24.453 16.297 -0.092 1 51.34 220 ALA B N 1
ATOM 5501 C CA . ALA B 1 220 ? -25.422 16.016 -1.155 1 51.34 220 ALA B CA 1
ATOM 5502 C C . ALA B 1 220 ? -26.797 16.562 -0.816 1 51.34 220 ALA B C 1
ATOM 5504 O O . ALA B 1 220 ? -27.516 17.047 -1.697 1 51.34 220 ALA B O 1
ATOM 5505 N N . HIS B 1 221 ? -27.016 16.547 0.405 1 48.12 221 HIS B N 1
ATOM 5506 C CA . HIS B 1 221 ? -28.375 16.922 0.755 1 48.12 221 HIS B CA 1
ATOM 5507 C C . HIS B 1 221 ? -28.469 18.422 1.057 1 48.12 221 HIS B C 1
ATOM 5509 O O . HIS B 1 221 ? -29.547 18.938 1.36 1 48.12 221 HIS B O 1
ATOM 5515 N N . ASN B 1 222 ? -27.25 18.984 1.014 1 52.66 222 ASN B N 1
ATOM 5516 C CA . ASN B 1 222 ? -27.375 20.406 1.333 1 52.66 222 ASN B CA 1
ATOM 5517 C C . ASN B 1 222 ? -26.797 21.281 0.228 1 52.66 222 ASN B C 1
ATOM 5519 O O . ASN B 1 222 ? -25.656 21.734 0.323 1 52.66 222 ASN B O 1
ATOM 5523 N N . GLU B 1 223 ? -27.609 21.344 -0.757 1 59.12 223 GLU B N 1
ATOM 5524 C CA . GLU B 1 223 ? -27.234 22.156 -1.903 1 59.12 223 GLU B CA 1
ATOM 5525 C C . GLU B 1 223 ? -26.766 23.531 -1.46 1 59.12 223 GLU B C 1
ATOM 5527 O O . GLU B 1 223 ? -25.828 24.094 -2.041 1 59.12 223 GLU B O 1
ATOM 5532 N N . ASP B 1 224 ? -27.406 24.016 -0.419 1 59.31 224 ASP B N 1
ATOM 5533 C CA . ASP B 1 224 ? -27.031 25.328 0.08 1 59.31 224 ASP B CA 1
ATOM 5534 C C . ASP B 1 224 ? -25.609 25.344 0.619 1 59.31 224 ASP B C 1
ATOM 5536 O O . ASP B 1 224 ? -24.828 26.25 0.337 1 59.31 224 ASP B O 1
ATOM 5540 N N . LEU B 1 225 ? -25.328 24.344 1.343 1 62.22 225 LEU B N 1
ATOM 5541 C CA . LEU B 1 225 ? -23.984 24.234 1.888 1 62.22 225 LEU B CA 1
ATOM 5542 C C . LEU B 1 225 ? -22.953 24.094 0.771 1 62.22 225 LEU B C 1
ATOM 5544 O O . LEU B 1 225 ? -21.891 24.719 0.819 1 62.22 225 LEU B O 1
ATOM 5548 N N . ARG B 1 226 ? -23.375 23.328 -0.19 1 62.97 226 ARG B N 1
ATOM 5549 C CA . ARG B 1 226 ? -22.5 23.172 -1.346 1 62.97 226 ARG B CA 1
ATOM 5550 C C . ARG B 1 226 ? -22.266 24.5 -2.051 1 62.97 226 ARG B C 1
ATOM 5552 O O . ARG B 1 226 ? -21.141 24.828 -2.41 1 62.97 226 ARG B O 1
ATOM 5559 N N . ASN B 1 227 ? -23.297 25.172 -2.18 1 65.5 227 ASN B N 1
ATOM 5560 C CA . ASN B 1 227 ? -23.219 26.453 -2.855 1 65.5 227 ASN B CA 1
ATOM 5561 C C . ASN B 1 227 ? -22.375 27.453 -2.062 1 65.5 227 ASN B C 1
ATOM 5563 O O . ASN B 1 227 ? -21.578 28.203 -2.639 1 65.5 227 ASN B O 1
ATOM 5567 N N . ARG B 1 228 ? -22.578 27.422 -0.839 1 64.62 228 ARG B N 1
ATOM 5568 C CA . ARG B 1 228 ? -21.828 28.328 0.016 1 64.62 228 ARG B CA 1
ATOM 5569 C C . ARG B 1 228 ? -20.344 28.016 0.002 1 64.62 228 ARG B C 1
ATOM 5571 O O . ARG B 1 228 ? -19.5 28.906 -0.078 1 64.62 228 ARG B O 1
ATOM 5578 N N . VAL B 1 229 ? -20.078 26.75 0.142 1 65.12 229 VAL B N 1
ATOM 5579 C CA . VAL B 1 229 ? -18.688 26.328 0.079 1 65.12 229 VAL B CA 1
ATOM 5580 C C . VAL B 1 229 ? -18.094 26.703 -1.275 1 65.12 229 VAL B C 1
ATOM 5582 O O . VAL B 1 229 ? -16.953 27.188 -1.35 1 65.12 229 VAL B O 1
ATOM 5585 N N . ASN B 1 230 ? -18.953 26.484 -2.262 1 63.69 230 ASN B N 1
ATOM 5586 C CA . ASN B 1 230 ? -18.516 26.828 -3.611 1 63.69 230 ASN B CA 1
ATOM 5587 C C . ASN B 1 230 ? -18.266 28.328 -3.764 1 63.69 230 ASN B C 1
ATOM 5589 O O . ASN B 1 230 ? -17.344 28.734 -4.465 1 63.69 230 ASN B O 1
ATOM 5593 N N . GLU B 1 231 ? -19.094 29.031 -3.264 1 63.94 231 GLU B N 1
ATOM 5594 C CA . GLU B 1 231 ? -18.953 30.484 -3.311 1 63.94 231 GLU B CA 1
ATOM 5595 C C . GLU B 1 231 ? -17.672 30.938 -2.637 1 63.94 231 GLU B C 1
ATOM 5597 O O . GLU B 1 231 ? -17 31.859 -3.117 1 63.94 231 GLU B O 1
ATOM 5602 N N . ILE B 1 232 ? -17.453 30.297 -1.555 1 60.5 232 ILE B N 1
ATOM 5603 C CA . ILE B 1 232 ? -16.266 30.672 -0.789 1 60.5 232 ILE B CA 1
ATOM 5604 C C . ILE B 1 232 ? -15.008 30.25 -1.551 1 60.5 232 ILE B C 1
ATOM 5606 O O . ILE B 1 232 ? -14.016 30.984 -1.579 1 60.5 232 ILE B O 1
ATOM 5610 N N . ILE B 1 233 ? -15.078 29.031 -2.055 1 58.31 233 ILE B N 1
ATOM 5611 C CA . ILE B 1 233 ? -13.914 28.531 -2.781 1 58.31 233 ILE B CA 1
ATOM 5612 C C . ILE B 1 233 ? -13.734 29.312 -4.078 1 58.31 233 ILE B C 1
ATOM 5614 O O . ILE B 1 233 ? -12.617 29.484 -4.562 1 58.31 233 ILE B O 1
ATOM 5618 N N . GLY B 1 234 ? -14.688 30.062 -4.496 1 52.06 234 GLY B N 1
ATOM 5619 C CA . GLY B 1 234 ? -14.648 30.875 -5.703 1 52.06 234 GLY B CA 1
ATOM 5620 C C . GLY B 1 234 ? -14.148 30.109 -6.918 1 52.06 234 GLY B C 1
ATOM 5621 O O . GLY B 1 234 ? -14.266 28.875 -6.98 1 52.06 234 GLY B O 1
ATOM 5622 N N . ASP B 1 235 ? -13.695 30.766 -7.969 1 50 235 ASP B N 1
ATOM 5623 C CA . ASP B 1 235 ? -13.195 30.328 -9.266 1 50 235 ASP B CA 1
ATOM 5624 C C . ASP B 1 235 ? -11.883 29.562 -9.117 1 50 235 ASP B C 1
ATOM 5626 O O . ASP B 1 235 ? -11.406 28.938 -10.07 1 50 235 ASP B O 1
ATOM 5630 N N . SER B 1 236 ? -11.391 29.719 -8.148 1 46.28 236 SER B N 1
ATOM 5631 C CA . SER B 1 236 ? -10.07 29.125 -7.941 1 46.28 236 SER B CA 1
ATOM 5632 C C . SER B 1 236 ? -10.133 27.594 -8.008 1 46.28 236 SER B C 1
ATOM 5634 O O . SER B 1 236 ? -9.094 26.938 -8.07 1 46.28 236 SER B O 1
ATOM 5636 N N . TRP B 1 237 ? -11.281 27.109 -8.062 1 49.69 237 TRP B N 1
ATOM 5637 C CA . TRP B 1 237 ? -11.461 25.672 -7.977 1 49.69 237 TRP B CA 1
ATOM 5638 C C . TRP B 1 237 ? -11.734 25.062 -9.352 1 49.69 237 TRP B C 1
ATOM 5640 O O . TRP B 1 237 ? -12.156 23.906 -9.461 1 49.69 237 TRP B O 1
ATOM 5650 N N . LYS B 1 238 ? -11.758 25.891 -10.141 1 52.66 238 LYS B N 1
ATOM 5651 C CA . LYS B 1 238 ? -11.898 25.359 -11.5 1 52.66 238 LYS B CA 1
ATOM 5652 C C . LYS B 1 238 ? -10.547 24.938 -12.062 1 52.66 238 LYS B C 1
ATOM 5654 O O . LYS B 1 238 ? -9.523 25.578 -11.797 1 52.66 238 LYS B O 1
ATOM 5659 N N . ASP B 1 239 ? -10.539 23.703 -12.336 1 51.72 239 ASP B N 1
ATOM 5660 C CA . ASP B 1 239 ? -9.328 23.266 -13.016 1 51.72 239 ASP B CA 1
ATOM 5661 C C . ASP B 1 239 ? -9.102 24.062 -14.297 1 51.72 239 ASP B C 1
ATOM 5663 O O . ASP B 1 239 ? -9.898 24.938 -14.641 1 51.72 239 ASP B O 1
ATOM 5667 N N . ALA B 1 240 ? -7.852 24 -14.828 1 46.88 240 ALA B N 1
ATOM 5668 C CA . ALA B 1 240 ? -7.477 24.703 -16.047 1 46.88 240 ALA B CA 1
ATOM 5669 C C . ALA B 1 240 ? -8.562 24.578 -17.109 1 46.88 240 ALA B C 1
ATOM 5671 O O . ALA B 1 240 ? -8.656 25.406 -18.016 1 46.88 240 ALA B O 1
ATOM 5672 N N . SER B 1 241 ? -9.305 23.484 -17.062 1 48.09 241 SER B N 1
ATOM 5673 C CA . SER B 1 241 ? -10.305 23.297 -18.109 1 48.09 241 SER B CA 1
ATOM 5674 C C . SER B 1 241 ? -11.656 23.875 -17.688 1 48.09 241 SER B C 1
ATOM 5676 O O . SER B 1 241 ? -12.656 23.688 -18.391 1 48.09 241 SER B O 1
ATOM 5678 N N . GLY B 1 242 ? -11.688 24.609 -16.594 1 51.19 242 GLY B N 1
ATOM 5679 C CA . GLY B 1 242 ? -12.93 25.203 -16.141 1 51.19 242 GLY B CA 1
ATOM 5680 C C . GLY B 1 242 ? -13.789 24.25 -15.328 1 51.19 242 GLY B C 1
ATOM 5681 O O . GLY B 1 242 ? -14.898 24.609 -14.914 1 51.19 242 GLY B O 1
ATOM 5682 N N . LYS B 1 243 ? -13.359 23.047 -15.312 1 51.62 243 LYS B N 1
ATOM 5683 C CA . LYS B 1 243 ? -14.125 22.062 -14.555 1 51.62 243 LYS B CA 1
ATOM 5684 C C . LYS B 1 243 ? -13.812 22.156 -13.062 1 51.62 243 LYS B C 1
ATOM 5686 O O . LYS B 1 243 ? -12.703 22.516 -12.672 1 51.62 243 LYS B O 1
ATOM 5691 N N . ARG B 1 244 ? -14.93 22.031 -12.312 1 50.16 244 ARG B N 1
ATOM 5692 C CA . ARG B 1 244 ? -14.883 22.094 -10.852 1 50.16 244 ARG B CA 1
ATOM 5693 C C . ARG B 1 244 ? -13.797 21.188 -10.297 1 50.16 244 ARG B C 1
ATOM 5695 O O . ARG B 1 244 ? -13.742 20 -10.641 1 50.16 244 ARG B O 1
ATOM 5702 N N . ARG B 1 245 ? -12.797 21.828 -9.812 1 56.31 245 ARG B N 1
ATOM 5703 C CA . ARG B 1 245 ? -11.703 21.016 -9.273 1 56.31 245 ARG B CA 1
ATOM 5704 C C . ARG B 1 245 ? -12.117 20.344 -7.969 1 56.31 245 ARG B C 1
ATOM 5706 O O . ARG B 1 245 ? -12.945 20.875 -7.223 1 56.31 245 ARG B O 1
ATOM 5713 N N . LYS B 1 246 ? -11.914 19.078 -7.805 1 60.22 246 LYS B N 1
ATOM 5714 C CA . LYS B 1 246 ? -12.133 18.328 -6.57 1 60.22 246 LYS B CA 1
ATOM 5715 C C . LYS B 1 246 ? -11.438 19 -5.387 1 60.22 246 LYS B C 1
ATOM 5717 O O . LYS B 1 246 ? -10.281 19.406 -5.496 1 60.22 246 LYS B O 1
ATOM 5722 N N . ILE B 1 247 ? -12.234 19.5 -4.367 1 62.84 247 ILE B N 1
ATOM 5723 C CA . ILE B 1 247 ? -11.688 20.109 -3.16 1 62.84 247 ILE B CA 1
ATOM 5724 C C . ILE B 1 247 ? -10.992 19.047 -2.312 1 62.84 247 ILE B C 1
ATOM 5726 O O . ILE B 1 247 ? -11.5 17.938 -2.156 1 62.84 247 ILE B O 1
ATOM 5730 N N . THR B 1 248 ? -9.805 19.344 -1.857 1 67.44 248 THR B N 1
ATOM 5731 C CA . THR B 1 248 ? -9.062 18.438 -0.998 1 67.44 248 THR B CA 1
ATOM 5732 C C . THR B 1 248 ? -9.547 18.531 0.447 1 67.44 248 THR B C 1
ATOM 5734 O O . THR B 1 248 ? -10.18 19.531 0.825 1 67.44 248 THR B O 1
ATOM 5737 N N . LYS B 1 249 ? -9.32 17.516 1.241 1 71.88 249 LYS B N 1
ATOM 5738 C CA . LYS B 1 249 ? -9.68 17.531 2.658 1 71.88 249 LYS B CA 1
ATOM 5739 C C . LYS B 1 249 ? -9.016 18.703 3.377 1 71.88 249 LYS B C 1
ATOM 5741 O O . LYS B 1 249 ? -9.617 19.328 4.262 1 71.88 249 LYS B O 1
ATOM 5746 N N . CYS B 1 250 ? -7.906 19.031 2.965 1 67.75 250 CYS B N 1
ATOM 5747 C CA . CYS B 1 250 ? -7.18 20.141 3.59 1 67.75 250 CYS B CA 1
ATOM 5748 C C . CYS B 1 250 ? -7.871 21.469 3.322 1 67.75 250 CYS B C 1
ATOM 5750 O O . CYS B 1 250 ? -7.992 22.297 4.223 1 67.75 250 CYS B O 1
ATOM 5752 N N . GLU B 1 251 ? -8.227 21.656 2.119 1 68.38 251 GLU B N 1
ATOM 5753 C CA . GLU B 1 251 ? -8.938 22.875 1.754 1 68.38 251 GLU B CA 1
ATOM 5754 C C . GLU B 1 251 ? -10.258 22.984 2.498 1 68.38 251 GLU B C 1
ATOM 5756 O O . GLU B 1 251 ? -10.625 24.062 2.969 1 68.38 251 GLU B O 1
ATOM 5761 N N . LEU B 1 252 ? -10.883 21.891 2.529 1 76.06 252 LEU B N 1
ATOM 5762 C CA . LEU B 1 252 ? -12.156 21.875 3.24 1 76.06 252 LEU B CA 1
ATOM 5763 C C . LEU B 1 252 ? -11.953 22.203 4.719 1 76.06 252 LEU B C 1
ATOM 5765 O O . LEU B 1 252 ? -12.734 22.953 5.301 1 76.06 252 LEU B O 1
ATOM 5769 N N . LYS B 1 253 ? -10.992 21.578 5.309 1 77.62 253 LYS B N 1
ATOM 5770 C CA . LYS B 1 253 ? -10.664 21.859 6.703 1 77.62 253 LYS B CA 1
ATOM 5771 C C . LYS B 1 253 ? -10.422 23.344 6.918 1 77.62 253 LYS B C 1
ATOM 5773 O O . LYS B 1 253 ? -10.945 23.938 7.871 1 77.62 253 LYS B O 1
ATOM 5778 N N . TYR B 1 254 ? -9.727 23.906 6.066 1 70.38 254 TYR B N 1
ATOM 5779 C CA . TYR B 1 254 ? -9.414 25.328 6.148 1 70.38 254 TYR B CA 1
ATOM 5780 C C . TYR B 1 254 ? -10.688 26.156 6.078 1 70.38 254 TYR B C 1
ATOM 5782 O O . TYR B 1 254 ? -10.875 27.078 6.879 1 70.38 254 TYR B O 1
ATOM 5790 N N . ILE B 1 255 ? -11.469 25.859 5.168 1 71.25 255 ILE B N 1
ATOM 5791 C CA . ILE B 1 255 ? -12.703 26.609 4.961 1 71.25 255 ILE B CA 1
ATOM 5792 C C . ILE B 1 255 ? -13.609 26.469 6.184 1 71.25 255 ILE B C 1
ATOM 5794 O O . ILE B 1 255 ? -14.141 27.469 6.691 1 71.25 255 ILE B O 1
ATOM 5798 N N . LEU B 1 256 ? -13.758 25.328 6.625 1 78.31 256 LEU B N 1
ATOM 5799 C CA . LEU B 1 256 ? -14.672 25.062 7.723 1 78.31 256 LEU B CA 1
ATOM 5800 C C . LEU B 1 256 ? -14.172 25.688 9.023 1 78.31 256 LEU B C 1
ATOM 5802 O O . LEU B 1 256 ? -14.977 26.125 9.852 1 78.31 256 LEU B O 1
ATOM 5806 N N . LEU B 1 257 ? -12.922 25.781 9.164 1 76.56 257 LEU B N 1
ATOM 5807 C CA . LEU B 1 257 ? -12.352 26.359 10.375 1 76.56 257 LEU B CA 1
ATOM 5808 C C . LEU B 1 257 ? -12.461 27.891 10.352 1 76.56 257 LEU B C 1
ATOM 5810 O O . LEU B 1 257 ? -12.602 28.516 11.406 1 76.56 257 LEU B O 1
ATOM 5814 N N . HIS B 1 258 ? -12.422 28.438 9.211 1 73.31 258 HIS B N 1
ATOM 5815 C CA . HIS B 1 258 ? -12.461 29.891 9.086 1 73.31 258 HIS B CA 1
ATOM 5816 C C . HIS B 1 258 ? -13.898 30.391 8.922 1 73.31 258 HIS B C 1
ATOM 5818 O O . HIS B 1 258 ? -14.156 31.578 9.031 1 73.31 258 HIS B O 1
ATOM 5824 N N . HIS B 1 259 ? -14.727 29.516 8.641 1 79 259 HIS B N 1
ATOM 5825 C CA . HIS B 1 259 ? -16.156 29.812 8.594 1 79 259 HIS B CA 1
ATOM 5826 C C . HIS B 1 259 ? -16.953 28.844 9.469 1 79 259 HIS B C 1
ATOM 5828 O O . HIS B 1 259 ? -17.703 28.016 8.953 1 79 259 HIS B O 1
ATOM 5834 N N . PRO B 1 260 ? -16.828 29.062 10.703 1 84.06 260 PRO B N 1
ATOM 5835 C CA . PRO B 1 260 ? -17.406 28.094 11.641 1 84.06 260 PRO B CA 1
ATOM 5836 C C . PRO B 1 260 ? -18.906 27.938 11.461 1 84.06 260 PRO B C 1
ATOM 5838 O O . PRO B 1 260 ? -19.469 26.891 11.812 1 84.06 260 PRO B O 1
ATOM 5841 N N . GLU B 1 261 ? -19.578 28.969 10.961 1 84.06 261 GLU B N 1
ATOM 5842 C CA . GLU B 1 261 ? -21.016 28.875 10.727 1 84.06 261 GLU B CA 1
ATOM 5843 C C . GLU B 1 261 ? -21.344 27.766 9.734 1 84.06 261 GLU B C 1
ATOM 5845 O O . GLU B 1 261 ? -22.375 27.094 9.859 1 84.06 261 GLU B O 1
ATOM 5850 N N . LEU B 1 262 ? -20.484 27.594 8.836 1 80.44 262 LEU B N 1
ATOM 5851 C CA . LEU B 1 262 ? -20.656 26.516 7.867 1 80.44 262 LEU B CA 1
ATOM 5852 C C . LEU B 1 262 ? -20.547 25.141 8.539 1 80.44 262 LEU B C 1
ATOM 5854 O O . LEU B 1 262 ? -21.297 24.219 8.211 1 80.44 262 LEU B O 1
ATOM 5858 N N . LEU B 1 263 ? -19.625 25.047 9.422 1 83.06 263 LEU B N 1
ATOM 5859 C CA . LEU B 1 263 ? -19.438 23.797 10.141 1 83.06 263 LEU B CA 1
ATOM 5860 C C . LEU B 1 263 ? -20.609 23.5 11.055 1 83.06 263 LEU B C 1
ATOM 5862 O O . LEU B 1 263 ? -21.047 22.344 11.18 1 83.06 263 LEU B O 1
ATOM 5866 N N . LYS B 1 264 ? -21.094 24.516 11.664 1 86.12 264 LYS B N 1
ATOM 5867 C CA . LYS B 1 264 ? -22.281 24.359 12.492 1 86.12 264 LYS B CA 1
ATOM 5868 C C . LYS B 1 264 ? -23.469 23.875 11.672 1 86.12 264 LYS B C 1
ATOM 5870 O O . LYS B 1 264 ? -24.203 23 12.102 1 86.12 264 LYS B O 1
ATOM 5875 N N . ASP B 1 265 ? -23.578 24.484 10.586 1 82.62 265 ASP B N 1
ATOM 5876 C CA . ASP B 1 265 ? -24.656 24.094 9.688 1 82.62 265 ASP B CA 1
ATOM 5877 C C . ASP B 1 265 ? -24.484 22.641 9.227 1 82.62 265 ASP B C 1
ATOM 5879 O O . ASP B 1 265 ? -25.469 21.906 9.102 1 82.62 265 ASP B O 1
ATOM 5883 N N . LEU B 1 266 ? -23.297 22.281 8.945 1 80.75 266 LEU B N 1
ATOM 5884 C CA . LEU B 1 266 ? -23 20.922 8.523 1 80.75 266 LEU B CA 1
ATOM 5885 C C . LEU B 1 266 ? -23.375 19.922 9.609 1 80.75 266 LEU B C 1
ATOM 5887 O O . LEU B 1 266 ? -23.969 18.875 9.32 1 80.75 266 LEU B O 1
ATOM 5891 N N . VAL B 1 267 ? -23.062 20.219 10.773 1 83.94 267 VAL B N 1
ATOM 5892 C CA . VAL B 1 267 ? -23.344 19.359 11.914 1 83.94 267 VAL B CA 1
ATOM 5893 C C . VAL B 1 267 ? -24.859 19.219 12.086 1 83.94 267 VAL B C 1
ATOM 5895 O O . VAL B 1 267 ? -25.359 18.125 12.305 1 83.94 267 VAL B O 1
ATOM 5898 N N . GLU B 1 268 ? -25.531 20.297 11.961 1 83.62 268 GLU B N 1
ATOM 5899 C CA . GLU B 1 268 ? -26.984 20.297 12.133 1 83.62 268 GLU B CA 1
ATOM 5900 C C . GLU B 1 268 ? -27.672 19.469 11.039 1 83.62 268 GLU B C 1
ATOM 5902 O O . GLU B 1 268 ? -28.594 18.719 11.312 1 83.62 268 GLU B O 1
ATOM 5907 N N . GLN B 1 269 ? -27.234 19.625 9.883 1 77.44 269 GLN B N 1
ATOM 5908 C CA . GLN B 1 269 ? -27.797 18.875 8.781 1 77.44 269 GLN B CA 1
ATOM 5909 C C . GLN B 1 269 ? -27.516 17.375 8.938 1 77.44 269 GLN B C 1
ATOM 5911 O O . GLN B 1 269 ? -28.375 16.547 8.633 1 77.44 269 GLN B O 1
ATOM 5916 N N . TYR B 1 270 ? -26.328 17.094 9.312 1 79.25 270 TYR B N 1
ATOM 5917 C CA . TYR B 1 270 ? -25.938 15.703 9.531 1 79.25 270 TYR B CA 1
ATOM 5918 C C . TYR B 1 270 ? -26.828 15.055 10.586 1 79.25 270 TYR B C 1
ATOM 5920 O O . TYR B 1 270 ? -27.25 13.914 10.43 1 79.25 270 TYR B O 1
ATOM 5928 N N . LYS B 1 271 ? -27.141 15.797 11.586 1 82.5 271 LYS B N 1
ATOM 5929 C CA . LYS B 1 271 ? -27.969 15.289 12.68 1 82.5 271 LYS B CA 1
ATOM 5930 C C . LYS B 1 271 ? -29.406 15.078 12.227 1 82.5 271 LYS B C 1
ATOM 5932 O O . LYS B 1 271 ? -30.062 14.133 12.664 1 82.5 271 LYS B O 1
ATOM 5937 N N . LYS B 1 272 ? -29.797 15.867 11.344 1 79.19 272 LYS B N 1
ATOM 5938 C CA . LYS B 1 272 ? -31.188 15.82 10.883 1 79.19 272 LYS B CA 1
ATOM 5939 C C . LYS B 1 272 ? -31.391 14.695 9.875 1 79.19 272 LYS B C 1
ATOM 5941 O O . LYS B 1 272 ? -32.469 14.125 9.789 1 79.19 272 LYS B O 1
ATOM 5946 N N . ASN B 1 273 ? -30.359 14.445 9.195 1 75.38 273 ASN B N 1
ATOM 5947 C CA . ASN B 1 273 ? -30.469 13.43 8.164 1 75.38 273 ASN B CA 1
ATOM 5948 C C . ASN B 1 273 ? -30.281 12.023 8.734 1 75.38 273 ASN B C 1
ATOM 5950 O O . ASN B 1 273 ? -29.406 11.805 9.57 1 75.38 273 ASN B O 1
ATOM 5954 N N . SER B 1 274 ? -31.234 11.227 8.328 1 73.44 274 SER B N 1
ATOM 5955 C CA . SER B 1 274 ? -31.109 9.836 8.758 1 73.44 274 SER B CA 1
ATOM 5956 C C . SER B 1 274 ? -30.047 9.094 7.945 1 73.44 274 SER B C 1
ATOM 5958 O O . SER B 1 274 ? -29.891 9.352 6.75 1 73.44 274 SER B O 1
ATOM 5960 N N . ALA B 1 275 ? -29.281 8.32 8.68 1 75.69 275 ALA B N 1
ATOM 5961 C CA . ALA B 1 275 ? -28.266 7.516 7.996 1 75.69 275 ALA B CA 1
ATOM 5962 C C . ALA B 1 275 ? -28.906 6.344 7.254 1 75.69 275 ALA B C 1
ATOM 5964 O O . ALA B 1 275 ? -29.859 5.738 7.746 1 75.69 275 ALA B O 1
ATOM 5965 N N . GLU B 1 276 ? -28.516 6.195 6.035 1 77.75 276 GLU B N 1
ATOM 5966 C CA . GLU B 1 276 ? -28.969 5.035 5.277 1 77.75 276 GLU B CA 1
ATOM 5967 C C . GLU B 1 276 ? -27.953 3.896 5.332 1 77.75 276 GLU B C 1
ATOM 5969 O O . GLU B 1 276 ? -26.766 4.109 5.094 1 77.75 276 GLU B O 1
ATOM 5974 N N . LYS B 1 277 ? -28.484 2.826 5.785 1 82.94 277 LYS B N 1
ATOM 5975 C CA . LYS B 1 277 ? -27.625 1.652 5.824 1 82.94 277 LYS B CA 1
ATOM 5976 C C . LYS B 1 277 ? -27.375 1.1 4.422 1 82.94 277 LYS B C 1
ATOM 5978 O O . LYS B 1 277 ? -28.172 1.345 3.51 1 82.94 277 LYS B O 1
ATOM 5983 N N . TYR B 1 278 ? -26.359 0.421 4.273 1 88.69 278 TYR B N 1
ATOM 5984 C CA . TYR B 1 278 ? -26.031 -0.224 3.006 1 88.69 278 TYR B CA 1
ATOM 5985 C C . TYR B 1 278 ? -27.047 -1.321 2.682 1 88.69 278 TYR B C 1
ATOM 5987 O O . TYR B 1 278 ? -27.453 -2.076 3.564 1 88.69 278 TYR B O 1
ATOM 5995 N N . ASP B 1 279 ? -27.469 -1.357 1.44 1 90.5 279 ASP B N 1
ATOM 5996 C CA . ASP B 1 279 ? -28.391 -2.395 1 1 90.5 279 ASP B CA 1
ATOM 5997 C C . ASP B 1 279 ? -27.656 -3.68 0.64 1 90.5 279 ASP B C 1
ATOM 5999 O O . ASP B 1 279 ? -27.203 -3.85 -0.499 1 90.5 279 ASP B O 1
ATOM 6003 N N . PHE B 1 280 ? -27.609 -4.574 1.554 1 91.62 280 PHE B N 1
ATOM 6004 C CA . PHE B 1 280 ? -26.812 -5.789 1.361 1 91.62 280 PHE B CA 1
ATOM 6005 C C . PHE B 1 280 ? -27.531 -6.758 0.428 1 91.62 280 PHE B C 1
ATOM 6007 O O . PHE B 1 280 ? -26.922 -7.699 -0.085 1 91.62 280 PHE B O 1
ATOM 6014 N N . ASP B 1 281 ? -28.781 -6.523 0.226 1 89.62 281 ASP B N 1
ATOM 6015 C CA . ASP B 1 281 ? -29.516 -7.367 -0.714 1 89.62 281 ASP B CA 1
ATOM 6016 C C . ASP B 1 281 ? -29.172 -7.008 -2.158 1 89.62 281 ASP B C 1
ATOM 6018 O O . ASP B 1 281 ? -28.922 -7.891 -2.979 1 89.62 281 ASP B O 1
ATOM 6022 N N . LYS B 1 282 ? -29.094 -5.777 -2.381 1 90.69 282 LYS B N 1
ATOM 6023 C CA . LYS B 1 282 ? -28.812 -5.309 -3.734 1 90.69 282 LYS B CA 1
ATOM 6024 C C . LYS B 1 282 ? -27.297 -5.172 -3.961 1 90.69 282 LYS B C 1
ATOM 6026 O O . LYS B 1 282 ? -26.828 -5.219 -5.102 1 90.69 282 LYS B O 1
ATOM 6031 N N . ASP B 1 283 ? -26.531 -4.965 -2.928 1 92 283 ASP B N 1
ATOM 6032 C CA . ASP B 1 283 ? -25.094 -4.777 -2.969 1 92 283 ASP B CA 1
ATOM 6033 C C . ASP B 1 283 ? -24.688 -3.832 -4.102 1 92 283 ASP B C 1
ATOM 6035 O O . ASP B 1 283 ? -23.938 -4.211 -4.996 1 92 283 ASP B O 1
ATOM 6039 N N . PRO B 1 284 ? -25.109 -2.627 -4.043 1 90.38 284 PRO B N 1
ATOM 6040 C CA . PRO B 1 284 ? -24.906 -1.692 -5.152 1 90.38 284 PRO B CA 1
ATOM 6041 C C . PRO B 1 284 ? -23.438 -1.532 -5.527 1 90.38 284 PRO B C 1
ATOM 6043 O O . PRO B 1 284 ? -23.109 -1.387 -6.707 1 90.38 284 PRO B O 1
ATOM 6046 N N . SER B 1 285 ? -22.516 -1.597 -4.605 1 88.62 285 SER B N 1
ATOM 6047 C CA . SER B 1 285 ? -21.094 -1.441 -4.891 1 88.62 285 SER B CA 1
ATOM 6048 C C . SER B 1 285 ? -20.484 -2.742 -5.402 1 88.62 285 SER B C 1
ATOM 6050 O O . SER B 1 285 ? -19.375 -2.75 -5.926 1 88.62 285 SER B O 1
ATOM 6052 N N . GLY B 1 286 ? -21.219 -3.826 -5.266 1 91.31 286 GLY B N 1
ATOM 6053 C CA . GLY B 1 286 ? -20.797 -5.117 -5.781 1 91.31 286 GLY B CA 1
ATOM 6054 C C . GLY B 1 286 ? -19.656 -5.727 -4.988 1 91.31 286 GLY B C 1
ATOM 6055 O O . GLY B 1 286 ? -18.859 -6.5 -5.527 1 91.31 286 GLY B O 1
ATOM 6056 N N . GLN B 1 287 ? -19.562 -5.387 -3.715 1 88.5 287 GLN B N 1
ATOM 6057 C CA . GLN B 1 287 ? -18.453 -5.844 -2.887 1 88.5 287 GLN B CA 1
ATOM 6058 C C . GLN B 1 287 ? -18.609 -7.316 -2.523 1 88.5 287 GLN B C 1
ATOM 6060 O O . GLN B 1 287 ? -17.625 -7.984 -2.176 1 88.5 287 GLN B O 1
ATOM 6065 N N . LEU B 1 288 ? -19.828 -7.824 -2.637 1 90.56 288 LEU B N 1
ATOM 6066 C CA . LEU B 1 288 ? -20.094 -9.195 -2.201 1 90.56 288 LEU B CA 1
ATOM 6067 C C . LEU B 1 288 ? -20.578 -10.047 -3.361 1 90.56 288 LEU B C 1
ATOM 6069 O O . LEU B 1 288 ? -20.109 -11.164 -3.561 1 90.56 288 LEU B O 1
ATOM 6073 N N . ILE B 1 289 ? -21.359 -9.523 -4.188 1 93.38 289 ILE B N 1
ATOM 6074 C CA . ILE B 1 289 ? -22.156 -10.281 -5.152 1 93.38 289 ILE B CA 1
ATOM 6075 C C . ILE B 1 289 ? -21.234 -10.828 -6.246 1 93.38 289 ILE B C 1
ATOM 6077 O O . ILE B 1 289 ? -21.594 -11.766 -6.961 1 93.38 289 ILE B O 1
ATOM 6081 N N . TRP B 1 290 ? -20.078 -10.203 -6.41 1 94 290 TRP B N 1
ATOM 6082 C CA . TRP B 1 290 ? -19.188 -10.633 -7.477 1 94 290 TRP B CA 1
ATOM 6083 C C . TRP B 1 290 ? -18.859 -12.117 -7.355 1 94 290 TRP B C 1
ATOM 6085 O O . TRP B 1 290 ? -18.75 -12.82 -8.367 1 94 290 TRP B O 1
ATOM 6095 N N . LEU B 1 291 ? -18.703 -12.664 -6.164 1 93.19 291 LEU B N 1
ATOM 6096 C CA . LEU B 1 291 ? -18.344 -14.062 -5.945 1 93.19 291 LEU B CA 1
ATOM 6097 C C . LEU B 1 291 ? -19.469 -14.992 -6.387 1 93.19 291 LEU B C 1
ATOM 6099 O O . LEU B 1 291 ? -19.219 -15.992 -7.059 1 93.19 291 LEU B O 1
ATOM 6103 N N . ASP B 1 292 ? -20.672 -14.625 -6.02 1 94.12 292 ASP B N 1
ATOM 6104 C CA . ASP B 1 292 ? -21.828 -15.43 -6.418 1 94.12 292 ASP B CA 1
ATOM 6105 C C . ASP B 1 292 ? -21.984 -15.469 -7.938 1 94.12 292 ASP B C 1
ATOM 6107 O O . ASP B 1 292 ? -22.234 -16.531 -8.516 1 94.12 292 ASP B O 1
ATOM 6111 N N . ILE B 1 293 ? -21.812 -14.336 -8.508 1 96.06 293 ILE B N 1
ATOM 6112 C CA . ILE B 1 293 ? -21.906 -14.234 -9.953 1 96.06 293 ILE B CA 1
ATOM 6113 C C . ILE B 1 293 ? -20.812 -15.086 -10.609 1 96.06 293 ILE B C 1
ATOM 6115 O O . ILE B 1 293 ? -21.094 -15.867 -11.516 1 96.06 293 ILE B O 1
ATOM 6119 N N . ALA B 1 294 ? -19.609 -14.938 -10.133 1 96.31 294 ALA B N 1
ATOM 6120 C CA . ALA B 1 294 ? -18.484 -15.68 -10.688 1 96.31 294 ALA B CA 1
ATOM 6121 C C . ALA B 1 294 ? -18.703 -17.188 -10.586 1 96.31 294 ALA B C 1
ATOM 6123 O O . ALA B 1 294 ? -18.484 -17.922 -11.547 1 96.31 294 ALA B O 1
ATOM 6124 N N . ARG B 1 295 ? -19.188 -17.625 -9.461 1 95.06 295 ARG B N 1
ATOM 6125 C CA . ARG B 1 295 ? -19.453 -19.047 -9.242 1 95.06 295 ARG B CA 1
ATOM 6126 C C . ARG B 1 295 ? -20.547 -19.547 -10.172 1 95.06 295 ARG B C 1
ATOM 6128 O O . ARG B 1 295 ? -20.406 -20.609 -10.781 1 95.06 295 ARG B O 1
ATOM 6135 N N . GLU B 1 296 ? -21.562 -18.797 -10.25 1 96.44 296 GLU B N 1
ATOM 6136 C CA . GLU B 1 296 ? -22.688 -19.172 -11.102 1 96.44 296 GLU B CA 1
ATOM 6137 C C . GLU B 1 296 ? -22.266 -19.297 -12.562 1 96.44 296 GLU B C 1
ATOM 6139 O O . GLU B 1 296 ? -22.516 -20.328 -13.195 1 96.44 296 GLU B O 1
ATOM 6144 N N . TYR B 1 297 ? -21.594 -18.328 -13.062 1 96.81 297 TYR B N 1
ATOM 6145 C CA . TYR B 1 297 ? -21.203 -18.312 -14.469 1 96.81 297 TYR B CA 1
ATOM 6146 C C . TYR B 1 297 ? -20.156 -19.391 -14.758 1 96.81 297 TYR B C 1
ATOM 6148 O O . TYR B 1 297 ? -20.203 -20.031 -15.805 1 96.81 297 TYR B O 1
ATOM 6156 N N . ALA B 1 298 ? -19.234 -19.547 -13.836 1 95.62 298 ALA B N 1
ATOM 6157 C CA . ALA B 1 298 ? -18.219 -20.578 -14.031 1 95.62 298 ALA B CA 1
ATOM 6158 C C . ALA B 1 298 ? -18.859 -21.969 -14.086 1 95.62 298 ALA B C 1
ATOM 6160 O O . ALA B 1 298 ? -18.406 -22.828 -14.844 1 95.62 298 ALA B O 1
ATOM 6161 N N . ASN B 1 299 ? -19.906 -22.172 -13.273 1 95.06 299 ASN B N 1
ATOM 6162 C CA . ASN B 1 299 ? -20.594 -23.453 -13.242 1 95.06 299 ASN B CA 1
ATOM 6163 C C . ASN B 1 299 ? -21.453 -23.656 -14.484 1 95.06 299 ASN B C 1
ATOM 6165 O O . ASN B 1 299 ? -21.484 -24.766 -15.047 1 95.06 299 ASN B O 1
ATOM 6169 N N . LEU B 1 300 ? -22.125 -22.625 -14.945 1 96.38 300 LEU B N 1
ATOM 6170 C CA . LEU B 1 300 ? -23.031 -22.688 -16.094 1 96.38 300 LEU B CA 1
ATOM 6171 C C . LEU B 1 300 ? -22.25 -22.828 -17.391 1 96.38 300 LEU B C 1
ATOM 6173 O O . LEU B 1 300 ? -22.719 -23.469 -18.344 1 96.38 300 LEU B O 1
ATOM 6177 N N . TYR B 1 301 ? -21.062 -22.172 -17.438 1 96.38 301 TYR B N 1
ATOM 6178 C CA . TYR B 1 301 ? -20.312 -22.125 -18.672 1 96.38 301 TYR B CA 1
ATOM 6179 C C . TYR B 1 301 ? -18.875 -22.609 -18.453 1 96.38 301 TYR B C 1
ATOM 6181 O O . TYR B 1 301 ? -17.938 -21.812 -18.562 1 96.38 301 TYR B O 1
ATOM 6189 N N . PRO B 1 302 ? -18.688 -23.875 -18.219 1 94.94 302 PRO B N 1
ATOM 6190 C CA . PRO B 1 302 ? -17.328 -24.391 -18.031 1 94.94 302 PRO B CA 1
ATOM 6191 C C . PRO B 1 302 ? -16.453 -24.219 -19.281 1 94.94 302 PRO B C 1
ATOM 6193 O O . PRO B 1 302 ? -16.984 -24.109 -20.391 1 94.94 302 PRO B O 1
ATOM 6196 N N . LEU B 1 303 ? -15.164 -24.062 -19.094 1 94.31 303 LEU B N 1
ATOM 6197 C CA . LEU B 1 303 ? -14.211 -23.875 -20.188 1 94.31 303 LEU B CA 1
ATOM 6198 C C . LEU B 1 303 ? -13.195 -25.016 -20.219 1 94.31 303 LEU B C 1
ATOM 6200 O O . LEU B 1 303 ? -12.617 -25.375 -19.188 1 94.31 303 LEU B O 1
ATOM 6204 N N . LEU B 1 304 ? -13.062 -25.641 -21.344 1 91.5 304 LEU B N 1
ATOM 6205 C CA . LEU B 1 304 ? -12 -26.609 -21.578 1 91.5 304 LEU B CA 1
ATOM 6206 C C . LEU B 1 304 ? -10.914 -26.031 -22.469 1 91.5 304 LEU B C 1
ATOM 6208 O O . LEU B 1 304 ? -11.188 -25.578 -23.594 1 91.5 304 LEU B O 1
ATOM 6212 N N . LEU B 1 305 ? -9.734 -25.922 -21.953 1 90.25 305 LEU B N 1
ATOM 6213 C CA . LEU B 1 305 ? -8.641 -25.328 -22.719 1 90.25 305 LEU B CA 1
ATOM 6214 C C . LEU B 1 305 ? -8.133 -26.297 -23.781 1 90.25 305 LEU B C 1
ATOM 6216 O O . LEU B 1 305 ? -7.562 -25.875 -24.781 1 90.25 305 LEU B O 1
ATOM 6220 N N . GLY B 1 306 ? -8.375 -27.578 -23.703 1 84.62 306 GLY B N 1
ATOM 6221 C CA . GLY B 1 306 ? -8.094 -28.562 -24.75 1 84.62 306 GLY B CA 1
ATOM 6222 C C . GLY B 1 306 ? -6.617 -28.859 -24.922 1 84.62 306 GLY B C 1
ATOM 6223 O O . GLY B 1 306 ? -6.145 -29.047 -26.031 1 84.62 306 GLY B O 1
ATOM 6224 N N . VAL B 1 307 ? -5.812 -28.609 -23.891 1 84.75 307 VAL B N 1
ATOM 6225 C CA . VAL B 1 307 ? -4.391 -28.906 -24.016 1 84.75 307 VAL B CA 1
ATOM 6226 C C . VAL B 1 307 ? -3.957 -29.875 -22.922 1 84.75 307 VAL B C 1
ATOM 6228 O O . VAL B 1 307 ? -4.465 -29.797 -21.797 1 84.75 307 VAL B O 1
ATOM 6231 N N . ASP B 1 308 ? -3.076 -30.781 -23.312 1 81.5 308 ASP B N 1
ATOM 6232 C CA . ASP B 1 308 ? -2.588 -31.781 -22.359 1 81.5 308 ASP B CA 1
ATOM 6233 C C . ASP B 1 308 ? -1.541 -31.172 -21.438 1 81.5 308 ASP B C 1
ATOM 6235 O O . ASP B 1 308 ? -1.487 -31.516 -20.25 1 81.5 308 ASP B O 1
ATOM 6239 N N . LYS B 1 309 ? -0.71 -30.312 -22.141 1 86.81 309 LYS B N 1
ATOM 6240 C CA . LYS B 1 309 ? 0.376 -29.734 -21.344 1 86.81 309 LYS B CA 1
ATOM 6241 C C . LYS B 1 309 ? 0.53 -28.25 -21.625 1 86.81 309 LYS B C 1
ATOM 6243 O O . LYS B 1 309 ? 0.452 -27.812 -22.781 1 86.81 309 LYS B O 1
ATOM 6248 N N . VAL B 1 310 ? 0.666 -27.547 -20.547 1 91.12 310 VAL B N 1
ATOM 6249 C CA . VAL B 1 310 ? 0.93 -26.109 -20.656 1 91.12 310 VAL B CA 1
ATOM 6250 C C . VAL B 1 310 ? 2.43 -25.875 -20.828 1 91.12 310 VAL B C 1
ATOM 6252 O O . VAL B 1 310 ? 3.234 -26.406 -20.047 1 91.12 310 VAL B O 1
ATOM 6255 N N . THR B 1 311 ? 2.814 -25.172 -21.891 1 91.06 311 THR B N 1
ATOM 6256 C CA . THR B 1 311 ? 4.207 -24.859 -22.188 1 91.06 311 THR B CA 1
ATOM 6257 C C . THR B 1 311 ? 4.391 -23.344 -22.375 1 91.06 311 THR B C 1
ATOM 6259 O O . THR B 1 311 ? 3.412 -22.609 -22.5 1 91.06 311 THR B O 1
ATOM 6262 N N . PRO B 1 312 ? 5.652 -22.906 -22.297 1 91.5 312 PRO B N 1
ATOM 6263 C CA . PRO B 1 312 ? 5.918 -21.484 -22.547 1 91.5 312 PRO B CA 1
ATOM 6264 C C . PRO B 1 312 ? 5.422 -21.016 -23.922 1 91.5 312 PRO B C 1
ATOM 6266 O O . PRO B 1 312 ? 5.059 -19.859 -24.094 1 91.5 312 PRO B O 1
ATOM 6269 N N . GLU B 1 313 ? 5.32 -21.922 -24.859 1 92.38 313 GLU B N 1
ATOM 6270 C CA . GLU B 1 313 ? 4.965 -21.578 -26.234 1 92.38 313 GLU B CA 1
ATOM 6271 C C . GLU B 1 313 ? 3.453 -21.438 -26.391 1 92.38 313 GLU B C 1
ATOM 6273 O O . GLU B 1 313 ? 2.98 -20.688 -27.234 1 92.38 313 GLU B O 1
ATOM 6278 N N . ASN B 1 314 ? 2.705 -22.141 -25.547 1 94.81 314 ASN B N 1
ATOM 6279 C CA . ASN B 1 314 ? 1.265 -22.141 -25.781 1 94.81 314 ASN B CA 1
ATOM 6280 C C . ASN B 1 314 ? 0.522 -21.391 -24.688 1 94.81 314 ASN B C 1
ATOM 6282 O O . ASN B 1 314 ? -0.686 -21.156 -24.781 1 94.81 314 ASN B O 1
ATOM 6286 N N . ILE B 1 315 ? 1.223 -20.953 -23.625 1 95.06 315 ILE B N 1
ATOM 6287 C CA . ILE B 1 315 ? 0.589 -20.391 -22.438 1 95.06 315 ILE B CA 1
ATOM 6288 C C . ILE B 1 315 ? -0.184 -19.125 -22.828 1 95.06 315 ILE B C 1
ATOM 6290 O O . ILE B 1 315 ? -1.293 -18.906 -22.328 1 95.06 315 ILE B O 1
ATOM 6294 N N . LEU B 1 316 ? 0.359 -18.281 -23.703 1 96.06 316 LEU B N 1
ATOM 6295 C CA . LEU B 1 316 ? -0.328 -17.062 -24.094 1 96.06 316 LEU B CA 1
ATOM 6296 C C . LEU B 1 316 ? -1.667 -17.375 -24.75 1 96.06 316 LEU B C 1
ATOM 6298 O O . LEU B 1 316 ? -2.688 -16.766 -24.422 1 96.06 316 LEU B O 1
ATOM 6302 N N . GLN B 1 317 ? -1.617 -18.344 -25.641 1 95.62 317 GLN B N 1
ATOM 6303 C CA . GLN B 1 317 ? -2.838 -18.734 -26.344 1 95.62 317 GLN B CA 1
ATOM 6304 C C . GLN B 1 317 ? -3.877 -19.281 -25.375 1 95.62 317 GLN B C 1
ATOM 6306 O O . GLN B 1 317 ? -5.074 -19.047 -25.531 1 95.62 317 GLN B O 1
ATOM 6311 N N . LEU B 1 318 ? -3.424 -20 -24.453 1 95.81 318 LEU B N 1
ATOM 6312 C CA . LEU B 1 318 ? -4.328 -20.578 -23.469 1 95.81 318 LEU B CA 1
ATOM 6313 C C . LEU B 1 318 ? -4.992 -19.5 -22.625 1 95.81 318 LEU B C 1
ATOM 6315 O O . LEU B 1 318 ? -6.195 -19.562 -22.359 1 95.81 318 LEU B O 1
ATOM 6319 N N . ILE B 1 319 ? -4.199 -18.469 -22.156 1 97.19 319 ILE B N 1
ATOM 6320 C CA . ILE B 1 319 ? -4.754 -17.391 -21.359 1 97.19 319 ILE B CA 1
ATOM 6321 C C . ILE B 1 319 ? -5.676 -16.531 -22.203 1 97.19 319 ILE B C 1
ATOM 6323 O O . ILE B 1 319 ? -6.707 -16.047 -21.734 1 97.19 319 ILE B O 1
ATOM 6327 N N . LEU B 1 320 ? -5.371 -16.375 -23.5 1 97.69 320 LEU B N 1
ATOM 6328 C CA . LEU B 1 320 ? -6.258 -15.664 -24.422 1 97.69 320 LEU B CA 1
ATOM 6329 C C . LEU B 1 320 ? -7.586 -16.391 -24.578 1 97.69 320 LEU B C 1
ATOM 6331 O O . LEU B 1 320 ? -8.633 -15.766 -24.734 1 97.69 320 LEU B O 1
ATOM 6335 N N . LYS B 1 321 ? -7.539 -17.719 -24.516 1 97.12 321 LYS B N 1
ATOM 6336 C CA . LYS B 1 321 ? -8.766 -18.5 -24.562 1 97.12 321 LYS B CA 1
ATOM 6337 C C . LYS B 1 321 ? -9.641 -18.219 -23.344 1 97.12 321 LYS B C 1
ATOM 6339 O O . LYS B 1 321 ? -10.867 -18.125 -23.453 1 97.12 321 LYS B O 1
ATOM 6344 N N . ILE B 1 322 ? -9.016 -18.078 -22.203 1 97.38 322 ILE B N 1
ATOM 6345 C CA . ILE B 1 322 ? -9.742 -17.734 -21 1 97.38 322 ILE B CA 1
ATOM 6346 C C . ILE B 1 322 ? -10.367 -16.344 -21.141 1 97.38 322 ILE B C 1
ATOM 6348 O O . ILE B 1 322 ? -11.539 -16.156 -20.828 1 97.38 322 ILE B O 1
ATOM 6352 N N . CYS B 1 323 ? -9.57 -15.359 -21.672 1 98.12 323 CYS B N 1
ATOM 6353 C CA . CYS B 1 323 ? -10.062 -14 -21.891 1 98.12 323 CYS B CA 1
ATOM 6354 C C . CYS B 1 323 ? -11.211 -14 -22.891 1 98.12 323 CYS B C 1
ATOM 6356 O O . CYS B 1 323 ? -12.188 -13.273 -22.719 1 98.12 323 CYS B O 1
ATOM 6358 N N . ASP B 1 324 ? -11.078 -14.828 -23.891 1 98.06 324 ASP B N 1
ATOM 6359 C CA . ASP B 1 324 ? -12.117 -14.922 -24.906 1 98.06 324 ASP B CA 1
ATOM 6360 C C . ASP B 1 324 ? -13.414 -15.477 -24.328 1 98.06 324 ASP B C 1
ATOM 6362 O O . ASP B 1 324 ? -14.508 -15.008 -24.641 1 98.06 324 ASP B O 1
ATOM 6366 N N . HIS B 1 325 ? -13.25 -16.5 -23.547 1 97.69 325 HIS B N 1
ATOM 6367 C CA . HIS B 1 325 ? -14.43 -17.047 -22.875 1 97.69 325 HIS B CA 1
ATOM 6368 C C . HIS B 1 325 ? -15.086 -16 -21.984 1 97.69 325 HIS B C 1
ATOM 6370 O O . HIS B 1 325 ? -16.312 -15.891 -21.969 1 97.69 325 HIS B O 1
ATOM 6376 N N . PHE B 1 326 ? -14.305 -15.266 -21.203 1 98.12 326 PHE B N 1
ATOM 6377 C CA . PHE B 1 326 ? -14.82 -14.164 -20.391 1 98.12 326 PHE B CA 1
ATOM 6378 C C . PHE B 1 326 ? -15.562 -13.156 -21.25 1 98.12 326 PHE B C 1
ATOM 6380 O O . PHE B 1 326 ? -16.625 -12.672 -20.859 1 98.12 326 PHE B O 1
ATOM 6387 N N . LYS B 1 327 ? -15.023 -12.859 -22.438 1 98.31 327 LYS B N 1
ATOM 6388 C CA . LYS B 1 327 ? -15.664 -11.961 -23.391 1 98.31 327 LYS B CA 1
ATOM 6389 C C . LYS B 1 327 ? -17.047 -12.469 -23.781 1 98.31 327 LYS B C 1
ATOM 6391 O O . LYS B 1 327 ? -18.016 -11.703 -23.812 1 98.31 327 LYS B O 1
ATOM 6396 N N . VAL B 1 328 ? -17.141 -13.711 -24.078 1 97.88 328 VAL B N 1
ATOM 6397 C CA . VAL B 1 328 ? -18.422 -14.312 -24.453 1 97.88 328 VAL B CA 1
ATOM 6398 C C . VAL B 1 328 ? -19.422 -14.18 -23.312 1 97.88 328 VAL B C 1
ATOM 6400 O O . VAL B 1 328 ? -20.578 -13.836 -23.531 1 97.88 328 VAL B O 1
ATOM 6403 N N . LEU B 1 329 ? -18.922 -14.445 -22.078 1 98 329 LEU B N 1
ATOM 6404 C CA . LEU B 1 329 ? -19.797 -14.312 -20.922 1 98 329 LEU B CA 1
ATOM 6405 C C . LEU B 1 329 ? -20.312 -12.883 -20.797 1 98 329 LEU B C 1
ATOM 6407 O O . LEU B 1 329 ? -21.484 -12.672 -20.484 1 98 329 LEU B O 1
ATOM 6411 N N . VAL B 1 330 ? -19.453 -11.883 -21.031 1 97.69 330 VAL B N 1
ATOM 6412 C CA . VAL B 1 330 ? -19.781 -10.477 -20.859 1 97.69 330 VAL B CA 1
ATOM 6413 C C . VAL B 1 330 ? -20.703 -10.023 -22 1 97.69 330 VAL B C 1
ATOM 6415 O O . VAL B 1 330 ? -21.766 -9.438 -21.75 1 97.69 330 VAL B O 1
ATOM 6418 N N . GLU B 1 331 ? -20.406 -10.375 -23.203 1 96.88 331 GLU B N 1
ATOM 6419 C CA . GLU B 1 331 ? -21.047 -9.789 -24.375 1 96.88 331 GLU B CA 1
ATOM 6420 C C . GLU B 1 331 ? -22.281 -10.594 -24.781 1 96.88 331 GLU B C 1
ATOM 6422 O O . GLU B 1 331 ? -23.25 -10.039 -25.297 1 96.88 331 GLU B O 1
ATOM 6427 N N . ALA B 1 332 ? -22.281 -11.898 -24.516 1 95.5 332 ALA B N 1
ATOM 6428 C CA . ALA B 1 332 ? -23.328 -12.742 -25.094 1 95.5 332 ALA B CA 1
ATOM 6429 C C . ALA B 1 332 ? -24.156 -13.391 -23.984 1 95.5 332 ALA B C 1
ATOM 6431 O O . ALA B 1 332 ? -25.328 -13.742 -24.203 1 95.5 332 ALA B O 1
ATOM 6432 N N . ASN B 1 333 ? -23.578 -13.625 -22.844 1 95.88 333 ASN B N 1
ATOM 6433 C CA . ASN B 1 333 ? -24.297 -14.367 -21.812 1 95.88 333 ASN B CA 1
ATOM 6434 C C . ASN B 1 333 ? -24.781 -13.453 -20.688 1 95.88 333 ASN B C 1
ATOM 6436 O O . ASN B 1 333 ? -25.047 -13.906 -19.578 1 95.88 333 ASN B O 1
ATOM 6440 N N . GLY B 1 334 ? -24.734 -12.188 -20.891 1 93.69 334 GLY B N 1
ATOM 6441 C CA . GLY B 1 334 ? -25.422 -11.25 -20.016 1 93.69 334 GLY B CA 1
ATOM 6442 C C . GLY B 1 334 ? -24.578 -10.812 -18.828 1 93.69 334 GLY B C 1
ATOM 6443 O O . GLY B 1 334 ? -25.094 -10.195 -17.891 1 93.69 334 GLY B O 1
ATOM 6444 N N . LEU B 1 335 ? -23.297 -11.148 -18.766 1 96.44 335 LEU B N 1
ATOM 6445 C CA . LEU B 1 335 ? -22.438 -10.805 -17.641 1 96.44 335 LEU B CA 1
ATOM 6446 C C . LEU B 1 335 ? -22.234 -9.297 -17.562 1 96.44 335 LEU B C 1
ATOM 6448 O O . LEU B 1 335 ? -21.969 -8.758 -16.484 1 96.44 335 LEU B O 1
ATOM 6452 N N . SER B 1 336 ? -22.422 -8.539 -18.625 1 96.12 336 SER B N 1
ATOM 6453 C CA . SER B 1 336 ? -22.141 -7.109 -18.719 1 96.12 336 SER B CA 1
ATOM 6454 C C . SER B 1 336 ? -23.031 -6.305 -17.781 1 96.12 336 SER B C 1
ATOM 6456 O O . SER B 1 336 ? -22.609 -5.27 -17.25 1 96.12 336 SER B O 1
ATOM 6458 N N . VAL B 1 337 ? -24.219 -6.789 -17.531 1 95.12 337 VAL B N 1
ATOM 6459 C CA . VAL B 1 337 ? -25.203 -6.055 -16.734 1 95.12 337 VAL B CA 1
ATOM 6460 C C . VAL B 1 337 ? -24.672 -5.863 -15.312 1 95.12 337 VAL B C 1
ATOM 6462 O O . VAL B 1 337 ? -25 -4.887 -14.641 1 95.12 337 VAL B O 1
ATOM 6465 N N . HIS B 1 338 ? -23.797 -6.746 -14.914 1 95.81 338 HIS B N 1
ATOM 6466 C CA . HIS B 1 338 ? -23.344 -6.734 -13.531 1 95.81 338 HIS B CA 1
ATOM 6467 C C . HIS B 1 338 ? -22.266 -5.672 -13.305 1 95.81 338 HIS B C 1
ATOM 6469 O O . HIS B 1 338 ? -21.953 -5.332 -12.164 1 95.81 338 HIS B O 1
ATOM 6475 N N . PHE B 1 339 ? -21.688 -5.137 -14.398 1 96.62 339 PHE B N 1
ATOM 6476 C CA . PHE B 1 339 ? -20.734 -4.039 -14.242 1 96.62 339 PHE B CA 1
ATOM 6477 C C . PHE B 1 339 ? -21.438 -2.766 -13.805 1 96.62 339 PHE B C 1
ATOM 6479 O O . PHE B 1 339 ? -20.797 -1.803 -13.383 1 96.62 339 PHE B O 1
ATOM 6486 N N . TRP B 1 340 ? -22.719 -2.814 -13.867 1 93.75 340 TRP B N 1
ATOM 6487 C CA . TRP B 1 340 ? -23.562 -1.67 -13.555 1 93.75 340 TRP B CA 1
ATOM 6488 C C . TRP B 1 340 ? -24.516 -2.002 -12.414 1 93.75 340 TRP B C 1
ATOM 6490 O O . TRP B 1 340 ? -25.016 -3.129 -12.32 1 93.75 340 TRP B O 1
ATOM 6500 N N . ASP B 1 341 ? -24.75 -1.046 -11.602 1 91.06 341 ASP B N 1
ATOM 6501 C CA . ASP B 1 341 ? -25.719 -1.295 -10.547 1 91.06 341 ASP B CA 1
ATOM 6502 C C . ASP B 1 341 ? -27.156 -1.074 -11.039 1 91.06 341 ASP B C 1
ATOM 6504 O O . ASP B 1 341 ? -27.359 -0.808 -12.227 1 91.06 341 ASP B O 1
ATOM 6508 N N . GLU B 1 342 ? -28.141 -1.202 -10.18 1 87.5 342 GLU B N 1
ATOM 6509 C CA . GLU B 1 342 ? -29.547 -1.106 -10.57 1 87.5 342 GLU B CA 1
ATOM 6510 C C . GLU B 1 342 ? -29.891 0.299 -11.055 1 87.5 342 GLU B C 1
ATOM 6512 O O . GLU B 1 342 ? -30.797 0.476 -11.859 1 87.5 342 GLU B O 1
ATOM 6517 N N . SER B 1 343 ? -29.109 1.267 -10.594 1 86.5 343 SER B N 1
ATOM 6518 C CA . SER B 1 343 ? -29.328 2.652 -10.992 1 86.5 343 SER B CA 1
ATOM 6519 C C . SER B 1 343 ? -28.516 3.004 -12.234 1 86.5 343 SER B C 1
ATOM 6521 O O . SER B 1 343 ? -28.359 4.18 -12.57 1 86.5 343 SER B O 1
ATOM 6523 N N . LYS B 1 344 ? -27.844 2.031 -12.852 1 87.5 344 LYS B N 1
ATOM 6524 C CA . LYS B 1 344 ? -27.078 2.174 -14.086 1 87.5 344 LYS B CA 1
ATOM 6525 C C . LYS B 1 344 ? -25.797 2.961 -13.844 1 87.5 344 LYS B C 1
ATOM 6527 O O . LYS B 1 344 ? -25.328 3.678 -14.734 1 87.5 344 LYS B O 1
ATOM 6532 N N . ASN B 1 345 ? -25.438 2.947 -12.617 1 89.75 345 ASN B N 1
ATOM 6533 C CA . ASN B 1 345 ? -24.109 3.471 -12.32 1 89.75 345 ASN B CA 1
ATOM 6534 C C . ASN B 1 345 ? -23.047 2.396 -12.477 1 89.75 345 ASN B C 1
ATOM 6536 O O . ASN B 1 345 ? -23.234 1.25 -12.07 1 89.75 345 ASN B O 1
ATOM 6540 N N . LEU B 1 346 ? -22 2.799 -13.109 1 93.06 346 LEU B N 1
ATOM 6541 C CA . LEU B 1 346 ? -20.875 1.884 -13.305 1 93.06 346 LEU B CA 1
ATOM 6542 C C . LEU B 1 346 ? -20.203 1.541 -11.977 1 93.06 346 LEU B C 1
ATOM 6544 O O . LEU B 1 346 ? -19.891 2.434 -11.188 1 93.06 346 LEU B O 1
ATOM 6548 N N . ARG B 1 347 ? -20.094 0.228 -11.727 1 92.69 347 ARG B N 1
ATOM 6549 C CA . ARG B 1 347 ? -19.375 -0.196 -10.531 1 92.69 347 ARG B CA 1
ATOM 6550 C C . ARG B 1 347 ? -17.875 0.076 -10.664 1 92.69 347 ARG B C 1
ATOM 6552 O O . ARG B 1 347 ? -17.375 0.206 -11.773 1 92.69 347 ARG B O 1
ATOM 6559 N N . ASN B 1 348 ? -17.188 0.166 -9.523 1 90.25 348 ASN B N 1
ATOM 6560 C CA . ASN B 1 348 ? -15.758 0.394 -9.516 1 90.25 348 ASN B CA 1
ATOM 6561 C C . ASN B 1 348 ? -15.008 -0.689 -10.289 1 90.25 348 ASN B C 1
ATOM 6563 O O . ASN B 1 348 ? -15.422 -1.85 -10.297 1 90.25 348 ASN B O 1
ATOM 6567 N N . GLU B 1 349 ? -13.898 -0.32 -10.852 1 93.88 349 GLU B N 1
ATOM 6568 C CA . GLU B 1 349 ? -13.07 -1.223 -11.641 1 93.88 349 GLU B CA 1
ATOM 6569 C C . GLU B 1 349 ? -12.688 -2.465 -10.844 1 93.88 349 GLU B C 1
ATOM 6571 O O . GLU B 1 349 ? -12.508 -3.545 -11.414 1 93.88 349 GLU B O 1
ATOM 6576 N N . ARG B 1 350 ? -12.555 -2.33 -9.57 1 90.62 350 ARG B N 1
ATOM 6577 C CA . ARG B 1 350 ? -12.227 -3.445 -8.688 1 90.62 350 ARG B CA 1
ATOM 6578 C C . ARG B 1 350 ? -13.258 -4.566 -8.82 1 90.62 350 ARG B C 1
ATOM 6580 O O . ARG B 1 350 ? -12.906 -5.746 -8.727 1 90.62 350 ARG B O 1
ATOM 6587 N N . PHE B 1 351 ? -14.5 -4.172 -9.062 1 93.69 351 PHE B N 1
ATOM 6588 C CA . PHE B 1 351 ? -15.539 -5.176 -9.25 1 93.69 351 PHE B CA 1
ATOM 6589 C C . PHE B 1 351 ? -15.219 -6.07 -10.445 1 93.69 351 PHE B C 1
ATOM 6591 O O . PHE B 1 351 ? -15.281 -7.297 -10.344 1 93.69 351 PHE B O 1
ATOM 6598 N N . ALA B 1 352 ? -14.906 -5.414 -11.516 1 96.81 352 ALA B N 1
ATOM 6599 C CA . ALA B 1 352 ? -14.586 -6.16 -12.734 1 96.81 352 ALA B CA 1
ATOM 6600 C C . ALA B 1 352 ? -13.367 -7.047 -12.531 1 96.81 352 ALA B C 1
ATOM 6602 O O . ALA B 1 352 ? -13.32 -8.18 -13.023 1 96.81 352 ALA B O 1
ATOM 6603 N N . GLN B 1 353 ? -12.383 -6.547 -11.867 1 96 353 GLN B N 1
ATOM 6604 C CA . GLN B 1 353 ? -11.172 -7.305 -11.57 1 96 353 GLN B CA 1
ATOM 6605 C C . GLN B 1 353 ? -11.477 -8.531 -10.727 1 96 353 GLN B C 1
ATOM 6607 O O . GLN B 1 353 ? -11 -9.633 -11.016 1 96 353 GLN B O 1
ATOM 6612 N N . LEU B 1 354 ? -12.328 -8.336 -9.719 1 94.38 354 LEU B N 1
ATOM 6613 C CA . LEU B 1 354 ? -12.688 -9.445 -8.844 1 94.38 354 LEU B CA 1
ATOM 6614 C C . LEU B 1 354 ? -13.531 -10.469 -9.594 1 94.38 354 LEU B C 1
ATOM 6616 O O . LEU B 1 354 ? -13.383 -11.672 -9.391 1 94.38 354 LEU B O 1
ATOM 6620 N N . LEU B 1 355 ? -14.422 -9.93 -10.414 1 96.62 355 LEU B N 1
ATOM 6621 C CA . LEU B 1 355 ? -15.25 -10.828 -11.211 1 96.62 355 LEU B CA 1
ATOM 6622 C C . LEU B 1 355 ? -14.398 -11.688 -12.133 1 96.62 355 LEU B C 1
ATOM 6624 O O . LEU B 1 355 ? -14.586 -12.898 -12.211 1 96.62 355 LEU B O 1
ATOM 6628 N N . PHE B 1 356 ? -13.461 -11.055 -12.805 1 97.56 356 PHE B N 1
ATOM 6629 C CA . PHE B 1 356 ? -12.523 -11.805 -13.633 1 97.56 356 PHE B CA 1
ATOM 6630 C C . PHE B 1 356 ? -11.734 -12.797 -12.789 1 97.56 356 PHE B C 1
ATOM 6632 O O . PHE B 1 356 ? -11.539 -13.945 -13.195 1 97.56 356 PHE B O 1
ATOM 6639 N N . PHE B 1 357 ? -11.328 -12.391 -11.672 1 94.75 357 PHE B N 1
ATOM 6640 C CA . PHE B 1 357 ? -10.57 -13.234 -10.758 1 94.75 357 PHE B CA 1
ATOM 6641 C C . PHE B 1 357 ? -11.344 -14.5 -10.422 1 94.75 357 PHE B C 1
ATOM 6643 O O . PHE B 1 357 ? -10.805 -15.609 -10.523 1 94.75 357 PHE B O 1
ATOM 6650 N N . GLY B 1 358 ? -12.586 -14.32 -10.055 1 94.19 358 GLY B N 1
ATOM 6651 C CA . GLY B 1 358 ? -13.406 -15.461 -9.688 1 94.19 358 GLY B CA 1
ATOM 6652 C C . GLY B 1 358 ? -13.617 -16.422 -10.836 1 94.19 358 GLY B C 1
ATOM 6653 O O . GLY B 1 358 ? -13.477 -17.641 -10.672 1 94.19 358 GLY B O 1
ATOM 6654 N N . ILE B 1 359 ? -13.875 -15.938 -11.977 1 96.06 359 ILE B N 1
ATOM 6655 C CA . ILE B 1 359 ? -14.164 -16.766 -13.141 1 96.06 359 ILE B CA 1
ATOM 6656 C C . ILE B 1 359 ? -12.883 -17.453 -13.617 1 96.06 359 ILE B C 1
ATOM 6658 O O . ILE B 1 359 ? -12.875 -18.672 -13.828 1 96.06 359 ILE B O 1
ATOM 6662 N N . ALA B 1 360 ? -11.82 -16.656 -13.688 1 96.12 360 ALA B N 1
ATOM 6663 C CA . ALA B 1 360 ? -10.539 -17.203 -14.141 1 96.12 360 ALA B CA 1
ATOM 6664 C C . ALA B 1 360 ? -10.016 -18.25 -13.164 1 96.12 360 ALA B C 1
ATOM 6666 O O . ALA B 1 360 ? -9.375 -19.219 -13.57 1 96.12 360 ALA B O 1
ATOM 6667 N N . ASP B 1 361 ? -10.258 -17.984 -11.906 1 94.19 361 ASP B N 1
ATOM 6668 C CA . ASP B 1 361 ? -9.789 -18.906 -10.883 1 94.19 361 ASP B CA 1
ATOM 6669 C C . ASP B 1 361 ? -10.375 -20.312 -11.102 1 94.19 361 ASP B C 1
ATOM 6671 O O . ASP B 1 361 ? -9.672 -21.312 -10.953 1 94.19 361 ASP B O 1
ATOM 6675 N N . ALA B 1 362 ? -11.641 -20.391 -11.461 1 93.12 362 ALA B N 1
ATOM 6676 C CA . ALA B 1 362 ? -12.297 -21.672 -11.727 1 93.12 362 ALA B CA 1
ATOM 6677 C C . ALA B 1 362 ? -11.641 -22.391 -12.898 1 93.12 362 ALA B C 1
ATOM 6679 O O . ALA B 1 362 ? -11.367 -23.594 -12.82 1 93.12 362 ALA B O 1
ATOM 6680 N N . TYR B 1 363 ? -11.352 -21.688 -13.906 1 94.38 363 TYR B N 1
ATOM 6681 C CA . TYR B 1 363 ? -10.766 -22.281 -15.102 1 94.38 363 TYR B CA 1
ATOM 6682 C C . TYR B 1 363 ? -9.312 -22.656 -14.867 1 94.38 363 TYR B C 1
ATOM 6684 O O . TYR B 1 363 ? -8.844 -23.688 -15.352 1 94.38 363 TYR B O 1
ATOM 6692 N N . CYS B 1 364 ? -8.578 -21.797 -14.133 1 94.25 364 CYS B N 1
ATOM 6693 C CA . CYS B 1 364 ? -7.191 -22.109 -13.789 1 94.25 364 CYS B CA 1
ATOM 6694 C C . CYS B 1 364 ? -7.109 -23.344 -12.914 1 94.25 364 CYS B C 1
ATOM 6696 O O . CYS B 1 364 ? -6.234 -24.188 -13.117 1 94.25 364 CYS B O 1
ATOM 6698 N N . GLY B 1 365 ? -8.039 -23.484 -12 1 91.38 365 GLY B N 1
ATOM 6699 C CA . GLY B 1 365 ? -8.094 -24.672 -11.164 1 91.38 365 GLY B CA 1
ATOM 6700 C C . GLY B 1 365 ? -8.32 -25.938 -11.953 1 91.38 365 GLY B C 1
ATOM 6701 O O . GLY B 1 365 ? -7.668 -26.953 -11.695 1 91.38 365 GLY B O 1
ATOM 6702 N N . ALA B 1 366 ? -9.156 -25.844 -12.93 1 90.31 366 ALA B N 1
ATOM 6703 C CA . ALA B 1 366 ? -9.523 -27 -13.734 1 90.31 366 ALA B CA 1
ATOM 6704 C C . ALA B 1 366 ? -8.359 -27.438 -14.625 1 90.31 366 ALA B C 1
ATOM 6706 O O . ALA B 1 366 ? -8.328 -28.578 -15.102 1 90.31 366 ALA B O 1
ATOM 6707 N N . HIS B 1 367 ? -7.418 -26.578 -14.805 1 92.06 367 HIS B N 1
ATOM 6708 C CA . HIS B 1 367 ? -6.352 -26.891 -15.75 1 92.06 367 HIS B CA 1
ATOM 6709 C C . HIS B 1 367 ? -4.98 -26.781 -15.094 1 92.06 367 HIS B C 1
ATOM 6711 O O . HIS B 1 367 ? -3.959 -26.719 -15.781 1 92.06 367 HIS B O 1
ATOM 6717 N N . ASN B 1 368 ? -4.883 -26.656 -13.805 1 92.56 368 ASN B N 1
ATOM 6718 C CA . ASN B 1 368 ? -3.697 -26.641 -12.961 1 92.56 368 ASN B CA 1
ATOM 6719 C C . ASN B 1 368 ? -2.775 -25.469 -13.312 1 92.56 368 ASN B C 1
ATOM 6721 O O . ASN B 1 368 ? -1.567 -25.656 -13.469 1 92.56 368 ASN B O 1
ATOM 6725 N N . LEU B 1 369 ? -3.357 -24.328 -13.57 1 94.94 369 LEU B N 1
ATOM 6726 C CA . LEU B 1 369 ? -2.645 -23.062 -13.727 1 94.94 369 LEU B CA 1
ATOM 6727 C C . LEU B 1 369 ? -2.648 -22.281 -12.43 1 94.94 369 LEU B C 1
ATOM 6729 O O . LEU B 1 369 ? -3.662 -22.234 -11.727 1 94.94 369 LEU B O 1
ATOM 6733 N N . ASP B 1 370 ? -1.543 -21.75 -12.062 1 95.06 370 ASP B N 1
ATOM 6734 C CA . ASP B 1 370 ? -1.482 -20.906 -10.883 1 95.06 370 ASP B CA 1
ATOM 6735 C C . ASP B 1 370 ? -1.938 -19.484 -11.195 1 95.06 370 ASP B C 1
ATOM 6737 O O . ASP B 1 370 ? -1.45 -18.859 -12.148 1 95.06 370 ASP B O 1
ATOM 6741 N N . LEU B 1 371 ? -2.92 -19.031 -10.484 1 95.5 371 LEU B N 1
ATOM 6742 C CA . LEU B 1 371 ? -3.416 -17.656 -10.617 1 95.5 371 LEU B CA 1
ATOM 6743 C C . LEU B 1 371 ? -3.039 -16.828 -9.398 1 95.5 371 LEU B C 1
ATOM 6745 O O . LEU B 1 371 ? -3.451 -17.141 -8.273 1 95.5 371 LEU B O 1
ATOM 6749 N N . ASN B 1 372 ? -2.205 -15.805 -9.617 1 95.25 372 ASN B N 1
ATOM 6750 C CA . ASN B 1 372 ? -1.781 -14.906 -8.555 1 95.25 372 ASN B CA 1
ATOM 6751 C C . ASN B 1 372 ? -2.393 -13.516 -8.719 1 95.25 372 ASN B C 1
ATOM 6753 O O . ASN B 1 372 ? -2.336 -12.93 -9.805 1 95.25 372 ASN B O 1
ATOM 6757 N N . ARG B 1 373 ? -2.949 -13.016 -7.621 1 93.75 373 ARG B N 1
ATOM 6758 C CA . ARG B 1 373 ? -3.496 -11.664 -7.613 1 93.75 373 ARG B CA 1
ATOM 6759 C C . ARG B 1 373 ? -2.488 -10.672 -7.047 1 93.75 373 ARG B C 1
ATOM 6761 O O . ARG B 1 373 ? -1.903 -10.906 -5.988 1 93.75 373 ARG B O 1
ATOM 6768 N N . GLU B 1 374 ? -2.186 -9.656 -7.762 1 92.12 374 GLU B N 1
ATOM 6769 C CA . GLU B 1 374 ? -1.41 -8.477 -7.398 1 92.12 374 GLU B CA 1
ATOM 6770 C C . GLU B 1 374 ? -0.009 -8.859 -6.93 1 92.12 374 GLU B C 1
ATOM 6772 O O . GLU B 1 374 ? 0.456 -8.383 -5.891 1 92.12 374 GLU B O 1
ATOM 6777 N N . PRO B 1 375 ? 0.625 -9.805 -7.633 1 91.94 375 PRO B N 1
ATOM 6778 C CA . PRO B 1 375 ? 2.039 -9.992 -7.309 1 91.94 375 PRO B CA 1
ATOM 6779 C C . PRO B 1 375 ? 2.867 -8.727 -7.523 1 91.94 375 PRO B C 1
ATOM 6781 O O . PRO B 1 375 ? 2.564 -7.93 -8.414 1 91.94 375 PRO B O 1
ATOM 6784 N N . ASN B 1 376 ? 3.867 -8.516 -6.645 1 87.19 376 ASN B N 1
ATOM 6785 C CA . ASN B 1 376 ? 4.695 -7.32 -6.695 1 87.19 376 ASN B CA 1
ATOM 6786 C C . ASN B 1 376 ? 6.18 -7.66 -6.562 1 87.19 376 ASN B C 1
ATOM 6788 O O . ASN B 1 376 ? 6.746 -7.582 -5.473 1 87.19 376 ASN B O 1
ATOM 6792 N N . ALA B 1 377 ? 6.742 -7.852 -7.641 1 78.19 377 ALA B N 1
ATOM 6793 C CA . ALA B 1 377 ? 8.148 -8.234 -7.617 1 78.19 377 ALA B CA 1
ATOM 6794 C C . ALA B 1 377 ? 9.055 -7.008 -7.617 1 78.19 377 ALA B C 1
ATOM 6796 O O . ALA B 1 377 ? 10.281 -7.129 -7.535 1 78.19 377 ALA B O 1
ATOM 6797 N N . GLY B 1 378 ? 8.398 -5.801 -7.676 1 76.38 378 GLY B N 1
ATOM 6798 C CA . GLY B 1 378 ? 9.289 -4.652 -7.676 1 76.38 378 GLY B CA 1
ATOM 6799 C C . GLY B 1 378 ? 8.547 -3.326 -7.688 1 76.38 378 GLY B C 1
ATOM 6800 O O . GLY B 1 378 ? 8.266 -2.762 -6.629 1 76.38 378 GLY B O 1
ATOM 6801 N N . ARG B 1 379 ? 8.141 -2.855 -8.93 1 75.06 379 ARG B N 1
ATOM 6802 C CA . ARG B 1 379 ? 7.668 -1.489 -9.133 1 75.06 379 ARG B CA 1
ATOM 6803 C C . ARG B 1 379 ? 6.145 -1.426 -9.117 1 75.06 379 ARG B C 1
ATOM 6805 O O . ARG B 1 379 ? 5.539 -0.683 -9.891 1 75.06 379 ARG B O 1
ATOM 6812 N N . GLY B 1 380 ? 5.527 -2.289 -8.344 1 79.31 380 GLY B N 1
ATOM 6813 C CA . GLY B 1 380 ? 4.082 -2.264 -8.211 1 79.31 380 GLY B CA 1
ATOM 6814 C C . GLY B 1 380 ? 3.416 -3.559 -8.641 1 79.31 380 GLY B C 1
ATOM 6815 O O . GLY B 1 380 ? 3.967 -4.305 -9.453 1 79.31 380 GLY B O 1
ATOM 6816 N N . PRO B 1 381 ? 2.24 -3.703 -8.188 1 88.94 381 PRO B N 1
ATOM 6817 C CA . PRO B 1 381 ? 1.549 -4.973 -8.43 1 88.94 381 PRO B CA 1
ATOM 6818 C C . PRO B 1 381 ? 0.82 -5 -9.773 1 88.94 381 PRO B C 1
ATOM 6820 O O . PRO B 1 381 ? 0.26 -3.984 -10.195 1 88.94 381 PRO B O 1
ATOM 6823 N N . VAL B 1 382 ? 0.917 -6.078 -10.445 1 92.5 382 VAL B N 1
ATOM 6824 C CA . VAL B 1 382 ? 0.057 -6.352 -11.594 1 92.5 382 VAL B CA 1
ATOM 6825 C C . VAL B 1 382 ? -1.239 -7.008 -11.125 1 92.5 382 VAL B C 1
ATOM 6827 O O . VAL B 1 382 ? -1.269 -7.66 -10.078 1 92.5 382 VAL B O 1
ATOM 6830 N N . ASP B 1 383 ? -2.291 -6.824 -11.898 1 94.81 383 ASP B N 1
ATOM 6831 C CA . ASP B 1 383 ? -3.572 -7.352 -11.445 1 94.81 383 ASP B CA 1
ATOM 6832 C C . ASP B 1 383 ? -3.512 -8.867 -11.273 1 94.81 383 ASP B C 1
ATOM 6834 O O . ASP B 1 383 ? -3.895 -9.398 -10.227 1 94.81 383 ASP B O 1
ATOM 6838 N N . PHE B 1 384 ? -3.01 -9.539 -12.367 1 96.94 384 PHE B N 1
ATOM 6839 C CA . PHE B 1 384 ? -2.957 -10.992 -12.297 1 96.94 384 PHE B CA 1
ATOM 6840 C C . PHE B 1 384 ? -1.71 -11.531 -12.992 1 96.94 384 PHE B C 1
ATOM 6842 O O . PHE B 1 384 ? -1.275 -10.977 -14 1 96.94 384 PHE B O 1
ATOM 6849 N N . LYS B 1 385 ? -1.154 -12.516 -12.445 1 96.94 385 LYS B N 1
ATOM 6850 C CA . LYS B 1 385 ? -0.154 -13.352 -13.102 1 96.94 385 LYS B CA 1
ATOM 6851 C C . LYS B 1 385 ? -0.596 -14.812 -13.133 1 96.94 385 LYS B C 1
ATOM 6853 O O . LYS B 1 385 ? -0.897 -15.398 -12.094 1 96.94 385 LYS B O 1
ATOM 6858 N N . ILE B 1 386 ? -0.741 -15.352 -14.281 1 97 386 ILE B N 1
ATOM 6859 C CA . ILE B 1 386 ? -1.124 -16.75 -14.477 1 97 386 ILE B CA 1
ATOM 6860 C C . ILE B 1 386 ? 0.073 -17.547 -14.984 1 97 386 ILE B C 1
ATOM 6862 O O . ILE B 1 386 ? 0.765 -17.109 -15.914 1 97 386 ILE B O 1
ATOM 6866 N N . SER B 1 387 ? 0.315 -18.703 -14.312 1 95.81 387 SER B N 1
ATOM 6867 C CA . SER B 1 387 ? 1.553 -19.391 -14.672 1 95.81 387 SER B CA 1
ATOM 6868 C C . SER B 1 387 ? 1.413 -20.906 -14.516 1 95.81 387 SER B C 1
ATOM 6870 O O . SER B 1 387 ? 0.482 -21.375 -13.867 1 95.81 387 SER B O 1
ATOM 6872 N N . SER B 1 388 ? 2.166 -21.625 -15.227 1 93.31 388 SER B N 1
ATOM 6873 C CA . SER B 1 388 ? 2.506 -23.031 -15.023 1 93.31 388 SER B CA 1
ATOM 6874 C C . SER B 1 388 ? 4.012 -23.219 -14.867 1 93.31 388 SER B C 1
ATOM 6876 O O . SER B 1 388 ? 4.715 -23.484 -15.844 1 93.31 388 SER B O 1
ATOM 6878 N N . GLY B 1 389 ? 4.449 -23.094 -13.68 1 90.12 389 GLY B N 1
ATOM 6879 C CA . GLY B 1 389 ? 5.879 -23.141 -13.414 1 90.12 389 GLY B CA 1
ATOM 6880 C C . GLY B 1 389 ? 6.574 -21.812 -13.648 1 90.12 389 GLY B C 1
ATOM 6881 O O . GLY B 1 389 ? 5.945 -20.75 -13.57 1 90.12 389 GLY B O 1
ATOM 6882 N N . TYR B 1 390 ? 7.902 -21.953 -13.922 1 90.56 390 TYR B N 1
ATOM 6883 C CA . TYR B 1 390 ? 8.766 -20.781 -13.984 1 90.56 390 TYR B CA 1
ATOM 6884 C C . TYR B 1 390 ? 8.75 -20.156 -15.375 1 90.56 390 TYR B C 1
ATOM 6886 O O . TYR B 1 390 ? 8.859 -18.938 -15.523 1 90.56 390 TYR B O 1
ATOM 6894 N N . ASN B 1 391 ? 8.539 -20.938 -16.359 1 90.5 391 ASN B N 1
ATOM 6895 C CA . ASN B 1 391 ? 8.82 -20.484 -17.719 1 90.5 391 ASN B CA 1
ATOM 6896 C C . ASN B 1 391 ? 7.539 -20.109 -18.469 1 90.5 391 ASN B C 1
ATOM 6898 O O . ASN B 1 391 ? 7.59 -19.422 -19.484 1 90.5 391 ASN B O 1
ATOM 6902 N N . ALA B 1 392 ? 6.43 -20.609 -18.016 1 94.06 392 ALA B N 1
ATOM 6903 C CA . ALA B 1 392 ? 5.148 -20.312 -18.656 1 94.06 392 ALA B CA 1
ATOM 6904 C C . ALA B 1 392 ? 4.32 -19.359 -17.797 1 94.06 392 ALA B C 1
ATOM 6906 O O . ALA B 1 392 ? 3.594 -19.797 -16.906 1 94.06 392 ALA B O 1
ATOM 6907 N N . ARG B 1 393 ? 4.441 -18.109 -18.094 1 94.94 393 ARG B N 1
ATOM 6908 C CA . ARG B 1 393 ? 3.785 -17.094 -17.281 1 94.94 393 ARG B CA 1
ATOM 6909 C C . ARG B 1 393 ? 3.236 -15.961 -18.141 1 94.94 393 ARG B C 1
ATOM 6911 O O . ARG B 1 393 ? 3.857 -15.562 -19.125 1 94.94 393 ARG B O 1
ATOM 6918 N N . VAL B 1 394 ? 2.074 -15.445 -17.812 1 97 394 VAL B N 1
ATOM 6919 C CA . VAL B 1 394 ? 1.426 -14.336 -18.5 1 97 394 VAL B CA 1
ATOM 6920 C C . VAL B 1 394 ? 0.841 -13.359 -17.484 1 97 394 VAL B C 1
ATOM 6922 O O . VAL B 1 394 ? 0.163 -13.773 -16.531 1 97 394 VAL B O 1
ATOM 6925 N N . ASN B 1 395 ? 1.173 -12.062 -17.625 1 96.94 395 ASN B N 1
ATOM 6926 C CA . ASN B 1 395 ? 0.513 -11.023 -16.844 1 96.94 395 ASN B CA 1
ATOM 6927 C C . ASN B 1 395 ? -0.785 -10.57 -17.5 1 96.94 395 ASN B C 1
ATOM 6929 O O . ASN B 1 395 ? -0.862 -10.461 -18.734 1 96.94 395 ASN B O 1
ATOM 6933 N N . VAL B 1 396 ? -1.782 -10.367 -16.688 1 97.94 396 VAL B N 1
ATOM 6934 C CA . VAL B 1 396 ? -3.045 -9.82 -17.172 1 97.94 396 VAL B CA 1
ATOM 6935 C C . VAL B 1 396 ? -3.395 -8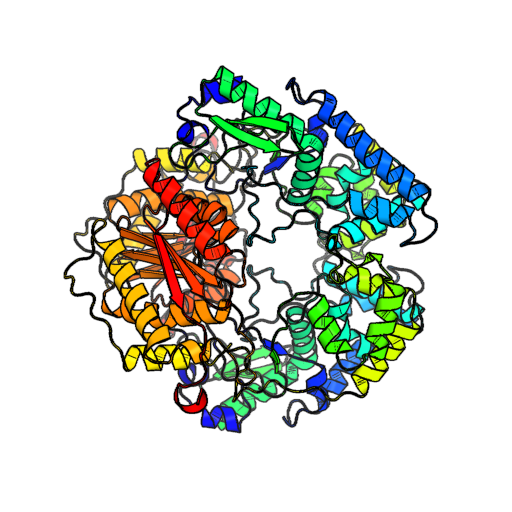.555 -16.391 1 97.94 396 VAL B C 1
ATOM 6937 O O . VAL B 1 396 ? -3.457 -8.586 -15.156 1 97.94 396 VAL B O 1
ATOM 6940 N N . GLU B 1 397 ? -3.557 -7.461 -17.078 1 97.19 397 GLU B N 1
ATOM 6941 C CA . GLU B 1 397 ? -3.99 -6.188 -16.516 1 97.19 397 GLU B CA 1
ATOM 6942 C C . GLU B 1 397 ? -5.367 -5.789 -17.031 1 97.19 397 GLU B C 1
ATOM 6944 O O . GLU B 1 397 ? -5.621 -5.859 -18.234 1 97.19 397 GLU B O 1
ATOM 6949 N N . ILE B 1 398 ? -6.27 -5.418 -16.141 1 97.62 398 ILE B N 1
ATOM 6950 C CA . ILE B 1 398 ? -7.645 -5.098 -16.516 1 97.62 398 ILE B CA 1
ATOM 6951 C C . ILE B 1 398 ? -7.91 -3.613 -16.281 1 97.62 398 ILE B C 1
ATOM 6953 O O . ILE B 1 398 ? -7.523 -3.059 -15.25 1 97.62 398 ILE B O 1
ATOM 6957 N N . LYS B 1 399 ? -8.539 -2.971 -17.266 1 96.81 399 LYS B N 1
ATOM 6958 C CA . LYS B 1 399 ? -8.883 -1.558 -17.141 1 96.81 399 LYS B CA 1
ATOM 6959 C C . LYS B 1 399 ? -10.203 -1.246 -17.828 1 96.81 399 LYS B C 1
ATOM 6961 O O . LYS B 1 399 ? -10.508 -1.808 -18.891 1 96.81 399 LYS B O 1
ATOM 6966 N N . TYR B 1 400 ? -10.984 -0.333 -17.234 1 96.62 400 TYR B N 1
ATOM 6967 C CA . TYR B 1 400 ? -12.133 0.272 -17.906 1 96.62 400 TYR B CA 1
ATOM 6968 C C . TYR B 1 400 ? -11.68 1.347 -18.875 1 96.62 400 TYR B C 1
ATOM 6970 O O . TYR B 1 400 ? -10.711 2.066 -18.625 1 96.62 400 TYR B O 1
ATOM 6978 N N . THR B 1 401 ? -12.461 1.526 -19.938 1 95.44 401 THR B N 1
ATOM 6979 C CA . THR B 1 401 ? -12.164 2.609 -20.859 1 95.44 401 THR B CA 1
ATOM 6980 C C . THR B 1 401 ? -12.383 3.967 -20.203 1 95.44 401 THR B C 1
ATOM 6982 O O . THR B 1 401 ? -11.883 4.984 -20.688 1 95.44 401 THR B O 1
ATOM 6985 N N . SER B 1 402 ? -13.203 3.986 -19.172 1 92.06 402 SER B N 1
ATOM 6986 C CA . SER B 1 402 ? -13.453 5.23 -18.438 1 92.06 402 SER B CA 1
ATOM 6987 C C . SER B 1 402 ? -12.219 5.664 -17.656 1 92.06 402 SER B C 1
ATOM 6989 O O . SER B 1 402 ? -12.148 6.797 -17.172 1 92.06 402 SER B O 1
ATOM 6991 N N . ASN B 1 403 ? -11.234 4.719 -17.531 1 90.06 403 ASN B N 1
ATOM 6992 C CA . ASN B 1 403 ? -9.992 5.016 -16.828 1 90.06 403 ASN B CA 1
ATOM 6993 C C . ASN B 1 403 ? -8.844 5.281 -17.797 1 90.06 403 ASN B C 1
ATOM 6995 O O . ASN B 1 403 ? -9.047 5.293 -19.016 1 90.06 403 ASN B O 1
ATOM 6999 N N . ASN B 1 404 ? -7.691 5.602 -17.312 1 87.44 404 ASN B N 1
ATOM 7000 C CA . ASN B 1 404 ? -6.543 5.965 -18.125 1 87.44 404 ASN B CA 1
ATOM 7001 C C . ASN B 1 404 ? -5.875 4.73 -18.734 1 87.44 404 ASN B C 1
ATOM 7003 O O . ASN B 1 404 ? -4.836 4.285 -18.25 1 87.44 404 ASN B O 1
ATOM 7007 N N . ILE B 1 405 ? -6.375 4.285 -19.828 1 93.31 405 ILE B N 1
ATOM 7008 C CA . ILE B 1 405 ? -5.895 3.049 -20.438 1 93.31 405 ILE B CA 1
ATOM 7009 C C . ILE B 1 405 ? -4.539 3.293 -21.094 1 93.31 405 ILE B C 1
ATOM 7011 O O . ILE B 1 405 ? -3.703 2.389 -21.172 1 93.31 405 ILE B O 1
ATOM 7015 N N . ARG B 1 406 ? -4.277 4.504 -21.531 1 89.94 406 ARG B N 1
ATOM 7016 C CA . ARG B 1 406 ? -3.006 4.793 -22.188 1 89.94 406 ARG B CA 1
ATOM 7017 C C . ARG B 1 406 ? -1.841 4.652 -21.219 1 89.94 406 ARG B C 1
ATOM 7019 O O . ARG B 1 406 ? -0.871 3.943 -21.5 1 89.94 406 ARG B O 1
ATOM 7026 N N . ALA B 1 407 ? -1.942 5.25 -20.109 1 84 407 ALA B N 1
ATOM 7027 C CA . ALA B 1 407 ? -0.889 5.176 -19.094 1 84 407 ALA B CA 1
ATOM 7028 C C . ALA B 1 407 ? -0.694 3.74 -18.609 1 84 407 ALA B C 1
ATOM 7030 O O . ALA B 1 407 ? 0.439 3.295 -18.422 1 84 407 ALA B O 1
ATOM 7031 N N . GLY B 1 408 ? -1.775 3.078 -18.469 1 87.69 408 GLY B N 1
ATOM 7032 C CA . GLY B 1 408 ? -1.699 1.694 -18.016 1 87.69 408 GLY B CA 1
ATOM 7033 C C . GLY B 1 408 ? -0.946 0.799 -18.984 1 87.69 408 GLY B C 1
ATOM 7034 O O . GLY B 1 408 ? -0.112 -0.008 -18.578 1 87.69 408 GLY B O 1
ATOM 7035 N N . TYR B 1 409 ? -1.182 1.019 -20.234 1 92.19 409 TYR B N 1
ATOM 7036 C CA . TYR B 1 409 ? -0.599 0.164 -21.266 1 92.19 409 TYR B CA 1
ATOM 7037 C C . TYR B 1 409 ? 0.83 0.589 -21.578 1 92.19 409 TYR B C 1
ATOM 7039 O O . TYR B 1 409 ? 1.729 -0.25 -21.672 1 92.19 409 TYR B O 1
ATOM 7047 N N . GLU B 1 410 ? 1.029 1.828 -21.734 1 84.5 410 GLU B N 1
ATOM 7048 C CA . GLU B 1 410 ? 2.301 2.336 -22.234 1 84.5 410 GLU B CA 1
ATOM 7049 C C . GLU B 1 410 ? 3.348 2.406 -21.125 1 84.5 410 GLU B C 1
ATOM 7051 O O . GLU B 1 410 ? 4.531 2.164 -21.375 1 84.5 410 GLU B O 1
ATOM 7056 N N . LYS B 1 411 ? 2.91 2.674 -20 1 77.69 411 LYS B N 1
ATOM 7057 C CA . LYS B 1 411 ? 3.873 2.994 -18.953 1 77.69 411 LYS B CA 1
ATOM 7058 C C . LYS B 1 411 ? 3.9 1.907 -17.875 1 77.69 411 LYS B C 1
ATOM 7060 O O . LYS B 1 411 ? 4.969 1.395 -17.531 1 77.69 411 LYS B O 1
ATOM 7065 N N . GLN B 1 412 ? 2.807 1.504 -17.359 1 80.38 412 GLN B N 1
ATOM 7066 C CA . GLN B 1 412 ? 2.738 0.64 -16.188 1 80.38 412 GLN B CA 1
ATOM 7067 C C . GLN B 1 412 ? 3.021 -0.813 -16.562 1 80.38 412 GLN B C 1
ATOM 7069 O O . GLN B 1 412 ? 3.875 -1.459 -15.945 1 80.38 412 GLN B O 1
ATOM 7074 N N . LEU B 1 413 ? 2.326 -1.331 -17.547 1 87.94 413 LEU B N 1
ATOM 7075 C CA . LEU B 1 413 ? 2.355 -2.76 -17.844 1 87.94 413 LEU B CA 1
ATOM 7076 C C . LEU B 1 413 ? 3.764 -3.211 -18.219 1 87.94 413 LEU B C 1
ATOM 7078 O O . LEU B 1 413 ? 4.227 -4.258 -17.766 1 87.94 413 LEU B O 1
ATOM 7082 N N . PRO B 1 414 ? 4.508 -2.418 -19.016 1 82.38 414 PRO B N 1
ATOM 7083 C CA . PRO B 1 414 ? 5.875 -2.844 -19.328 1 82.38 414 PRO B CA 1
ATOM 7084 C C . PRO B 1 414 ? 6.758 -2.947 -18.078 1 82.38 414 PRO B C 1
ATOM 7086 O O . PRO B 1 414 ? 7.605 -3.838 -18 1 82.38 414 PRO B O 1
ATOM 7089 N N . ILE B 1 415 ? 6.535 -2.111 -17.172 1 79.12 415 ILE B N 1
ATOM 7090 C CA . ILE B 1 415 ? 7.285 -2.119 -15.914 1 79.12 415 ILE B CA 1
ATOM 7091 C C . ILE B 1 415 ? 6.953 -3.379 -15.117 1 79.12 415 ILE B C 1
ATOM 7093 O O . ILE B 1 415 ? 7.852 -4.047 -14.594 1 79.12 415 ILE B O 1
ATOM 7097 N N . TYR B 1 416 ? 5.688 -3.703 -15.094 1 84.94 416 TYR B N 1
ATOM 7098 C CA . TYR B 1 416 ? 5.258 -4.898 -14.383 1 84.94 416 TYR B CA 1
ATOM 7099 C C . TYR B 1 416 ? 5.793 -6.156 -15.047 1 84.94 416 TYR B C 1
ATOM 7101 O O . TYR B 1 416 ? 6.191 -7.105 -14.367 1 84.94 416 TYR B O 1
ATOM 7109 N N . ASP B 1 417 ? 5.785 -6.156 -16.344 1 87.62 417 ASP B N 1
ATOM 7110 C CA . ASP B 1 417 ? 6.277 -7.305 -17.094 1 87.62 417 ASP B CA 1
ATOM 7111 C C . ASP B 1 417 ? 7.754 -7.562 -16.797 1 87.62 417 ASP B C 1
ATOM 7113 O O . ASP B 1 417 ? 8.164 -8.711 -16.609 1 87.62 417 ASP B O 1
ATOM 7117 N N . ALA B 1 418 ? 8.469 -6.5 -16.766 1 81.44 418 ALA B N 1
ATOM 7118 C CA . ALA B 1 418 ? 9.898 -6.621 -16.484 1 81.44 418 ALA B CA 1
ATOM 7119 C C . ALA B 1 418 ? 10.133 -7.121 -15.055 1 81.44 418 ALA B C 1
ATOM 7121 O O . ALA B 1 418 ? 10.977 -7.992 -14.828 1 81.44 418 ALA B O 1
ATOM 7122 N N . ALA B 1 419 ? 9.375 -6.605 -14.164 1 82.5 419 ALA B N 1
ATOM 7123 C CA . ALA B 1 419 ? 9.523 -6.984 -12.758 1 82.5 419 ALA B CA 1
ATOM 7124 C C . ALA B 1 419 ? 9.164 -8.453 -12.547 1 82.5 419 ALA B C 1
ATOM 7126 O O . ALA B 1 419 ? 9.852 -9.164 -11.812 1 82.5 419 ALA B O 1
ATOM 7127 N N . GLU B 1 420 ? 8.094 -8.867 -13.188 1 86.38 420 GLU B N 1
ATOM 7128 C CA . GLU B 1 420 ? 7.609 -10.234 -13.039 1 86.38 420 GLU B CA 1
ATOM 7129 C C . GLU B 1 420 ? 8.312 -11.18 -14.008 1 86.38 420 GLU B C 1
ATOM 7131 O O . GLU B 1 420 ? 8.086 -12.391 -13.977 1 86.38 420 GLU B O 1
ATOM 7136 N N . ARG B 1 421 ? 9.156 -10.625 -14.867 1 83.5 421 ARG B N 1
ATOM 7137 C CA . ARG B 1 421 ? 9.93 -11.383 -15.836 1 83.5 421 ARG B CA 1
ATOM 7138 C C . ARG B 1 421 ? 9.023 -12.227 -16.719 1 83.5 421 ARG B C 1
ATOM 7140 O O . ARG B 1 421 ? 9.25 -13.43 -16.891 1 83.5 421 ARG B O 1
ATOM 7147 N N . THR B 1 422 ? 7.957 -11.602 -17.141 1 87.62 422 THR B N 1
ATOM 7148 C CA . THR B 1 422 ? 7.051 -12.258 -18.078 1 87.62 422 THR B CA 1
ATOM 7149 C C . THR B 1 422 ? 7.281 -11.758 -19.5 1 87.62 422 THR B C 1
ATOM 7151 O O . THR B 1 422 ? 7.484 -10.562 -19.703 1 87.62 422 THR B O 1
ATOM 7154 N N . GLN B 1 423 ? 7.281 -12.641 -20.344 1 82.75 423 GLN B N 1
ATOM 7155 C CA . GLN B 1 423 ? 7.473 -12.289 -21.75 1 82.75 423 GLN B CA 1
ATOM 7156 C C . GLN B 1 423 ? 6.156 -11.859 -22.391 1 82.75 423 GLN B C 1
ATOM 7158 O O . GLN B 1 423 ? 6.148 -11.055 -23.328 1 82.75 423 GLN B O 1
ATOM 7163 N N . TYR B 1 424 ? 5.117 -12.438 -21.859 1 92.25 424 TYR B N 1
ATOM 7164 C CA . TYR B 1 424 ? 3.797 -12.172 -22.422 1 92.25 424 TYR B CA 1
ATOM 7165 C C . TYR B 1 424 ? 2.908 -11.453 -21.422 1 92.25 424 TYR B C 1
ATOM 7167 O O . TYR B 1 424 ? 3.021 -11.672 -20.219 1 92.25 424 TYR B O 1
ATOM 7175 N N . SER B 1 425 ? 2.143 -10.523 -21.938 1 96.06 425 SER B N 1
ATOM 7176 C CA . SER B 1 425 ? 1.145 -9.875 -21.094 1 96.06 425 SER B CA 1
ATOM 7177 C C . SER B 1 425 ? -0.081 -9.461 -21.906 1 96.06 425 SER B C 1
ATOM 7179 O O . SER B 1 425 ? -0.006 -9.32 -23.125 1 96.06 425 SER B O 1
ATOM 7181 N N . ILE B 1 426 ? -1.188 -9.484 -21.281 1 97.81 426 ILE B N 1
ATOM 7182 C CA . ILE B 1 426 ? -2.473 -9.117 -21.875 1 97.81 426 ILE B CA 1
ATOM 7183 C C . ILE B 1 426 ? -3.049 -7.906 -21.141 1 97.81 426 ILE B C 1
ATOM 7185 O O . ILE B 1 426 ? -3.129 -7.891 -19.906 1 97.81 426 ILE B O 1
ATOM 7189 N N . PHE B 1 427 ? -3.322 -6.871 -21.859 1 98 427 PHE B N 1
ATOM 7190 C CA . PHE B 1 427 ? -4.078 -5.727 -21.359 1 98 427 PHE B CA 1
ATOM 7191 C C . PHE B 1 427 ? -5.551 -5.848 -21.734 1 98 427 PHE B C 1
ATOM 7193 O O . PHE B 1 427 ? -5.938 -5.551 -22.875 1 98 427 PHE B O 1
ATOM 7200 N N . LEU B 1 428 ? -6.363 -6.32 -20.797 1 98.38 428 LEU B N 1
ATOM 7201 C CA . LEU B 1 428 ? -7.785 -6.543 -21.016 1 98.38 428 LEU B CA 1
ATOM 7202 C C . LEU B 1 428 ? -8.586 -5.273 -20.75 1 98.38 428 LEU B C 1
ATOM 7204 O O . LEU B 1 428 ? -8.648 -4.809 -19.609 1 98.38 428 LEU B O 1
ATOM 7208 N N . ILE B 1 429 ? -9.164 -4.727 -21.766 1 98.31 429 ILE B N 1
ATOM 7209 C CA . ILE B 1 429 ? -9.914 -3.477 -21.672 1 98.31 429 ILE B CA 1
ATOM 7210 C C . ILE B 1 429 ? -11.414 -3.77 -21.734 1 98.31 429 ILE B C 1
ATOM 7212 O O . ILE B 1 429 ? -11.891 -4.387 -22.688 1 98.31 429 ILE B O 1
ATOM 7216 N N . ILE B 1 430 ? -12.117 -3.342 -20.75 1 98.19 430 ILE B N 1
ATOM 7217 C CA . ILE B 1 430 ? -13.57 -3.422 -20.75 1 98.19 430 ILE B CA 1
ATOM 7218 C C . ILE B 1 430 ? -14.164 -2.08 -21.172 1 98.19 430 ILE B C 1
ATOM 7220 O O . ILE B 1 430 ? -13.977 -1.068 -20.5 1 98.19 430 ILE B O 1
ATOM 7224 N N . ARG B 1 431 ? -14.844 -2.123 -22.25 1 97.31 431 ARG B N 1
ATOM 7225 C CA . ARG B 1 431 ? -15.461 -0.902 -22.766 1 97.31 431 ARG B CA 1
ATOM 7226 C C . ARG B 1 431 ? -16.672 -0.508 -21.922 1 97.31 431 ARG B C 1
ATOM 7228 O O . ARG B 1 431 ? -17.656 -1.253 -21.844 1 97.31 431 ARG B O 1
ATOM 7235 N N . THR B 1 432 ? -16.594 0.649 -21.344 1 95.94 432 THR B N 1
ATOM 7236 C CA . THR B 1 432 ? -17.672 1.148 -20.5 1 95.94 432 THR B CA 1
ATOM 7237 C C . THR B 1 432 ? -18.172 2.502 -21 1 95.94 432 THR B C 1
ATOM 7239 O O . THR B 1 432 ? -19.125 3.062 -20.453 1 95.94 432 THR B O 1
ATOM 7242 N N . THR B 1 433 ? -17.484 3.043 -22 1 94.31 433 THR B N 1
ATOM 7243 C CA . THR B 1 433 ? -17.828 4.34 -22.562 1 94.31 433 THR B CA 1
ATOM 7244 C C . THR B 1 433 ? -18.312 4.191 -24 1 94.31 433 THR B C 1
ATOM 7246 O O . THR B 1 433 ? -17.984 3.205 -24.672 1 94.31 433 THR B O 1
ATOM 7249 N N . GLU B 1 434 ? -19.016 5.18 -24.438 1 91.38 434 GLU B N 1
ATOM 7250 C CA . GLU B 1 434 ? -19.453 5.199 -25.828 1 91.38 434 GLU B CA 1
ATOM 7251 C C . GLU B 1 434 ? -18.312 5.594 -26.766 1 91.38 434 GLU B C 1
ATOM 7253 O O . GLU B 1 434 ? -18.141 4.992 -27.828 1 91.38 434 GLU B O 1
ATOM 7258 N N . SER B 1 435 ? -17.594 6.578 -26.266 1 92.38 435 SER B N 1
ATOM 7259 C CA . SER B 1 435 ? -16.469 7.02 -27.078 1 92.38 435 SER B CA 1
ATOM 7260 C C . SER B 1 435 ? -15.406 5.934 -27.188 1 92.38 435 SER B C 1
ATOM 7262 O O . SER B 1 435 ? -15.117 5.246 -26.203 1 92.38 435 SER B O 1
ATOM 7264 N N . ILE B 1 436 ? -14.828 5.77 -28.359 1 91.5 436 ILE B N 1
ATOM 7265 C CA . ILE B 1 436 ? -13.812 4.746 -28.578 1 91.5 436 ILE B CA 1
ATOM 7266 C C . ILE B 1 436 ? -12.492 5.41 -28.969 1 91.5 436 ILE B C 1
ATOM 7268 O O . ILE B 1 436 ? -11.57 4.738 -29.438 1 91.5 436 ILE B O 1
ATOM 7272 N N . LYS B 1 437 ? -12.438 6.676 -28.891 1 93.75 437 LYS B N 1
ATOM 7273 C CA . LYS B 1 437 ? -11.266 7.414 -29.359 1 93.75 437 LYS B CA 1
ATOM 7274 C C . LYS B 1 437 ? -10 6.953 -28.656 1 93.75 437 LYS B C 1
ATOM 7276 O O . LYS B 1 437 ? -9.016 6.598 -29.297 1 93.75 437 LYS B O 1
ATOM 7281 N N . ALA B 1 438 ? -10.031 6.918 -27.328 1 93.44 438 ALA B N 1
ATOM 7282 C CA . ALA B 1 438 ? -8.867 6.504 -26.562 1 93.44 438 ALA B CA 1
ATOM 7283 C C . ALA B 1 438 ? -8.453 5.074 -26.906 1 93.44 438 ALA B C 1
ATOM 7285 O O . ALA B 1 438 ? -7.266 4.766 -27 1 93.44 438 ALA B O 1
ATOM 7286 N N . LEU B 1 439 ? -9.414 4.227 -27.125 1 95.69 439 LEU B N 1
ATOM 7287 C CA . LEU B 1 439 ? -9.172 2.828 -27.469 1 95.69 439 LEU B CA 1
ATOM 7288 C C . LEU B 1 439 ? -8.523 2.711 -28.844 1 95.69 439 LEU B C 1
ATOM 7290 O O . LEU B 1 439 ? -7.562 1.955 -29.016 1 95.69 439 LEU B O 1
ATOM 7294 N N . GLU B 1 440 ? -9.039 3.459 -29.719 1 96.44 440 GLU B N 1
ATOM 7295 C CA . GLU B 1 440 ? -8.5 3.441 -31.078 1 96.44 440 GLU B CA 1
ATOM 7296 C C . GLU B 1 440 ? -7.059 3.943 -31.109 1 96.44 440 GLU B C 1
ATOM 7298 O O . GLU B 1 440 ? -6.215 3.379 -31.812 1 96.44 440 GLU B O 1
ATOM 7303 N N . GLU B 1 441 ? -6.863 4.965 -30.391 1 95.44 441 GLU B N 1
ATOM 7304 C CA . GLU B 1 441 ? -5.508 5.492 -30.297 1 95.44 441 GLU B CA 1
ATOM 7305 C C . GLU B 1 441 ? -4.547 4.461 -29.719 1 95.44 441 GLU B C 1
ATOM 7307 O O . GLU B 1 441 ? -3.408 4.336 -30.172 1 95.44 441 GLU B O 1
ATOM 7312 N N . LEU B 1 442 ? -4.988 3.787 -28.766 1 95.88 442 LEU B N 1
ATOM 7313 C CA . LEU B 1 442 ? -4.164 2.775 -28.125 1 95.88 442 LEU B CA 1
ATOM 7314 C C . LEU B 1 442 ? -3.877 1.617 -29.078 1 95.88 442 LEU B C 1
ATOM 7316 O O . LEU B 1 442 ? -2.756 1.106 -29.125 1 95.88 442 LEU B O 1
ATOM 7320 N N . ILE B 1 443 ? -4.855 1.187 -29.797 1 96.19 443 ILE B N 1
ATOM 7321 C CA . ILE B 1 443 ? -4.703 0.104 -30.766 1 96.19 443 ILE B CA 1
ATOM 7322 C C . ILE B 1 443 ? -3.711 0.517 -31.844 1 96.19 443 ILE B C 1
ATOM 7324 O O . ILE B 1 443 ? -2.855 -0.276 -32.25 1 96.19 443 ILE B O 1
ATOM 7328 N N . LYS B 1 444 ? -3.84 1.713 -32.281 1 95.44 444 LYS B N 1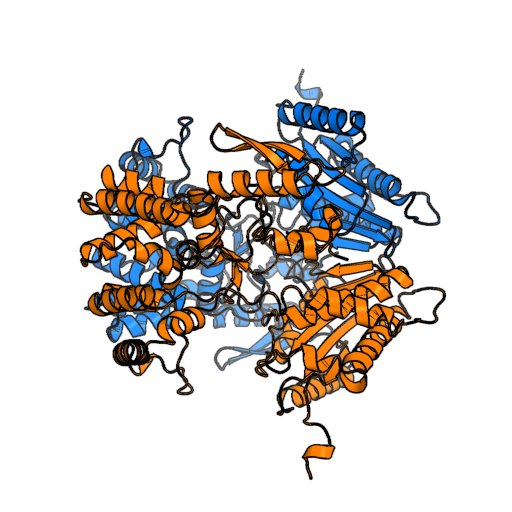
ATOM 7329 C CA . LYS B 1 444 ? -2.896 2.242 -33.25 1 95.44 444 LYS B CA 1
ATOM 7330 C C . LYS B 1 444 ? -1.479 2.273 -32.688 1 95.44 444 LYS B C 1
ATOM 7332 O O . LYS B 1 444 ? -0.524 1.908 -33.375 1 95.44 444 LYS B O 1
ATOM 7337 N N . PHE B 1 445 ? -1.419 2.748 -31.516 1 93.31 445 PHE B N 1
ATOM 7338 C CA . PHE B 1 445 ? -0.118 2.777 -30.859 1 93.31 445 PHE B CA 1
ATOM 7339 C C . PHE B 1 445 ? 0.517 1.392 -30.859 1 93.31 445 PHE B C 1
ATOM 7341 O O . PHE B 1 445 ? 1.691 1.239 -31.203 1 93.31 445 PHE B O 1
ATOM 7348 N N . ARG B 1 446 ? -0.192 0.399 -30.422 1 94.19 446 ARG B N 1
ATOM 7349 C CA . ARG B 1 446 ? 0.336 -0.961 -30.391 1 94.19 446 ARG B CA 1
ATOM 7350 C C . ARG B 1 446 ? 0.776 -1.407 -31.781 1 94.19 446 ARG B C 1
ATOM 7352 O O . ARG B 1 446 ? 1.835 -2.02 -31.938 1 94.19 446 ARG B O 1
ATOM 7359 N N . LYS B 1 447 ? -0.07 -1.14 -32.781 1 95.19 447 LYS B N 1
ATOM 7360 C CA . LYS B 1 447 ? 0.251 -1.507 -34.156 1 95.19 447 LYS B CA 1
ATOM 7361 C C . LYS B 1 447 ? 1.579 -0.895 -34.594 1 95.19 447 LYS B C 1
ATOM 7363 O O . LYS B 1 447 ? 2.396 -1.562 -35.219 1 95.19 447 LYS B O 1
ATOM 7368 N N . ASP B 1 448 ? 1.739 0.291 -34.219 1 91.62 448 ASP B N 1
ATOM 7369 C CA . ASP B 1 448 ? 2.977 0.991 -34.562 1 91.62 448 ASP B CA 1
ATOM 7370 C C . ASP B 1 448 ? 4.176 0.342 -33.875 1 91.62 448 ASP B C 1
ATOM 7372 O O . ASP B 1 448 ? 5.246 0.215 -34.469 1 91.62 448 ASP B O 1
ATOM 7376 N N . GLN B 1 449 ? 3.98 -0.051 -32.656 1 88.25 449 GLN B N 1
ATOM 7377 C CA . GLN B 1 449 ? 5.051 -0.705 -31.906 1 88.25 449 GLN B CA 1
ATOM 7378 C C . GLN B 1 449 ? 5.422 -2.045 -32.531 1 88.25 449 GLN B C 1
ATOM 7380 O O . GLN B 1 449 ? 6.602 -2.354 -32.688 1 88.25 449 GLN B O 1
ATOM 7385 N N . VAL B 1 450 ? 4.441 -2.785 -32.906 1 90.06 450 VAL B N 1
ATOM 7386 C CA . VAL B 1 450 ? 4.652 -4.094 -33.531 1 90.06 450 VAL B CA 1
ATOM 7387 C C . VAL B 1 450 ? 5.32 -3.932 -34.875 1 90.06 450 VAL B C 1
ATOM 7389 O O . VAL B 1 450 ? 6.242 -4.68 -35.219 1 90.06 450 VAL B O 1
ATOM 7392 N N . ALA B 1 451 ? 4.922 -2.961 -35.625 1 92.12 451 ALA B N 1
ATOM 7393 C CA . ALA B 1 451 ? 5.504 -2.68 -36.938 1 92.12 451 ALA B CA 1
ATOM 7394 C C . ALA B 1 451 ? 6.973 -2.279 -36.812 1 92.12 451 ALA B C 1
ATOM 7396 O O . ALA B 1 451 ? 7.777 -2.568 -37.688 1 92.12 451 ALA B O 1
ATOM 7397 N N . ALA B 1 452 ? 7.285 -1.712 -35.719 1 85.19 452 ALA B N 1
ATOM 7398 C CA . ALA B 1 452 ? 8.656 -1.278 -35.469 1 85.19 452 ALA B CA 1
ATOM 7399 C C . ALA B 1 452 ? 9.5 -2.426 -34.906 1 85.19 452 ALA B C 1
ATOM 7401 O O . ALA B 1 452 ? 10.664 -2.234 -34.562 1 85.19 452 ALA B O 1
ATOM 7402 N N . GLY B 1 453 ? 8.867 -3.641 -34.688 1 81.88 453 GLY B N 1
ATOM 7403 C CA . GLY B 1 453 ? 9.586 -4.824 -34.25 1 81.88 453 GLY B CA 1
ATOM 7404 C C . GLY B 1 453 ? 9.688 -4.93 -32.75 1 81.88 453 GLY B C 1
ATOM 7405 O O . GLY B 1 453 ? 10.477 -5.715 -32.219 1 81.88 453 GLY B O 1
ATOM 7406 N N . LYS B 1 454 ? 8.883 -4.121 -32.094 1 79.12 454 LYS B N 1
ATOM 7407 C CA . LYS B 1 454 ? 8.906 -4.141 -30.641 1 79.12 454 LYS B CA 1
ATOM 7408 C C . LYS B 1 454 ? 7.906 -5.148 -30.094 1 79.12 454 LYS B C 1
ATOM 7410 O O . LYS B 1 454 ? 6.887 -5.434 -30.719 1 79.12 454 LYS B O 1
ATOM 7415 N N . ARG B 1 455 ? 8.336 -5.723 -28.953 1 79.94 455 ARG B N 1
ATOM 7416 C CA . ARG B 1 455 ? 7.371 -6.547 -28.234 1 79.94 455 ARG B CA 1
ATOM 7417 C C . ARG B 1 455 ? 6.332 -5.688 -27.516 1 79.94 455 ARG B C 1
ATOM 7419 O O . ARG B 1 455 ? 6.684 -4.73 -26.828 1 79.94 455 ARG B O 1
ATOM 7426 N N . ALA B 1 456 ? 5.09 -5.926 -27.812 1 88.94 456 ALA B N 1
ATOM 7427 C CA . ALA B 1 456 ? 4 -5.164 -27.203 1 88.94 456 ALA B CA 1
ATOM 7428 C C . ALA B 1 456 ? 2.951 -6.094 -26.609 1 88.94 456 ALA B C 1
ATOM 7430 O O . ALA B 1 456 ? 2.602 -7.117 -27.203 1 88.94 456 ALA B O 1
ATOM 7431 N N . PRO B 1 457 ? 2.494 -5.75 -25.406 1 92.88 457 PRO B N 1
ATOM 7432 C CA . PRO B 1 457 ? 1.442 -6.551 -24.781 1 92.88 457 PRO B CA 1
ATOM 7433 C C . PRO B 1 457 ? 0.196 -6.68 -25.656 1 92.88 457 PRO B C 1
ATOM 7435 O O . PRO B 1 457 ? -0.113 -5.777 -26.438 1 92.88 457 PRO B O 1
ATOM 7438 N N . GLU B 1 458 ? -0.469 -7.797 -25.547 1 95.81 458 GLU B N 1
ATOM 7439 C CA . GLU B 1 458 ? -1.725 -8.008 -26.266 1 95.81 458 GLU B CA 1
ATOM 7440 C C . GLU B 1 458 ? -2.822 -7.094 -25.734 1 95.81 458 GLU B C 1
ATOM 7442 O O . GLU B 1 458 ? -2.93 -6.887 -24.516 1 95.81 458 GLU B O 1
ATOM 7447 N N . ILE B 1 459 ? -3.49 -6.438 -26.641 1 97.56 459 ILE B N 1
ATOM 7448 C CA . ILE B 1 459 ? -4.691 -5.703 -26.25 1 97.56 459 ILE B CA 1
ATOM 7449 C C . ILE B 1 459 ? -5.926 -6.57 -26.5 1 97.56 459 ILE B C 1
ATOM 7451 O O . ILE B 1 459 ? -6.125 -7.086 -27.594 1 97.56 459 ILE B O 1
ATOM 7455 N N . PHE B 1 460 ? -6.672 -6.793 -25.5 1 98.06 460 PHE B N 1
ATOM 7456 C CA . PHE B 1 460 ? -7.891 -7.594 -25.578 1 98.06 460 PHE B CA 1
ATOM 7457 C C . PHE B 1 460 ? -9.102 -6.781 -25.141 1 98.06 460 PHE B C 1
ATOM 7459 O O . PHE B 1 460 ? -9.188 -6.355 -23.984 1 98.06 460 PHE B O 1
ATOM 7466 N N . VAL B 1 461 ? -10.07 -6.594 -26.031 1 97.94 461 VAL B N 1
ATOM 7467 C CA . VAL B 1 461 ? -11.18 -5.684 -25.766 1 97.94 461 VAL B CA 1
ATOM 7468 C C . VAL B 1 461 ? -12.461 -6.484 -25.516 1 97.94 461 VAL B C 1
ATOM 7470 O O . VAL B 1 461 ? -12.781 -7.395 -26.281 1 97.94 461 VAL B O 1
ATOM 7473 N N . VAL B 1 462 ? -13.148 -6.191 -24.469 1 97.94 462 VAL B N 1
ATOM 7474 C CA . VAL B 1 462 ? -14.445 -6.73 -24.094 1 97.94 462 VAL B CA 1
ATOM 7475 C C . VAL B 1 462 ? -15.477 -5.605 -24.016 1 97.94 462 VAL B C 1
ATOM 7477 O O . VAL B 1 462 ? -15.219 -4.566 -23.406 1 97.94 462 VAL B O 1
ATOM 7480 N N . ASP B 1 463 ? -16.609 -5.773 -24.594 1 97.06 463 ASP B N 1
ATOM 7481 C CA . ASP B 1 463 ? -17.641 -4.742 -24.531 1 97.06 463 ASP B CA 1
ATOM 7482 C C . ASP B 1 463 ? -18.516 -4.926 -23.297 1 97.06 463 ASP B C 1
ATOM 7484 O O . ASP B 1 463 ? -19.375 -5.805 -23.266 1 97.06 463 ASP B O 1
ATOM 7488 N N . GLY B 1 464 ? -18.297 -4.086 -22.359 1 96.62 464 GLY B N 1
ATOM 7489 C CA . GLY B 1 464 ? -19.031 -4.191 -21.109 1 96.62 464 GLY B CA 1
ATOM 7490 C C . GLY B 1 464 ? -20.234 -3.268 -21.031 1 96.62 464 GLY B C 1
ATOM 7491 O O . GLY B 1 464 ? -20.844 -3.109 -19.984 1 96.62 464 GLY B O 1
ATOM 7492 N N . ARG B 1 465 ? -20.656 -2.574 -22.203 1 94.12 465 ARG B N 1
ATOM 7493 C CA . ARG B 1 465 ? -21.812 -1.688 -22.25 1 94.12 465 ARG B CA 1
ATOM 7494 C C . ARG B 1 465 ? -23.109 -2.482 -22.312 1 94.12 465 ARG B C 1
ATOM 7496 O O . ARG B 1 465 ? -23.109 -3.623 -22.781 1 94.12 465 ARG B O 1
ATOM 7503 N N . VAL B 1 466 ? -24.047 -1.829 -21.625 1 89.06 466 VAL B N 1
ATOM 7504 C CA . VAL B 1 466 ? -25.359 -2.453 -21.641 1 89.06 466 VAL B CA 1
ATOM 7505 C C . VAL B 1 466 ? -26.281 -1.703 -22.609 1 89.06 466 VAL B C 1
ATOM 7507 O O . VAL B 1 466 ? -26.406 -0.48 -22.516 1 89.06 466 VAL B O 1
ATOM 7510 N N . PHE B 1 467 ? -26.719 -2.379 -23.688 1 76.81 467 PHE B N 1
ATOM 7511 C CA . PHE B 1 467 ? -27.625 -1.782 -24.672 1 76.81 467 PHE B CA 1
ATOM 7512 C C . PHE B 1 467 ? -29.062 -2.18 -24.391 1 76.81 467 PHE B C 1
ATOM 7514 O O . PHE B 1 467 ? -29.328 -3.27 -23.875 1 76.81 467 PHE B O 1
ATOM 7521 N N . PRO B 1 468 ? -29.906 -1.075 -24.438 1 65.06 468 PRO B N 1
ATOM 7522 C CA . PRO B 1 468 ? -31.328 -1.428 -24.312 1 65.06 468 PRO B CA 1
ATOM 7523 C C . PRO B 1 468 ? -31.75 -2.541 -25.266 1 65.06 468 PRO B C 1
ATOM 7525 O O . PRO B 1 468 ? -31.156 -2.707 -26.328 1 65.06 468 PRO B O 1
ATOM 7528 N N . SER B 1 469 ? -32.469 -3.545 -24.875 1 54.31 469 SER B N 1
ATOM 7529 C CA . SER B 1 469 ? -33 -4.617 -25.703 1 54.31 469 SER B CA 1
ATOM 7530 C C . SER B 1 469 ? -33.656 -4.07 -26.969 1 54.31 469 SER B C 1
ATOM 7532 O O . SER B 1 469 ? -34.156 -2.938 -26.984 1 54.31 469 SER B O 1
ATOM 7534 N N . ALA B 1 470 ? -33.375 -4.773 -28.25 1 49.19 470 ALA B N 1
ATOM 7535 C CA . ALA B 1 470 ? -33.969 -4.488 -29.547 1 49.19 470 ALA B CA 1
ATOM 7536 C C . ALA B 1 470 ? -35.469 -4.258 -29.438 1 49.19 470 ALA B C 1
ATOM 7538 O O . ALA B 1 470 ? -36.031 -3.455 -30.172 1 49.19 470 ALA B O 1
ATOM 7539 N N . SER B 1 471 ? -36.094 -4.91 -28.781 1 39.06 471 SER B N 1
ATOM 7540 C CA . SER B 1 471 ? -37.531 -4.656 -28.828 1 39.06 471 SER B CA 1
ATOM 7541 C C . SER B 1 471 ? -37.875 -3.225 -28.422 1 39.06 471 SER B C 1
ATOM 7543 O O . SER B 1 471 ? -38.969 -2.729 -28.688 1 39.06 471 SER B O 1
ATOM 7545 N N . LYS B 1 472 ? -37.188 -2.545 -27.641 1 42.75 472 LYS B N 1
ATOM 7546 C CA . LYS B 1 472 ? -37.594 -1.183 -27.297 1 42.75 472 LYS B CA 1
ATOM 7547 C C . LYS B 1 472 ? -37.031 -0.18 -28.297 1 42.75 472 LYS B C 1
ATOM 7549 O O . LYS B 1 472 ? -37.219 1.029 -28.156 1 42.75 472 LYS B O 1
ATOM 7554 N N . MET B 1 473 ? -36.125 -0.399 -29.031 1 39.16 473 MET B N 1
ATOM 7555 C CA . MET B 1 473 ? -35.75 0.524 -30.094 1 39.16 473 MET B CA 1
ATOM 7556 C C . MET B 1 473 ? -36.844 0.547 -31.172 1 39.16 473 MET B C 1
ATOM 7558 O O . MET B 1 473 ? -36.656 1.17 -32.219 1 39.16 473 MET B O 1
ATOM 7562 N N . LYS B 1 474 ? -37.969 0.033 -31 1 30.31 474 LYS B N 1
ATOM 7563 C CA . LYS B 1 474 ? -38.969 0.428 -31.969 1 30.31 474 LYS B CA 1
ATOM 7564 C C . LYS B 1 474 ? -39.625 1.738 -31.562 1 30.31 474 LYS B C 1
ATOM 7566 O O . LYS B 1 474 ? -39.969 1.933 -30.391 1 30.31 474 LYS B O 1
#

InterPro domains:
  IPR059414 Domain of unknown function DUF8370 [PF28123] (12-209)
  IPR059415 Domain of unknown function DUF8371 [PF28130] (317-433)

Nearest PDB structures (foldseek):
  7uek-assembly1_A  TM=2.996E-01  e=5.956E-01  synthetic construct
  6gi0-assembly2_B  TM=3.931E-01  e=4.837E+00  Pseudomonas aeruginosa
  7d8z-assembly1_A  TM=3.285E-01  e=4.345E+00  Homo sapiens
  7d90-assembly1_B  TM=1.468E-01  e=4.805E-01  Homo sapiens
  7d99-assembly1_B  TM=1.410E-01  e=1.406E+00  Homo sapiens

Radius of gyration: 28.53 Å; Cα contacts (8 Å, |Δi|>4): 1557; chains: 2; bounding box: 81×74×68 Å

Foldseek 3Di:
DFAWPCRQQVHDPVLCVVLQFDGGTQVAAFQKFFQLLLLPPDPRPLSVCLNVLLQVLLLQLLVLLVPDDDCPDPSLVVSLVSQQFFADPQERNRPPPDDVPPGQCHSVNSSVVSVLSSLLVVVPDRGSCVLSVVCQQRQPDFRHSVRRSSCRSSVVSQLVSQQVSCVVRVTQWDWDDDPRDIGTAHAGPPPRRGHGTDGQSRMDGGDPSDNQVSVCVLCVVPVPLVVVLDVVCDQVQQDPVRHRHRDHSNNVSVVCSVVVVSVVVSSVSSVVDRDDGDDPPQNQLQSHCLLVVLVVCCVVDPDDLPDPDADQVCLQVSVVSLVVSVLCCQPPVVVLPVCAGPVRHGHDQVSVLVSSVSNVVSNCVVVVKDWDAQDDLDDTTAGIWIADPDNRIETEHEEEPVDDLPCCFPPVVVVNCVSSVPLAYEYEYEYADPDCVNVVVVVVVQVVCVVVVHRGYHYHYHYSYDDDDVVVVD/DFAWPCRQQVHDPVLCVVLQFDGGTQVAAFQKFFQLLLLPPDPRPLSVCLNVLLQVLLLQLLVLLVPDDDCPDPSLVVSLVSQQQFADPQERNRPPPDDVPPGQCHSVLSSVVSVLSSLLVVVPDRGSLVLSVVCLQRQPDFRHSVRRSSCRSSVVSQLVSQQVSCVVRVTQWDWDDDPRDIGTAHAGPPPRRGHGTDGQSRMDGGDPSQNVVSVCVLCVVPVPLVVVLDVVCDQVQQDPVRHRHRDHSNNVSVVCSVVVVSVVVSSVSSVVDRDDGDDPPQNQLQSHCLLVVLVVCCVVDPDDLPDPDADQVCLQVSVVSLVVSVLCCQPPVVVLPVCAGPVRHGHDQVSVLVSSVSNVVSNCVVVVKDWDAQDDLDDGTAGIWIADPDNRIETEHEEEPVDDLPCCFPPVVVVNCVSSVPLAYEYEYEYADPDCVSVVVVVVVQVVCVVVVHRGYHYHYHYSDDDDDVVVVD

Sequence (948 aa):
MPRRISEIFGVTEEDLRREGVFNGFIDLDSKFYVDPHLLRSTKIPELENSYLSFKTHFTKIIHLLEATKHSGDSFFRAAHKKLIFPELPFVSLGYSTEGISGSGIGSGIALNLTNTAWEIIQAGITDPVIFELVGLIEENIGADRISDMTIHIILLDLPTYSERVAKNLSLNTCQAKARGKEFLLPAIAGSNRPTVLIPCEILNDLPVANGWDDIDRVCAHNEDLRNRVNEIIGDSWKDASGKRRKITKCELKYILLHHPELLKDLVEQYKKNSAEKYDFDKDPSGQLIWLDIAREYANLYPLLLGVDKVTPENILQLILKICDHFKVLVEANGLSVHFWDESKNLRNERFAQLLFFGIADAYCGAHNLDLNREPNAGRGPVDFKISSGYNARVNVEIKYTSNNIRAGYEKQLPIYDAAERTQYSIFLIIRTTESIKALEELIKFRKDQVAAGKRAPEIFVVDGRVFPSASKMKMPRRISEIFGVTEEDLRREGVFNGFIDLDSKFYVDPHLLRSTKIPELENSYLSFKTHFTKIIHLLEATKHSGDSFFRAAHKKLIFPELPFVSLGYSTEGISGSGIGSGIALNLTNTAWEIIQAGITDPVIFELVGLIEENIGADRISDMTIHIILLDLPTYSERVAKNLSLNTCQAKARGKEFLLPAIAGSNRPTVLIPCEILNDLPVANGWDDIDRVCAHNEDLRNRVNEIIGDSWKDASGKRRKITKCELKYILLHHPELLKDLVEQYKKNSAEKYDFDKDPSGQLIWLDIAREYANLYPLLLGVDKVTPENILQLILKICDHFKVLVEANGLSVHFWDESKNLRNERFAQLLFFGIADAYCGAHNLDLNREPNAGRGPVDFKISSGYNARVNVEIKYTSNNIRAGYEKQLPIYDAAERTQYSIFLIIRTTESIKALEELIKFRKDQVAAGKRAPEIFVVDGRVFPSASKMK

pLDDT: mean 84.33, std 14.84, range [30.19, 98.38]